Protein AF-0000000065917583 (afdb_homodimer)

Foldseek 3Di:
DAEEEEEEQADQLVQAVDLDGLQQDDAQFGGLLVLVVVLVCLLPHPAYEYEYERVRVVVCVRCPPPHHYFYDDDPQEDLVSVLRCCVPQAPDFDKYKYYYSQQNLAHNVVVNVQVCVCVVVVAQKEFEKEFAPQCAQFWAFDADPVRATQFTHGNVRDDPVRNPHRIGGLRIMMHGRNLLNVLSVVFFQPDPVSGGYSRVSVNVCVVVVTGYHYDYDPDRSSSQGDSYVVSSVVSNQVVLVVQLVVVVVQAEAEPDSSQERHHNQEEEHHLEYEYGNEHEHDNEYAEHNEYEYHLEYEYCEYHEACEYEANEYAYQEYHYHQEYEEDCEYEEHLEYEDHNEYHAYLEYAENEYAEANEYDHECEYHYQEYEYYQEYAAHQEYEAADDPPGGAYDYEYALEYEAHNEYEYPPEYEEANEYEHHNADDDYYHYHPYYHHHDDDDDDDPPPCCPPCVHPNNPD/DAEEEEEEQADQLVQAVDLDRLQQDDAQFGGLLVLVLVLVCLLPHPAYEYEYERVRVVVCVRCPPPHHYFYDDDPQEDLVSVLRCCVVQAPDFDKYKYYYSQQNLAHNVVVNVQVCVCVVVVAQKEFEKEFAPQCAQFWAFDADPVRATQFTAGNVRDDPVRNPHRIGGLRIMMHGRNLLNVLSVVFFQPDPRSGGYSRVSVNVCVVVVGGYHYDYDPDRSSSQGDSYDVSSVVSNQVVLVVQLVVVVVQAEAEPDSSQERHHNQEEEHHLEYEYGNEHEHDNEYAEHNEYEYHQEYEYCEYHEACEYEANEYAYQEYHYYQEYAEDCEYEEHLEYEDANEYHYYLEYAENEYAEHNEYDHEQEYHYQEYEYYQEYAAHLEYEAADPPDDGAYDYEYYCEYEAHNEYEYPPEYEEANEYEHHPAYDDYYHYHPYYHHHDDDDDDDPPPCCPPCVHPNNDD

Organism: Streptococcus thermophilus (strain CNRZ 1066) (NCBI:txid299768)

InterPro domains:
  IPR001451 Hexapeptide repeat [PF00132] (394-427)
  IPR005835 Nucleotidyl transferase domain [PF00483] (5-219)
  IPR005882 Bifunctional protein GlmU [MF_01631] (2-451)
  IPR005882 Bifunctional protein GlmU [TIGR01173] (5-452)
  IPR011004 Trimeric LpxA-like superfamily [SSF51161] (256-445)
  IPR029044 Nucleotide-diphospho-sugar transferases [G3DSA:3.90.550.10] (1-251)
  IPR029044 Nucleotide-diphospho-sugar transferases [SSF53448] (4-252)
  IPR038009 GlmU, C-terminal LbH domain [cd03353] (251-442)
  IPR050065 Bifunctional protein GlmU-like [PTHR43584] (5-426)
  IPR056818 Glucose-1-phosphate adenylyltransferase/Bifunctional protein GlmU-like, C-terminal hexapeptide [PF24894] (296-368)

Secondary structure (DSSP, 8-state):
--EEEEEEE----GGG-SSS-GGGSEETTEEHHHHHHHHHHTT--SEEEEEE-TTHHHHHHHTTTTSEEEE-SS---HHHHHHTTHHHHTT--SEEEEEETT-TT--HHHHHHHHHHHHHTT-SEEEEEEE-SS-TTSPEEEE-TTS-EEEEE-GGG--TTGGG--EEEEEEEEEEHHHHHHHHTT----STT-S--TTHHHHHHHHTT--EEEEE-S-GGGG----SHHHHHHHHHHHHHHHHHHHHHTT-EES-GGG-EE-TT-EE-TT-EE-TT-EEETT-EE-TT-EE-TT-EEES-EE-TT-EE-S-EEESEEE-TT-EE-SS-EE-TTEEE-TT-EEEEEEEEES-EE-TT-EEEEEEEEESEEE-SS-EEPTT-EEE-B-SS-B--EEE-TT-EEPTT-EEESSEEE-TT-EEPTT-EE-S-B-TT-EEE-SPPP---TTGGGGSTTSGGG--/--EEEEEEE----GGG-SSS-GGGSEETTEEHHHHHHHHHHTT--SEEEEEE-TTHHHHHHHTTTTSEEEE-SS---HHHHHHTTHHHHTT--SEEEEEETT-TT--HHHHHHHHHHHHHTT-SEEEEEEE-SS-TTSPEEEE-TTS-EEEEE-GGG--TTGGG--EEEEEEEEEEHHHHHHHHTT----STT-S--TTHHHHHHHHTT--EEEEE-S-GGGG----SHHHHHHHHHHHHHHHHHHHHHTT-EES-GGG-EE-TT-EE-TT-EE-SS-EEETT-EE-TT-EE-TT-EEES-EE-TT-EE-S-EEESEEE-TT-EE-SS-EE-TTEEE-TT-EEEEEEEEES-EE-TT-EEEEEEEEESEEE-SS-EEPTT-EEE-B-SS-B--EEE-TT-EE-TT-EEESSEEE-TT-EEPTT-EE-S-B-TT-EE---PPPEEETTGGGGSTTSGGG--

pLDDT: mean 94.78, std 5.24, range [56.62, 98.94]

Nearest PDB structures (foldseek):
  1g97-assembly1_A  TM=9.893E-01  e=4.758E-65  Streptococcus pneumoniae
  7kr9-assembly1_A  TM=9.806E-01  e=2.675E-64  Streptococcus pneumoniae D39
  1hm8-assembly1_A  TM=9.820E-01  e=4.200E-63  Streptococcus pneumoniae
  1hm0-assembly1_A  TM=9.818E-01  e=7.823E-61  Streptococcus pneumoniae
  4g3q-assembly1_A  TM=9.579E-01  e=1.134E-45  Mycobacterium tuberculosis

Radius of gyration: 35.14 Å; Cα contacts (8 Å, |Δi|>4): 2599; chains: 2; bounding box: 89×93×83 Å

Structure (mmCIF, N/CA/C/O backbone):
data_AF-0000000065917583-model_v1
#
loop_
_entity.id
_entity.type
_entity.pdbx_description
1 polymer 'Bifunctional protein GlmU'
#
loop_
_atom_site.group_PDB
_atom_site.id
_atom_site.type_symbol
_atom_site.label_atom_id
_atom_site.label_alt_id
_atom_site.label_comp_id
_atom_site.label_asym_id
_atom_site.label_entity_id
_atom_site.label_seq_id
_atom_site.pdbx_PDB_ins_code
_atom_site.Cartn_x
_atom_site.Cartn_y
_atom_site.Cartn_z
_atom_site.occupancy
_atom_site.B_iso_or_equiv
_atom_site.auth_seq_id
_atom_site.auth_comp_id
_atom_site.auth_asym_id
_atom_site.auth_atom_id
_atom_site.pdbx_PDB_model_num
ATOM 1 N N . MET A 1 1 ? 44.344 16.547 -8.477 1 77.94 1 MET A N 1
ATOM 2 C CA . MET A 1 1 ? 44.281 16.359 -7.031 1 77.94 1 MET A CA 1
ATOM 3 C C . MET A 1 1 ? 43.344 15.219 -6.676 1 77.94 1 MET A C 1
ATOM 5 O O . MET A 1 1 ? 42.344 15 -7.359 1 77.94 1 MET A O 1
ATOM 9 N N . SER A 1 2 ? 43.781 14.383 -5.68 1 91.81 2 SER A N 1
ATOM 10 C CA . SER A 1 2 ? 43.031 13.18 -5.324 1 91.81 2 SER A CA 1
ATOM 11 C C . SER A 1 2 ? 41.812 13.523 -4.457 1 91.81 2 SER A C 1
ATOM 13 O O . SER A 1 2 ? 41.875 14.453 -3.645 1 91.81 2 SER A O 1
ATOM 15 N N . HIS A 1 3 ? 40.75 12.883 -4.746 1 96.25 3 HIS A N 1
ATOM 16 C CA . HIS A 1 3 ? 39.531 13 -3.936 1 96.25 3 HIS A CA 1
ATOM 17 C C . HIS A 1 3 ? 39.281 11.727 -3.143 1 96.25 3 HIS A C 1
ATOM 19 O O . HIS A 1 3 ? 39.562 10.625 -3.623 1 96.25 3 HIS A O 1
ATOM 25 N N . TYR A 1 4 ? 38.812 11.891 -1.934 1 98.12 4 TYR A N 1
ATOM 26 C CA . TYR A 1 4 ? 38.375 10.789 -1.079 1 98.12 4 TYR A CA 1
ATOM 27 C C . TYR A 1 4 ? 36.938 11 -0.599 1 98.12 4 TYR A C 1
ATOM 29 O O . TYR A 1 4 ? 36.406 12.102 -0.701 1 98.12 4 TYR A O 1
ATOM 37 N N . ALA A 1 5 ? 36.375 9.891 -0.158 1 98.5 5 ALA A N 1
ATOM 38 C CA . ALA A 1 5 ? 35 10.008 0.35 1 98.5 5 ALA A CA 1
ATOM 39 C C . ALA A 1 5 ? 34.812 9.195 1.627 1 98.5 5 ALA A C 1
ATOM 41 O O . ALA A 1 5 ? 35.312 8.07 1.73 1 98.5 5 ALA A O 1
ATOM 42 N N . ILE A 1 6 ? 34.188 9.781 2.613 1 98.56 6 ILE A N 1
ATOM 43 C CA . ILE A 1 6 ? 33.75 9.109 3.83 1 98.56 6 ILE A CA 1
ATOM 44 C C . ILE A 1 6 ? 32.219 9.078 3.879 1 98.56 6 ILE A C 1
ATOM 46 O O . ILE A 1 6 ? 31.562 10.125 3.893 1 98.56 6 ILE A O 1
ATOM 50 N N . ILE A 1 7 ? 31.656 7.898 3.883 1 98.5 7 ILE A N 1
ATOM 51 C CA . ILE A 1 7 ? 30.219 7.715 3.986 1 98.5 7 ILE A CA 1
ATOM 52 C C . ILE A 1 7 ? 29.859 7.262 5.398 1 98.5 7 ILE A C 1
ATOM 54 O O . ILE A 1 7 ? 30.312 6.219 5.863 1 98.5 7 ILE A O 1
ATOM 58 N N . LEU A 1 8 ? 29.031 8.039 6.051 1 97.56 8 LEU A N 1
ATOM 59 C CA . LEU A 1 8 ? 28.625 7.75 7.422 1 97.56 8 LEU A CA 1
ATOM 60 C C . LEU A 1 8 ? 27.422 6.824 7.445 1 97.56 8 LEU A C 1
ATOM 62 O O . LEU A 1 8 ? 26.312 7.219 7.051 1 97.56 8 LEU A O 1
ATOM 66 N N . ALA A 1 9 ? 27.562 5.598 7.93 1 96.88 9 ALA A N 1
ATOM 67 C CA . ALA A 1 9 ? 26.5 4.602 7.918 1 96.88 9 ALA A CA 1
ATOM 68 C C . ALA A 1 9 ? 26.469 3.811 9.227 1 96.88 9 ALA A C 1
ATOM 70 O O . ALA A 1 9 ? 26.172 2.617 9.227 1 96.88 9 ALA A O 1
ATOM 71 N N . ALA A 1 10 ? 26.75 4.461 10.375 1 92.94 10 ALA A N 1
ATOM 72 C CA . ALA A 1 10 ? 26.922 3.738 11.625 1 92.94 10 ALA A CA 1
ATOM 73 C C . ALA A 1 10 ? 25.688 3.893 12.516 1 92.94 10 ALA A C 1
ATOM 75 O O . ALA A 1 10 ? 25.531 3.16 13.492 1 92.94 10 ALA A O 1
ATOM 76 N N . GLY A 1 11 ? 24.797 4.738 12.219 1 85.81 11 GLY A N 1
ATOM 77 C CA . GLY A 1 11 ? 23.719 5.09 13.125 1 85.81 11 GLY A CA 1
ATOM 78 C C . GLY A 1 11 ? 22.656 4.016 13.242 1 85.81 11 GLY A C 1
ATOM 79 O O . GLY A 1 11 ? 22.391 3.295 12.273 1 85.81 11 GLY A O 1
ATOM 80 N N . LYS A 1 12 ? 22.031 3.9 14.438 1 83.31 12 LYS A N 1
ATOM 81 C CA . LYS A 1 12 ? 20.969 2.939 14.711 1 83.31 12 LYS A CA 1
ATOM 82 C C . LYS A 1 12 ? 19.656 3.361 14.047 1 83.31 12 LYS A C 1
ATOM 84 O O . LYS A 1 12 ? 18.953 2.531 13.469 1 83.31 12 LYS A O 1
ATOM 89 N N . GLY A 1 13 ? 19.375 4.641 14.062 1 87.88 13 GLY A N 1
ATOM 90 C CA . GLY A 1 13 ? 18.125 5.129 13.5 1 87.88 13 GLY A CA 1
ATOM 91 C C . GLY A 1 13 ? 16.906 4.699 14.289 1 87.88 13 GLY A C 1
ATOM 92 O O . GLY A 1 13 ? 15.969 4.113 13.734 1 87.88 13 GLY A O 1
ATOM 93 N N . THR A 1 14 ? 16.766 5.043 15.555 1 89.25 14 THR A N 1
ATOM 94 C CA . THR A 1 14 ? 15.758 4.574 16.484 1 89.25 14 THR A CA 1
ATOM 95 C C . THR A 1 14 ? 14.367 5.055 16.062 1 89.25 14 THR A C 1
ATOM 97 O O . THR A 1 14 ? 13.375 4.367 16.297 1 89.25 14 THR A O 1
ATOM 100 N N . ARG A 1 15 ? 14.273 6.156 15.391 1 91.06 15 ARG A N 1
ATOM 101 C CA . ARG A 1 15 ? 12.992 6.73 14.992 1 91.06 15 ARG A CA 1
ATOM 102 C C . ARG A 1 15 ? 12.367 5.941 13.852 1 91.06 15 ARG A C 1
ATOM 104 O O . ARG A 1 15 ? 11.188 6.113 13.547 1 91.06 15 ARG A O 1
ATOM 111 N N . MET A 1 16 ? 13.125 5.145 13.25 1 94.25 16 MET A N 1
ATOM 112 C CA . MET A 1 16 ? 12.602 4.273 12.203 1 94.25 16 MET A CA 1
ATOM 113 C C . MET A 1 16 ? 11.75 3.154 12.805 1 94.25 16 MET A C 1
ATOM 115 O O . MET A 1 16 ? 10.953 2.531 12.102 1 94.25 16 MET A O 1
ATOM 119 N N . LYS A 1 17 ? 11.961 2.824 14.102 1 94.81 17 LYS A N 1
ATOM 120 C CA . LYS A 1 17 ? 11.273 1.737 14.789 1 94.81 17 LYS A CA 1
ATOM 121 C C . LYS A 1 17 ? 11.445 0.417 14.039 1 94.81 17 LYS A C 1
ATOM 123 O O . LYS A 1 17 ? 10.469 -0.278 13.766 1 94.81 17 LYS A O 1
ATOM 128 N N . SER A 1 18 ? 12.664 0.117 13.789 1 94.19 18 SER A N 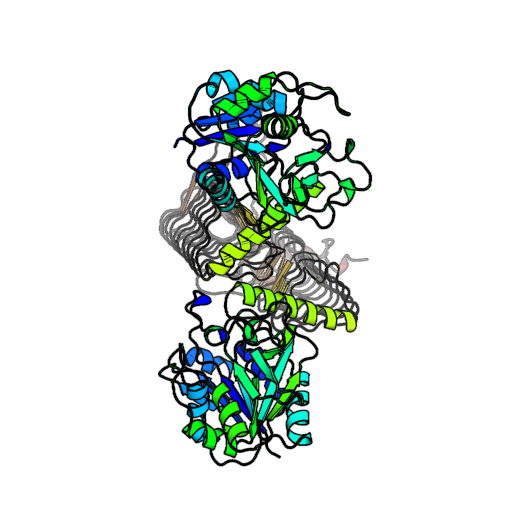1
ATOM 129 C CA . SER A 1 18 ? 13.016 -1.066 13.008 1 94.19 18 SER A CA 1
ATOM 130 C C . SER A 1 18 ? 14.32 -1.685 13.492 1 94.19 18 SER A C 1
ATOM 132 O O . SER A 1 18 ? 15.18 -0.985 14.023 1 94.19 18 SER A O 1
ATOM 134 N N . ASP A 1 19 ? 14.383 -2.943 13.227 1 90.62 19 ASP A N 1
ATOM 135 C CA . ASP A 1 19 ? 15.641 -3.629 13.484 1 90.62 19 ASP A CA 1
ATOM 136 C C . ASP A 1 19 ? 16.594 -3.477 12.305 1 90.62 19 ASP A C 1
ATOM 138 O O . ASP A 1 19 ? 17.797 -3.719 12.43 1 90.62 19 ASP A O 1
ATOM 142 N N . LEU A 1 20 ? 16.141 -3.131 11.242 1 93.12 20 LEU A N 1
ATOM 143 C CA . LEU A 1 20 ? 16.953 -2.889 10.062 1 93.12 20 LEU A CA 1
ATOM 144 C C . LEU A 1 20 ? 17.688 -1.552 10.172 1 93.12 20 LEU A C 1
ATOM 146 O O . LEU A 1 20 ? 17.062 -0.53 10.484 1 93.12 20 LEU A O 1
ATOM 150 N N . PRO A 1 21 ? 19.016 -1.605 9.898 1 95 21 PRO A N 1
ATOM 151 C CA . PRO A 1 21 ? 19.703 -0.315 9.898 1 95 21 PRO A CA 1
ATOM 152 C C . PRO A 1 21 ? 19.047 0.712 8.984 1 95 21 PRO A C 1
ATOM 154 O O . PRO A 1 21 ? 18.578 0.367 7.895 1 95 21 PRO A O 1
ATOM 157 N N . LYS A 1 22 ? 19.047 1.902 9.445 1 94.88 22 LYS A N 1
ATOM 158 C CA . LYS A 1 22 ? 18.344 2.984 8.766 1 94.88 22 LYS A CA 1
ATOM 159 C C . LYS A 1 22 ? 18.797 3.104 7.309 1 94.88 22 LYS A C 1
ATOM 161 O O . LYS A 1 22 ? 17.969 3.236 6.406 1 94.88 22 LYS A O 1
ATOM 166 N N . VAL A 1 23 ? 20.062 3 7.051 1 97.19 23 VAL A N 1
ATOM 167 C CA . VAL A 1 23 ? 20.625 3.268 5.738 1 97.19 23 VAL A CA 1
ATOM 168 C C . VAL A 1 23 ? 20.281 2.133 4.777 1 97.19 23 VAL A C 1
ATOM 170 O O . VAL A 1 23 ? 20.453 2.26 3.562 1 97.19 23 VAL A O 1
ATOM 173 N N . LEU A 1 24 ? 19.734 1.041 5.328 1 97.19 24 LEU A N 1
ATOM 174 C CA . LEU A 1 24 ? 19.438 -0.116 4.488 1 97.19 24 LEU A CA 1
ATOM 175 C C . LEU A 1 24 ? 17.984 -0.096 4.023 1 97.19 24 LEU A C 1
ATOM 177 O O . LEU A 1 24 ? 17.578 -0.928 3.209 1 97.19 24 LEU A O 1
ATOM 181 N N . HIS A 1 25 ? 17.188 0.777 4.574 1 97.5 25 HIS A N 1
ATOM 182 C CA . HIS A 1 25 ? 15.844 0.938 4.012 1 97.5 25 HIS A CA 1
ATOM 183 C C . HIS A 1 25 ? 15.906 1.362 2.549 1 97.5 25 HIS A C 1
ATOM 185 O O . HIS A 1 25 ? 16.797 2.117 2.154 1 97.5 25 HIS A O 1
ATOM 191 N N . LYS A 1 26 ? 14.953 0.95 1.804 1 97.81 26 LYS A N 1
ATOM 192 C CA . LYS A 1 26 ? 15.031 1.089 0.353 1 97.81 26 LYS A CA 1
ATOM 193 C C . LYS A 1 26 ? 14.219 2.283 -0.131 1 97.81 26 LYS A C 1
ATOM 195 O O . LYS A 1 26 ? 13.211 2.646 0.485 1 97.81 26 LYS A O 1
ATOM 200 N N . VAL A 1 27 ? 14.688 2.85 -1.178 1 98.44 27 VAL A N 1
ATOM 201 C CA . VAL A 1 27 ? 14.008 3.863 -1.979 1 98.44 27 VAL A CA 1
ATOM 202 C C . VAL A 1 27 ? 14.086 3.49 -3.457 1 98.44 27 VAL A C 1
ATOM 204 O O . VAL A 1 27 ? 15.18 3.387 -4.023 1 98.44 27 VAL A O 1
ATOM 207 N N . SER A 1 28 ? 12.93 3.26 -4.074 1 98.25 28 SER A N 1
ATOM 208 C CA . SER A 1 28 ? 12.805 2.924 -5.488 1 98.25 28 SER A CA 1
ATOM 209 C C . SER A 1 28 ? 13.711 1.76 -5.867 1 98.25 28 SER A C 1
ATOM 211 O O . SER A 1 28 ? 14.461 1.842 -6.84 1 98.25 28 SER A O 1
ATOM 213 N N . GLY A 1 29 ? 13.773 0.768 -5.02 1 97.75 29 GLY A N 1
ATOM 214 C CA . GLY A 1 29 ? 14.328 -0.513 -5.43 1 97.75 29 GLY A CA 1
ATOM 215 C C . GLY A 1 29 ? 15.672 -0.812 -4.797 1 97.75 29 GLY A C 1
ATOM 216 O O . GLY A 1 29 ? 16.078 -1.973 -4.715 1 97.75 29 GLY A O 1
ATOM 217 N N . ILE A 1 30 ? 16.406 0.211 -4.348 1 98.06 30 ILE A N 1
ATOM 218 C CA . ILE A 1 30 ? 17.719 -0.044 -3.758 1 98.06 30 ILE A CA 1
ATOM 219 C C . ILE A 1 30 ? 17.844 0.69 -2.424 1 98.06 30 ILE A C 1
ATOM 221 O O . ILE A 1 30 ? 17.031 1.564 -2.115 1 98.06 30 ILE A O 1
ATOM 225 N N . THR A 1 31 ? 18.828 0.353 -1.615 1 98.12 31 THR A N 1
ATOM 226 C CA . THR A 1 31 ? 18.984 0.925 -0.283 1 98.12 31 THR A CA 1
ATOM 227 C C . THR A 1 31 ? 19.406 2.387 -0.37 1 98.12 31 THR A C 1
ATOM 229 O O . THR A 1 31 ? 19.984 2.814 -1.376 1 98.12 31 THR A O 1
ATOM 232 N N . MET A 1 32 ? 19.156 3.152 0.682 1 98.31 32 MET A N 1
ATOM 233 C CA . MET A 1 32 ? 19.625 4.535 0.732 1 98.31 32 MET A CA 1
ATOM 234 C C . MET A 1 32 ? 21.141 4.598 0.599 1 98.31 32 MET A C 1
ATOM 236 O O . MET A 1 32 ? 21.672 5.465 -0.099 1 98.31 32 MET A O 1
ATOM 240 N N . LEU A 1 33 ? 21.766 3.68 1.195 1 98.06 33 LEU A N 1
ATOM 241 C CA . LEU A 1 33 ? 23.219 3.613 1.133 1 98.06 33 LEU A CA 1
ATOM 242 C C . LEU A 1 33 ? 23.703 3.465 -0.308 1 98.06 33 LEU A C 1
ATOM 244 O O . LEU A 1 33 ? 24.641 4.148 -0.73 1 98.06 33 LEU A O 1
ATOM 248 N N . GLU A 1 34 ? 23.078 2.619 -1.026 1 98.25 34 GLU A N 1
ATOM 249 C CA . GLU A 1 34 ? 23.438 2.42 -2.428 1 98.25 34 GLU A CA 1
ATOM 250 C C . GLU A 1 34 ? 23.219 3.695 -3.238 1 98.25 34 GLU A C 1
ATOM 252 O O . GLU A 1 34 ? 24.031 4.027 -4.105 1 98.25 34 GLU A O 1
ATOM 257 N N . HIS A 1 35 ? 22.141 4.383 -2.984 1 98.56 35 HIS A N 1
ATOM 258 C CA . HIS A 1 35 ? 21.906 5.656 -3.654 1 98.56 35 HIS A CA 1
ATOM 259 C C . HIS A 1 35 ? 23.047 6.633 -3.408 1 98.56 35 HIS A C 1
ATOM 261 O O . HIS A 1 35 ? 23.547 7.25 -4.348 1 98.56 35 HIS A O 1
ATOM 267 N N . VAL A 1 36 ? 23.375 6.777 -2.184 1 98.5 36 VAL A N 1
ATOM 268 C CA . VAL A 1 36 ? 24.438 7.707 -1.803 1 98.5 36 VAL A CA 1
ATOM 269 C C . VAL A 1 36 ? 25.75 7.289 -2.451 1 98.5 36 VAL A C 1
ATOM 271 O O . VAL A 1 36 ? 26.469 8.125 -3.006 1 98.5 36 VAL A O 1
ATOM 274 N N . PHE A 1 37 ? 26.047 6.043 -2.428 1 98.38 37 PHE A N 1
ATOM 275 C CA . PHE A 1 37 ? 27.281 5.539 -3.016 1 98.38 37 PHE A CA 1
ATOM 276 C C . PHE A 1 37 ? 27.344 5.84 -4.508 1 98.38 37 PHE A C 1
ATOM 278 O O . PHE A 1 37 ? 28.391 6.246 -5.027 1 98.38 37 PHE A O 1
ATOM 285 N N . ARG A 1 38 ? 26.25 5.594 -5.133 1 97.94 38 ARG A N 1
ATOM 286 C CA . ARG A 1 38 ? 26.203 5.875 -6.566 1 97.94 38 ARG A CA 1
ATOM 287 C C . ARG A 1 38 ? 26.453 7.352 -6.844 1 97.94 38 ARG A C 1
ATOM 289 O O . ARG A 1 38 ? 27.172 7.691 -7.785 1 97.94 38 ARG A O 1
ATOM 296 N N . ALA A 1 39 ? 25.906 8.219 -6.086 1 98.19 39 ALA A N 1
ATOM 297 C CA . ALA A 1 39 ? 26.141 9.656 -6.234 1 98.19 39 ALA A CA 1
ATOM 298 C C . ALA A 1 39 ? 27.625 9.984 -6.004 1 98.19 39 ALA A C 1
ATOM 300 O O . ALA A 1 39 ? 28.219 10.734 -6.773 1 98.19 39 ALA A O 1
ATOM 301 N N . VAL A 1 40 ? 28.156 9.398 -5 1 98.31 40 VAL A N 1
ATOM 302 C CA . VAL A 1 40 ? 29.547 9.633 -4.625 1 98.31 40 VAL A CA 1
ATOM 303 C C . VAL A 1 40 ? 30.469 9.125 -5.73 1 98.31 40 VAL A C 1
ATOM 305 O O . VAL A 1 40 ? 31.5 9.742 -6.016 1 98.31 40 VAL A O 1
ATOM 308 N N . SER A 1 41 ? 30.125 8.07 -6.367 1 97.56 41 SER A N 1
ATOM 309 C CA . SER A 1 41 ? 30.953 7.453 -7.395 1 97.56 41 SER A CA 1
ATOM 310 C C . SER A 1 41 ? 31.172 8.398 -8.578 1 97.56 41 SER A C 1
ATOM 312 O O . SER A 1 41 ? 32.156 8.273 -9.305 1 97.56 41 SER A O 1
ATOM 314 N N . VAL A 1 42 ? 30.312 9.305 -8.75 1 96.19 42 VAL A N 1
ATOM 315 C CA . VAL A 1 42 ? 30.375 10.242 -9.859 1 96.19 42 VAL A CA 1
ATOM 316 C C . VAL A 1 42 ? 31.625 11.117 -9.719 1 96.19 42 VAL A C 1
ATOM 318 O O . VAL A 1 42 ? 32.219 11.523 -10.719 1 96.19 42 VAL A O 1
ATOM 321 N N . ILE A 1 43 ? 32.062 11.367 -8.547 1 95.62 43 ILE A N 1
ATOM 322 C CA . ILE A 1 43 ? 33.25 12.227 -8.352 1 95.62 43 ILE A CA 1
ATOM 323 C C . ILE A 1 43 ? 34.5 11.391 -8.453 1 95.62 43 ILE A C 1
ATOM 325 O O . ILE A 1 43 ? 35.625 11.914 -8.289 1 95.62 43 ILE A O 1
ATOM 329 N N . GLU A 1 44 ? 34.375 10.086 -8.602 1 95.62 44 GLU A N 1
ATOM 330 C CA . GLU A 1 44 ? 35.469 9.156 -8.828 1 95.62 44 GLU A CA 1
ATOM 331 C C . GLU A 1 44 ? 36.531 9.25 -7.719 1 95.62 44 GLU A C 1
ATOM 333 O O . GLU A 1 44 ? 37.719 9.484 -7.992 1 95.62 44 GLU A O 1
ATOM 338 N N . PRO A 1 45 ? 36.156 8.984 -6.562 1 97.44 45 PRO A N 1
ATOM 339 C CA . PRO A 1 45 ? 37.125 9.039 -5.461 1 97.44 45 PRO A CA 1
ATOM 340 C C . PRO A 1 45 ? 38.25 7.988 -5.586 1 97.44 45 PRO A C 1
ATOM 342 O O . PRO A 1 45 ? 37.969 6.871 -6.043 1 97.44 45 PRO A O 1
ATOM 345 N N . ALA A 1 46 ? 39.406 8.43 -5.164 1 97 46 ALA A N 1
ATOM 346 C CA . ALA A 1 46 ? 40.5 7.492 -5.137 1 97 46 ALA A CA 1
ATOM 347 C C . ALA A 1 46 ? 40.312 6.41 -4.082 1 97 46 ALA A C 1
ATOM 349 O O . ALA A 1 46 ? 40.781 5.281 -4.234 1 97 46 ALA A O 1
ATOM 350 N N . LYS A 1 47 ? 39.625 6.766 -3.074 1 96.69 47 LYS A N 1
ATOM 351 C CA . LYS A 1 47 ? 39.312 5.832 -1.991 1 96.69 47 LYS A CA 1
ATOM 352 C C . LYS A 1 47 ? 38 6.184 -1.317 1 96.69 47 LYS A C 1
ATOM 354 O O . LYS A 1 47 ? 37.719 7.355 -1.026 1 96.69 47 LYS A O 1
ATOM 359 N N . ASN A 1 48 ? 37.156 5.113 -1.132 1 97.81 48 ASN A N 1
ATOM 360 C CA . ASN A 1 48 ? 35.938 5.219 -0.35 1 97.81 48 ASN A CA 1
ATOM 361 C C . ASN A 1 48 ? 36.094 4.543 1.011 1 97.81 48 ASN A C 1
ATOM 363 O O . ASN A 1 48 ? 36.594 3.422 1.103 1 97.81 48 ASN A O 1
ATOM 367 N N . VAL A 1 49 ? 35.656 5.25 2.043 1 98.25 49 VAL A N 1
ATOM 368 C CA . VAL A 1 49 ? 35.625 4.664 3.377 1 98.25 49 VAL A CA 1
ATOM 369 C C . VAL A 1 49 ? 34.219 4.797 3.957 1 98.25 49 VAL A C 1
ATOM 371 O O . VAL A 1 49 ? 33.688 5.91 4.109 1 98.25 49 VAL A O 1
ATOM 374 N N . THR A 1 50 ? 33.594 3.662 4.242 1 98.25 50 THR A N 1
ATOM 375 C CA . THR A 1 50 ? 32.281 3.654 4.867 1 98.25 50 THR A CA 1
ATOM 376 C C . THR A 1 50 ? 32.406 3.342 6.359 1 98.25 50 THR A C 1
ATOM 378 O O . THR A 1 50 ? 32.969 2.326 6.742 1 98.25 50 THR A O 1
ATOM 381 N N . VAL A 1 51 ? 31.844 4.254 7.152 1 98 51 VAL A N 1
ATOM 382 C CA . VAL A 1 51 ? 31.844 4.051 8.594 1 98 51 VAL A CA 1
ATOM 383 C C . VAL A 1 51 ? 30.609 3.266 9.016 1 98 51 VAL A C 1
ATOM 385 O O . VAL A 1 51 ? 29.484 3.732 8.828 1 98 51 VAL A O 1
ATOM 388 N N . ILE A 1 52 ? 30.812 2.109 9.57 1 97 52 ILE A N 1
ATOM 389 C CA . ILE A 1 52 ? 29.688 1.24 9.93 1 97 52 ILE A CA 1
ATOM 390 C C . ILE A 1 52 ? 29.672 1.021 11.445 1 97 52 ILE A C 1
ATOM 392 O O . ILE A 1 52 ? 30.672 1.281 12.125 1 97 52 ILE A O 1
ATOM 396 N N . GLY A 1 53 ? 28.578 0.601 12.039 1 94.38 53 GLY A N 1
ATOM 397 C CA . GLY A 1 53 ? 28.406 0.375 13.461 1 94.38 53 GLY A CA 1
ATOM 398 C C . GLY A 1 53 ? 27.312 -0.623 13.781 1 94.38 53 GLY A C 1
ATOM 399 O O . GLY A 1 53 ? 27.531 -1.834 13.766 1 94.38 53 GLY A O 1
ATOM 400 N N . HIS A 1 54 ? 26.094 -0.125 13.945 1 87.75 54 HIS A N 1
ATOM 401 C CA . HIS A 1 54 ? 24.938 -0.975 14.242 1 87.75 54 HIS A CA 1
ATOM 402 C C . HIS A 1 54 ? 24.672 -1.955 13.102 1 87.75 54 HIS A C 1
ATOM 404 O O . HIS A 1 54 ? 24.5 -1.545 11.953 1 87.75 54 HIS A O 1
ATOM 410 N N . LYS A 1 55 ? 24.656 -3.287 13.438 1 92.44 55 LYS A N 1
ATOM 411 C CA . LYS A 1 55 ? 24.453 -4.344 12.445 1 92.44 55 LYS A CA 1
ATOM 412 C C . LYS A 1 55 ? 25.359 -4.164 11.242 1 92.44 55 LYS A C 1
ATOM 414 O O . LYS A 1 55 ? 24.906 -4.211 10.102 1 92.44 55 LYS A O 1
ATOM 419 N N . ALA A 1 56 ? 26.562 -4.004 11.508 1 94.38 56 ALA A N 1
ATOM 420 C CA . ALA A 1 56 ? 27.609 -3.623 10.57 1 94.38 56 ALA A CA 1
ATOM 421 C C . ALA A 1 56 ? 27.703 -4.613 9.414 1 94.38 56 ALA A C 1
ATOM 423 O O . ALA A 1 56 ? 27.938 -4.219 8.266 1 94.38 56 ALA A O 1
ATOM 424 N N . GLU A 1 57 ? 27.438 -5.836 9.672 1 94.94 57 GLU A N 1
ATOM 425 C CA . GLU A 1 57 ? 27.594 -6.855 8.641 1 94.94 57 GLU A CA 1
ATOM 426 C C . GLU A 1 57 ? 26.578 -6.672 7.52 1 94.94 57 GLU A C 1
ATOM 428 O O . GLU A 1 57 ? 26.906 -6.859 6.344 1 94.94 57 GLU A O 1
ATOM 433 N N . LEU A 1 58 ? 25.469 -6.359 7.879 1 94.94 58 LEU A N 1
ATOM 434 C CA . LEU A 1 58 ? 24.438 -6.113 6.879 1 94.94 58 LEU A CA 1
ATOM 435 C C . LEU A 1 58 ? 24.812 -4.934 5.992 1 94.94 58 LEU A C 1
ATOM 437 O O . LEU A 1 58 ? 24.609 -4.977 4.773 1 94.94 58 LEU A O 1
ATOM 441 N N . VAL A 1 59 ? 25.344 -3.916 6.574 1 95.56 59 VAL A N 1
ATOM 442 C CA . VAL A 1 59 ? 25.734 -2.715 5.84 1 95.56 59 VAL A CA 1
ATOM 443 C C . VAL A 1 59 ? 26.922 -3.025 4.93 1 95.56 59 VAL A C 1
ATOM 445 O O . VAL A 1 59 ? 26.938 -2.613 3.77 1 95.56 59 VAL A O 1
ATOM 448 N N . ARG A 1 60 ? 27.797 -3.777 5.418 1 96.56 60 ARG A N 1
ATOM 449 C CA . ARG A 1 60 ? 28.984 -4.148 4.676 1 96.56 60 ARG A CA 1
ATOM 450 C C . ARG A 1 60 ? 28.641 -4.922 3.41 1 96.56 60 ARG A C 1
ATOM 452 O O . ARG A 1 60 ? 29.25 -4.738 2.363 1 96.56 60 ARG A O 1
ATOM 459 N N . GLU A 1 61 ? 27.688 -5.738 3.488 1 96.44 61 GLU A N 1
ATOM 460 C CA . GLU A 1 61 ? 27.281 -6.598 2.379 1 96.44 61 GLU A CA 1
ATOM 461 C C . GLU A 1 61 ? 26.812 -5.77 1.183 1 96.44 61 GLU A C 1
ATOM 463 O O . GLU A 1 61 ? 27.016 -6.16 0.032 1 96.44 61 GLU A O 1
ATOM 468 N N . VAL A 1 62 ? 26.266 -4.695 1.414 1 95.5 62 VAL A N 1
ATOM 469 C CA . VAL A 1 62 ? 25.688 -3.857 0.373 1 95.5 62 VAL A CA 1
ATOM 470 C C . VAL A 1 62 ? 26.797 -3.268 -0.497 1 95.5 62 VAL A C 1
ATOM 472 O O . VAL A 1 62 ? 26.625 -3.137 -1.712 1 95.5 62 VAL A O 1
ATOM 475 N N . LEU A 1 63 ? 27.922 -2.875 0.117 1 96.38 63 LEU A N 1
ATOM 476 C CA . LEU A 1 63 ? 29.016 -2.227 -0.613 1 96.38 63 LEU A CA 1
ATOM 477 C C . LEU A 1 63 ? 30.266 -3.104 -0.625 1 96.38 63 LEU A C 1
ATOM 479 O O . LEU A 1 63 ? 31.375 -2.594 -0.681 1 96.38 63 LEU A O 1
ATOM 483 N N . ASP A 1 64 ? 29.984 -4.32 -0.538 1 94.44 64 ASP A N 1
ATOM 484 C CA . ASP A 1 64 ? 31.094 -5.254 -0.499 1 94.44 64 ASP A CA 1
ATOM 485 C C . ASP A 1 64 ? 31.984 -5.098 -1.731 1 94.44 64 ASP A C 1
ATOM 487 O O . ASP A 1 64 ? 31.5 -5.082 -2.861 1 94.44 64 ASP A O 1
ATOM 491 N N . GLY A 1 65 ? 33.281 -4.941 -1.476 1 94.12 65 GLY A N 1
ATOM 492 C CA . GLY A 1 65 ? 34.25 -4.828 -2.557 1 94.12 65 GLY A CA 1
ATOM 493 C C . GLY A 1 65 ? 34.281 -3.443 -3.17 1 94.12 65 GLY A C 1
ATOM 494 O O . GLY A 1 65 ? 35.156 -3.16 -4.004 1 94.12 65 GLY A O 1
ATOM 495 N N . GLN A 1 66 ? 33.5 -2.516 -2.686 1 95.5 66 GLN A N 1
ATOM 496 C CA . GLN A 1 66 ? 33.406 -1.211 -3.332 1 95.5 66 GLN A CA 1
ATOM 497 C C . GLN A 1 66 ? 33.875 -0.101 -2.396 1 95.5 66 GLN A C 1
ATOM 499 O O . GLN A 1 66 ? 34.125 1.02 -2.836 1 95.5 66 GLN A O 1
ATOM 504 N N . SER A 1 67 ? 33.969 -0.452 -1.149 1 96.62 67 SER A N 1
ATOM 505 C CA . SER A 1 67 ? 34.375 0.512 -0.129 1 96.62 67 SER A CA 1
ATOM 506 C C . SER A 1 67 ? 35.219 -0.149 0.954 1 96.62 67 SER A C 1
ATOM 508 O O . SER A 1 67 ? 35.062 -1.337 1.24 1 96.62 67 SER A O 1
ATOM 510 N N . ALA A 1 68 ? 36.188 0.638 1.451 1 97.19 68 ALA A N 1
ATOM 511 C CA . ALA A 1 68 ? 36.781 0.25 2.729 1 97.19 68 ALA A CA 1
ATOM 512 C C . ALA A 1 68 ? 35.844 0.509 3.883 1 97.19 68 ALA A C 1
ATOM 514 O O . ALA A 1 68 ? 34.938 1.368 3.783 1 97.19 68 ALA A O 1
ATOM 515 N N . PHE A 1 69 ? 36 -0.31 4.926 1 97.5 69 PHE A N 1
ATOM 516 C CA . PHE A 1 69 ? 35.094 -0.172 6.051 1 97.5 69 PHE A CA 1
ATOM 517 C C . PHE A 1 69 ? 35.844 0.091 7.344 1 97.5 69 PHE A C 1
ATOM 519 O O . PHE A 1 69 ? 36.906 -0.487 7.566 1 97.5 69 PHE A O 1
ATOM 526 N N . THR A 1 70 ? 35.344 0.976 8.109 1 97.06 70 THR A N 1
ATOM 527 C CA . THR A 1 70 ? 35.844 1.198 9.469 1 97.06 70 THR A CA 1
ATOM 528 C C . THR A 1 70 ? 34.688 1.147 10.469 1 97.06 70 THR A C 1
ATOM 530 O O . THR A 1 70 ? 33.562 1.486 10.141 1 97.06 70 THR A O 1
ATOM 533 N N . MET A 1 71 ? 35.031 0.751 11.711 1 96.19 71 MET A N 1
ATOM 534 C CA . MET A 1 71 ? 34 0.485 12.711 1 96.19 71 MET A CA 1
ATOM 535 C C . MET A 1 71 ? 33.938 1.622 13.727 1 96.19 71 MET A C 1
ATOM 537 O O . MET A 1 71 ? 34.938 2.059 14.258 1 96.19 71 MET A O 1
ATOM 541 N N . GLN A 1 72 ? 32.719 2.08 13.82 1 95.25 72 GLN A N 1
ATOM 542 C CA . GLN A 1 72 ? 32.438 2.926 14.977 1 95.25 72 GLN A CA 1
ATOM 543 C C . GLN A 1 72 ? 31.703 2.139 16.062 1 95.25 72 GLN A C 1
ATOM 545 O O . GLN A 1 72 ? 30.484 2.055 16.062 1 95.25 72 GLN A O 1
ATOM 550 N N . THR A 1 73 ? 32.344 1.711 17 1 91.12 73 THR A N 1
ATOM 551 C CA . THR A 1 73 ? 31.828 0.81 18.016 1 91.12 73 THR A CA 1
ATOM 552 C C . THR A 1 73 ? 30.859 1.547 18.938 1 91.12 73 THR A C 1
ATOM 554 O O . THR A 1 73 ? 29.766 1.051 19.234 1 91.12 73 THR A O 1
ATOM 557 N N . GLU A 1 74 ? 31.312 2.713 19.422 1 89.94 74 GLU A N 1
ATOM 558 C CA . GLU A 1 74 ? 30.438 3.59 20.203 1 89.94 74 GLU A CA 1
ATOM 559 C C . GLU A 1 74 ? 30.031 4.82 19.391 1 89.94 74 GLU A C 1
ATOM 561 O O . GLU A 1 74 ? 30.891 5.5 18.812 1 89.94 74 GLU A O 1
ATOM 566 N N . GLN A 1 75 ? 28.812 4.98 19.359 1 86.5 75 GLN A N 1
ATOM 567 C CA . GLN A 1 75 ? 28.312 6.121 18.594 1 86.5 75 GLN A CA 1
ATOM 568 C C . GLN A 1 75 ? 28.438 7.414 19.406 1 86.5 75 GLN A C 1
ATOM 570 O O . GLN A 1 75 ? 27.484 7.859 20.031 1 86.5 75 GLN A O 1
ATOM 575 N N . LEU A 1 76 ? 29.547 8.078 19.203 1 91.25 76 LEU A N 1
ATOM 576 C CA . LEU A 1 76 ? 29.859 9.258 20 1 91.25 76 LEU A CA 1
ATOM 577 C C . LEU A 1 76 ? 29.75 10.523 19.156 1 91.25 76 LEU A C 1
ATOM 579 O O . LEU A 1 76 ? 30.453 11.508 19.406 1 91.25 76 LEU A O 1
ATOM 583 N N . GLY A 1 77 ? 29.047 10.414 18.016 1 90.81 77 GLY A N 1
ATOM 584 C CA . GLY A 1 77 ? 28.828 11.594 17.188 1 90.81 77 GLY A CA 1
ATOM 585 C C . GLY A 1 77 ? 29.453 11.492 15.812 1 90.81 77 GLY A C 1
ATOM 586 O O . GLY A 1 77 ? 30.234 10.57 15.547 1 90.81 77 GLY A O 1
ATOM 587 N N . THR A 1 78 ? 29.172 12.469 15.016 1 92.38 78 THR A N 1
ATOM 588 C CA . THR A 1 78 ? 29.594 12.469 13.625 1 92.38 78 THR A CA 1
ATOM 589 C C . THR A 1 78 ? 31.094 12.727 13.516 1 92.38 78 THR A C 1
ATOM 591 O O . THR A 1 78 ? 31.766 12.188 12.633 1 92.38 78 THR A O 1
ATOM 594 N N . GLY A 1 79 ? 31.578 13.633 14.352 1 95.19 79 GLY A N 1
ATOM 595 C CA . GLY A 1 79 ? 33 13.844 14.391 1 95.19 79 GLY A CA 1
ATOM 596 C C . GLY A 1 79 ? 33.781 12.578 14.703 1 95.19 79 GLY A C 1
ATOM 597 O O . GLY A 1 79 ? 34.781 12.281 14.055 1 95.19 79 GLY A O 1
ATOM 598 N N . HIS A 1 80 ? 33.281 11.906 15.68 1 95.56 80 HIS A N 1
ATOM 599 C CA . HIS A 1 80 ? 33.906 10.633 16.062 1 95.56 80 HIS A CA 1
ATOM 600 C C . HIS A 1 80 ? 33.875 9.641 14.898 1 95.56 80 HIS A C 1
ATOM 602 O O . HIS A 1 80 ? 34.812 8.898 14.68 1 95.56 80 HIS A O 1
ATOM 608 N N . ALA A 1 81 ? 32.812 9.625 14.203 1 96.06 81 ALA A N 1
ATOM 609 C CA . ALA A 1 81 ? 32.688 8.742 13.039 1 96.06 81 ALA A CA 1
ATOM 610 C C . ALA A 1 81 ? 33.781 9 12.031 1 96.06 81 ALA A C 1
ATOM 612 O O . ALA A 1 81 ? 34.438 8.07 11.555 1 96.06 81 ALA A O 1
ATOM 613 N N . VAL A 1 82 ? 34 10.227 11.719 1 97.44 82 VAL A N 1
ATOM 614 C CA . VAL A 1 82 ? 35 10.602 10.742 1 97.44 82 VAL A CA 1
ATOM 615 C C . VAL A 1 82 ? 36.406 10.234 11.273 1 97.44 82 VAL A C 1
ATOM 617 O O . VAL A 1 82 ? 37.281 9.805 10.516 1 97.44 82 VAL A O 1
ATOM 620 N N . MET A 1 83 ? 36.625 10.336 12.57 1 96.88 83 MET A N 1
ATOM 621 C CA . MET A 1 83 ? 37.906 9.977 13.195 1 96.88 83 MET A CA 1
ATOM 622 C C . MET A 1 83 ? 38.25 8.516 12.914 1 96.88 83 MET A C 1
ATOM 624 O O . MET A 1 83 ? 39.406 8.164 12.812 1 96.88 83 MET A O 1
ATOM 628 N N . MET A 1 84 ? 37.25 7.723 12.836 1 96.62 84 MET A N 1
ATOM 629 C CA . MET A 1 84 ? 37.469 6.297 12.617 1 96.62 84 MET A CA 1
ATOM 630 C C . MET A 1 84 ? 38.125 6.047 11.273 1 96.62 84 MET A C 1
ATOM 632 O O . MET A 1 84 ? 38.75 5.004 11.062 1 96.62 84 MET A O 1
ATOM 636 N N . ALA A 1 85 ? 38.062 6.969 10.383 1 97.19 85 ALA A N 1
ATOM 637 C CA . ALA A 1 85 ? 38.625 6.809 9.047 1 97.19 85 ALA A CA 1
ATOM 638 C C . ALA A 1 85 ? 40.062 7.25 9.008 1 97.19 85 ALA A C 1
ATOM 640 O O . ALA A 1 85 ? 40.719 7.242 7.949 1 97.19 85 ALA A O 1
ATOM 641 N N . GLU A 1 86 ? 40.656 7.578 10.07 1 96.94 86 GLU A N 1
ATOM 642 C CA . GLU A 1 86 ? 42 8.141 10.148 1 96.94 86 GLU A CA 1
ATOM 643 C C . GLU A 1 86 ? 43.031 7.184 9.57 1 96.94 86 GLU A C 1
ATOM 645 O O . GLU A 1 86 ? 43.906 7.594 8.797 1 96.94 86 GLU A O 1
ATOM 650 N N . GLU A 1 87 ? 42.969 5.926 9.977 1 95.56 87 GLU A N 1
ATOM 651 C CA . GLU A 1 87 ? 43.938 4.934 9.539 1 95.56 87 GLU A CA 1
ATOM 652 C C . GLU A 1 87 ? 43.969 4.824 8.023 1 95.56 87 GLU A C 1
ATOM 654 O O . GLU A 1 87 ? 45.031 4.57 7.438 1 95.56 87 GLU A O 1
ATOM 659 N N . GLU A 1 88 ? 42.875 5.027 7.43 1 95.81 88 GLU A N 1
ATOM 660 C CA . GLU A 1 88 ? 42.75 4.832 5.988 1 95.81 88 GLU A CA 1
ATOM 661 C C . GLU A 1 88 ? 43.125 6.094 5.227 1 95.81 88 GLU A C 1
ATOM 663 O O . GLU A 1 88 ? 43.625 6.02 4.098 1 95.81 88 GLU A O 1
ATOM 668 N N . LEU A 1 89 ? 42.906 7.273 5.863 1 96.88 89 LEU A N 1
ATOM 669 C CA . LEU A 1 89 ? 42.938 8.469 5.027 1 96.88 89 LEU A CA 1
ATOM 670 C C . LEU A 1 89 ? 43.906 9.5 5.598 1 96.88 89 LEU A C 1
ATOM 672 O O . LEU A 1 89 ? 44.344 10.398 4.883 1 96.88 89 LEU A O 1
ATOM 676 N N . ALA A 1 90 ? 44.281 9.188 6.816 1 91.5 90 ALA A N 1
ATOM 677 C CA . ALA A 1 90 ? 45.062 10.242 7.449 1 91.5 90 ALA A CA 1
ATOM 678 C C . ALA A 1 90 ? 46.406 10.43 6.734 1 91.5 90 ALA A C 1
ATOM 680 O O . ALA A 1 90 ? 47.031 9.461 6.305 1 91.5 90 ALA A O 1
ATOM 681 N N . GLY A 1 91 ? 46.969 11.625 6.41 1 90.44 91 GLY A N 1
ATOM 682 C CA . GLY A 1 91 ? 48.25 11.93 5.855 1 90.44 91 GLY A CA 1
ATOM 683 C C . GLY A 1 91 ? 48.25 12.055 4.344 1 90.44 91 GLY A C 1
ATOM 684 O O . GLY A 1 91 ? 49.25 12.477 3.748 1 90.44 91 GLY A O 1
ATOM 685 N N . LEU A 1 92 ? 47.219 11.547 3.732 1 95.12 92 LEU A N 1
ATOM 686 C CA . LEU A 1 92 ? 47.125 11.648 2.279 1 95.12 92 LEU A CA 1
ATOM 687 C C . LEU A 1 92 ? 46.844 13.078 1.849 1 95.12 92 LEU A C 1
ATOM 689 O O . LEU A 1 92 ? 46.156 13.82 2.557 1 95.12 92 LEU A O 1
ATOM 693 N N . GLU A 1 93 ? 47.375 13.461 0.708 1 95.94 93 GLU A N 1
ATOM 694 C CA . GLU A 1 93 ? 47.094 14.766 0.122 1 95.94 93 GLU A CA 1
ATOM 695 C C . GLU A 1 93 ? 45.812 14.703 -0.745 1 95.94 93 GLU A C 1
ATOM 697 O O . GLU A 1 93 ? 45.594 13.727 -1.46 1 95.94 93 GLU A O 1
ATOM 702 N N . GLY A 1 94 ? 45.062 15.703 -0.624 1 96.5 94 GLY A N 1
ATOM 703 C CA . GLY A 1 94 ? 43.844 15.758 -1.424 1 96.5 94 GLY A CA 1
ATOM 704 C C . GLY A 1 94 ? 42.656 16.328 -0.672 1 96.5 94 GLY A C 1
ATOM 705 O O . GLY A 1 94 ? 42.812 17.078 0.297 1 96.5 94 GLY A O 1
ATOM 706 N N . GLN A 1 95 ? 41.438 16.094 -1.244 1 97.56 95 GLN A N 1
ATOM 707 C CA . GLN A 1 95 ? 40.156 16.562 -0.675 1 97.56 95 GLN A CA 1
ATOM 708 C C . GLN A 1 95 ? 39.281 15.391 -0.251 1 97.56 95 GLN A C 1
ATOM 710 O O . GLN A 1 95 ? 39.281 14.352 -0.914 1 97.56 95 GLN A O 1
ATOM 715 N N . THR A 1 96 ? 38.594 15.555 0.844 1 98.31 96 THR A N 1
ATOM 716 C CA . THR A 1 96 ? 37.75 14.492 1.355 1 98.31 96 THR A CA 1
ATOM 717 C C . THR A 1 96 ? 36.281 14.961 1.434 1 98.31 96 THR A C 1
ATOM 719 O O . THR A 1 96 ? 36 15.953 2.102 1 98.31 96 THR A O 1
ATOM 722 N N . LEU A 1 97 ? 35.438 14.258 0.713 1 98.62 97 LEU A N 1
ATOM 723 C CA . LEU A 1 97 ? 34 14.43 0.844 1 98.62 97 LEU A CA 1
ATOM 724 C C . LEU A 1 97 ? 33.438 13.633 2.027 1 98.62 97 LEU A C 1
ATOM 726 O O . LEU A 1 97 ? 33.75 12.445 2.174 1 98.62 97 LEU A O 1
ATOM 730 N N . VAL A 1 98 ? 32.719 14.266 2.932 1 98.62 98 VAL A N 1
ATOM 731 C CA . VAL A 1 98 ? 32.031 13.594 4.02 1 98.62 98 VAL A CA 1
ATOM 732 C C . VAL A 1 98 ? 30.516 13.695 3.797 1 98.62 98 VAL A C 1
ATOM 734 O O . VAL A 1 98 ? 29.969 14.797 3.66 1 98.62 98 VAL A O 1
ATOM 737 N N . ILE A 1 99 ? 29.844 12.531 3.805 1 98.31 99 ILE A N 1
ATOM 738 C CA . ILE A 1 99 ? 28.422 12.531 3.482 1 98.31 99 ILE A CA 1
ATOM 739 C C . ILE A 1 99 ? 27.703 11.461 4.297 1 98.31 99 ILE A C 1
ATOM 741 O O . ILE A 1 99 ? 28.266 10.383 4.527 1 98.31 99 ILE A O 1
ATOM 745 N N . ALA A 1 100 ? 26.516 11.82 4.711 1 96.88 100 ALA A N 1
ATOM 746 C CA . ALA A 1 100 ? 25.703 10.867 5.465 1 96.88 100 ALA A CA 1
ATOM 747 C C . ALA A 1 100 ? 25.094 9.812 4.543 1 96.88 100 ALA A C 1
ATOM 749 O O . ALA A 1 100 ? 24.656 10.125 3.43 1 96.88 100 ALA A O 1
ATOM 750 N N . GLY A 1 101 ? 24.984 8.562 5.016 1 97.31 101 GLY A N 1
ATOM 751 C CA . GLY A 1 101 ? 24.469 7.457 4.223 1 97.31 101 GLY A CA 1
ATOM 752 C C . GLY A 1 101 ? 22.953 7.445 4.129 1 97.31 101 GLY A C 1
ATOM 753 O O . GLY A 1 101 ? 22.375 6.637 3.4 1 97.31 101 GLY A O 1
ATOM 754 N N . ASP A 1 102 ? 22.25 8.383 4.82 1 96.75 102 ASP A N 1
ATOM 755 C CA . ASP A 1 102 ? 20.797 8.383 4.855 1 96.75 102 ASP A CA 1
ATOM 756 C C . ASP A 1 102 ? 20.219 9.516 4.012 1 96.75 102 ASP A C 1
ATOM 758 O O . ASP A 1 102 ? 19.109 9.984 4.262 1 96.75 102 ASP A O 1
ATOM 762 N N . THR A 1 103 ? 20.969 10.023 3.006 1 97.56 103 THR A N 1
ATOM 763 C CA . THR A 1 103 ? 20.547 11.078 2.094 1 97.56 103 THR A CA 1
ATOM 764 C C . THR A 1 103 ? 20.438 10.547 0.666 1 97.56 103 THR A C 1
ATOM 766 O O . THR A 1 103 ? 21.203 10.961 -0.212 1 97.56 103 THR A O 1
ATOM 769 N N . PRO A 1 104 ? 19.422 9.805 0.405 1 98.19 104 PRO A N 1
ATOM 770 C CA . PRO A 1 104 ? 19.359 9.078 -0.864 1 98.19 104 PRO A CA 1
ATOM 771 C C . PRO A 1 104 ? 19.094 9.992 -2.057 1 98.19 104 PRO A C 1
ATOM 773 O O . PRO A 1 104 ? 19.266 9.578 -3.207 1 98.19 104 PRO A O 1
ATOM 776 N N . LEU A 1 105 ? 18.734 11.258 -1.863 1 98.5 105 LEU A N 1
ATOM 777 C CA . LEU A 1 105 ? 18.25 12.102 -2.951 1 98.5 105 LEU A CA 1
ATOM 778 C C . LEU A 1 105 ? 19.359 12.984 -3.496 1 98.5 105 LEU A C 1
ATOM 780 O O . LEU A 1 105 ? 19.172 13.695 -4.488 1 98.5 105 LEU A O 1
ATOM 784 N N . ILE A 1 106 ? 20.531 12.977 -2.908 1 98.31 106 ILE A N 1
ATOM 785 C CA . ILE A 1 106 ? 21.672 13.758 -3.387 1 98.31 106 ILE A CA 1
ATOM 786 C C . ILE A 1 106 ? 22.094 13.266 -4.766 1 98.31 106 ILE A C 1
ATOM 788 O O . ILE A 1 106 ? 22.109 12.055 -5.016 1 98.31 106 ILE A O 1
ATOM 792 N N . THR A 1 107 ? 22.516 14.18 -5.633 1 97.88 107 THR A N 1
ATOM 793 C CA . THR A 1 107 ? 22.906 13.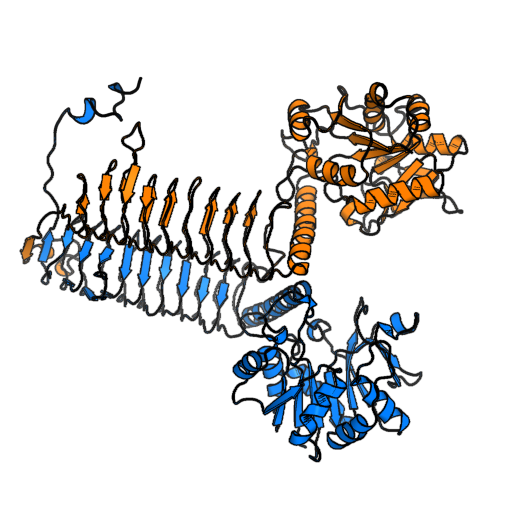781 -6.984 1 97.88 107 THR A CA 1
ATOM 794 C C . THR A 1 107 ? 24.406 13.867 -7.16 1 97.88 107 THR A C 1
ATOM 796 O O . THR A 1 107 ? 25.078 14.664 -6.492 1 97.88 107 THR A O 1
ATOM 799 N N . GLY A 1 108 ? 24.875 13.047 -8.047 1 97.94 108 GLY A N 1
ATOM 800 C CA . GLY A 1 108 ? 26.281 13.109 -8.391 1 97.94 108 GLY A CA 1
ATOM 801 C C . GLY A 1 108 ? 26.703 14.453 -8.953 1 97.94 108 GLY A C 1
ATOM 802 O O . GLY A 1 108 ? 27.797 14.945 -8.648 1 97.94 108 GLY A O 1
ATOM 803 N N . GLU A 1 109 ? 25.875 15.039 -9.695 1 97.38 109 GLU A N 1
ATOM 804 C CA . GLU A 1 109 ? 26.141 16.344 -10.281 1 97.38 109 GLU A CA 1
ATOM 805 C C . GLU A 1 109 ? 26.344 17.406 -9.203 1 97.38 109 GLU A C 1
ATOM 807 O O . GLU A 1 109 ? 27.281 18.203 -9.273 1 97.38 109 GLU A O 1
ATOM 812 N N . SER A 1 110 ? 25.484 17.391 -8.227 1 97.75 110 SER A N 1
ATOM 813 C CA . SER A 1 110 ? 25.594 18.344 -7.137 1 97.75 110 SER A CA 1
ATOM 814 C C . SER A 1 110 ? 26.891 18.141 -6.355 1 97.75 110 SER A C 1
ATOM 816 O O . SER A 1 110 ? 27.531 19.109 -5.934 1 97.75 110 SER A O 1
ATOM 818 N N . LEU A 1 111 ? 27.266 16.906 -6.148 1 98.06 111 LEU A N 1
ATOM 819 C CA . LEU A 1 111 ? 28.5 16.609 -5.441 1 98.06 111 LEU A CA 1
ATOM 820 C C . LEU A 1 111 ? 29.703 17.078 -6.25 1 98.06 111 LEU A C 1
ATOM 822 O O . LEU A 1 111 ? 30.672 17.609 -5.688 1 98.06 111 LEU A O 1
ATOM 826 N N . LYS A 1 112 ? 29.672 16.859 -7.52 1 97.56 112 LYS A N 1
ATOM 827 C CA . LYS A 1 112 ? 30.734 17.328 -8.391 1 97.56 112 LYS A CA 1
ATOM 828 C C . LYS A 1 112 ? 30.875 18.844 -8.32 1 97.56 112 LYS A C 1
ATOM 830 O O . LYS A 1 112 ? 31.984 19.375 -8.211 1 97.56 112 LYS A O 1
ATOM 835 N N . ASN A 1 113 ? 29.734 19.516 -8.383 1 97.69 113 ASN A N 1
ATOM 836 C CA . ASN A 1 113 ? 29.734 20.969 -8.281 1 97.69 113 ASN A CA 1
ATOM 837 C C . ASN A 1 113 ? 30.297 21.438 -6.941 1 97.69 113 ASN A C 1
ATOM 839 O O . ASN A 1 113 ? 31.016 22.438 -6.883 1 97.69 113 ASN A O 1
ATOM 843 N N . LEU A 1 114 ? 29.984 20.75 -5.938 1 97.88 114 LEU A N 1
ATOM 844 C CA . LEU A 1 114 ? 30.484 21.062 -4.605 1 97.88 114 LEU A CA 1
ATOM 845 C C . LEU A 1 114 ? 32 20.984 -4.555 1 97.88 114 LEU A C 1
ATOM 847 O O . LEU A 1 114 ? 32.656 21.891 -4.047 1 97.88 114 LEU A O 1
ATOM 851 N N . ILE A 1 115 ? 32.562 19.969 -5.066 1 97.38 115 ILE A N 1
ATOM 852 C CA . ILE A 1 115 ? 34.031 19.75 -5.066 1 97.38 115 ILE A CA 1
ATOM 853 C C . ILE A 1 115 ? 34.688 20.828 -5.91 1 97.38 115 ILE A C 1
ATOM 855 O O . ILE A 1 115 ? 35.719 21.391 -5.496 1 97.38 115 ILE A O 1
ATOM 859 N N . ASP A 1 116 ? 34.125 21.078 -7.066 1 97.12 116 ASP A N 1
ATOM 860 C CA . ASP A 1 116 ? 34.688 22.109 -7.934 1 97.12 116 ASP A CA 1
ATOM 861 C C . ASP A 1 116 ? 34.719 23.469 -7.227 1 97.12 116 ASP A C 1
ATOM 863 O O . ASP A 1 116 ? 35.719 24.188 -7.305 1 97.12 116 ASP A O 1
ATOM 867 N N . PHE A 1 117 ? 33.688 23.766 -6.578 1 97.19 117 PHE A N 1
ATOM 868 C CA . PHE A 1 117 ? 33.594 25.016 -5.82 1 97.19 117 PHE A CA 1
ATOM 869 C C . PHE A 1 117 ? 34.688 25.062 -4.758 1 97.19 117 PHE A C 1
ATOM 871 O O . PHE A 1 117 ? 35.375 26.078 -4.605 1 97.19 117 PHE A O 1
ATOM 878 N N . HIS A 1 118 ? 34.812 24.047 -4.07 1 97.12 118 HIS A N 1
ATOM 879 C CA . HIS A 1 118 ? 35.812 23.906 -3.006 1 97.12 118 HIS A CA 1
ATOM 880 C C . HIS A 1 118 ? 37.219 24.141 -3.531 1 97.12 118 HIS A C 1
ATOM 882 O O . HIS A 1 118 ? 37.969 24.938 -2.965 1 97.12 118 HIS A O 1
ATOM 888 N N . VAL A 1 119 ? 37.562 23.5 -4.582 1 96.31 119 VAL A N 1
ATOM 889 C CA . VAL A 1 119 ? 38.906 23.562 -5.164 1 96.31 119 VAL A CA 1
ATOM 890 C C . VAL A 1 119 ? 39.125 24.938 -5.77 1 96.31 119 VAL A C 1
ATOM 892 O O . VAL A 1 119 ? 40.188 25.547 -5.535 1 96.31 119 VAL A O 1
ATOM 895 N N . ASN A 1 120 ? 38.156 25.438 -6.492 1 96.62 120 ASN A N 1
ATOM 896 C CA . ASN A 1 120 ? 38.312 26.703 -7.195 1 96.62 120 ASN A CA 1
ATOM 897 C C . ASN A 1 120 ? 38.5 27.875 -6.219 1 96.62 120 ASN A C 1
ATOM 899 O O . ASN A 1 120 ? 39.188 28.844 -6.52 1 96.62 120 ASN A O 1
ATOM 903 N N . HIS A 1 121 ? 37.938 27.766 -5.051 1 95.56 121 HIS A N 1
ATOM 904 C CA . HIS A 1 121 ? 38 28.859 -4.082 1 95.56 121 HIS A CA 1
ATOM 905 C C . HIS A 1 121 ? 39.094 28.625 -3.064 1 95.56 121 HIS A C 1
ATOM 907 O O . HIS A 1 121 ? 39.281 29.438 -2.146 1 95.56 121 HIS A O 1
ATOM 913 N N . LYS A 1 122 ? 39.75 27.5 -3.197 1 95.44 122 LYS A N 1
ATOM 914 C CA . LYS A 1 122 ? 40.875 27.141 -2.328 1 95.44 122 LYS A CA 1
ATOM 915 C C . LYS A 1 122 ? 40.469 27.156 -0.861 1 95.44 122 LYS A C 1
ATOM 917 O O . LYS A 1 122 ? 41.125 27.75 -0.017 1 95.44 122 LYS A O 1
ATOM 922 N N . ASN A 1 123 ? 39.281 26.578 -0.639 1 96.25 123 ASN A N 1
ATOM 923 C CA . ASN A 1 123 ? 38.781 26.453 0.721 1 96.25 123 ASN A CA 1
ATOM 924 C C . ASN A 1 123 ? 39.438 25.297 1.469 1 96.25 123 ASN A C 1
ATOM 926 O O . ASN A 1 123 ? 39.781 24.281 0.865 1 96.25 123 ASN A O 1
ATOM 930 N N . VAL A 1 124 ? 39.562 25.5 2.748 1 97.12 124 VAL A N 1
ATOM 931 C CA . VAL A 1 124 ? 40 24.391 3.582 1 97.12 124 VAL A CA 1
ATOM 932 C C . VAL A 1 124 ? 38.812 23.469 3.873 1 97.12 124 VAL A C 1
ATOM 934 O O . VAL A 1 124 ? 38.969 22.266 4.098 1 97.12 124 VAL A O 1
ATOM 937 N N . ALA A 1 125 ? 37.656 24.094 3.891 1 97.62 125 ALA A N 1
ATOM 938 C CA . ALA A 1 125 ? 36.375 23.391 4.074 1 97.62 125 ALA A CA 1
ATOM 939 C C . ALA A 1 125 ? 35.25 24.078 3.297 1 97.62 125 ALA A C 1
ATOM 941 O O . ALA A 1 125 ? 35.25 25.297 3.17 1 97.62 125 ALA A O 1
ATOM 942 N N . THR A 1 126 ? 34.375 23.328 2.744 1 97.75 126 THR A N 1
ATOM 943 C CA . THR A 1 126 ? 33.156 23.828 2.119 1 97.75 126 THR A CA 1
ATOM 944 C C . THR A 1 126 ? 31.953 23.047 2.619 1 97.75 126 THR A C 1
ATOM 946 O O . THR A 1 126 ? 31.953 21.812 2.617 1 97.75 126 THR A O 1
ATOM 949 N N . ILE A 1 127 ? 30.969 23.781 3.092 1 97.44 127 ILE A N 1
ATOM 950 C CA . ILE A 1 127 ? 29.734 23.203 3.588 1 97.44 127 ILE A CA 1
ATOM 951 C C . ILE A 1 127 ? 28.688 23.172 2.471 1 97.44 127 ILE A C 1
ATOM 953 O O . ILE A 1 127 ? 28.5 24.188 1.779 1 97.44 127 ILE A O 1
ATOM 957 N N . LEU A 1 128 ? 28.094 21.984 2.264 1 97.75 128 LEU A N 1
ATOM 958 C CA . LEU A 1 128 ? 26.906 21.953 1.419 1 97.75 128 LEU A CA 1
ATOM 959 C C . LEU A 1 128 ? 25.672 22.422 2.189 1 97.75 128 LEU A C 1
ATOM 961 O O . LEU A 1 128 ? 25.281 21.812 3.189 1 97.75 128 LEU A O 1
ATOM 965 N N . THR A 1 129 ? 25.031 23.5 1.754 1 97.25 129 THR A N 1
ATOM 966 C CA . THR A 1 129 ? 23.891 24.062 2.459 1 97.25 129 THR A CA 1
ATOM 967 C C . THR A 1 129 ? 22.641 24.031 1.588 1 97.25 129 THR A C 1
ATOM 969 O O . THR A 1 129 ? 22.703 23.625 0.423 1 97.25 129 THR A O 1
ATOM 972 N N . ALA A 1 130 ? 21.5 24.234 2.195 1 96.31 130 ALA A N 1
ATOM 973 C CA . ALA A 1 130 ? 20.219 24.359 1.514 1 96.31 130 ALA A CA 1
ATOM 974 C C . ALA A 1 130 ? 19.328 25.391 2.215 1 96.31 130 ALA A C 1
ATOM 976 O O . ALA A 1 130 ? 19.531 25.688 3.391 1 96.31 130 ALA A O 1
ATOM 977 N N . THR A 1 131 ? 18.391 25.953 1.494 1 95.5 131 THR A N 1
ATOM 978 C CA . THR A 1 131 ? 17.391 26.859 2.068 1 95.5 131 THR A CA 1
ATOM 979 C C . THR A 1 131 ? 16.094 26.125 2.346 1 95.5 131 THR A C 1
ATOM 981 O O . THR A 1 131 ? 15.461 25.594 1.428 1 95.5 131 THR A O 1
ATOM 984 N N . ALA A 1 132 ? 15.711 26.188 3.576 1 92.5 132 ALA A N 1
ATOM 985 C CA . ALA A 1 132 ? 14.492 25.484 3.973 1 92.5 132 ALA A CA 1
ATOM 986 C C . ALA A 1 132 ? 13.406 26.469 4.391 1 92.5 132 ALA A C 1
ATOM 988 O O . ALA A 1 132 ? 13.68 27.438 5.105 1 92.5 132 ALA A O 1
ATOM 989 N N . ASP A 1 133 ? 12.18 26.141 3.938 1 88.5 133 ASP A N 1
ATOM 990 C CA . ASP A 1 133 ? 11.047 26.938 4.402 1 88.5 133 ASP A CA 1
ATOM 991 C C . ASP A 1 133 ? 10.828 26.75 5.902 1 88.5 133 ASP A C 1
ATOM 993 O O . ASP A 1 133 ? 10.625 27.734 6.629 1 88.5 133 ASP A O 1
ATOM 997 N N . ASN A 1 134 ? 10.891 25.531 6.332 1 87.38 134 ASN A N 1
ATOM 998 C CA . ASN A 1 134 ? 10.859 25.188 7.75 1 87.38 134 ASN A CA 1
ATOM 999 C C . ASN A 1 134 ? 12.172 24.562 8.203 1 87.38 134 ASN A C 1
ATOM 1001 O O . ASN A 1 134 ? 12.352 23.344 8.094 1 87.38 134 ASN A O 1
ATOM 1005 N N . PRO A 1 135 ? 12.992 25.328 8.789 1 90.44 135 PRO A N 1
ATOM 1006 C CA . PRO A 1 135 ? 14.344 24.875 9.109 1 90.44 135 PRO A CA 1
ATOM 1007 C C . PRO A 1 135 ? 14.406 24.094 10.422 1 90.44 135 PRO A C 1
ATOM 1009 O O . PRO A 1 135 ? 15.484 23.641 10.82 1 90.44 135 PRO A O 1
ATOM 1012 N N . PHE A 1 136 ? 13.289 23.859 11.055 1 86 136 PHE A N 1
ATOM 1013 C CA . PHE A 1 136 ? 13.281 23.188 12.352 1 86 136 PHE A CA 1
ATOM 1014 C C . PHE A 1 136 ? 13.945 21.828 12.266 1 86 136 PHE A C 1
ATOM 1016 O O . PHE A 1 136 ? 13.664 21.047 11.344 1 86 136 PHE A O 1
ATOM 1023 N N . GLY A 1 137 ? 14.875 21.625 13.156 1 84.88 137 GLY A N 1
ATOM 1024 C CA . GLY A 1 137 ? 15.539 20.344 13.25 1 84.88 137 GLY A CA 1
ATOM 1025 C C . GLY A 1 137 ? 16.891 20.312 12.57 1 84.88 137 GLY A C 1
ATOM 1026 O O . GLY A 1 137 ? 17.672 19.375 12.781 1 84.88 137 GLY A O 1
ATOM 1027 N N . TYR A 1 138 ? 17.156 21.328 11.805 1 89.31 138 TYR A N 1
ATOM 1028 C CA . TYR A 1 138 ? 18.422 21.375 11.078 1 89.31 138 TYR A CA 1
ATOM 1029 C C . TYR A 1 138 ? 19.406 22.312 11.75 1 89.31 138 TYR A C 1
ATOM 1031 O O . TYR A 1 138 ? 19 23.234 12.461 1 89.31 138 TYR A O 1
ATOM 1039 N N . GLY A 1 139 ? 20.688 22.031 11.492 1 90.69 139 GLY A N 1
ATOM 1040 C CA . GLY A 1 139 ? 21.703 23.016 11.844 1 90.69 139 GLY A CA 1
ATOM 1041 C C . GLY A 1 139 ? 21.641 24.266 10.961 1 90.69 139 GLY A C 1
ATOM 1042 O O . GLY A 1 139 ? 21.406 24.156 9.758 1 90.69 139 GLY A O 1
ATOM 1043 N N . ARG A 1 140 ? 21.906 25.391 11.602 1 94.12 140 ARG A N 1
ATOM 1044 C CA . ARG A 1 140 ? 21.797 26.656 10.891 1 94.12 140 ARG A CA 1
ATOM 1045 C C . ARG A 1 140 ? 23.172 27.188 10.508 1 94.12 140 ARG A C 1
ATOM 1047 O O . ARG A 1 140 ? 24.125 27.094 11.281 1 94.12 140 ARG A O 1
ATOM 1054 N N . ILE A 1 141 ? 23.188 27.719 9.336 1 94.44 141 ILE A N 1
ATOM 1055 C CA . ILE A 1 141 ? 24.406 28.359 8.875 1 94.44 141 ILE A CA 1
ATOM 1056 C C . ILE A 1 141 ? 24.422 29.828 9.32 1 94.44 141 ILE A C 1
ATOM 1058 O O . ILE A 1 141 ? 23.609 30.625 8.852 1 94.44 141 ILE A O 1
ATOM 1062 N N . ILE A 1 142 ? 25.375 30.172 10.164 1 92.5 142 ILE A N 1
ATOM 1063 C CA . ILE A 1 142 ? 25.484 31.547 10.648 1 92.5 142 ILE A CA 1
ATOM 1064 C C . ILE A 1 142 ? 26.562 32.281 9.867 1 92.5 142 ILE A C 1
ATOM 1066 O O . ILE A 1 142 ? 27.703 31.812 9.773 1 92.5 142 ILE A O 1
ATOM 1070 N N . ARG A 1 143 ? 26.234 33.375 9.32 1 91.56 143 ARG A N 1
ATOM 1071 C CA . ARG A 1 143 ? 27.141 34.188 8.516 1 91.56 143 ARG A CA 1
ATOM 1072 C C . ARG A 1 143 ? 27.359 35.562 9.164 1 91.56 143 ARG A C 1
ATOM 1074 O O . ARG A 1 143 ? 26.484 36.094 9.844 1 91.56 143 ARG A O 1
ATOM 1081 N N . ASN A 1 144 ? 28.578 36.125 8.914 1 88.81 144 ASN A N 1
ATOM 1082 C CA . ASN A 1 144 ? 28.844 37.5 9.375 1 88.81 144 ASN A CA 1
ATOM 1083 C C . ASN A 1 144 ? 28.344 38.531 8.367 1 88.81 144 ASN A C 1
ATOM 1085 O O . ASN A 1 144 ? 27.688 38.188 7.387 1 88.81 144 ASN A O 1
ATOM 1089 N N . GLU A 1 145 ? 28.688 39.688 8.57 1 88.94 145 GLU A N 1
ATOM 1090 C CA . GLU A 1 145 ? 28.219 40.812 7.758 1 88.94 145 GLU A CA 1
ATOM 1091 C C . GLU A 1 145 ? 28.797 40.75 6.348 1 88.94 145 GLU A C 1
ATOM 1093 O O . GLU A 1 145 ? 28.188 41.25 5.402 1 88.94 145 GLU A O 1
ATOM 1098 N N . ASN A 1 146 ? 29.969 40.094 6.25 1 84.94 146 ASN A N 1
ATOM 1099 C CA . ASN A 1 146 ? 30.609 39.969 4.945 1 84.94 146 ASN A CA 1
ATOM 1100 C C . ASN A 1 146 ? 30.125 38.75 4.18 1 84.94 146 ASN A C 1
ATOM 1102 O O . ASN A 1 146 ? 30.641 38.438 3.107 1 84.94 146 ASN A O 1
ATOM 1106 N N . GLY A 1 147 ? 29.156 38 4.836 1 85.56 147 GLY A N 1
ATOM 1107 C CA . GLY A 1 147 ? 28.578 36.812 4.176 1 85.56 147 GLY A CA 1
ATOM 1108 C C . GLY A 1 147 ? 29.406 35.562 4.383 1 85.56 147 GLY A C 1
ATOM 1109 O O . GLY A 1 147 ? 29.125 34.531 3.777 1 85.56 147 GLY A O 1
ATOM 1110 N N . GLU A 1 148 ? 30.375 35.75 5.238 1 87.31 148 GLU A N 1
ATOM 1111 C CA . GLU A 1 148 ? 31.234 34.594 5.492 1 87.31 148 GLU A CA 1
ATOM 1112 C C . GLU A 1 148 ? 30.656 33.688 6.574 1 87.31 148 GLU A C 1
ATOM 1114 O O . GLU A 1 148 ? 30.078 34.188 7.547 1 87.31 148 GLU A O 1
ATOM 1119 N N . VAL A 1 149 ? 30.828 32.406 6.43 1 91.62 149 VAL A N 1
ATOM 1120 C CA . VAL A 1 149 ? 30.344 31.469 7.426 1 91.62 149 VAL A CA 1
ATOM 1121 C C . VAL A 1 149 ? 31.156 31.609 8.711 1 91.62 149 VAL A C 1
ATOM 1123 O O . VAL A 1 149 ? 32.375 31.562 8.68 1 91.62 149 VAL A O 1
ATOM 1126 N N . THR A 1 150 ? 30.469 31.734 9.789 1 89 150 THR A N 1
ATOM 1127 C CA . THR A 1 150 ? 31.141 31.875 11.078 1 89 150 THR A CA 1
ATOM 1128 C C . THR A 1 150 ? 31.047 30.578 11.883 1 89 150 THR A C 1
ATOM 1130 O O . THR A 1 150 ? 32.031 30.172 12.508 1 89 150 THR A O 1
ATOM 1133 N N . LYS A 1 151 ? 29.891 30.047 11.812 1 88.75 151 LYS A N 1
ATOM 1134 C CA . LYS A 1 151 ? 29.688 28.797 12.539 1 88.75 151 LYS A CA 1
ATOM 1135 C C . LYS A 1 151 ? 28.406 28.094 12.078 1 88.75 151 LYS A C 1
ATOM 1137 O O . LYS A 1 151 ? 27.609 28.672 11.336 1 88.75 151 LYS A O 1
ATOM 1142 N N . ILE A 1 152 ? 28.297 26.891 12.477 1 91.25 152 ILE A N 1
ATOM 1143 C CA . ILE A 1 152 ? 27.078 26.094 12.359 1 91.25 152 ILE A CA 1
ATOM 1144 C C . ILE A 1 152 ? 26.5 25.828 13.75 1 91.25 152 ILE A C 1
ATOM 1146 O O . ILE A 1 152 ? 27.219 25.375 14.656 1 91.25 152 ILE A O 1
ATOM 1150 N N . VAL A 1 153 ? 25.234 26.172 13.875 1 89.88 153 VAL A N 1
ATOM 1151 C CA . VAL A 1 153 ? 24.609 25.969 15.18 1 89.88 153 VAL A CA 1
ATOM 1152 C C . VAL A 1 153 ? 23.484 24.938 15.07 1 89.88 153 VAL A C 1
ATOM 1154 O O . VAL A 1 153 ? 22.531 25.125 14.297 1 89.88 153 VAL A O 1
ATOM 1157 N N . GLU A 1 154 ? 23.688 23.891 15.828 1 88.19 154 GLU A N 1
ATOM 1158 C CA . GLU A 1 154 ? 22.672 22.844 15.836 1 88.19 154 GLU A CA 1
ATOM 1159 C C . GLU A 1 154 ? 21.375 23.359 16.469 1 88.19 154 GLU A C 1
ATOM 1161 O O . GLU A 1 154 ? 21.391 24.281 17.281 1 88.19 154 GLU A O 1
ATOM 1166 N N . GLN A 1 155 ? 20.234 22.734 16.094 1 85.25 155 GLN A N 1
ATOM 1167 C CA . GLN A 1 155 ? 18.891 23.172 16.5 1 85.25 155 GLN A CA 1
ATOM 1168 C C . GLN A 1 155 ? 18.797 23.312 18.016 1 85.25 155 GLN A C 1
ATOM 1170 O O . GLN A 1 155 ? 18.344 24.344 18.516 1 85.25 155 GLN A O 1
ATOM 1175 N N . LYS A 1 156 ? 19.344 22.375 18.734 1 83.62 156 LYS A N 1
ATOM 1176 C CA . LYS A 1 156 ? 19.203 22.344 20.188 1 83.62 156 LYS A CA 1
ATOM 1177 C C . LYS A 1 156 ? 20.062 23.422 20.844 1 83.62 156 LYS A C 1
ATOM 1179 O O . LYS A 1 156 ? 19.844 23.781 22 1 83.62 156 LYS A O 1
ATOM 1184 N N . ASP A 1 157 ? 21.078 23.906 20.109 1 86.88 157 ASP A N 1
ATOM 1185 C CA . ASP A 1 157 ? 22.031 24.859 20.641 1 86.88 157 ASP A CA 1
ATOM 1186 C C . ASP A 1 157 ? 21.734 26.266 20.125 1 86.88 157 ASP A C 1
ATOM 1188 O O . ASP A 1 157 ? 22.359 27.234 20.578 1 86.88 157 ASP A O 1
ATOM 1192 N N . ALA A 1 158 ? 20.766 26.359 19.266 1 88.38 158 ALA A N 1
ATOM 1193 C CA . ALA A 1 158 ? 20.484 27.625 18.594 1 88.38 158 ALA A CA 1
ATOM 1194 C C . ALA A 1 158 ? 19.609 28.516 19.469 1 88.38 158 ALA A C 1
ATOM 1196 O O . ALA A 1 158 ? 18.656 28.031 20.094 1 88.38 158 ALA A O 1
ATOM 1197 N N . ASN A 1 159 ? 19.969 29.703 19.562 1 90.62 159 ASN A N 1
ATOM 1198 C CA . ASN A 1 159 ? 19.094 30.672 20.219 1 90.62 159 ASN A CA 1
ATOM 1199 C C . ASN A 1 159 ? 17.922 31.078 19.312 1 90.62 159 ASN A C 1
ATOM 1201 O O . ASN A 1 159 ? 17.828 30.609 18.188 1 90.62 159 ASN A O 1
ATOM 1205 N N . GLU A 1 160 ? 17.062 31.859 19.781 1 89.81 160 GLU A N 1
ATOM 1206 C CA . GLU A 1 160 ? 15.828 32.219 19.094 1 89.81 160 GLU A CA 1
ATOM 1207 C C . GLU A 1 160 ? 16.125 32.875 17.75 1 89.81 160 GLU A C 1
ATOM 1209 O O . GLU A 1 160 ? 15.445 32.594 16.75 1 89.81 160 GLU A O 1
ATOM 1214 N N . PHE A 1 161 ? 17.125 33.688 17.703 1 89.25 161 PHE A N 1
ATOM 1215 C CA . PHE A 1 161 ? 17.484 34.406 16.484 1 89.25 161 PHE A CA 1
ATOM 1216 C C . PHE A 1 161 ? 18.094 33.438 15.461 1 89.25 161 PHE A C 1
ATOM 1218 O O . PHE A 1 161 ? 17.734 33.469 14.281 1 89.25 161 PHE A O 1
ATOM 1225 N N . GLU A 1 162 ? 18.922 32.625 15.945 1 90.12 162 GLU A N 1
ATOM 1226 C CA . GLU A 1 162 ? 19.594 31.641 15.086 1 90.12 162 GLU A CA 1
ATOM 1227 C C . GLU A 1 162 ? 18.594 30.641 14.516 1 90.12 162 GLU A C 1
ATOM 1229 O O . GLU A 1 162 ? 18.75 30.172 13.383 1 90.12 162 GLU A O 1
ATOM 1234 N N . GLN A 1 163 ? 17.547 30.422 15.258 1 89.69 163 GLN A N 1
ATOM 1235 C CA . GLN A 1 163 ? 16.547 29.453 14.844 1 89.69 163 GLN A CA 1
ATOM 1236 C C . GLN A 1 163 ? 15.742 29.969 13.656 1 89.69 163 GLN A C 1
ATOM 1238 O O . GLN A 1 163 ? 15.086 29.188 12.953 1 89.69 163 GLN A O 1
ATOM 1243 N N . GLN A 1 164 ? 15.812 31.203 13.336 1 89.94 164 GLN A N 1
ATOM 1244 C CA . GLN A 1 164 ? 15.039 31.797 12.258 1 89.94 164 GLN A CA 1
ATOM 1245 C C . GLN A 1 164 ? 15.789 31.719 10.93 1 89.94 164 GLN A C 1
ATOM 1247 O O . GLN A 1 164 ? 15.211 31.953 9.867 1 89.94 164 GLN A O 1
ATOM 1252 N N . VAL A 1 165 ? 17.094 31.438 11.031 1 91.88 165 VAL A N 1
ATOM 1253 C CA . VAL A 1 165 ? 17.891 31.328 9.82 1 91.88 165 VAL A CA 1
ATOM 1254 C C . VAL A 1 165 ? 17.375 30.188 8.953 1 91.88 165 VAL A C 1
ATOM 1256 O O . VAL A 1 165 ? 17.156 29.078 9.453 1 91.88 165 VAL A O 1
ATOM 1259 N N . LYS A 1 166 ? 17.234 30.422 7.633 1 93.56 166 LYS A N 1
ATOM 1260 C CA . LYS A 1 166 ? 16.625 29.438 6.746 1 93.56 166 LYS A CA 1
ATOM 1261 C C . LYS A 1 166 ? 17.688 28.625 6.02 1 93.56 166 LYS A C 1
ATOM 1263 O O . LYS A 1 166 ? 17.375 27.578 5.438 1 93.56 166 LYS A O 1
ATOM 1268 N N . GLU A 1 167 ? 18.922 29.109 6.031 1 94.88 167 GLU A N 1
ATOM 1269 C CA . GLU A 1 167 ? 20 28.328 5.445 1 94.88 167 GLU A CA 1
ATOM 1270 C C . GLU A 1 167 ? 20.469 27.234 6.402 1 94.88 167 GLU A C 1
ATOM 1272 O O . GLU A 1 167 ? 20.938 27.531 7.508 1 94.88 167 GLU A O 1
ATOM 1277 N N . ILE A 1 168 ? 20.344 26.031 5.93 1 95.19 168 ILE A N 1
ATOM 1278 C CA . ILE A 1 168 ? 20.562 24.922 6.852 1 95.19 168 ILE A CA 1
ATOM 1279 C C . ILE A 1 168 ? 21.781 24.109 6.414 1 95.19 168 ILE A C 1
ATOM 1281 O O . ILE A 1 168 ? 22.203 24.203 5.262 1 95.19 168 ILE A O 1
ATOM 1285 N N . ASN A 1 169 ? 22.328 23.391 7.363 1 94.62 169 ASN A N 1
ATOM 1286 C CA . ASN A 1 169 ? 23.391 22.422 7.145 1 94.62 169 ASN A CA 1
ATOM 1287 C C . ASN A 1 169 ? 22.844 21.078 6.656 1 94.62 169 ASN A C 1
ATOM 1289 O O . ASN A 1 169 ? 21.969 20.5 7.305 1 94.62 169 ASN A O 1
ATOM 1293 N N . THR A 1 170 ? 23.359 20.594 5.539 1 95 170 THR A N 1
ATOM 1294 C CA . THR A 1 170 ? 22.828 19.344 4.984 1 95 170 THR A CA 1
ATOM 1295 C C . THR A 1 170 ? 23.562 18.141 5.566 1 95 170 THR A C 1
ATOM 1297 O O . THR A 1 170 ? 23.141 17 5.371 1 95 170 THR A O 1
ATOM 1300 N N . GLY A 1 171 ? 24.688 18.422 6.207 1 94 171 GLY A N 1
ATOM 1301 C CA . GLY A 1 171 ? 25.469 17.328 6.75 1 94 171 GLY A CA 1
ATOM 1302 C C . GLY A 1 171 ? 26.5 16.781 5.766 1 94 171 GLY A C 1
ATOM 1303 O O . GLY A 1 171 ? 27.094 15.734 6.004 1 94 171 GLY A O 1
ATOM 1304 N N . THR A 1 172 ? 26.688 17.438 4.676 1 97.62 172 THR A N 1
ATOM 1305 C CA . THR A 1 172 ? 27.656 17.078 3.652 1 97.62 172 THR A CA 1
ATOM 1306 C C . THR A 1 172 ? 28.75 18.141 3.551 1 97.62 172 THR A C 1
ATOM 1308 O O . THR A 1 172 ? 28.453 19.344 3.531 1 97.62 172 THR A O 1
ATOM 1311 N N . TYR A 1 173 ? 30.016 17.672 3.453 1 98 173 TYR A N 1
ATOM 1312 C CA . TYR A 1 173 ? 31.156 18.578 3.498 1 98 173 TYR A CA 1
ATOM 1313 C C . TYR A 1 173 ? 32.25 18.109 2.555 1 98 173 TYR A C 1
ATOM 1315 O O . TYR A 1 173 ? 32.375 16.922 2.248 1 98 173 TYR A O 1
ATOM 1323 N N . VAL A 1 174 ? 33.031 19.109 2.178 1 98.38 174 VAL A N 1
ATOM 1324 C CA . VAL A 1 174 ? 34.312 18.812 1.576 1 98.38 174 VAL A CA 1
ATOM 1325 C C . VAL A 1 174 ? 35.438 19.5 2.379 1 98.38 174 VAL A C 1
ATOM 1327 O O . VAL A 1 174 ? 35.312 20.672 2.736 1 98.38 174 VAL A O 1
ATOM 1330 N N . PHE A 1 175 ? 36.5 18.75 2.658 1 98.19 175 PHE A N 1
ATOM 1331 C CA . PHE A 1 175 ? 37.625 19.25 3.449 1 98.19 175 PHE A CA 1
ATOM 1332 C C . PHE A 1 175 ? 38.938 19 2.729 1 98.19 175 PHE A C 1
ATOM 1334 O O . PHE A 1 175 ? 39.062 18.047 1.957 1 98.19 175 PHE A O 1
ATOM 1341 N N . ASP A 1 176 ? 39.844 19.938 3.033 1 97.56 176 ASP A N 1
ATOM 1342 C CA . ASP A 1 176 ? 41.219 19.484 2.871 1 97.56 176 ASP A CA 1
ATOM 1343 C C . ASP A 1 176 ? 41.531 18.281 3.76 1 97.56 176 ASP A C 1
ATOM 1345 O O . ASP A 1 176 ? 41.312 18.328 4.973 1 97.56 176 ASP A O 1
ATOM 1349 N N . ASN A 1 177 ? 42.031 17.266 3.188 1 97.69 177 ASN A N 1
ATOM 1350 C CA . ASN A 1 177 ? 42.125 15.984 3.883 1 97.69 177 ASN A CA 1
ATOM 1351 C C . ASN A 1 177 ? 43.031 16.062 5.102 1 97.69 177 ASN A C 1
ATOM 1353 O O . ASN A 1 177 ? 42.625 15.711 6.211 1 97.69 177 ASN A O 1
ATOM 1357 N N . LYS A 1 178 ? 44.219 16.547 4.953 1 96.69 178 LYS A N 1
ATOM 1358 C CA . LYS A 1 178 ? 45.156 16.625 6.055 1 96.69 178 LYS A CA 1
ATOM 1359 C C . LYS A 1 178 ? 44.656 17.547 7.156 1 96.69 178 LYS A C 1
ATOM 1361 O O . LYS A 1 178 ? 44.719 17.203 8.336 1 96.69 178 LYS A O 1
ATOM 1366 N N . ARG A 1 179 ? 44.156 18.672 6.754 1 96.38 179 ARG A N 1
ATOM 1367 C CA . ARG A 1 179 ? 43.688 19.656 7.707 1 96.38 179 ARG A CA 1
ATOM 1368 C C . ARG A 1 179 ? 42.5 19.125 8.492 1 96.38 179 ARG A C 1
ATOM 1370 O O . ARG A 1 179 ? 42.312 19.469 9.656 1 96.38 179 ARG A O 1
ATOM 1377 N N . LEU A 1 180 ? 41.688 18.312 7.82 1 97.5 180 LEU A N 1
ATOM 1378 C CA . LEU A 1 180 ? 40.531 17.703 8.469 1 97.5 180 LEU A CA 1
ATOM 1379 C C . LEU A 1 180 ? 40.969 16.859 9.664 1 97.5 180 LEU A C 1
ATOM 1381 O O . LEU A 1 180 ? 40.5 17.078 10.789 1 97.5 180 LEU A O 1
ATOM 1385 N N . PHE A 1 181 ? 41.875 16 9.484 1 97.31 181 PHE A N 1
ATOM 1386 C CA . PHE A 1 181 ? 42.281 15.07 10.531 1 97.31 181 PHE A CA 1
ATOM 1387 C C . PHE A 1 181 ? 43.062 15.781 11.617 1 97.31 181 PHE A C 1
ATOM 1389 O O . PHE A 1 181 ? 43.031 15.398 12.781 1 97.31 181 PHE A O 1
ATOM 1396 N N . GLU A 1 182 ? 43.75 16.844 11.25 1 96.12 182 GLU A N 1
ATOM 1397 C CA . GLU A 1 182 ? 44.406 17.672 12.242 1 96.12 182 GLU A CA 1
ATOM 1398 C C . GLU A 1 182 ? 43.406 18.375 13.148 1 96.12 182 GLU A C 1
ATOM 1400 O O . GLU A 1 182 ? 43.562 18.391 14.375 1 96.12 182 GLU A O 1
ATOM 1405 N N . ALA A 1 183 ? 42.406 18.906 12.562 1 95.88 183 ALA A N 1
ATOM 1406 C CA . ALA A 1 183 ? 41.406 19.641 13.297 1 95.88 183 ALA A CA 1
ATOM 1407 C C . ALA A 1 183 ? 40.594 18.703 14.195 1 95.88 183 ALA A C 1
ATOM 1409 O O . ALA A 1 183 ? 40.156 19.078 15.289 1 95.88 183 ALA A O 1
ATOM 1410 N N . LEU A 1 184 ? 40.375 17.484 13.773 1 96.19 184 LEU A N 1
ATOM 1411 C CA . LEU A 1 184 ? 39.562 16.5 14.5 1 96.19 184 LEU A CA 1
ATOM 1412 C C . LEU A 1 184 ? 40.188 16.188 15.852 1 96.19 184 LEU A C 1
ATOM 1414 O O . LEU A 1 184 ? 39.5 15.805 16.797 1 96.19 184 LEU A O 1
ATOM 1418 N N . LYS A 1 185 ? 41.406 16.406 15.977 1 94.12 185 LYS A N 1
ATOM 1419 C CA . LYS A 1 185 ? 42.094 16.156 17.234 1 94.12 185 LYS A CA 1
ATOM 1420 C C . LYS A 1 185 ? 41.75 17.203 18.281 1 94.12 185 LYS A C 1
ATOM 1422 O O . LYS A 1 185 ? 41.969 17 19.469 1 94.12 185 LYS A O 1
ATOM 1427 N N . ASN A 1 186 ? 41.188 18.25 17.812 1 93.44 186 ASN A N 1
ATOM 1428 C CA . ASN A 1 186 ? 40.938 19.375 18.703 1 93.44 186 ASN A CA 1
ATOM 1429 C C . ASN A 1 186 ? 39.469 19.531 19.031 1 93.44 186 ASN A C 1
ATOM 1431 O O . ASN A 1 186 ? 39.062 20.5 19.672 1 93.44 186 ASN A O 1
ATOM 1435 N N . ILE A 1 187 ? 38.594 18.656 18.547 1 91.25 187 ILE A N 1
ATOM 1436 C CA . ILE A 1 187 ? 37.156 18.797 18.875 1 91.25 187 ILE A CA 1
ATOM 1437 C C . ILE A 1 187 ? 36.875 18.109 20.203 1 91.25 187 ILE A C 1
ATOM 1439 O O . ILE A 1 187 ? 37.625 17.234 20.641 1 91.25 187 ILE A O 1
ATOM 1443 N N . ASN A 1 188 ? 35.812 18.578 20.922 1 90.88 188 ASN A N 1
ATOM 1444 C CA . ASN A 1 188 ? 35.406 18.047 22.219 1 90.88 188 ASN A CA 1
ATOM 1445 C C . ASN A 1 188 ? 33.906 17.797 22.297 1 90.88 188 ASN A C 1
ATOM 1447 O O . ASN A 1 188 ? 33.219 17.844 21.281 1 90.88 188 ASN A O 1
ATOM 1451 N N . THR A 1 189 ? 33.406 17.422 23.484 1 89.69 189 THR A N 1
ATOM 1452 C CA . THR A 1 189 ? 32.031 17.031 23.641 1 89.69 189 THR A CA 1
ATOM 1453 C C . THR A 1 189 ? 31.266 18.062 24.469 1 89.69 189 THR A C 1
ATOM 1455 O O . THR A 1 189 ? 30.266 17.734 25.109 1 89.69 189 THR A O 1
ATOM 1458 N N . ASN A 1 190 ? 31.75 19.297 24.484 1 87.69 190 ASN A N 1
ATOM 1459 C CA . ASN A 1 190 ? 31.078 20.328 25.25 1 87.69 190 ASN A CA 1
ATOM 1460 C C . ASN A 1 190 ? 29.891 20.922 24.5 1 87.69 190 ASN A C 1
ATOM 1462 O O . ASN A 1 190 ? 29.953 22.062 24.031 1 87.69 190 ASN A O 1
ATOM 1466 N N . ASN A 1 191 ? 28.906 20.312 24.422 1 86.38 191 ASN A N 1
ATOM 1467 C CA . ASN A 1 191 ? 27.656 20.719 23.781 1 86.38 191 ASN A CA 1
ATOM 1468 C C . ASN A 1 191 ? 26.453 20 24.391 1 86.38 191 ASN A C 1
ATOM 1470 O O . ASN A 1 191 ? 26.594 19.219 25.328 1 86.38 191 ASN A O 1
ATOM 1474 N N . ALA A 1 192 ? 25.219 20.328 23.969 1 82.12 192 ALA A N 1
ATOM 1475 C CA . ALA A 1 192 ? 23.953 19.875 24.562 1 82.12 192 ALA A CA 1
ATOM 1476 C C . ALA A 1 192 ? 23.828 18.344 24.484 1 82.12 192 ALA A C 1
ATOM 1478 O O . ALA A 1 192 ? 23.203 17.734 25.344 1 82.12 192 ALA A O 1
ATOM 1479 N N . GLN A 1 193 ? 24.547 17.641 23.5 1 83.44 193 GLN A N 1
ATOM 1480 C CA . GLN A 1 193 ? 24.359 16.203 23.297 1 83.44 193 GLN A CA 1
ATOM 1481 C C . GLN A 1 193 ? 25.531 15.414 23.859 1 83.44 193 GLN A C 1
ATOM 1483 O O . GLN A 1 193 ? 25.469 14.188 23.969 1 83.44 193 GLN A O 1
ATOM 1488 N N . GLY A 1 194 ? 26.609 16.094 24.172 1 88.5 194 GLY A N 1
ATOM 1489 C CA . GLY A 1 194 ? 27.781 15.43 24.703 1 88.5 194 GLY A CA 1
ATOM 1490 C C . GLY A 1 194 ? 28.5 14.57 23.672 1 88.5 194 GLY A C 1
ATOM 1491 O O . GLY A 1 194 ? 29.016 13.5 23.984 1 88.5 194 GLY A O 1
ATOM 1492 N N . GLU A 1 195 ? 28.391 14.961 22.391 1 90.56 195 GLU A N 1
ATOM 1493 C CA . GLU A 1 195 ? 28.969 14.203 21.281 1 90.56 195 GLU A CA 1
ATOM 1494 C C . GLU A 1 195 ? 30.031 15.008 20.562 1 90.56 195 GLU A C 1
ATOM 1496 O O . GLU A 1 195 ? 30.109 16.234 20.703 1 90.56 195 GLU A O 1
ATOM 1501 N N . TYR A 1 196 ? 30.953 14.312 19.828 1 92.62 196 TYR A N 1
ATOM 1502 C CA . TYR A 1 196 ? 31.891 14.969 18.922 1 92.62 196 TYR A CA 1
ATOM 1503 C C . TYR A 1 196 ? 31.203 15.398 17.641 1 92.62 196 TYR A C 1
ATOM 1505 O O . TYR A 1 196 ? 30.844 14.562 16.812 1 92.62 196 TYR A O 1
ATOM 1513 N N . TYR A 1 197 ? 31.047 16.719 17.516 1 90.88 197 TYR A N 1
ATOM 1514 C CA . TYR A 1 197 ? 30.391 17.234 16.328 1 90.88 197 TYR A CA 1
ATOM 1515 C C . TYR A 1 197 ? 31.391 17.516 15.211 1 90.88 197 TYR A C 1
ATOM 1517 O O . TYR A 1 197 ? 32.375 18.234 15.422 1 90.88 197 TYR A O 1
ATOM 1525 N N . LEU A 1 198 ? 31.062 17 14.047 1 92.75 198 LEU A N 1
ATOM 1526 C CA . LEU A 1 198 ? 31.891 17.328 12.883 1 92.75 198 LEU A CA 1
ATOM 1527 C C . LEU A 1 198 ? 31.828 18.828 12.586 1 92.75 198 LEU A C 1
ATOM 1529 O O . LEU A 1 198 ? 32.812 19.406 12.125 1 92.75 198 LEU A O 1
ATOM 1533 N N . THR A 1 199 ? 30.719 19.438 12.93 1 90.81 199 THR A N 1
ATOM 1534 C CA . THR A 1 199 ? 30.484 20.844 12.633 1 90.81 199 THR A CA 1
ATOM 1535 C C . THR A 1 199 ? 31.453 21.734 13.406 1 90.81 199 THR A C 1
ATOM 1537 O O . THR A 1 199 ? 31.734 22.859 13.008 1 90.81 199 THR A O 1
ATOM 1540 N N . ASP A 1 200 ? 32.062 21.25 14.445 1 90.81 200 ASP A N 1
ATOM 1541 C CA . ASP A 1 200 ? 33 22.016 15.266 1 90.81 200 ASP A CA 1
ATOM 1542 C C . ASP A 1 200 ? 34.312 22.266 14.516 1 90.81 200 ASP A C 1
ATOM 1544 O O . ASP A 1 200 ? 35.031 23.219 14.82 1 90.81 200 ASP A O 1
ATOM 1548 N N . VAL A 1 201 ? 34.562 21.406 13.57 1 93.69 201 VAL A N 1
ATOM 1549 C CA . VAL A 1 201 ? 35.75 21.562 12.758 1 93.69 201 VAL A CA 1
ATOM 1550 C C . VAL A 1 201 ? 35.719 22.891 12.008 1 93.69 201 VAL A C 1
ATOM 1552 O O . VAL A 1 201 ? 36.75 23.516 11.797 1 93.69 201 VAL A O 1
ATOM 1555 N N . ILE A 1 202 ? 34.531 23.297 11.656 1 92.88 202 ILE A N 1
ATOM 1556 C CA . ILE A 1 202 ? 34.344 24.547 10.914 1 92.88 202 ILE A CA 1
ATOM 1557 C C . ILE A 1 202 ? 34.812 25.734 11.773 1 92.88 202 ILE A C 1
ATOM 1559 O O . ILE A 1 202 ? 35.531 26.609 11.289 1 92.88 202 ILE A O 1
ATOM 1563 N N . SER A 1 203 ? 34.438 25.719 13.031 1 89.94 203 SER A N 1
ATOM 1564 C CA . SER A 1 203 ? 34.812 26.781 13.953 1 89.94 203 SER A CA 1
ATOM 1565 C C . SER A 1 203 ? 36.344 26.797 14.156 1 89.94 203 SER A C 1
ATOM 1567 O O . SER A 1 203 ? 36.938 27.859 14.25 1 89.94 203 SER A O 1
ATOM 1569 N N . ILE A 1 204 ? 36.906 25.688 14.227 1 92.81 204 ILE A N 1
ATOM 1570 C CA . ILE A 1 204 ? 38.344 25.578 14.414 1 92.81 204 ILE A CA 1
ATOM 1571 C C . ILE A 1 204 ? 39.094 26.203 13.227 1 92.81 204 ILE A C 1
ATOM 1573 O O . ILE A 1 204 ? 40.031 26.984 13.414 1 92.81 204 ILE A O 1
ATOM 1577 N N . PHE A 1 205 ? 38.656 25.906 12.023 1 94.94 205 PHE A N 1
ATOM 1578 C CA . PHE A 1 205 ? 39.25 26.484 10.828 1 94.94 205 PHE A CA 1
ATOM 1579 C C . PHE A 1 205 ? 39.125 28 10.82 1 94.94 205 PHE A C 1
ATOM 1581 O O . PHE A 1 205 ? 40.062 28.719 10.523 1 94.94 205 PHE A O 1
ATOM 1588 N N . ARG A 1 206 ? 38.031 28.453 11.188 1 92.12 206 ARG A N 1
ATOM 1589 C CA . ARG A 1 206 ? 37.781 29.891 11.195 1 92.12 206 ARG A CA 1
ATOM 1590 C C . ARG A 1 206 ? 38.656 30.594 12.242 1 92.12 206 ARG A C 1
ATOM 1592 O O . ARG A 1 206 ? 39.188 31.672 11.984 1 92.12 206 ARG A O 1
ATOM 1599 N N . GLU A 1 207 ? 38.719 30.031 13.375 1 90.75 207 GLU A N 1
ATOM 1600 C CA . GLU A 1 207 ? 39.562 30.594 14.438 1 90.75 207 GLU A CA 1
ATOM 1601 C C . GLU A 1 207 ? 41.031 30.641 14.023 1 90.75 207 GLU A C 1
ATOM 1603 O O . GLU A 1 207 ? 41.75 31.516 14.477 1 90.75 207 GLU A O 1
ATOM 1608 N N . ASN A 1 208 ? 41.375 29.781 13.156 1 92.75 208 ASN A N 1
ATOM 1609 C CA . ASN A 1 208 ? 42.75 29.719 12.664 1 92.75 208 ASN A CA 1
ATOM 1610 C C . ASN A 1 208 ? 42.938 30.609 11.43 1 92.75 208 ASN A C 1
ATOM 1612 O O . ASN A 1 208 ? 44 30.562 10.789 1 92.75 208 ASN A O 1
ATOM 1616 N N . GLY A 1 209 ? 41.938 31.266 10.969 1 91.5 209 GLY A N 1
ATOM 1617 C CA . GLY A 1 209 ? 42 32.188 9.852 1 91.5 209 GLY A CA 1
ATOM 1618 C C . GLY A 1 209 ? 41.938 31.5 8.5 1 91.5 209 GLY A C 1
ATOM 1619 O O . GLY A 1 209 ? 42.344 32.094 7.484 1 91.5 209 GLY A O 1
ATOM 1620 N N . GLU A 1 210 ? 41.562 30.312 8.516 1 93.56 210 GLU A N 1
ATOM 1621 C CA . GLU A 1 210 ? 41.438 29.562 7.266 1 93.56 210 GLU A CA 1
ATOM 1622 C C . GLU A 1 210 ? 40.125 29.859 6.559 1 93.56 210 GLU A C 1
ATOM 1624 O O . GLU A 1 210 ? 39.156 30.266 7.191 1 93.56 210 GLU A O 1
ATOM 1629 N N . LYS A 1 211 ? 40.094 29.641 5.297 1 93.69 211 LYS A N 1
ATOM 1630 C CA . LYS A 1 211 ? 38.938 30 4.477 1 93.69 211 LYS A CA 1
ATOM 1631 C C . LYS A 1 211 ? 37.906 28.859 4.445 1 93.69 211 LYS A C 1
ATOM 1633 O O . LYS A 1 211 ? 38.219 27.75 4.012 1 93.69 211 LYS A O 1
ATOM 1638 N N . VAL A 1 212 ? 36.75 29.172 4.887 1 95.88 212 VAL A N 1
ATOM 1639 C CA . VAL A 1 212 ? 35.625 28.234 4.855 1 95.88 212 VAL A CA 1
ATOM 1640 C C . VAL A 1 212 ? 34.562 28.75 3.9 1 95.88 212 VAL A C 1
ATOM 1642 O O . VAL A 1 212 ? 34.156 29.922 3.969 1 95.88 212 VAL A O 1
ATOM 1645 N N . GLY A 1 213 ? 34.125 27.875 2.957 1 95.19 213 GLY A N 1
ATOM 1646 C CA . GLY A 1 213 ? 33.094 28.234 2.018 1 95.19 213 GLY A CA 1
ATOM 1647 C C . GLY A 1 213 ? 31.781 27.516 2.273 1 95.19 213 GLY A C 1
ATOM 1648 O O . GLY A 1 213 ? 31.719 26.578 3.084 1 95.19 213 GLY A O 1
ATOM 1649 N N . ALA A 1 214 ? 30.734 28.016 1.649 1 96.12 214 ALA A N 1
ATOM 1650 C CA . ALA A 1 214 ? 29.422 27.375 1.646 1 96.12 214 ALA A CA 1
ATOM 1651 C C . ALA A 1 214 ? 28.828 27.328 0.237 1 96.12 214 ALA A C 1
ATOM 1653 O O . ALA A 1 214 ? 28.812 28.344 -0.463 1 96.12 214 ALA A O 1
ATOM 1654 N N . TYR A 1 215 ? 28.5 26.172 -0.185 1 96.12 215 TYR A N 1
ATOM 1655 C CA . TYR A 1 215 ? 27.844 25.969 -1.473 1 96.12 215 TYR A CA 1
ATOM 1656 C C . TYR A 1 215 ? 26.375 25.594 -1.289 1 96.12 215 TYR A C 1
ATOM 1658 O O . TYR A 1 215 ? 26.062 24.578 -0.685 1 96.12 215 TYR A O 1
ATOM 1666 N N . THR A 1 216 ? 25.438 26.406 -1.84 1 96.25 216 THR A N 1
ATOM 1667 C CA . THR A 1 216 ? 24 26.203 -1.625 1 96.25 216 THR A CA 1
ATOM 1668 C C . THR A 1 216 ? 23.406 25.375 -2.75 1 96.25 216 THR A C 1
ATOM 1670 O O . THR A 1 216 ? 23.547 25.703 -3.928 1 96.25 216 THR A O 1
ATOM 1673 N N . LEU A 1 217 ? 22.75 24.312 -2.336 1 96.56 217 LEU A N 1
ATOM 1674 C CA . LEU A 1 217 ? 22.031 23.484 -3.301 1 96.56 217 LEU A CA 1
ATOM 1675 C C . LEU A 1 217 ? 20.969 24.297 -4.043 1 96.56 217 LEU A C 1
ATOM 1677 O O . LEU A 1 217 ? 20.281 25.109 -3.443 1 96.56 217 LEU A O 1
ATOM 1681 N N . ARG A 1 218 ? 20.797 24 -5.285 1 92.75 218 ARG A N 1
ATOM 1682 C CA . ARG A 1 218 ? 19.75 24.609 -6.078 1 92.75 218 ARG A CA 1
ATOM 1683 C C . ARG A 1 218 ? 18.391 24.016 -5.75 1 92.75 218 ARG A C 1
ATOM 1685 O O . ARG A 1 218 ? 17.375 24.719 -5.695 1 92.75 218 ARG A O 1
ATOM 1692 N N . ASP A 1 219 ? 18.359 22.781 -5.492 1 94.44 219 ASP A N 1
ATOM 1693 C CA . ASP A 1 219 ? 17.141 22.047 -5.184 1 94.44 219 ASP A CA 1
ATOM 1694 C C . ASP A 1 219 ? 17.156 21.547 -3.74 1 94.44 219 ASP A C 1
ATOM 1696 O O . ASP A 1 219 ? 17.922 20.641 -3.395 1 94.44 219 ASP A O 1
ATOM 1700 N N . PHE A 1 220 ? 16.25 22.047 -2.943 1 94.62 220 PHE A N 1
ATOM 1701 C CA . PHE A 1 220 ? 16.188 21.719 -1.525 1 94.62 220 PHE A CA 1
ATOM 1702 C C . PHE A 1 220 ? 15.953 20.219 -1.327 1 94.62 220 PHE A C 1
ATOM 1704 O O . PHE A 1 220 ? 16.438 19.625 -0.355 1 94.62 220 PHE A O 1
ATOM 1711 N N . GLU A 1 221 ? 15.258 19.578 -2.197 1 95.06 221 GLU A N 1
ATOM 1712 C CA . GLU A 1 221 ? 14.859 18.172 -2.037 1 95.06 221 GLU A CA 1
ATOM 1713 C C . GLU A 1 221 ? 16.078 17.266 -1.996 1 95.06 221 GLU A C 1
ATOM 1715 O O . GLU A 1 221 ? 16.031 16.172 -1.412 1 95.06 221 GLU A O 1
ATOM 1720 N N . GLU A 1 222 ? 17.188 17.656 -2.52 1 96.38 222 GLU A N 1
ATOM 1721 C CA . GLU A 1 222 ? 18.406 16.844 -2.527 1 96.38 222 GLU A CA 1
ATOM 1722 C C . GLU A 1 222 ? 19 16.734 -1.128 1 96.38 222 GLU A C 1
ATOM 1724 O O . GLU A 1 222 ? 19.812 15.859 -0.864 1 96.38 222 GLU A O 1
ATOM 1729 N N . SER A 1 223 ? 18.625 17.672 -0.291 1 93.88 223 SER A N 1
ATOM 1730 C CA . SER A 1 223 ? 19.219 17.75 1.037 1 93.88 223 SER A CA 1
ATOM 1731 C C . SER A 1 223 ? 18.469 16.891 2.039 1 93.88 223 SER A C 1
ATOM 1733 O O . SER A 1 223 ? 18.922 16.688 3.17 1 93.88 223 SER A O 1
ATOM 1735 N N . LEU A 1 224 ? 17.375 16.359 1.631 1 93.38 224 LEU A N 1
ATOM 1736 C CA . LEU A 1 224 ? 16.5 15.664 2.57 1 93.38 224 LEU A CA 1
ATOM 1737 C C . LEU A 1 224 ? 17.141 14.375 3.072 1 93.38 224 LEU A C 1
ATOM 1739 O O . LEU A 1 224 ? 17.453 13.484 2.281 1 93.38 224 LEU A O 1
ATOM 1743 N N . GLY A 1 225 ? 17.375 14.32 4.359 1 93.38 225 GLY A N 1
ATOM 1744 C CA . GLY A 1 225 ? 17.75 13.078 5.023 1 93.38 225 GLY A CA 1
ATOM 1745 C C . GLY A 1 225 ? 16.547 12.289 5.52 1 93.38 225 GLY A C 1
ATOM 1746 O O . GLY A 1 225 ? 15.477 12.852 5.75 1 93.38 225 GLY A O 1
ATOM 1747 N N . VAL A 1 226 ? 16.75 11.023 5.664 1 95.62 226 VAL A N 1
ATOM 1748 C CA . VAL A 1 226 ? 15.664 10.156 6.125 1 95.62 226 VAL A CA 1
ATOM 1749 C C . VAL A 1 226 ? 15.898 9.766 7.582 1 95.62 226 VAL A C 1
ATOM 1751 O O . VAL A 1 226 ? 16.828 9.008 7.883 1 95.62 226 VAL A O 1
ATOM 1754 N N . ASN A 1 227 ? 15.008 10.227 8.477 1 92.94 227 ASN A N 1
ATOM 1755 C CA . ASN A 1 227 ? 15.188 9.961 9.898 1 92.94 227 ASN A CA 1
ATOM 1756 C C . ASN A 1 227 ? 14.031 9.141 10.469 1 92.94 227 ASN A C 1
ATOM 1758 O O . ASN A 1 227 ? 14.125 8.625 11.578 1 92.94 227 ASN A O 1
ATOM 1762 N N . ASP A 1 228 ? 12.984 9.047 9.773 1 95.62 228 ASP A N 1
ATOM 1763 C CA . ASP A 1 228 ? 11.828 8.234 10.141 1 95.62 228 ASP A CA 1
ATOM 1764 C C . ASP A 1 228 ? 11.062 7.773 8.898 1 95.62 228 ASP A C 1
ATOM 1766 O O . ASP A 1 228 ? 11.5 8.008 7.773 1 95.62 228 ASP A O 1
ATOM 1770 N N . ARG A 1 229 ? 9.969 7.141 9.172 1 97.62 229 ARG A N 1
ATOM 1771 C CA . ARG A 1 229 ? 9.234 6.535 8.062 1 97.62 229 ARG A CA 1
ATOM 1772 C C . ARG A 1 229 ? 8.523 7.598 7.234 1 97.62 229 ARG A C 1
ATOM 1774 O O . ARG A 1 229 ? 8.281 7.398 6.043 1 97.62 229 ARG A O 1
ATOM 1781 N N . VAL A 1 230 ? 8.148 8.719 7.777 1 97.75 230 VAL A N 1
ATOM 1782 C CA . VAL A 1 230 ? 7.543 9.82 7.031 1 97.75 230 VAL A CA 1
ATOM 1783 C C . VAL A 1 230 ? 8.555 10.383 6.031 1 97.75 230 VAL A C 1
ATOM 1785 O O . VAL A 1 230 ? 8.227 10.594 4.859 1 97.75 230 VAL A O 1
ATOM 1788 N N . ALA A 1 231 ? 9.758 10.578 6.539 1 96.81 231 ALA A N 1
ATOM 1789 C CA . ALA A 1 231 ? 10.828 11.047 5.664 1 96.81 231 ALA A CA 1
ATOM 1790 C C . ALA A 1 231 ? 11.125 10.039 4.562 1 96.81 231 ALA A C 1
ATOM 1792 O O . ALA A 1 231 ? 11.414 10.414 3.428 1 96.81 231 ALA A O 1
ATOM 1793 N N . LEU A 1 232 ? 11.07 8.781 4.902 1 98.06 232 LEU A N 1
ATOM 1794 C CA . LEU A 1 232 ? 11.289 7.727 3.918 1 98.06 232 LEU A CA 1
ATOM 1795 C C . LEU A 1 232 ? 10.266 7.809 2.797 1 98.06 232 LEU A C 1
ATOM 1797 O O . LEU A 1 232 ? 10.617 7.723 1.617 1 98.06 232 LEU A O 1
ATOM 1801 N N . ALA A 1 233 ? 9.047 7.965 3.145 1 98.38 233 ALA A N 1
ATOM 1802 C CA . ALA A 1 233 ? 7.977 8.102 2.156 1 98.38 233 ALA A CA 1
ATOM 1803 C C . ALA A 1 233 ? 8.188 9.336 1.286 1 98.38 233 ALA A C 1
ATOM 1805 O O . ALA A 1 233 ? 7.891 9.312 0.089 1 98.38 233 ALA A O 1
ATOM 1806 N N . THR A 1 234 ? 8.641 10.383 1.892 1 97.62 234 THR A N 1
ATOM 1807 C CA . THR A 1 234 ? 8.938 11.602 1.145 1 97.62 234 THR A CA 1
ATOM 1808 C C . THR A 1 234 ? 10.047 11.359 0.126 1 97.62 234 THR A C 1
ATOM 1810 O O . THR A 1 234 ? 9.945 11.789 -1.023 1 97.62 234 THR A O 1
ATOM 1813 N N . ALA A 1 235 ? 11.078 10.664 0.578 1 98.19 235 ALA A N 1
ATOM 1814 C CA . ALA A 1 235 ? 12.164 10.312 -0.334 1 98.19 235 ALA A CA 1
ATOM 1815 C C . ALA A 1 235 ? 11.656 9.477 -1.501 1 98.19 235 ALA A C 1
ATOM 1817 O O . ALA A 1 235 ? 12.039 9.695 -2.652 1 98.19 235 ALA A O 1
ATOM 1818 N N . GLU A 1 236 ? 10.797 8.562 -1.204 1 98.31 236 GLU A N 1
ATOM 1819 C CA . GLU A 1 236 ? 10.195 7.723 -2.234 1 98.31 236 GLU A CA 1
ATOM 1820 C C . GLU A 1 236 ? 9.414 8.562 -3.24 1 98.31 236 GLU A C 1
ATOM 1822 O O . GLU A 1 236 ? 9.477 8.32 -4.445 1 98.31 236 GLU A O 1
ATOM 1827 N N . ASP A 1 237 ? 8.703 9.484 -2.773 1 98.38 237 ASP A N 1
ATOM 1828 C CA . ASP A 1 237 ? 7.895 10.359 -3.613 1 98.38 237 ASP A CA 1
ATOM 1829 C C . ASP A 1 237 ? 8.773 11.172 -4.566 1 98.38 237 ASP A C 1
ATOM 1831 O O . ASP A 1 237 ? 8.508 11.219 -5.77 1 98.38 237 ASP A O 1
ATOM 1835 N N . VAL A 1 238 ? 9.812 11.789 -4.004 1 98.25 238 VAL A N 1
ATOM 1836 C CA . VAL A 1 238 ? 10.719 12.609 -4.793 1 98.25 238 VAL A CA 1
ATOM 1837 C C . VAL A 1 238 ? 11.414 11.75 -5.852 1 98.25 238 VAL A C 1
ATOM 1839 O O . VAL A 1 238 ? 11.477 12.133 -7.023 1 98.25 238 VAL A O 1
ATOM 1842 N N . MET A 1 239 ? 11.898 10.625 -5.434 1 98.5 239 MET A N 1
ATOM 1843 C CA . MET A 1 239 ? 12.609 9.75 -6.363 1 98.5 239 MET A CA 1
ATOM 1844 C C . MET A 1 239 ? 11.68 9.258 -7.469 1 98.5 239 MET A C 1
ATOM 1846 O O . MET A 1 239 ? 12.078 9.188 -8.633 1 98.5 239 MET A O 1
ATOM 1850 N N . ARG A 1 240 ? 10.477 8.898 -7.125 1 98.38 240 ARG A N 1
ATOM 1851 C CA . ARG A 1 240 ? 9.484 8.492 -8.117 1 98.38 240 ARG A CA 1
ATOM 1852 C C . ARG A 1 240 ? 9.281 9.578 -9.172 1 98.38 240 ARG A C 1
ATOM 1854 O O . ARG A 1 240 ? 9.273 9.289 -10.367 1 98.38 240 ARG A O 1
ATOM 1861 N N . ARG A 1 241 ? 9.102 10.789 -8.75 1 98.31 241 ARG A N 1
ATOM 1862 C CA . ARG A 1 241 ? 8.922 11.914 -9.672 1 98.31 241 ARG A CA 1
ATOM 1863 C C . ARG A 1 241 ? 10.117 12.062 -10.602 1 98.31 241 ARG A C 1
ATOM 1865 O O . ARG A 1 241 ? 9.953 12.266 -11.805 1 98.31 241 ARG A O 1
ATOM 1872 N N . ARG A 1 242 ? 11.336 11.914 -10.016 1 98.38 242 ARG A N 1
ATOM 1873 C CA . ARG A 1 242 ? 12.555 12.023 -10.805 1 98.38 242 ARG A CA 1
ATOM 1874 C C . ARG A 1 242 ? 12.617 10.93 -11.867 1 98.38 242 ARG A C 1
ATOM 1876 O O . ARG A 1 242 ? 12.859 11.219 -13.047 1 98.38 242 ARG A O 1
ATOM 1883 N N . ILE A 1 243 ? 12.398 9.773 -11.461 1 98.75 243 ILE A N 1
ATOM 1884 C CA . ILE A 1 243 ? 12.523 8.609 -12.336 1 98.75 243 ILE A CA 1
ATOM 1885 C C . ILE A 1 243 ? 11.477 8.688 -13.445 1 98.75 243 ILE A C 1
ATOM 1887 O O . ILE A 1 243 ? 11.805 8.547 -14.625 1 98.75 243 ILE A O 1
ATOM 1891 N N . ASN A 1 244 ? 10.258 8.906 -13.047 1 98.81 244 ASN A N 1
ATOM 1892 C CA . ASN A 1 244 ? 9.188 8.953 -14.039 1 98.81 244 ASN A CA 1
ATOM 1893 C C . ASN A 1 244 ? 9.359 10.109 -15.008 1 98.81 244 ASN A C 1
ATOM 1895 O O . ASN A 1 244 ? 9.07 9.984 -16.203 1 98.81 244 ASN A O 1
ATOM 1899 N N . LYS A 1 245 ? 9.812 11.242 -14.539 1 98.69 245 LYS A N 1
ATOM 1900 C CA . LYS A 1 245 ? 10.109 12.367 -15.422 1 98.69 245 LYS A CA 1
ATOM 1901 C C . LYS A 1 245 ? 11.172 12 -16.453 1 98.69 245 LYS A C 1
ATOM 1903 O O . LYS A 1 245 ? 11.039 12.312 -17.641 1 98.69 245 LYS A O 1
ATOM 1908 N N . ALA A 1 246 ? 12.219 11.367 -16 1 98.56 246 ALA A N 1
ATOM 1909 C CA . ALA A 1 246 ? 13.289 10.953 -16.906 1 98.56 246 ALA A CA 1
ATOM 1910 C C . ALA A 1 246 ? 12.75 10.039 -18 1 98.56 246 ALA A C 1
ATOM 1912 O O . ALA A 1 246 ? 13.125 10.18 -19.172 1 98.56 246 ALA A O 1
ATOM 1913 N N . HIS A 1 247 ? 11.906 9.141 -17.625 1 98.81 247 HIS A N 1
ATOM 1914 C CA . HIS A 1 247 ? 11.32 8.25 -18.609 1 98.81 247 HIS A CA 1
ATOM 1915 C C . HIS A 1 247 ? 10.43 9.023 -19.578 1 98.81 247 HIS A C 1
ATOM 1917 O O . HIS A 1 247 ? 10.406 8.734 -20.781 1 98.81 247 HIS A O 1
ATOM 1923 N N . MET A 1 248 ? 9.664 9.977 -19.109 1 98.81 248 MET A N 1
ATOM 1924 C CA . MET A 1 248 ? 8.828 10.797 -19.969 1 98.81 248 MET A CA 1
ATOM 1925 C C . MET A 1 248 ? 9.68 11.586 -20.969 1 98.81 248 MET A C 1
ATOM 1927 O O . MET A 1 248 ? 9.352 11.656 -22.156 1 98.81 248 MET A O 1
ATOM 1931 N N . ILE A 1 249 ? 10.75 12.133 -20.531 1 98.56 249 ILE A N 1
ATOM 1932 C CA . ILE A 1 249 ? 11.68 12.867 -21.375 1 98.56 249 ILE A CA 1
ATOM 1933 C C . ILE A 1 249 ? 12.219 11.938 -22.469 1 98.56 249 ILE A C 1
ATOM 1935 O O . ILE A 1 249 ? 12.438 12.352 -23.609 1 98.56 249 ILE A O 1
ATOM 1939 N N . ASN A 1 250 ? 12.305 10.672 -22.109 1 98.19 250 ASN A N 1
ATOM 1940 C CA . ASN A 1 250 ? 12.836 9.68 -23.047 1 98.19 250 ASN A CA 1
ATOM 1941 C C . ASN A 1 250 ? 11.734 9.094 -23.922 1 98.19 250 ASN A C 1
ATOM 1943 O O . ASN A 1 250 ? 11.953 8.094 -24.609 1 98.19 250 ASN A O 1
ATOM 1947 N N . GLY A 1 251 ? 10.57 9.547 -23.859 1 98.69 251 GLY A N 1
ATOM 1948 C CA . GLY A 1 251 ? 9.562 9.219 -24.844 1 98.69 251 GLY A CA 1
ATOM 1949 C C . GLY A 1 251 ? 8.523 8.234 -24.328 1 98.69 251 GLY A C 1
ATOM 1950 O O . GLY A 1 251 ? 7.805 7.613 -25.125 1 98.69 251 GLY A O 1
ATOM 1951 N N . VAL A 1 252 ? 8.383 8.086 -23.078 1 98.88 252 VAL A N 1
ATOM 1952 C CA . VAL A 1 252 ? 7.418 7.164 -22.484 1 98.88 252 VAL A CA 1
ATOM 1953 C C . VAL A 1 252 ? 6.16 7.922 -22.078 1 98.88 252 VAL A C 1
ATOM 1955 O O . VAL A 1 252 ? 6.242 9.008 -21.5 1 98.88 252 VAL A O 1
ATOM 1958 N N . THR A 1 253 ? 4.984 7.398 -22.359 1 98.88 253 THR A N 1
ATOM 1959 C CA . THR A 1 253 ? 3.711 8 -21.984 1 98.88 253 THR A CA 1
ATOM 1960 C C . THR A 1 253 ? 3.213 7.434 -20.656 1 98.88 253 THR A C 1
ATOM 1962 O O . THR A 1 253 ? 3.145 6.215 -20.484 1 98.88 253 THR A O 1
ATOM 1965 N N . PHE A 1 254 ? 2.891 8.352 -19.766 1 98.69 254 PHE A N 1
ATOM 1966 C CA . PHE A 1 254 ? 2.291 7.969 -18.5 1 98.69 254 PHE A CA 1
ATOM 1967 C C . PHE A 1 254 ? 0.868 8.5 -18.391 1 98.69 254 PHE A C 1
ATOM 1969 O O . PHE A 1 254 ? 0.613 9.672 -18.672 1 98.69 254 PHE A O 1
ATOM 1976 N N . GLN A 1 255 ? -0.07 7.641 -17.953 1 98.44 255 GLN A N 1
ATOM 1977 C CA . GLN A 1 255 ? -1.395 8.133 -17.594 1 98.44 255 GLN A CA 1
ATOM 1978 C C . GLN A 1 255 ? -1.341 8.969 -16.312 1 98.44 255 GLN A C 1
ATOM 1980 O O . GLN A 1 255 ? -1.985 10.016 -16.219 1 98.44 255 GLN A O 1
ATOM 1985 N N . ASN A 1 256 ? -0.67 8.57 -15.375 1 98.38 256 ASN A N 1
ATOM 1986 C CA . ASN A 1 256 ? -0.488 9.242 -14.086 1 98.38 256 ASN A CA 1
ATOM 1987 C C . ASN A 1 256 ? 0.889 8.953 -13.5 1 98.38 256 ASN A C 1
ATOM 1989 O O . ASN A 1 256 ? 1.056 7.996 -12.734 1 98.38 256 ASN A O 1
ATOM 1993 N N . PRO A 1 257 ? 1.843 9.82 -13.773 1 98.38 257 PRO A N 1
ATOM 1994 C CA . PRO A 1 257 ? 3.199 9.562 -13.281 1 98.38 257 PRO A CA 1
ATOM 1995 C C . PRO A 1 257 ? 3.279 9.523 -11.758 1 98.38 257 PRO A C 1
ATOM 1997 O O . PRO A 1 257 ? 4.156 8.859 -11.203 1 98.38 257 PRO A O 1
ATOM 2000 N N . ASN A 1 258 ? 2.332 10.156 -11.031 1 97.56 258 ASN A N 1
ATOM 2001 C CA . ASN A 1 258 ? 2.35 10.219 -9.578 1 97.56 258 ASN A CA 1
ATOM 2002 C C . ASN A 1 258 ? 1.881 8.898 -8.961 1 97.56 258 ASN A C 1
ATOM 2004 O O . ASN A 1 258 ? 2.072 8.672 -7.762 1 97.56 258 ASN A O 1
ATOM 2008 N N . ALA A 1 259 ? 1.262 8.078 -9.781 1 97.88 259 ALA A N 1
ATOM 2009 C CA . ALA A 1 259 ? 0.766 6.789 -9.312 1 97.88 259 ALA A CA 1
ATOM 2010 C C . ALA A 1 259 ? 1.324 5.641 -10.148 1 97.88 259 ALA A C 1
ATOM 2012 O O . ALA A 1 259 ? 0.593 4.719 -10.516 1 97.88 259 ALA A O 1
ATOM 2013 N N . THR A 1 260 ? 2.512 5.75 -10.578 1 98.75 260 THR A N 1
ATOM 2014 C CA . THR A 1 260 ? 3.268 4.707 -11.266 1 98.75 260 THR A CA 1
ATOM 2015 C C . THR A 1 260 ? 4.602 4.453 -10.562 1 98.75 260 THR A C 1
ATOM 2017 O O . THR A 1 260 ? 5.305 5.398 -10.203 1 98.75 260 THR A O 1
ATOM 2020 N N . TYR A 1 261 ? 4.969 3.254 -10.336 1 98.81 261 TYR A N 1
ATOM 2021 C CA . TYR A 1 261 ? 6.062 2.91 -9.438 1 98.81 261 TYR A CA 1
ATOM 2022 C C . TYR A 1 261 ? 7.16 2.158 -10.18 1 98.81 261 TYR A C 1
ATOM 2024 O O . TYR A 1 261 ? 7.008 0.976 -10.5 1 98.81 261 TYR A O 1
ATOM 2032 N N . ILE A 1 262 ? 8.281 2.773 -10.43 1 98.94 262 ILE A N 1
ATOM 2033 C CA . ILE A 1 262 ? 9.367 2.244 -11.242 1 98.94 262 ILE A CA 1
ATOM 2034 C C . ILE A 1 262 ? 10.68 2.32 -10.469 1 98.94 262 ILE A C 1
ATOM 2036 O O . ILE A 1 262 ? 11.062 3.391 -9.992 1 98.94 262 ILE A O 1
ATOM 2040 N N . ASP A 1 263 ? 11.352 1.168 -10.359 1 98.75 263 ASP A N 1
ATOM 2041 C CA . ASP A 1 263 ? 12.664 1.136 -9.711 1 98.75 263 ASP A CA 1
ATOM 2042 C C . ASP A 1 263 ? 13.703 1.876 -10.539 1 98.75 263 ASP A C 1
ATOM 2044 O O . ASP A 1 263 ? 13.539 2.045 -11.75 1 98.75 263 ASP A O 1
ATOM 2048 N N . VAL A 1 264 ? 14.789 2.209 -9.938 1 98.44 264 VAL A N 1
ATOM 2049 C CA . VAL A 1 264 ? 15.773 3.129 -10.492 1 98.44 264 VAL A CA 1
ATOM 2050 C C . VAL A 1 264 ? 16.484 2.475 -11.68 1 98.44 264 VAL A C 1
ATOM 2052 O O . VAL A 1 264 ? 16.875 3.158 -12.625 1 98.44 264 VAL A O 1
ATOM 2055 N N . ASP A 1 265 ? 16.531 1.134 -11.719 1 98.44 265 ASP A N 1
ATOM 2056 C CA . ASP A 1 265 ? 17.359 0.478 -12.734 1 98.44 265 ASP A CA 1
ATOM 2057 C C . ASP A 1 265 ? 16.5 -0.061 -13.875 1 98.44 265 ASP A C 1
ATOM 2059 O O . ASP A 1 265 ? 17 -0.721 -14.781 1 98.44 265 ASP A O 1
ATOM 2063 N N . VAL A 1 266 ? 15.242 0.21 -13.859 1 98.88 266 VAL A N 1
ATOM 2064 C CA . VAL A 1 266 ? 14.344 -0.229 -14.922 1 98.88 266 VAL A CA 1
ATOM 2065 C C . VAL A 1 266 ? 14.625 0.558 -16.203 1 98.88 266 VAL A C 1
ATOM 2067 O O . VAL A 1 266 ? 14.859 1.77 -16.156 1 98.88 266 VAL A O 1
ATOM 2070 N N . GLU A 1 267 ? 14.633 -0.178 -17.266 1 98.88 267 GLU A N 1
ATOM 2071 C CA . GLU A 1 267 ? 14.797 0.437 -18.578 1 98.88 267 GLU A CA 1
ATOM 2072 C C . GLU A 1 267 ? 13.516 0.34 -19.406 1 98.88 267 GLU A C 1
ATOM 2074 O O . GLU A 1 267 ? 12.914 -0.731 -19.5 1 98.88 267 GLU A O 1
ATOM 2079 N N . ILE A 1 268 ? 13.164 1.483 -20 1 98.94 268 ILE A N 1
ATOM 2080 C CA . ILE A 1 268 ? 11.945 1.518 -20.797 1 98.94 268 ILE A CA 1
ATOM 2081 C C . ILE A 1 268 ? 12.219 2.238 -22.125 1 98.94 268 ILE A C 1
ATOM 2083 O O . ILE A 1 268 ? 12.727 3.359 -22.125 1 98.94 268 ILE A O 1
ATOM 2087 N N . ALA A 1 269 ? 11.898 1.575 -23.172 1 98.81 269 ALA A N 1
ATOM 2088 C CA . ALA A 1 269 ? 12.102 2.131 -24.516 1 98.81 269 ALA A CA 1
ATOM 2089 C C . ALA A 1 269 ? 11.047 3.184 -24.828 1 98.81 269 ALA A C 1
ATOM 2091 O O . ALA A 1 269 ? 10.016 3.273 -24.156 1 98.81 269 ALA A O 1
ATOM 2092 N N . PRO A 1 270 ? 11.297 4.008 -25.875 1 98.38 270 PRO A N 1
ATOM 2093 C CA . PRO A 1 270 ? 10.328 5.031 -26.281 1 98.38 270 PRO A CA 1
ATOM 2094 C C . PRO A 1 270 ? 9.016 4.434 -26.766 1 98.38 270 PRO A C 1
ATOM 2096 O O . PRO A 1 270 ? 8.977 3.277 -27.203 1 98.38 270 PRO A O 1
ATOM 2099 N N . ASP A 1 271 ? 7.965 5.188 -26.672 1 98.56 271 ASP A N 1
ATOM 2100 C CA . ASP A 1 271 ? 6.629 4.91 -27.188 1 98.56 271 ASP A CA 1
ATOM 2101 C C . ASP A 1 271 ? 5.957 3.789 -26.406 1 98.56 271 ASP A C 1
ATOM 2103 O O . ASP A 1 271 ? 5.051 3.125 -26.906 1 98.56 271 ASP A O 1
ATOM 2107 N N . VAL A 1 272 ? 6.438 3.543 -25.297 1 98.88 272 VAL A N 1
ATOM 2108 C CA . VAL A 1 272 ? 5.707 2.701 -24.359 1 98.88 272 VAL A CA 1
ATOM 2109 C C . VAL A 1 272 ? 4.602 3.514 -23.688 1 98.88 272 VAL A C 1
ATOM 2111 O O . VAL A 1 272 ? 4.793 4.688 -23.359 1 98.88 272 VAL A O 1
ATOM 2114 N N . VAL A 1 273 ? 3.439 2.93 -23.516 1 98.94 273 VAL A N 1
ATOM 2115 C CA . VAL A 1 273 ? 2.32 3.543 -22.812 1 98.94 273 VAL A CA 1
ATOM 2116 C C . VAL A 1 273 ? 2.092 2.828 -21.484 1 98.94 273 VAL A C 1
ATOM 2118 O O . VAL A 1 273 ? 1.852 1.618 -21.453 1 98.94 273 VAL A O 1
ATOM 2121 N N . ILE A 1 274 ? 2.148 3.586 -20.422 1 98.88 274 ILE A N 1
ATOM 2122 C CA . ILE A 1 274 ? 2.004 3.025 -19.078 1 98.88 274 ILE A CA 1
ATOM 2123 C C . ILE A 1 274 ? 0.788 3.643 -18.391 1 98.88 274 ILE A C 1
ATOM 2125 O O . ILE A 1 274 ? 0.746 4.852 -18.156 1 98.88 274 ILE A O 1
ATOM 2129 N N . GLU A 1 275 ? -0.165 2.84 -18.062 1 98.62 275 GLU A N 1
ATOM 2130 C CA . GLU A 1 275 ? -1.31 3.297 -17.281 1 98.62 275 GLU A CA 1
ATOM 2131 C C . GLU A 1 275 ? -0.946 3.449 -15.805 1 98.62 275 GLU A C 1
ATOM 2133 O O . GLU A 1 275 ? 0.192 3.189 -15.414 1 98.62 275 GLU A O 1
ATOM 2138 N N . ALA A 1 276 ? -1.883 3.926 -15.023 1 97.81 276 ALA A N 1
ATOM 2139 C CA . ALA A 1 276 ? -1.642 4.16 -13.602 1 97.81 276 ALA A CA 1
ATOM 2140 C C . ALA A 1 276 ? -1.518 2.842 -12.844 1 97.81 276 ALA A C 1
ATOM 2142 O O . ALA A 1 276 ? -1.963 1.798 -13.328 1 97.81 276 ALA A O 1
ATOM 2143 N N . ASN A 1 277 ? -0.847 2.895 -11.672 1 97.69 277 ASN A N 1
ATOM 2144 C CA . ASN A 1 277 ? -0.711 1.803 -10.711 1 97.69 277 ASN A CA 1
ATOM 2145 C C . ASN A 1 277 ? 0.101 0.647 -11.289 1 97.69 277 ASN A C 1
ATOM 2147 O O . ASN A 1 277 ? -0.101 -0.508 -10.914 1 97.69 277 ASN A O 1
ATOM 2151 N N . VAL A 1 278 ? 0.89 0.935 -12.266 1 98.81 278 VAL A N 1
ATOM 2152 C CA . VAL A 1 278 ? 1.841 -0.046 -12.781 1 98.81 278 VAL A CA 1
ATOM 2153 C C . VAL A 1 278 ? 3.092 -0.06 -11.906 1 98.81 278 VAL A C 1
ATOM 2155 O O . VAL A 1 278 ? 3.549 0.99 -11.445 1 98.81 278 VAL A O 1
ATOM 2158 N N . THR A 1 279 ? 3.582 -1.248 -11.625 1 98.88 279 THR A N 1
ATOM 2159 C CA . THR A 1 279 ? 4.809 -1.433 -10.859 1 98.88 279 THR A CA 1
ATOM 2160 C C . THR A 1 279 ? 5.875 -2.127 -11.703 1 98.88 279 THR A C 1
ATOM 2162 O O . THR A 1 279 ? 5.656 -3.232 -12.203 1 98.88 279 THR A O 1
ATOM 2165 N N . LEU A 1 280 ? 7.031 -1.571 -11.906 1 98.94 280 LEU A N 1
ATOM 2166 C CA . LEU A 1 280 ? 8.195 -2.143 -12.57 1 98.94 280 LEU A CA 1
ATOM 2167 C C . LEU A 1 280 ? 9.398 -2.168 -11.641 1 98.94 280 LEU A C 1
ATOM 2169 O O . LEU A 1 280 ? 9.867 -1.117 -11.195 1 98.94 280 LEU A O 1
ATOM 2173 N N . LYS A 1 281 ? 9.977 -3.332 -11.43 1 98.81 281 LYS A N 1
ATOM 2174 C CA . LYS A 1 281 ? 11 -3.457 -10.398 1 98.81 281 LYS A CA 1
ATOM 2175 C C . LYS A 1 281 ? 12.258 -4.117 -10.953 1 98.81 281 LYS A C 1
ATOM 2177 O O . LYS A 1 281 ? 12.203 -4.832 -11.961 1 98.81 281 LYS A O 1
ATOM 2182 N N . GLY A 1 282 ? 13.328 -3.918 -10.242 1 98.31 282 GLY A N 1
ATOM 2183 C CA . GLY A 1 282 ? 14.586 -4.617 -10.469 1 98.31 282 GLY A CA 1
ATOM 2184 C C . GLY A 1 282 ? 15.203 -4.301 -11.82 1 98.31 282 GLY A C 1
ATOM 2185 O O . GLY A 1 282 ? 15.352 -3.133 -12.18 1 98.31 282 GLY A O 1
ATOM 2186 N N . GLN A 1 283 ? 15.594 -5.387 -12.555 1 98.38 283 GLN A N 1
ATOM 2187 C CA . GLN A 1 283 ? 16.281 -5.254 -13.836 1 98.38 283 GLN A CA 1
ATOM 2188 C C . GLN A 1 283 ? 15.305 -5.441 -15 1 98.38 283 GLN A C 1
ATOM 2190 O O . GLN A 1 283 ? 15.641 -6.07 -16 1 98.38 283 GLN A O 1
ATOM 2195 N N . THR A 1 284 ? 14.188 -4.898 -14.836 1 98.88 284 THR A N 1
ATOM 2196 C CA . THR A 1 284 ? 13.133 -5.008 -15.836 1 98.88 284 THR A CA 1
ATOM 2197 C C . THR A 1 284 ? 13.461 -4.145 -17.047 1 98.88 284 THR A C 1
ATOM 2199 O O . THR A 1 284 ? 13.945 -3.023 -16.922 1 98.88 284 THR A O 1
ATOM 2202 N N . LYS A 1 285 ? 13.211 -4.68 -18.172 1 98.94 285 LYS A N 1
ATOM 2203 C CA . LYS A 1 285 ? 13.336 -3.973 -19.453 1 98.94 285 LYS A CA 1
ATOM 2204 C C . LYS A 1 285 ? 12.047 -4.078 -20.25 1 98.94 285 LYS A C 1
ATOM 2206 O O . LYS A 1 285 ? 11.469 -5.16 -20.375 1 98.94 285 LYS A O 1
ATOM 2211 N N . VAL A 1 286 ? 11.625 -2.945 -20.859 1 98.94 286 VAL A N 1
ATOM 2212 C CA . VAL A 1 286 ? 10.391 -2.932 -21.641 1 98.94 286 VAL A CA 1
ATOM 2213 C C . VAL A 1 286 ? 10.672 -2.381 -23.031 1 98.94 286 VAL A C 1
ATOM 2215 O O . VAL A 1 286 ? 11.203 -1.277 -23.172 1 98.94 286 VAL A O 1
ATOM 2218 N N . GLY A 1 287 ? 10.266 -3.168 -24 1 98.88 287 GLY A N 1
ATOM 2219 C CA . GLY A 1 287 ? 10.516 -2.805 -25.391 1 98.88 287 GLY A CA 1
ATOM 2220 C C . GLY A 1 287 ? 9.547 -1.768 -25.922 1 98.88 287 GLY A C 1
ATOM 2221 O O . GLY A 1 287 ? 8.469 -1.568 -25.344 1 98.88 287 GLY A O 1
ATOM 2222 N N . ALA A 1 288 ? 9.93 -1.215 -27.094 1 98.69 288 ALA A N 1
ATOM 2223 C CA . ALA A 1 288 ? 9.242 -0.064 -27.656 1 98.69 288 ALA A CA 1
ATOM 2224 C C . ALA A 1 288 ? 7.809 -0.423 -28.047 1 98.69 288 ALA A C 1
ATOM 2226 O O . ALA A 1 288 ? 7.516 -1.579 -28.359 1 98.69 288 ALA A O 1
ATOM 2227 N N . GLU A 1 289 ? 6.902 0.53 -27.953 1 98.31 289 GLU A N 1
ATOM 2228 C CA . GLU A 1 289 ? 5.531 0.475 -28.453 1 98.31 289 GLU A CA 1
ATOM 2229 C C . GLU A 1 289 ? 4.691 -0.52 -27.656 1 98.31 289 GLU A C 1
ATOM 2231 O O . GLU A 1 289 ? 3.676 -1.017 -28.141 1 98.31 289 GLU A O 1
ATOM 2236 N N . SER A 1 290 ? 5.109 -0.859 -26.531 1 98.81 290 SER A N 1
ATOM 2237 C CA . SER A 1 290 ? 4.359 -1.761 -25.656 1 98.81 290 SER A CA 1
ATOM 2238 C C . SER A 1 290 ? 3.361 -0.995 -24.797 1 98.81 290 SER A C 1
ATOM 2240 O O . SER A 1 290 ? 3.488 0.219 -24.625 1 98.81 290 SER A O 1
ATOM 2242 N N . VAL A 1 291 ? 2.326 -1.724 -24.344 1 98.94 291 VAL A N 1
ATOM 2243 C CA . VAL A 1 291 ? 1.283 -1.148 -23.5 1 98.94 291 VAL A CA 1
ATOM 2244 C C . VAL A 1 291 ? 1.182 -1.934 -22.203 1 98.94 291 VAL A C 1
ATOM 2246 O O . VAL A 1 291 ? 0.992 -3.152 -22.203 1 98.94 291 VAL A O 1
ATOM 2249 N N . LEU A 1 292 ? 1.364 -1.239 -21.094 1 98.94 292 LEU A N 1
ATOM 2250 C CA . LEU A 1 292 ? 1.184 -1.802 -19.766 1 98.94 292 LEU A CA 1
ATOM 2251 C C . LEU A 1 292 ? -0.043 -1.203 -19.078 1 98.94 292 LEU A C 1
ATOM 2253 O O . LEU A 1 292 ? -0.06 -0.014 -18.766 1 98.94 292 LEU A O 1
ATOM 2257 N N . THR A 1 293 ? -1.038 -2.012 -18.812 1 98.75 293 THR A N 1
ATOM 2258 C CA . THR A 1 293 ? -2.297 -1.491 -18.297 1 98.75 293 THR A CA 1
ATOM 2259 C C . THR A 1 293 ? -2.268 -1.442 -16.766 1 98.75 293 THR A C 1
ATOM 2261 O O . THR A 1 293 ? -1.342 -1.962 -16.141 1 98.75 293 THR A O 1
ATOM 2264 N N . ASN A 1 294 ? -3.266 -0.808 -16.234 1 98.31 294 ASN A N 1
ATOM 2265 C CA . ASN A 1 294 ? -3.418 -0.591 -14.797 1 98.31 294 ASN A CA 1
ATOM 2266 C C . ASN A 1 294 ? -3.32 -1.899 -14.023 1 98.31 294 ASN A C 1
ATOM 2268 O O . ASN A 1 294 ? -3.973 -2.885 -14.367 1 98.31 294 ASN A O 1
ATOM 2272 N N . GLY A 1 295 ? -2.445 -1.849 -13.031 1 97.19 295 GLY A N 1
ATOM 2273 C CA . GLY A 1 295 ? -2.324 -3.002 -12.156 1 97.19 295 GLY A CA 1
ATOM 2274 C C . GLY A 1 295 ? -1.237 -3.969 -12.586 1 97.19 295 GLY A C 1
ATOM 2275 O O . GLY A 1 295 ? -0.931 -4.926 -11.875 1 97.19 295 GLY A O 1
ATOM 2276 N N . THR A 1 296 ? -0.627 -3.736 -13.703 1 98.75 296 THR A N 1
ATOM 2277 C CA . THR A 1 296 ? 0.461 -4.578 -14.18 1 98.75 296 THR A CA 1
ATOM 2278 C C . THR A 1 296 ? 1.657 -4.508 -13.234 1 98.75 296 THR A C 1
ATOM 2280 O O . THR A 1 296 ? 2.004 -3.434 -12.742 1 98.75 296 THR A O 1
ATOM 2283 N N . TYR A 1 297 ? 2.244 -5.656 -12.984 1 98.81 297 TYR A N 1
ATOM 2284 C CA . TYR A 1 297 ? 3.363 -5.809 -12.062 1 98.81 297 TYR A CA 1
ATOM 2285 C C . TYR A 1 297 ? 4.477 -6.641 -12.688 1 98.81 297 TYR A C 1
ATOM 2287 O O . TYR A 1 297 ? 4.309 -7.836 -12.93 1 98.81 297 TYR A O 1
ATOM 2295 N N . ILE A 1 298 ? 5.68 -6.102 -12.93 1 98.94 298 ILE A N 1
ATOM 2296 C CA . ILE A 1 298 ? 6.766 -6.793 -13.617 1 98.94 298 ILE A CA 1
ATOM 2297 C C . ILE A 1 298 ? 8.047 -6.68 -12.797 1 98.94 298 ILE A C 1
ATOM 2299 O O . ILE A 1 298 ? 8.438 -5.586 -12.383 1 98.94 298 ILE A O 1
ATOM 2303 N N . VAL A 1 299 ? 8.633 -7.809 -12.547 1 98.75 299 VAL A N 1
ATOM 2304 C CA . VAL A 1 299 ? 9.859 -7.848 -11.766 1 98.75 299 VAL A CA 1
ATOM 2305 C C . VAL A 1 299 ? 10.945 -8.594 -12.539 1 98.75 299 VAL A C 1
ATOM 2307 O O . VAL A 1 299 ? 10.727 -9.727 -12.992 1 98.75 299 VAL A O 1
ATOM 2310 N N . ASP A 1 300 ? 12.062 -8.023 -12.68 1 98.81 300 ASP A N 1
ATOM 2311 C CA . ASP A 1 300 ? 13.258 -8.672 -13.219 1 98.81 300 ASP A CA 1
ATOM 2312 C C . ASP A 1 300 ? 12.93 -9.469 -14.477 1 98.81 300 ASP A C 1
ATOM 2314 O O . ASP A 1 300 ? 13.266 -10.648 -14.578 1 98.81 300 ASP A O 1
ATOM 2318 N N . SER A 1 301 ? 12.281 -8.812 -15.406 1 98.94 301 SER A N 1
ATOM 2319 C CA . SER A 1 301 ? 11.852 -9.484 -16.625 1 98.94 301 SER A CA 1
ATOM 2320 C C . SER A 1 301 ? 12.148 -8.633 -17.859 1 98.94 301 SER A C 1
ATOM 2322 O O . SER A 1 301 ? 12.367 -7.426 -17.75 1 98.94 301 SER A O 1
ATOM 2324 N N . THR A 1 302 ? 12.234 -9.273 -18.953 1 98.94 302 THR A N 1
ATOM 2325 C CA . THR A 1 302 ? 12.414 -8.609 -20.234 1 98.94 302 THR A CA 1
ATOM 2326 C C . THR A 1 302 ? 11.156 -8.727 -21.094 1 98.94 302 THR A C 1
ATOM 2328 O O . THR A 1 302 ? 10.719 -9.828 -21.422 1 98.94 302 THR A O 1
ATOM 2331 N N . ILE A 1 303 ? 10.609 -7.594 -21.422 1 98.94 303 ILE A N 1
ATOM 2332 C CA . ILE A 1 303 ? 9.406 -7.504 -22.234 1 98.94 303 ILE A CA 1
ATOM 2333 C C . ILE A 1 303 ? 9.773 -6.969 -23.625 1 98.94 303 ILE A C 1
ATOM 2335 O O . ILE A 1 303 ? 10.32 -5.871 -23.75 1 98.94 303 ILE A O 1
ATOM 2339 N N . GLY A 1 304 ? 9.461 -7.746 -24.625 1 98.81 304 GLY A N 1
ATOM 2340 C CA . GLY A 1 304 ? 9.781 -7.355 -25.984 1 98.81 304 GLY A CA 1
ATOM 2341 C C . GLY A 1 304 ? 8.906 -6.23 -26.5 1 98.81 304 GLY A C 1
ATOM 2342 O O . GLY A 1 304 ? 7.996 -5.773 -25.797 1 98.81 304 GLY A O 1
ATOM 2343 N N . ALA A 1 305 ? 9.242 -5.801 -27.766 1 98.75 305 ALA A N 1
ATOM 2344 C CA . ALA A 1 305 ? 8.531 -4.688 -28.375 1 98.75 305 ALA A CA 1
ATOM 2345 C C . ALA A 1 305 ? 7.109 -5.086 -28.766 1 98.75 305 ALA A C 1
ATOM 2347 O O . ALA A 1 305 ? 6.824 -6.27 -28.953 1 98.75 305 ALA A O 1
ATOM 2348 N N . ASN A 1 306 ? 6.223 -4.098 -28.812 1 98.62 306 ASN A N 1
ATOM 2349 C CA . ASN A 1 306 ? 4.859 -4.281 -29.297 1 98.62 306 ASN A CA 1
ATOM 2350 C C . ASN A 1 306 ? 4.113 -5.34 -28.5 1 98.62 306 ASN A C 1
ATOM 2352 O O . ASN A 1 306 ? 3.426 -6.191 -29.062 1 98.62 306 ASN A O 1
ATOM 2356 N N . THR A 1 307 ? 4.336 -5.359 -27.25 1 98.69 307 THR A N 1
ATOM 2357 C CA . THR A 1 307 ? 3.674 -6.285 -26.344 1 98.69 307 THR A CA 1
ATOM 2358 C C . THR A 1 307 ? 2.578 -5.574 -25.547 1 98.69 307 THR A C 1
ATOM 2360 O O . THR A 1 307 ? 2.68 -4.375 -25.281 1 98.69 307 THR A O 1
ATOM 2363 N N . VAL A 1 308 ? 1.509 -6.293 -25.219 1 98.88 308 VAL A N 1
ATOM 2364 C CA . VAL A 1 308 ? 0.441 -5.773 -24.375 1 98.88 308 VAL A CA 1
ATOM 2365 C C . VAL A 1 308 ? 0.308 -6.633 -23.125 1 98.88 308 VAL A C 1
ATOM 2367 O O . VAL A 1 308 ? -0.01 -7.82 -23.203 1 98.88 308 VAL A O 1
ATOM 2370 N N . ILE A 1 309 ? 0.608 -6.07 -22.031 1 98.88 309 ILE A N 1
ATOM 2371 C CA . ILE A 1 309 ? 0.418 -6.734 -20.734 1 98.88 309 ILE A CA 1
ATOM 2372 C C . ILE A 1 309 ? -0.757 -6.098 -20 1 98.88 309 ILE A C 1
ATOM 2374 O O . ILE A 1 309 ? -0.719 -4.914 -19.656 1 98.88 309 ILE A O 1
ATOM 2378 N N . THR A 1 310 ? -1.763 -6.875 -19.703 1 98.62 310 THR A N 1
ATOM 2379 C CA . THR A 1 310 ? -2.979 -6.387 -19.062 1 98.62 310 THR A CA 1
ATOM 2380 C C . THR A 1 310 ? -3.094 -6.922 -17.641 1 98.62 310 THR A C 1
ATOM 2382 O O . THR A 1 310 ? -3.332 -8.109 -17.438 1 98.62 310 THR A O 1
ATOM 2385 N N . ASN A 1 311 ? -2.996 -6.055 -16.688 1 98.06 311 ASN A N 1
ATOM 2386 C CA . ASN A 1 311 ? -3.211 -6.359 -15.273 1 98.06 311 ASN A CA 1
ATOM 2387 C C . ASN A 1 311 ? -2.727 -7.762 -14.922 1 98.06 311 ASN A C 1
ATOM 2389 O O . ASN A 1 311 ? -3.498 -8.578 -14.422 1 98.06 311 ASN A O 1
ATOM 2393 N N . SER A 1 312 ? -1.427 -8.008 -15.094 1 98.75 312 SER A N 1
ATOM 2394 C CA . SER A 1 312 ? -0.826 -9.32 -14.859 1 98.75 312 SER A CA 1
ATOM 2395 C C . SER A 1 312 ? 0.523 -9.188 -14.156 1 98.75 312 SER A C 1
ATOM 2397 O O . SER A 1 312 ? 1.077 -8.094 -14.062 1 98.75 312 SER A O 1
ATOM 2399 N N . MET A 1 313 ? 0.91 -10.273 -13.586 1 98.75 313 MET A N 1
ATOM 2400 C CA . MET A 1 313 ? 2.197 -10.305 -12.898 1 98.75 313 MET A CA 1
ATOM 2401 C C . MET A 1 313 ? 3.213 -11.133 -13.672 1 98.75 313 MET A C 1
ATOM 2403 O O . MET A 1 313 ? 2.922 -12.258 -14.07 1 98.75 313 MET A O 1
ATOM 2407 N N . ILE A 1 314 ? 4.395 -10.594 -13.93 1 98.88 314 ILE A N 1
ATOM 2408 C CA . ILE A 1 314 ? 5.48 -11.258 -14.633 1 98.88 314 ILE A CA 1
ATOM 2409 C C . ILE A 1 314 ? 6.762 -11.172 -13.805 1 98.88 314 ILE A C 1
ATOM 2411 O O . ILE A 1 314 ? 7.195 -10.086 -13.43 1 98.88 314 ILE A O 1
ATOM 2415 N N . GLU A 1 315 ? 7.336 -12.312 -13.562 1 98.62 315 GLU A N 1
ATOM 2416 C CA . GLU A 1 315 ? 8.523 -12.352 -12.719 1 98.62 315 GLU A CA 1
ATOM 2417 C C . GLU A 1 315 ? 9.641 -13.156 -13.383 1 98.62 315 GLU A C 1
ATOM 2419 O O . GLU A 1 315 ? 9.43 -14.289 -13.805 1 98.62 315 GLU A O 1
ATOM 2424 N N . HIS A 1 316 ? 10.812 -12.625 -13.422 1 98.62 316 HIS A N 1
ATOM 2425 C CA . HIS A 1 316 ? 12.016 -13.328 -13.844 1 98.62 316 HIS A CA 1
ATOM 2426 C C . HIS A 1 316 ? 11.766 -14.125 -15.117 1 98.62 316 HIS A C 1
ATOM 2428 O O . HIS A 1 316 ? 12.031 -15.328 -15.164 1 98.62 316 HIS A O 1
ATOM 2434 N N . SER A 1 317 ? 11.219 -13.469 -16.078 1 98.81 317 SER A N 1
ATOM 2435 C CA . SER A 1 317 ? 10.82 -14.141 -17.312 1 98.81 317 SER A CA 1
ATOM 2436 C C . SER A 1 317 ? 11.102 -13.273 -18.531 1 98.81 317 SER A C 1
ATOM 2438 O O . SER A 1 317 ? 11.492 -12.109 -18.406 1 98.81 317 SER A O 1
ATOM 2440 N N . VAL A 1 318 ? 11.047 -13.891 -19.656 1 98.88 318 VAL A N 1
ATOM 2441 C CA . VAL A 1 318 ? 11.219 -13.203 -20.922 1 98.88 318 VAL A CA 1
ATOM 2442 C C . VAL A 1 318 ? 9.938 -13.32 -21.75 1 98.88 318 VAL A C 1
ATOM 2444 O O . VAL A 1 318 ? 9.43 -14.422 -21.969 1 98.88 318 VAL A O 1
ATOM 2447 N N . VAL A 1 319 ? 9.398 -12.227 -22.141 1 98.94 319 VAL A N 1
ATOM 2448 C CA . VAL A 1 319 ? 8.258 -12.133 -23.047 1 98.94 319 VAL A CA 1
ATOM 2449 C C . VAL A 1 319 ? 8.695 -11.469 -24.359 1 98.94 319 VAL A C 1
ATOM 2451 O O . VAL A 1 319 ? 9.07 -10.297 -24.359 1 98.94 319 VAL A O 1
ATOM 2454 N N . GLU A 1 320 ? 8.68 -12.195 -25.438 1 98.75 320 GLU A N 1
ATOM 2455 C CA . GLU A 1 320 ? 9.188 -11.672 -26.703 1 98.75 320 GLU A CA 1
ATOM 2456 C C . GLU A 1 320 ? 8.156 -10.781 -27.391 1 98.75 320 GLU A C 1
ATOM 2458 O O . GLU A 1 320 ? 7.031 -10.633 -26.891 1 98.75 320 GLU A O 1
ATOM 2463 N N . LYS A 1 321 ? 8.594 -10.203 -28.5 1 98.69 321 LYS A N 1
ATOM 2464 C CA . LYS A 1 321 ? 7.848 -9.164 -29.203 1 98.69 321 LYS A CA 1
ATOM 2465 C C . LYS A 1 321 ? 6.477 -9.68 -29.641 1 98.69 321 LYS A C 1
ATOM 2467 O O . LYS A 1 321 ? 6.34 -10.836 -30.031 1 98.69 321 LYS A O 1
ATOM 2472 N N . GLY A 1 322 ? 5.52 -8.867 -29.5 1 98.62 322 GLY A N 1
ATOM 2473 C CA . GLY A 1 322 ? 4.203 -9.117 -30.078 1 98.62 322 GLY A CA 1
ATOM 2474 C C . GLY A 1 322 ? 3.332 -10 -29.203 1 98.62 322 GLY A C 1
ATOM 2475 O O . GLY A 1 322 ? 2.178 -10.266 -29.531 1 98.62 322 GLY A O 1
ATOM 2476 N N . ALA A 1 323 ? 3.766 -10.453 -28.109 1 98.69 323 ALA A N 1
ATOM 2477 C CA . ALA A 1 323 ? 2.979 -11.289 -27.219 1 98.69 323 ALA A CA 1
ATOM 2478 C C . ALA A 1 323 ? 1.917 -10.477 -26.484 1 98.69 323 ALA A C 1
ATOM 2480 O O . ALA A 1 323 ? 2.035 -9.25 -26.375 1 98.69 323 ALA A O 1
ATOM 2481 N N . THR A 1 324 ? 0.812 -11.133 -26.094 1 98.81 324 THR A N 1
ATOM 2482 C CA . THR A 1 324 ? -0.232 -10.547 -25.25 1 98.81 324 THR A CA 1
ATOM 2483 C C . THR A 1 324 ? -0.44 -11.383 -24 1 98.81 324 THR A C 1
ATOM 2485 O O . THR A 1 324 ? -0.531 -12.609 -24.062 1 98.81 324 THR A O 1
ATOM 2488 N N . VAL A 1 325 ? -0.49 -10.68 -22.875 1 98.81 325 VAL A N 1
ATOM 2489 C CA . VAL A 1 325 ? -0.621 -11.359 -21.594 1 98.81 325 VAL A CA 1
ATOM 2490 C C . VAL A 1 325 ? -1.743 -10.727 -20.781 1 98.81 325 VAL A C 1
ATOM 2492 O O . VAL A 1 325 ? -1.748 -9.508 -20.562 1 98.81 325 VAL A O 1
ATOM 2495 N N . GLY A 1 326 ? -2.65 -11.656 -20.234 1 98 326 GLY A N 1
ATOM 2496 C CA . GLY A 1 326 ? -3.641 -11.203 -19.281 1 98 326 GLY A CA 1
ATOM 2497 C C . GLY A 1 326 ? -5.027 -11.047 -19.875 1 98 326 GLY A C 1
ATOM 2498 O O . GLY A 1 326 ? -5.25 -11.398 -21.031 1 98 326 GLY A O 1
ATOM 2499 N N . PRO A 1 327 ? -5.941 -10.492 -19.031 1 98.06 327 PRO A N 1
ATOM 2500 C CA . PRO A 1 327 ? -5.703 -10 -17.672 1 98.06 327 PRO A CA 1
ATOM 2501 C C . PRO A 1 327 ? -5.539 -11.125 -16.656 1 98.06 327 PRO A C 1
ATOM 2503 O O . PRO A 1 327 ? -5.879 -12.281 -16.938 1 98.06 327 PRO A O 1
ATOM 2506 N N . PHE A 1 328 ? -4.988 -10.836 -15.43 1 97.88 328 PHE A N 1
ATOM 2507 C CA . PHE A 1 328 ? -4.859 -11.711 -14.273 1 97.88 328 PHE A CA 1
ATOM 2508 C C . PHE A 1 328 ? -4.098 -12.977 -14.633 1 97.88 328 PHE A C 1
ATOM 2510 O O . PHE A 1 328 ? -4.523 -14.086 -14.289 1 97.88 328 PHE A O 1
ATOM 2517 N N . ALA A 1 329 ? -3.121 -12.828 -15.445 1 98.69 329 ALA A N 1
ATOM 2518 C CA . ALA A 1 329 ? -2.172 -13.906 -15.695 1 98.69 329 ALA A CA 1
ATOM 2519 C C . ALA A 1 329 ? -0.961 -13.805 -14.773 1 98.69 329 ALA A C 1
ATOM 2521 O O . ALA A 1 329 ? -0.724 -12.758 -14.172 1 98.69 329 ALA A O 1
ATOM 2522 N N . HIS A 1 330 ? -0.317 -14.883 -14.594 1 98.75 330 HIS A N 1
ATOM 2523 C CA . HIS A 1 330 ? 0.898 -14.93 -13.789 1 98.75 330 HIS A CA 1
ATOM 2524 C C . HIS A 1 330 ? 2.01 -15.68 -14.516 1 98.75 330 HIS A C 1
ATOM 2526 O O . HIS A 1 330 ? 1.978 -16.906 -14.594 1 98.75 330 HIS A O 1
ATOM 2532 N N . ILE A 1 331 ? 2.979 -14.938 -15.055 1 98.88 331 ILE A N 1
ATOM 2533 C CA . ILE A 1 331 ? 4.172 -15.539 -15.648 1 98.88 331 ILE A CA 1
ATOM 2534 C C . ILE A 1 331 ? 5.273 -15.633 -14.594 1 98.88 331 ILE A C 1
ATOM 2536 O O . ILE A 1 331 ? 5.836 -14.617 -14.18 1 98.88 331 ILE A O 1
ATOM 2540 N N . ARG A 1 332 ? 5.594 -16.781 -14.219 1 98.44 332 ARG A N 1
ATOM 2541 C CA . ARG A 1 332 ? 6.492 -17.047 -13.102 1 98.44 332 ARG A CA 1
ATOM 2542 C C . ARG A 1 332 ? 7.922 -17.281 -13.594 1 98.44 332 ARG A C 1
ATOM 2544 O O . ARG A 1 332 ? 8.172 -17.297 -14.797 1 98.44 332 ARG A O 1
ATOM 2551 N N . PRO A 1 333 ? 8.867 -17.406 -12.688 1 98.19 333 PRO A N 1
ATOM 2552 C CA . PRO A 1 333 ? 10.289 -17.406 -13.039 1 98.19 333 PRO A CA 1
ATOM 2553 C C . PRO A 1 333 ? 10.656 -18.531 -14.008 1 98.19 333 PRO A C 1
ATOM 2555 O O . PRO A 1 333 ? 10.062 -19.609 -13.961 1 98.19 333 PRO A O 1
ATOM 2558 N N . ASP A 1 334 ? 11.617 -18.219 -14.766 1 98.06 334 ASP A N 1
ATOM 2559 C CA . ASP A 1 334 ? 12.266 -19.141 -15.695 1 98.06 334 ASP A CA 1
ATOM 2560 C C . ASP A 1 334 ? 11.328 -19.516 -16.844 1 98.06 334 ASP A C 1
ATOM 2562 O O . ASP A 1 334 ? 11.344 -20.656 -17.312 1 98.06 334 ASP A O 1
ATOM 2566 N N . SER A 1 335 ? 10.484 -18.594 -17.203 1 98.75 335 SER A N 1
ATOM 2567 C CA . SER A 1 335 ? 9.57 -18.797 -18.328 1 98.75 335 SER A CA 1
ATOM 2568 C C . SER A 1 335 ? 9.977 -17.938 -19.516 1 98.75 335 SER A C 1
ATOM 2570 O O . SER A 1 335 ? 10.523 -16.844 -19.359 1 98.75 335 SER A O 1
ATOM 2572 N N . MET A 1 336 ? 9.727 -18.484 -20.656 1 98.88 336 MET A N 1
ATOM 2573 C CA . MET A 1 336 ? 9.984 -17.781 -21.906 1 98.88 336 MET A CA 1
ATOM 2574 C C . MET A 1 336 ? 8.781 -17.859 -22.828 1 98.88 336 MET A C 1
ATOM 2576 O O . MET A 1 336 ? 8.383 -18.953 -23.25 1 98.88 336 MET A O 1
ATOM 2580 N N . LEU A 1 337 ? 8.164 -16.75 -23.109 1 98.94 337 LEU A N 1
ATOM 2581 C CA . LEU A 1 337 ? 7.109 -16.641 -24.125 1 98.94 337 LEU A CA 1
ATOM 2582 C C . LEU A 1 337 ? 7.668 -16.109 -25.438 1 98.94 337 LEU A C 1
ATOM 2584 O O . LEU A 1 337 ? 8.117 -14.969 -25.516 1 98.94 337 LEU A O 1
ATOM 2588 N N . LYS A 1 338 ? 7.621 -16.922 -26.438 1 98.81 338 LYS A N 1
ATOM 2589 C CA . LYS A 1 338 ? 8.164 -16.531 -27.734 1 98.81 338 LYS A CA 1
ATOM 2590 C C . LYS A 1 338 ? 7.23 -15.57 -28.469 1 98.81 338 LYS A C 1
ATOM 2592 O O . LYS A 1 338 ? 6.195 -15.172 -27.922 1 98.81 338 LYS A O 1
ATOM 2597 N N . GLU A 1 339 ? 7.691 -15.195 -29.672 1 98.69 339 GLU A N 1
ATOM 2598 C CA . GLU A 1 339 ? 7.027 -14.148 -30.438 1 98.69 339 GLU A CA 1
ATOM 2599 C C . GLU A 1 339 ? 5.559 -14.492 -30.672 1 98.69 339 GLU A C 1
ATOM 2601 O O . GLU A 1 339 ? 5.234 -15.617 -31.062 1 98.69 339 GLU A O 1
ATOM 2606 N N . GLY A 1 340 ? 4.734 -13.586 -30.359 1 98.56 340 GLY A N 1
ATOM 2607 C CA . GLY A 1 340 ? 3.336 -13.68 -30.75 1 98.56 340 GLY A CA 1
ATOM 2608 C C . GLY A 1 340 ? 2.531 -14.594 -29.844 1 98.56 340 GLY A C 1
ATOM 2609 O O . GLY A 1 340 ? 1.366 -14.883 -30.125 1 98.56 340 GLY A O 1
ATOM 2610 N N . VAL A 1 341 ? 3.006 -15.047 -28.797 1 98.81 341 VAL A N 1
ATOM 2611 C CA . VAL A 1 341 ? 2.309 -15.914 -27.859 1 98.81 341 VAL A CA 1
ATOM 2612 C C . VAL A 1 341 ? 1.16 -15.148 -27.203 1 98.81 341 VAL A C 1
ATOM 2614 O O . VAL A 1 341 ? 1.28 -13.953 -26.922 1 98.81 341 VAL A O 1
ATOM 2617 N N . HIS A 1 342 ? 0.03 -15.852 -26.984 1 98.81 342 HIS A N 1
ATOM 2618 C CA . HIS A 1 342 ? -1.106 -15.281 -26.281 1 98.81 342 HIS A CA 1
ATOM 2619 C C . HIS A 1 342 ? -1.38 -16.031 -24.984 1 98.81 342 HIS A C 1
ATOM 2621 O O . HIS A 1 342 ? -1.711 -17.219 -25 1 98.81 342 HIS A O 1
ATOM 2627 N N . ILE A 1 343 ? -1.235 -15.359 -23.875 1 98.81 343 ILE A N 1
ATOM 2628 C CA . ILE A 1 343 ? -1.605 -15.859 -22.547 1 98.81 343 ILE A CA 1
ATOM 2629 C C . ILE A 1 343 ? -2.791 -15.07 -22.016 1 98.81 343 ILE A C 1
ATOM 2631 O O . ILE A 1 343 ? -2.695 -13.852 -21.828 1 98.81 343 ILE A O 1
ATOM 2635 N N . GLY A 1 344 ? -3.855 -15.766 -21.719 1 98.06 344 GLY A N 1
ATOM 2636 C CA . GLY A 1 344 ? -5.07 -15.078 -21.312 1 98.06 344 GLY A CA 1
ATOM 2637 C C . GLY A 1 344 ? -5.297 -15.094 -19.812 1 98.06 344 GLY A C 1
ATOM 2638 O O . GLY A 1 344 ? -4.344 -15.156 -19.031 1 98.06 344 GLY A O 1
ATOM 2639 N N . ASN A 1 345 ? -6.645 -14.891 -19.406 1 96.81 345 ASN A N 1
ATOM 2640 C CA . ASN A 1 345 ? -6.965 -14.695 -18 1 96.81 345 ASN A CA 1
ATOM 2641 C C . ASN A 1 345 ? -6.844 -16 -17.219 1 96.81 345 ASN A C 1
ATOM 2643 O O . ASN A 1 345 ? -7.242 -17.062 -17.703 1 96.81 345 ASN A O 1
ATOM 2647 N N . PHE A 1 346 ? -6.281 -15.859 -16.016 1 97.25 346 PHE A N 1
ATOM 2648 C CA . PHE A 1 346 ? -6.121 -16.922 -15.039 1 97.25 346 PHE A CA 1
ATOM 2649 C C . PHE A 1 346 ? -5.25 -18.047 -15.602 1 97.25 346 PHE A C 1
ATOM 2651 O O . PHE A 1 346 ? -5.535 -19.234 -15.398 1 97.25 346 PHE A O 1
ATOM 2658 N N . VAL A 1 347 ? -4.332 -17.641 -16.406 1 98.62 347 VAL A N 1
ATOM 2659 C CA . VAL A 1 347 ? -3.326 -18.578 -16.891 1 98.62 347 VAL A CA 1
ATOM 2660 C C . VAL A 1 347 ? -2.01 -18.359 -16.156 1 98.62 347 VAL A C 1
ATOM 2662 O O . VAL A 1 347 ? -1.595 -17.219 -15.938 1 98.62 347 VAL A O 1
ATOM 2665 N N . GLU A 1 348 ? -1.444 -19.484 -15.719 1 98.62 348 GLU A N 1
ATOM 2666 C CA . GLU A 1 348 ? -0.143 -19.484 -15.062 1 98.62 348 GLU A CA 1
ATOM 2667 C C . GLU A 1 348 ? 0.886 -20.266 -15.883 1 98.62 348 GLU A C 1
ATOM 2669 O O . GLU A 1 348 ? 0.635 -21.391 -16.297 1 98.62 348 GLU A O 1
ATOM 2674 N N . VAL A 1 349 ? 2.033 -19.609 -16.125 1 98.75 349 VAL A N 1
ATOM 2675 C CA . VAL A 1 349 ? 3.164 -20.266 -16.781 1 98.75 349 VAL A CA 1
ATOM 2676 C C . VAL A 1 349 ? 4.379 -20.25 -15.859 1 98.75 349 VAL A C 1
ATOM 2678 O O . VAL A 1 349 ? 4.793 -19.188 -15.383 1 98.75 349 VAL A O 1
ATOM 2681 N N . LYS A 1 350 ? 4.906 -21.375 -15.648 1 98 350 LYS A N 1
ATOM 2682 C CA . LYS A 1 350 ? 6.047 -21.469 -14.742 1 98 350 LYS A CA 1
ATOM 2683 C C . LYS A 1 350 ? 7.133 -22.375 -15.32 1 98 350 LYS A C 1
ATOM 2685 O O . LYS A 1 350 ? 6.863 -23.531 -15.688 1 98 350 LYS A O 1
ATOM 2690 N N . GLY A 1 351 ? 8.344 -21.906 -15.32 1 98.06 351 GLY A N 1
ATOM 2691 C CA . GLY A 1 351 ? 9.461 -22.734 -15.75 1 98.06 351 GLY A CA 1
ATOM 2692 C C . GLY A 1 351 ? 9.234 -23.375 -17.109 1 98.06 351 GLY A C 1
ATOM 2693 O O . GLY A 1 351 ? 9.516 -24.562 -17.297 1 98.06 351 GLY A O 1
ATOM 2694 N N . SER A 1 352 ? 8.672 -22.688 -18.031 1 98.75 352 SER A N 1
ATOM 2695 C CA . SER A 1 352 ? 8.266 -23.281 -19.312 1 98.75 352 SER A CA 1
ATOM 2696 C C . SER A 1 352 ? 8.648 -22.375 -20.484 1 98.75 352 SER A C 1
ATOM 2698 O O . SER A 1 352 ? 8.805 -21.156 -20.312 1 98.75 352 SER A O 1
ATOM 2700 N N . THR A 1 353 ? 8.82 -22.984 -21.578 1 98.81 353 THR A N 1
ATOM 2701 C CA . THR A 1 353 ? 8.977 -22.266 -22.844 1 98.81 353 THR A CA 1
ATOM 2702 C C . THR A 1 353 ? 7.75 -22.469 -23.734 1 98.81 353 THR A C 1
ATOM 2704 O O . THR A 1 353 ? 7.359 -23.609 -24.016 1 98.81 353 THR A O 1
ATOM 2707 N N . ILE A 1 354 ? 7.176 -21.406 -24.156 1 98.88 354 ILE A N 1
ATOM 2708 C CA . ILE A 1 354 ? 6 -21.438 -25.016 1 98.88 354 ILE A CA 1
ATOM 2709 C C . ILE A 1 354 ? 6.375 -20.938 -26.406 1 98.88 354 ILE A C 1
ATOM 2711 O O . ILE A 1 354 ? 6.762 -19.781 -26.594 1 98.88 354 ILE A O 1
ATOM 2715 N N . GLY A 1 355 ? 6.168 -21.766 -27.406 1 98.81 355 GLY A N 1
ATOM 2716 C CA . GLY A 1 355 ? 6.605 -21.484 -28.766 1 98.81 355 GLY A CA 1
ATOM 2717 C C . GLY A 1 355 ? 5.762 -20.422 -29.453 1 98.81 355 GLY A C 1
ATOM 2718 O O . GLY A 1 355 ? 4.691 -20.062 -28.969 1 98.81 355 GLY A O 1
ATOM 2719 N N . GLU A 1 356 ? 6.234 -20.062 -30.656 1 98.62 356 GLU A N 1
ATOM 2720 C CA . GLU A 1 356 ? 5.672 -18.938 -31.391 1 98.62 356 GLU A CA 1
ATOM 2721 C C . GLU A 1 356 ? 4.191 -19.141 -31.688 1 98.62 356 GLU A C 1
ATOM 2723 O O . GLU A 1 356 ? 3.779 -20.25 -32.031 1 98.62 356 GLU A O 1
ATOM 2728 N N . ASN A 1 357 ? 3.393 -18.141 -31.453 1 98.12 357 ASN A N 1
ATOM 2729 C CA . ASN A 1 357 ? 1.988 -18.047 -31.844 1 98.12 357 ASN A CA 1
ATOM 2730 C C . ASN A 1 357 ? 1.127 -19.047 -31.078 1 98.12 357 ASN A C 1
ATOM 2732 O O . ASN A 1 357 ? -0.022 -19.297 -31.453 1 98.12 357 ASN A O 1
ATOM 2736 N N . THR A 1 358 ? 1.664 -19.672 -30.109 1 98.56 358 THR A N 1
ATOM 2737 C CA . THR A 1 358 ? 0.905 -20.578 -29.25 1 98.56 358 THR A CA 1
ATOM 2738 C C . THR A 1 358 ? -0.071 -19.781 -28.375 1 98.56 358 THR A C 1
ATOM 2740 O O . THR A 1 358 ? 0.22 -18.656 -27.969 1 98.56 358 THR A O 1
ATOM 2743 N N . LYS A 1 359 ? -1.275 -20.422 -28.109 1 98.56 359 LYS A N 1
ATOM 2744 C CA . LYS A 1 359 ? -2.332 -19.734 -27.375 1 98.56 359 LYS A CA 1
ATOM 2745 C C . LYS A 1 359 ? -2.797 -20.562 -26.172 1 98.56 359 LYS A C 1
ATOM 2747 O O . LYS A 1 359 ? -3.117 -21.75 -26.328 1 98.56 359 LYS A O 1
ATOM 2752 N N . ALA A 1 360 ? -2.75 -20 -25.031 1 98.5 360 ALA A N 1
ATOM 2753 C CA . ALA A 1 360 ? -3.416 -20.453 -23.812 1 98.5 360 ALA A CA 1
ATOM 2754 C C . ALA A 1 360 ? -4.262 -19.328 -23.219 1 98.5 360 ALA A C 1
ATOM 2756 O O . ALA A 1 360 ? -3.775 -18.562 -22.391 1 98.5 360 ALA A O 1
ATOM 2757 N N . GLY A 1 361 ? -5.484 -19.375 -23.5 1 96.88 361 GLY A N 1
ATOM 2758 C CA . GLY A 1 361 ? -6.266 -18.172 -23.25 1 96.88 361 GLY A CA 1
ATOM 2759 C C . GLY A 1 361 ? -7.008 -18.188 -21.938 1 96.88 361 GLY A C 1
ATOM 2760 O O . GLY A 1 361 ? -7.473 -17.156 -21.469 1 96.88 361 GLY A O 1
ATOM 2761 N N . HIS A 1 362 ? -7.125 -19.469 -21.359 1 95.5 362 HIS A N 1
ATOM 2762 C CA . HIS A 1 362 ? -8.086 -19.5 -20.25 1 95.5 362 HIS A CA 1
ATOM 2763 C C . HIS A 1 362 ? -7.707 -20.547 -19.219 1 95.5 362 HIS A C 1
ATOM 2765 O O . HIS A 1 362 ? -7.438 -21.703 -19.562 1 95.5 362 HIS A O 1
ATOM 2771 N N . LEU A 1 363 ? -7.766 -20.141 -17.922 1 95.38 363 LEU A N 1
ATOM 2772 C CA . LEU A 1 363 ? -7.816 -21.062 -16.797 1 95.38 363 LEU A CA 1
ATOM 2773 C C . LEU A 1 363 ? -6.809 -22.203 -16.984 1 95.38 363 LEU A C 1
ATOM 2775 O O . LEU A 1 363 ? -7.172 -23.375 -16.891 1 95.38 363 LEU A O 1
ATOM 2779 N N . THR A 1 364 ? -5.609 -21.953 -17.203 1 97.44 364 THR A N 1
ATOM 2780 C CA . THR A 1 364 ? -4.641 -22.984 -17.562 1 97.44 364 THR A CA 1
ATOM 2781 C C . THR A 1 364 ? -3.379 -22.875 -16.719 1 97.44 364 THR A C 1
ATOM 2783 O O . THR A 1 364 ? -2.938 -21.766 -16.391 1 97.44 364 THR A O 1
ATOM 2786 N N . TYR A 1 365 ? -2.908 -24 -16.266 1 97.94 365 TYR A N 1
ATOM 2787 C CA . TYR A 1 365 ? -1.604 -24.062 -15.617 1 97.94 365 TYR A CA 1
ATOM 2788 C C . TYR A 1 365 ? -0.602 -24.812 -16.484 1 97.94 365 TYR A C 1
ATOM 2790 O O . TYR A 1 365 ? -0.797 -25.984 -16.797 1 97.94 365 TYR A O 1
ATOM 2798 N N . ILE A 1 366 ? 0.493 -24.156 -16.875 1 98.5 366 ILE A N 1
ATOM 2799 C CA . ILE A 1 366 ? 1.587 -24.75 -17.641 1 98.5 366 ILE A CA 1
ATOM 2800 C C . ILE A 1 366 ? 2.879 -24.688 -16.828 1 98.5 366 ILE A C 1
ATOM 2802 O O . ILE A 1 366 ? 3.484 -23.625 -16.688 1 98.5 366 ILE A O 1
ATOM 2806 N N . GLY A 1 367 ? 3.297 -25.781 -16.344 1 97.94 367 GLY A N 1
ATOM 2807 C CA . GLY A 1 367 ? 4.512 -25.859 -15.539 1 97.94 367 GLY A CA 1
ATOM 2808 C C . GLY A 1 367 ? 5.516 -26.859 -16.078 1 97.94 367 GLY A C 1
ATOM 2809 O O . GLY A 1 367 ? 5.156 -28 -16.406 1 97.94 367 GLY A O 1
ATOM 2810 N N . ASN A 1 368 ? 6.762 -26.484 -16.141 1 97.88 368 ASN A N 1
ATOM 2811 C CA . ASN A 1 368 ? 7.848 -27.359 -16.594 1 97.88 368 ASN A CA 1
ATOM 2812 C C . ASN A 1 368 ? 7.539 -27.984 -17.938 1 97.88 368 ASN A C 1
ATOM 2814 O O . ASN A 1 368 ? 7.613 -29.219 -18.094 1 97.88 368 ASN A O 1
ATOM 2818 N N . ALA A 1 369 ? 7.246 -27.156 -18.859 1 98.62 369 ALA A N 1
ATOM 2819 C CA . ALA A 1 369 ? 6.844 -27.641 -20.172 1 98.62 369 ALA A CA 1
ATOM 2820 C C . ALA A 1 369 ? 7.684 -27 -21.266 1 98.62 369 ALA A C 1
ATOM 2822 O O . ALA A 1 369 ? 8.188 -25.891 -21.109 1 98.62 369 ALA A O 1
ATOM 2823 N N . GLU A 1 370 ? 7.934 -27.75 -22.281 1 98.69 370 GLU A N 1
ATOM 2824 C CA . GLU A 1 370 ? 8.445 -27.266 -23.562 1 98.69 370 GLU A CA 1
ATOM 2825 C C . GLU A 1 370 ? 7.387 -27.375 -24.656 1 98.69 370 GLU A C 1
ATOM 2827 O O . GLU A 1 370 ? 7.109 -28.469 -25.156 1 98.69 370 GLU A O 1
ATOM 2832 N N . VAL A 1 371 ? 6.891 -26.281 -25.016 1 98.81 371 VAL A N 1
ATOM 2833 C CA . VAL A 1 371 ? 5.75 -26.234 -25.938 1 98.81 371 VAL A CA 1
ATOM 2834 C C . VAL A 1 371 ? 6.184 -25.656 -27.281 1 98.81 371 VAL A C 1
ATOM 2836 O O . VAL A 1 371 ? 6.871 -24.641 -27.328 1 98.81 371 VAL A O 1
ATOM 2839 N N . GLY A 1 372 ? 5.781 -26.297 -28.312 1 98.31 372 GLY A N 1
ATOM 2840 C CA . GLY A 1 372 ? 6.117 -25.859 -29.656 1 98.31 372 GLY A CA 1
ATOM 2841 C C . GLY A 1 372 ? 5.277 -24.672 -30.125 1 98.31 372 GLY A C 1
ATOM 2842 O O . GLY A 1 372 ? 4.684 -23.969 -29.312 1 98.31 372 GLY A O 1
ATOM 2843 N N . SER A 1 373 ? 5.27 -24.469 -31.531 1 98.31 373 SER A N 1
ATOM 2844 C CA . SER A 1 373 ? 4.578 -23.344 -32.156 1 98.31 373 SER A CA 1
ATOM 2845 C C . SER A 1 373 ? 3.156 -23.719 -32.562 1 98.31 373 SER A C 1
ATOM 2847 O O . SER A 1 373 ? 2.887 -24.875 -32.875 1 98.31 373 SER A O 1
ATOM 2849 N N . ASP A 1 374 ? 2.291 -22.719 -32.5 1 97.19 374 ASP A N 1
ATOM 2850 C CA . ASP A 1 374 ? 0.925 -22.828 -33.031 1 97.19 374 ASP A CA 1
ATOM 2851 C C . ASP A 1 374 ? 0.151 -23.922 -32.281 1 97.19 374 ASP A C 1
ATOM 2853 O O . ASP A 1 374 ? -0.616 -24.656 -32.906 1 97.19 374 ASP A O 1
ATOM 2857 N N . VAL A 1 375 ? 0.453 -24.047 -31.047 1 97.56 375 VAL A N 1
ATOM 2858 C CA . VAL A 1 375 ? -0.289 -24.953 -30.172 1 97.56 375 VAL A CA 1
ATOM 2859 C C . VAL A 1 375 ? -1.489 -24.219 -29.578 1 97.56 375 VAL A C 1
ATOM 2861 O O . VAL A 1 375 ? -1.424 -23.016 -29.328 1 97.56 375 VAL A O 1
ATOM 2864 N N . ASN A 1 376 ? -2.59 -24.875 -29.406 1 98 376 ASN A N 1
ATOM 2865 C CA . ASN A 1 376 ? -3.77 -24.344 -28.734 1 98 376 ASN A CA 1
ATOM 2866 C C . ASN A 1 376 ? -4.109 -25.125 -27.484 1 98 376 ASN A C 1
ATOM 2868 O O . ASN A 1 376 ? -4.418 -26.312 -27.547 1 98 376 ASN A O 1
ATOM 2872 N N . PHE A 1 377 ? -4.09 -24.453 -26.375 1 98.19 377 PHE A N 1
ATOM 2873 C CA . PHE A 1 377 ? -4.492 -25.047 -25.109 1 98.19 377 PHE A CA 1
ATOM 2874 C C . PHE A 1 377 ? -5.965 -24.766 -24.828 1 98.19 377 PHE A C 1
ATOM 2876 O O . PHE A 1 377 ? -6.379 -23.609 -24.703 1 98.19 377 PHE A O 1
ATOM 2883 N N . GLY A 1 378 ? -6.691 -25.781 -24.656 1 97.19 378 GLY A N 1
ATOM 2884 C CA . GLY A 1 378 ? -8.055 -25.609 -24.188 1 97.19 378 GLY A CA 1
ATOM 2885 C C . GLY A 1 378 ? -8.141 -25.188 -22.734 1 97.19 378 GLY A C 1
ATOM 2886 O O . GLY A 1 378 ? -7.23 -25.469 -21.953 1 97.19 378 GLY A O 1
ATOM 2887 N N . ALA A 1 379 ? -9.305 -24.609 -22.438 1 96.31 379 ALA A N 1
ATOM 2888 C CA . ALA A 1 379 ? -9.508 -24.109 -21.078 1 96.31 379 ALA A CA 1
ATOM 2889 C C . ALA A 1 379 ? -9.453 -25.25 -20.062 1 96.31 379 ALA A C 1
ATOM 2891 O O . ALA A 1 379 ? -9.977 -26.328 -20.312 1 96.31 379 ALA A O 1
ATOM 2892 N N . GLY A 1 380 ? -8.805 -24.922 -18.891 1 95.81 380 GLY A N 1
ATOM 2893 C CA . GLY A 1 380 ? -8.797 -25.891 -17.812 1 95.81 380 GLY A CA 1
ATOM 2894 C C . GLY A 1 380 ? -7.672 -26.891 -17.906 1 95.81 380 GLY A C 1
ATOM 2895 O O . GLY A 1 380 ? -7.535 -27.766 -17.047 1 95.81 380 GLY A O 1
ATOM 2896 N N . THR A 1 381 ? -6.84 -26.766 -18.906 1 96.81 381 THR A N 1
ATOM 2897 C CA . THR A 1 381 ? -5.723 -27.672 -19.078 1 96.81 381 THR A CA 1
ATOM 2898 C C . THR A 1 381 ? -4.691 -27.516 -17.969 1 96.81 381 THR A C 1
ATOM 2900 O O . THR A 1 381 ? -4.375 -26.391 -17.578 1 96.81 381 THR A O 1
ATOM 2903 N N . ILE A 1 382 ? -4.191 -28.672 -17.469 1 97.56 382 ILE A N 1
ATOM 2904 C CA . ILE A 1 382 ? -3.164 -28.656 -16.438 1 97.56 382 ILE A CA 1
ATOM 2905 C C . ILE A 1 382 ? -2.021 -29.594 -16.844 1 97.56 382 ILE A C 1
ATOM 2907 O O . ILE A 1 382 ? -2.248 -30.766 -17.141 1 97.56 382 ILE A O 1
ATOM 2911 N N . THR A 1 383 ? -0.832 -29.078 -16.828 1 97.19 383 THR A N 1
ATOM 2912 C CA . THR A 1 383 ? 0.333 -29.953 -16.875 1 97.19 383 THR A CA 1
ATOM 2913 C C . THR A 1 383 ? 0.695 -30.422 -15.461 1 97.19 383 THR A C 1
ATOM 2915 O O . THR A 1 383 ? 1.103 -29.625 -14.617 1 97.19 383 THR A O 1
ATOM 2918 N N . VAL A 1 384 ? 0.578 -31.703 -15.258 1 95.94 384 VAL A N 1
ATOM 2919 C CA . VAL A 1 384 ? 0.888 -32.281 -13.953 1 95.94 384 VAL A CA 1
ATOM 2920 C C . VAL A 1 384 ? 2.373 -32.625 -13.883 1 95.94 384 VAL A C 1
ATOM 2922 O 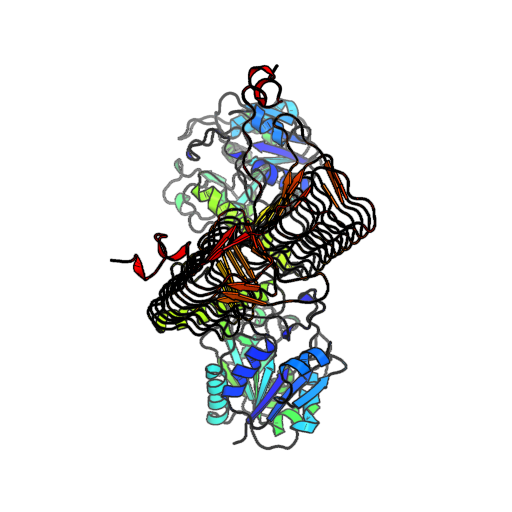O . VAL A 1 384 ? 2.789 -33.719 -14.336 1 95.94 384 VAL A O 1
ATOM 2925 N N . ASN A 1 385 ? 3.115 -31.828 -13.125 1 94.81 385 ASN A N 1
ATOM 2926 C CA . ASN A 1 385 ? 4.566 -31.906 -13.273 1 94.81 385 ASN A CA 1
ATOM 2927 C C . ASN A 1 385 ? 5.234 -32.375 -11.984 1 94.81 385 ASN A C 1
ATOM 2929 O O . ASN A 1 385 ? 6.457 -32.531 -11.938 1 94.81 385 ASN A O 1
ATOM 2933 N N . TYR A 1 386 ? 4.531 -32.594 -10.977 1 90.31 386 TYR A N 1
ATOM 2934 C CA . TYR A 1 386 ? 5.102 -32.875 -9.664 1 90.31 386 TYR A CA 1
ATOM 2935 C C . TYR A 1 386 ? 4.48 -34.125 -9.062 1 90.31 386 TYR A C 1
ATOM 2937 O O . TYR A 1 386 ? 3.258 -34.281 -9.031 1 90.31 386 TYR A O 1
ATOM 2945 N N . ASP A 1 387 ? 5.402 -35.062 -8.555 1 84.94 387 ASP A N 1
ATOM 2946 C CA . ASP A 1 387 ? 4.879 -36.312 -8.023 1 84.94 387 ASP A CA 1
ATOM 2947 C C . ASP A 1 387 ? 5.031 -36.375 -6.504 1 84.94 387 ASP A C 1
ATOM 2949 O O . ASP A 1 387 ? 4.957 -37.438 -5.91 1 84.94 387 ASP A O 1
ATOM 2953 N N . GLY A 1 388 ? 5.262 -35.156 -5.883 1 82.5 388 GLY A N 1
ATOM 2954 C CA . GLY A 1 388 ? 5.461 -35.125 -4.441 1 82.5 388 GLY A CA 1
ATOM 2955 C C . GLY A 1 388 ? 6.922 -35.062 -4.043 1 82.5 388 GLY A C 1
ATOM 2956 O O . GLY A 1 388 ? 7.242 -34.719 -2.898 1 82.5 388 GLY A O 1
ATOM 2957 N N . GLN A 1 389 ? 7.77 -35.344 -4.98 1 84.88 389 GLN A N 1
ATOM 2958 C CA . GLN A 1 389 ? 9.203 -35.344 -4.699 1 84.88 389 GLN A CA 1
ATOM 2959 C C . GLN A 1 389 ? 9.984 -34.719 -5.852 1 84.88 389 GLN A C 1
ATOM 2961 O O . GLN A 1 389 ? 10.914 -33.938 -5.625 1 84.88 389 GLN A O 1
ATOM 2966 N N . HIS A 1 390 ? 9.57 -35.094 -7.043 1 89.12 390 HIS A N 1
ATOM 2967 C CA . HIS A 1 390 ? 10.305 -34.688 -8.219 1 89.12 390 HIS A CA 1
ATOM 2968 C C . HIS A 1 390 ? 9.398 -33.969 -9.219 1 89.12 390 HIS A C 1
ATOM 2970 O O . HIS A 1 390 ? 8.188 -34.219 -9.242 1 89.12 390 HIS A O 1
ATOM 2976 N N . LYS A 1 391 ? 10.094 -33.219 -10.023 1 94.19 391 LYS A N 1
ATOM 2977 C CA . LYS A 1 391 ? 9.391 -32.562 -11.117 1 94.19 391 LYS A CA 1
ATOM 2978 C C . LYS A 1 391 ? 9.75 -33.188 -12.461 1 94.19 391 LYS A C 1
ATOM 2980 O O . LYS A 1 391 ? 10.891 -33.594 -12.672 1 94.19 391 LYS A O 1
ATOM 2985 N N . PHE A 1 392 ? 8.711 -33.25 -13.336 1 94.38 392 PHE A N 1
ATOM 2986 C CA . PHE A 1 392 ? 8.891 -33.844 -14.648 1 94.38 392 PHE A CA 1
ATOM 2987 C C . PHE A 1 392 ? 8.414 -32.906 -15.758 1 94.38 392 PHE A C 1
ATOM 2989 O O . PHE A 1 392 ? 7.637 -32 -15.5 1 94.38 392 PHE A O 1
ATOM 2996 N N . LYS A 1 393 ? 8.867 -33.25 -16.984 1 97.25 393 LYS A N 1
ATOM 2997 C CA . LYS A 1 393 ? 8.609 -32.344 -18.094 1 97.25 393 LYS A CA 1
ATOM 2998 C C . LYS A 1 393 ? 7.496 -32.844 -19 1 97.25 393 LYS A C 1
ATOM 3000 O O . LYS A 1 393 ? 7.387 -34.062 -19.219 1 97.25 393 LYS A O 1
ATOM 3005 N N . THR A 1 394 ? 6.707 -31.984 -19.5 1 98 394 THR A N 1
ATOM 3006 C CA . THR A 1 394 ? 5.781 -32.219 -20.594 1 98 394 THR A CA 1
ATOM 3007 C C . THR A 1 394 ? 6.285 -31.594 -21.891 1 98 394 THR A C 1
ATOM 3009 O O . THR A 1 394 ? 6.574 -30.391 -21.922 1 98 394 THR A O 1
ATOM 3012 N N . GLN A 1 395 ? 6.434 -32.375 -22.906 1 98.44 395 GLN A N 1
ATOM 3013 C CA . GLN A 1 395 ? 6.836 -31.875 -24.203 1 98.44 395 GLN A CA 1
ATOM 3014 C C . GLN A 1 395 ? 5.668 -31.906 -25.188 1 98.44 395 GLN A C 1
ATOM 3016 O O . GLN A 1 395 ? 5.098 -32.969 -25.453 1 98.44 395 GLN A O 1
ATOM 3021 N N . ILE A 1 396 ? 5.324 -30.781 -25.703 1 98.44 396 ILE A N 1
ATOM 3022 C CA . ILE A 1 396 ? 4.242 -30.656 -26.672 1 98.44 396 ILE A CA 1
ATOM 3023 C C . ILE A 1 396 ? 4.789 -30.109 -28 1 98.44 396 ILE A C 1
ATOM 3025 O O . ILE A 1 396 ? 5.324 -29 -28.047 1 98.44 396 ILE A O 1
ATOM 3029 N N . ALA A 1 397 ? 4.613 -30.844 -29.062 1 97.25 397 ALA A N 1
ATOM 3030 C CA . ALA A 1 397 ? 5.16 -30.453 -30.359 1 97.25 397 ALA A CA 1
ATOM 3031 C C . ALA A 1 397 ? 4.246 -29.469 -31.078 1 97.25 397 ALA A C 1
ATOM 3033 O O . ALA A 1 397 ? 3.273 -28.984 -30.484 1 97.25 397 ALA A O 1
ATOM 3034 N N . ASN A 1 398 ? 4.602 -29.172 -32.344 1 96.81 398 ASN A N 1
ATOM 3035 C CA . ASN A 1 398 ? 3.951 -28.094 -33.094 1 96.81 398 ASN A CA 1
ATOM 3036 C C . ASN A 1 398 ? 2.527 -28.469 -33.5 1 96.81 398 ASN A C 1
ATOM 3038 O O . ASN A 1 398 ? 2.232 -29.641 -33.719 1 96.81 398 ASN A O 1
ATOM 3042 N N . ASN A 1 399 ? 1.644 -27.531 -33.5 1 94.69 399 ASN A N 1
ATOM 3043 C CA . ASN A 1 399 ? 0.297 -27.625 -34.062 1 94.69 399 ASN A CA 1
ATOM 3044 C C . ASN A 1 399 ? -0.573 -28.594 -33.281 1 94.69 399 ASN A C 1
ATOM 3046 O O . ASN A 1 399 ? -1.56 -29.109 -33.812 1 94.69 399 ASN A O 1
ATOM 3050 N N . ALA A 1 400 ? -0.13 -28.891 -32.125 1 94.88 400 ALA A N 1
ATOM 3051 C CA . ALA A 1 400 ? -0.96 -29.75 -31.281 1 94.88 400 ALA A CA 1
ATOM 3052 C C . ALA A 1 400 ? -2.199 -29 -30.797 1 94.88 400 ALA A C 1
ATOM 3054 O O . ALA A 1 400 ? -2.158 -27.781 -30.594 1 94.88 400 ALA A O 1
ATOM 3055 N N . PHE A 1 401 ? -3.338 -29.703 -30.656 1 96.31 401 PHE A N 1
ATOM 3056 C CA . PHE A 1 401 ? -4.578 -29.172 -30.078 1 96.31 401 PHE A CA 1
ATOM 3057 C C . PHE A 1 401 ? -4.914 -29.891 -28.781 1 96.31 401 PHE A C 1
ATOM 3059 O O . PHE A 1 401 ? -5.355 -31.047 -28.797 1 96.31 401 PHE A O 1
ATOM 3066 N N . ILE A 1 402 ? -4.793 -29.172 -27.719 1 97 402 ILE A N 1
ATOM 3067 C CA . ILE A 1 402 ? -5.059 -29.75 -26.406 1 97 402 ILE A CA 1
ATOM 3068 C C . ILE A 1 402 ? -6.5 -29.469 -26 1 97 402 ILE A C 1
ATOM 3070 O O . ILE A 1 402 ? -6.867 -28.312 -25.75 1 97 402 ILE A O 1
ATOM 3074 N N . GLY A 1 403 ? -7.262 -30.453 -25.859 1 94.75 403 GLY A N 1
ATOM 3075 C CA . GLY A 1 403 ? -8.656 -30.297 -25.484 1 94.75 403 GLY A CA 1
ATOM 3076 C C . GLY A 1 403 ? -8.852 -29.703 -24.109 1 94.75 403 GLY A C 1
ATOM 3077 O O . GLY A 1 403 ? -8 -29.859 -23.234 1 94.75 403 GLY A O 1
ATOM 3078 N N . SER A 1 404 ? -10.039 -29.062 -23.984 1 94.75 404 SER A N 1
ATOM 3079 C CA . SER A 1 404 ? -10.336 -28.406 -22.719 1 94.75 404 SER A CA 1
ATOM 3080 C C . SER A 1 404 ? -10.359 -29.422 -21.562 1 94.75 404 SER A C 1
ATOM 3082 O O . SER A 1 404 ? -10.773 -30.562 -21.75 1 94.75 404 SER A O 1
ATOM 3084 N N . ASN A 1 405 ? -9.922 -28.906 -20.406 1 94.44 405 ASN A N 1
ATOM 3085 C CA . ASN A 1 405 ? -9.898 -29.703 -19.188 1 94.44 405 ASN A CA 1
ATOM 3086 C C . ASN A 1 405 ? -9.055 -30.953 -19.344 1 94.44 405 ASN A C 1
ATOM 3088 O O . ASN A 1 405 ? -9.406 -32 -18.828 1 94.44 405 ASN A O 1
ATOM 3092 N N . SER A 1 406 ? -8.039 -30.875 -20.156 1 94.88 406 SER A N 1
ATOM 3093 C CA . SER A 1 406 ? -7.07 -31.969 -20.266 1 94.88 406 SER A CA 1
ATOM 3094 C C . SER A 1 406 ? -6.109 -31.969 -19.078 1 94.88 406 SER A C 1
ATOM 3096 O O . SER A 1 406 ? -5.672 -30.906 -18.625 1 94.88 406 SER A O 1
ATOM 3098 N N . THR A 1 407 ? -5.883 -33.156 -18.5 1 96.5 407 THR A N 1
ATOM 3099 C CA . THR A 1 407 ? -4.859 -33.375 -17.484 1 96.5 407 THR A CA 1
ATOM 3100 C C . THR A 1 407 ? -3.666 -34.125 -18.078 1 96.5 407 THR A C 1
ATOM 3102 O O . THR A 1 407 ? -3.752 -35.312 -18.359 1 96.5 407 THR A O 1
ATOM 3105 N N . LEU A 1 408 ? -2.555 -33.406 -18.219 1 96.5 408 LEU A N 1
ATOM 3106 C CA . LEU A 1 408 ? -1.377 -33.969 -18.875 1 96.5 408 LEU A CA 1
ATOM 3107 C C . LEU A 1 408 ? -0.34 -34.406 -17.844 1 96.5 408 LEU A C 1
ATOM 3109 O O . LEU A 1 408 ? 0.397 -33.594 -17.312 1 96.5 408 LEU A O 1
ATOM 3113 N N . ILE A 1 409 ? -0.198 -35.688 -17.641 1 96.06 409 ILE A N 1
ATOM 3114 C CA . ILE A 1 409 ? 0.647 -36.188 -16.562 1 96.06 409 ILE A CA 1
ATOM 3115 C C . ILE A 1 409 ? 2.066 -36.406 -17.078 1 96.06 409 ILE A C 1
ATOM 3117 O O . ILE A 1 409 ? 2.299 -37.281 -17.906 1 96.06 409 ILE A O 1
ATOM 3121 N N . ALA A 1 410 ? 2.99 -35.688 -16.484 1 95.75 410 ALA A N 1
ATOM 3122 C CA . ALA A 1 410 ? 4.395 -35.719 -16.875 1 95.75 410 ALA A CA 1
ATOM 3123 C C . ALA A 1 410 ? 5.09 -36.938 -16.234 1 95.75 410 ALA A C 1
ATOM 3125 O O . ALA A 1 410 ? 4.715 -37.375 -15.148 1 95.75 410 ALA A O 1
ATOM 3126 N N . PRO A 1 411 ? 6.238 -37.438 -16.875 1 96.38 411 PRO A N 1
ATOM 3127 C CA . PRO A 1 411 ? 6.754 -37.031 -18.188 1 96.38 411 PRO A CA 1
ATOM 3128 C C . PRO A 1 411 ? 5.832 -37.438 -19.328 1 96.38 411 PRO A C 1
ATOM 3130 O O . PRO A 1 411 ? 5.223 -38.531 -19.281 1 96.38 411 PRO A O 1
ATOM 3133 N N . LEU A 1 412 ? 5.672 -36.594 -20.281 1 96.94 412 LEU A N 1
ATOM 3134 C CA . LEU A 1 412 ? 4.719 -36.812 -21.359 1 96.94 412 LEU A CA 1
ATOM 3135 C C . LEU A 1 412 ? 5.18 -36.125 -22.641 1 96.94 412 LEU A C 1
ATOM 3137 O O . LEU A 1 412 ? 5.652 -34.969 -22.609 1 96.94 412 LEU A O 1
ATOM 3141 N N . GLU A 1 413 ? 5.035 -36.844 -23.766 1 97.44 413 GLU A N 1
ATOM 3142 C CA . GLU A 1 413 ? 5.297 -36.25 -25.078 1 97.44 413 GLU A CA 1
ATOM 3143 C C . GLU A 1 413 ? 4.047 -36.281 -25.953 1 97.44 413 GLU A C 1
ATOM 3145 O O . GLU A 1 413 ? 3.434 -37.312 -26.141 1 97.44 413 GLU A O 1
ATOM 3150 N N . ILE A 1 414 ? 3.68 -35.156 -26.438 1 96.62 414 ILE A N 1
ATOM 3151 C CA . ILE A 1 414 ? 2.588 -35 -27.391 1 96.62 414 ILE A CA 1
ATOM 3152 C C . ILE A 1 414 ? 3.143 -34.594 -28.75 1 96.62 414 ILE A C 1
ATOM 3154 O O . ILE A 1 414 ? 3.74 -33.531 -28.891 1 96.62 414 ILE A O 1
ATOM 3158 N N . GLY A 1 415 ? 2.84 -35.344 -29.734 1 94.88 415 GLY A N 1
ATOM 3159 C CA . GLY A 1 415 ? 3.457 -35.188 -31.047 1 94.88 415 GLY A CA 1
ATOM 3160 C C . GLY A 1 415 ? 2.807 -34.094 -31.875 1 94.88 415 GLY A C 1
ATOM 3161 O O . GLY A 1 415 ? 1.768 -33.531 -31.484 1 94.88 415 GLY A O 1
ATOM 3162 N N . ASP A 1 416 ? 3.48 -33.844 -33.062 1 94.5 416 ASP A N 1
ATOM 3163 C CA . ASP A 1 416 ? 3.01 -32.812 -34 1 94.5 416 ASP A CA 1
ATOM 3164 C C . ASP A 1 416 ? 1.578 -33.094 -34.438 1 94.5 416 ASP A C 1
ATOM 3166 O O . ASP A 1 416 ? 1.23 -34.25 -34.75 1 94.5 416 ASP A O 1
ATOM 3170 N N . ASN A 1 417 ? 0.753 -32.125 -34.375 1 92.44 417 ASN A N 1
ATOM 3171 C CA . ASN A 1 417 ? -0.598 -32.125 -34.938 1 92.44 417 ASN A CA 1
ATOM 3172 C C . ASN A 1 417 ? -1.507 -33.062 -34.125 1 92.44 417 ASN A C 1
ATOM 3174 O O . ASN A 1 417 ? -2.598 -33.406 -34.594 1 92.44 417 ASN A O 1
ATOM 3178 N N . ALA A 1 418 ? -1.044 -33.5 -33.062 1 93.31 418 ALA A N 1
ATOM 3179 C CA . ALA A 1 418 ? -1.849 -34.375 -32.219 1 93.31 418 ALA A CA 1
ATOM 3180 C C . ALA A 1 418 ? -2.992 -33.625 -31.547 1 93.31 418 ALA A C 1
ATOM 3182 O O . ALA A 1 418 ? -2.947 -32.406 -31.438 1 93.31 418 ALA A O 1
ATOM 3183 N N . LEU A 1 419 ? -4.047 -34.375 -31.188 1 93.94 419 LEU A N 1
ATOM 3184 C CA . LEU A 1 419 ? -5.215 -33.844 -30.484 1 93.94 419 LEU A CA 1
ATOM 3185 C C . LEU A 1 419 ? -5.531 -34.656 -29.234 1 93.94 419 LEU A C 1
ATOM 3187 O O . LEU A 1 419 ? -5.578 -35.875 -29.281 1 93.94 419 LEU A O 1
ATOM 3191 N N . THR A 1 420 ? -5.613 -33.969 -28.156 1 94.19 420 THR A N 1
ATOM 3192 C CA . THR A 1 420 ? -6.184 -34.625 -26.984 1 94.19 420 THR A CA 1
ATOM 3193 C C . THR A 1 420 ? -7.656 -34.25 -26.828 1 94.19 420 THR A C 1
ATOM 3195 O O . THR A 1 420 ? -8.023 -33.094 -26.891 1 94.19 420 THR A O 1
ATOM 3198 N N . ALA A 1 421 ? -8.477 -35.156 -26.625 1 90.94 421 ALA A N 1
ATOM 3199 C CA . ALA A 1 421 ? -9.906 -34.906 -26.469 1 90.94 421 ALA A CA 1
ATOM 3200 C C . ALA A 1 421 ? -10.195 -34.188 -25.172 1 90.94 421 ALA A C 1
ATOM 3202 O O . ALA A 1 421 ? -9.531 -34.406 -24.156 1 90.94 421 ALA A O 1
ATOM 3203 N N . ALA A 1 422 ? -11.211 -33.344 -25.281 1 92.12 422 ALA A N 1
ATOM 3204 C CA . ALA A 1 422 ? -11.602 -32.594 -24.078 1 92.12 422 ALA A CA 1
ATOM 3205 C C . ALA A 1 422 ? -11.945 -33.531 -22.938 1 92.12 422 ALA A C 1
ATOM 3207 O O . ALA A 1 422 ? -12.57 -34.594 -23.141 1 92.12 422 ALA A O 1
ATOM 3208 N N . GLY A 1 423 ? -11.5 -33.094 -21.703 1 92.25 423 GLY A N 1
ATOM 3209 C CA . GLY A 1 423 ? -11.812 -33.844 -20.516 1 92.25 423 GLY A CA 1
ATOM 3210 C C . GLY A 1 423 ? -10.891 -35.031 -20.297 1 92.25 423 GLY A C 1
ATOM 3211 O O . GLY A 1 423 ? -11.062 -35.812 -19.359 1 92.25 423 GLY A O 1
ATOM 3212 N N . SER A 1 424 ? -9.859 -35.188 -21.078 1 92.88 424 SER A N 1
ATOM 3213 C CA . SER A 1 424 ? -9.031 -36.406 -21.047 1 92.88 424 SER A CA 1
ATOM 3214 C C . SER A 1 424 ? -7.891 -36.25 -20.047 1 92.88 424 SER A C 1
ATOM 3216 O O . SER A 1 424 ? -7.312 -35.188 -19.906 1 92.88 424 SER A O 1
ATOM 3218 N N . THR A 1 425 ? -7.68 -37.344 -19.312 1 94.94 425 THR A N 1
ATOM 3219 C CA . THR A 1 425 ? -6.41 -37.5 -18.609 1 94.94 425 THR A CA 1
ATOM 3220 C C . THR A 1 425 ? -5.422 -38.281 -19.453 1 94.94 425 THR A C 1
ATOM 3222 O O . THR A 1 425 ? -5.688 -39.438 -19.797 1 94.94 425 THR A O 1
ATOM 3225 N N . ILE A 1 426 ? -4.289 -37.656 -19.75 1 93.75 426 ILE A N 1
ATOM 3226 C CA . ILE A 1 426 ? -3.314 -38.25 -20.656 1 93.75 426 ILE A CA 1
ATOM 3227 C C . ILE A 1 426 ? -2.086 -38.719 -19.875 1 93.75 426 ILE A C 1
ATOM 3229 O O . ILE A 1 426 ? -1.381 -37.906 -19.281 1 93.75 426 ILE A O 1
ATOM 3233 N N . THR A 1 427 ? -1.828 -40 -19.891 1 93.12 427 THR A N 1
ATOM 3234 C CA . THR A 1 427 ? -0.751 -40.562 -19.094 1 93.12 427 THR A CA 1
ATOM 3235 C C . THR A 1 427 ? 0.362 -41.094 -19.984 1 93.12 427 THR A C 1
ATOM 3237 O O . THR A 1 427 ? 1.492 -41.281 -19.531 1 93.12 427 THR A O 1
ATOM 3240 N N . ASP A 1 428 ? -0.032 -41.375 -21.266 1 93.44 428 ASP A N 1
ATOM 3241 C CA . ASP A 1 428 ? 0.917 -41.969 -22.203 1 93.44 428 ASP A CA 1
ATOM 3242 C C . ASP A 1 428 ? 1.155 -41 -23.391 1 93.44 428 ASP A C 1
ATOM 3244 O O . ASP A 1 428 ? 0.296 -40.188 -23.719 1 93.44 428 ASP A O 1
ATOM 3248 N N . ASN A 1 429 ? 2.305 -41.219 -23.969 1 94.94 429 ASN A N 1
ATOM 3249 C CA . ASN A 1 429 ? 2.666 -40.375 -25.109 1 94.94 429 ASN A CA 1
ATOM 3250 C C . ASN A 1 429 ? 1.61 -40.438 -26.203 1 94.94 429 ASN A C 1
ATOM 3252 O O . ASN A 1 429 ? 0.975 -41.469 -26.406 1 94.94 429 ASN A O 1
ATOM 3256 N N . VAL A 1 430 ? 1.479 -39.344 -26.906 1 94.31 430 VAL A N 1
ATOM 3257 C CA . VAL A 1 430 ? 0.543 -39.219 -28.031 1 94.31 430 VAL A CA 1
ATOM 3258 C C . VAL A 1 430 ? 1.312 -39.031 -29.328 1 94.31 430 VAL A C 1
ATOM 3260 O O . VAL A 1 430 ? 1.854 -37.969 -29.578 1 94.31 430 VAL A O 1
ATOM 3263 N N . PRO A 1 431 ? 1.289 -39.938 -30.156 1 92.88 431 PRO A N 1
ATOM 3264 C CA . PRO A 1 431 ? 2.023 -39.812 -31.406 1 92.88 431 PRO A CA 1
ATOM 3265 C C . PRO A 1 431 ? 1.493 -38.688 -32.281 1 92.88 431 PRO A C 1
ATOM 3267 O O . PRO A 1 431 ? 0.339 -38.281 -32.156 1 92.88 431 PRO A O 1
ATOM 3270 N N . ALA A 1 432 ? 2.357 -38.312 -33.219 1 93.69 432 ALA A N 1
ATOM 3271 C CA . ALA A 1 432 ? 1.965 -37.312 -34.188 1 93.69 432 ALA A CA 1
ATOM 3272 C C . ALA A 1 432 ? 0.69 -37.719 -34.906 1 93.69 432 ALA A C 1
ATOM 3274 O O . ALA A 1 432 ? 0.49 -38.906 -35.219 1 93.69 432 ALA A O 1
ATOM 3275 N N . ASP A 1 433 ? -0.12 -36.781 -35.156 1 90.25 433 ASP A N 1
ATOM 3276 C CA . ASP A 1 433 ? -1.326 -36.906 -35.969 1 90.25 433 ASP A CA 1
ATOM 3277 C C . ASP A 1 433 ? -2.34 -37.844 -35.281 1 90.25 433 ASP A C 1
ATOM 3279 O O . ASP A 1 433 ? -3.207 -38.406 -35.969 1 90.25 433 ASP A O 1
ATOM 3283 N N . SER A 1 434 ? -2.252 -38 -34 1 88.94 434 SER A N 1
ATOM 3284 C CA . SER A 1 434 ? -3.139 -38.906 -33.281 1 88.94 434 SER A CA 1
ATOM 3285 C C . SER A 1 434 ? -4.129 -38.125 -32.406 1 88.94 434 SER A C 1
ATOM 3287 O O . SER A 1 434 ? -3.904 -36.969 -32.094 1 88.94 434 SER A O 1
ATOM 3289 N N . VAL A 1 435 ? -5.211 -38.844 -32.125 1 88.56 435 VAL A N 1
ATOM 3290 C CA . VAL A 1 435 ? -6.16 -38.375 -31.125 1 88.56 435 VAL A CA 1
ATOM 3291 C C . VAL A 1 435 ? -6.047 -39.219 -29.875 1 88.56 435 VAL A C 1
ATOM 3293 O O . VAL A 1 435 ? -6.113 -40.438 -29.938 1 88.56 435 VAL A O 1
ATOM 3296 N N . ALA A 1 436 ? -5.859 -38.531 -28.766 1 90.94 436 ALA A N 1
ATOM 3297 C CA . ALA A 1 436 ? -5.82 -39.219 -27.484 1 90.94 436 ALA A CA 1
ATOM 3298 C C . ALA A 1 436 ? -7.09 -38.969 -26.672 1 90.94 436 ALA A C 1
ATOM 3300 O O . ALA A 1 436 ? -7.508 -37.812 -26.531 1 90.94 436 ALA A O 1
ATOM 3301 N N . ILE A 1 437 ? -7.734 -40 -26.125 1 82.19 437 ILE A N 1
ATOM 3302 C CA . ILE A 1 437 ? -8.961 -39.906 -25.328 1 82.19 437 ILE A CA 1
ATOM 3303 C C . ILE A 1 437 ? -8.758 -40.594 -23.984 1 82.19 437 ILE A C 1
ATOM 3305 O O . ILE A 1 437 ? -8.445 -41.812 -23.938 1 82.19 437 ILE A O 1
ATOM 3309 N N . GLY A 1 438 ? -8.906 -39.875 -22.891 1 84.56 438 GLY A N 1
ATOM 3310 C CA . GLY A 1 438 ? -8.773 -40.406 -21.547 1 84.56 438 GLY A CA 1
ATOM 3311 C C . GLY A 1 438 ? -9.875 -39.938 -20.609 1 84.56 438 GLY A C 1
ATOM 3312 O O . GLY A 1 438 ? -9.6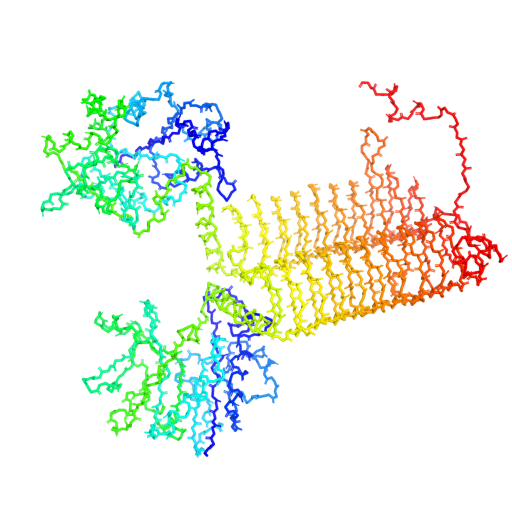09 -39.375 -19.562 1 84.56 438 GLY A O 1
ATOM 3313 N N . ARG A 1 439 ? -11.188 -40.156 -21.031 1 81.19 439 ARG A N 1
ATOM 3314 C CA . ARG A 1 439 ? -12.336 -39.781 -20.203 1 81.19 439 ARG A CA 1
ATOM 3315 C C . ARG A 1 439 ? -13.398 -40.875 -20.203 1 81.19 439 ARG A C 1
ATOM 3317 O O . ARG A 1 439 ? -13.383 -41.781 -21.047 1 81.19 439 ARG A O 1
ATOM 3324 N N . SER A 1 440 ? -14.266 -40.781 -19.188 1 78.69 440 SER A N 1
ATOM 3325 C CA . SER A 1 440 ? -15.344 -41.75 -19.078 1 78.69 440 SER A CA 1
ATOM 3326 C C . SER A 1 440 ? -16.391 -41.531 -20.172 1 78.69 440 SER A C 1
ATOM 3328 O O . SER A 1 440 ? -16.547 -40.438 -20.688 1 78.69 440 SER A O 1
ATOM 3330 N N . ARG A 1 441 ? -17.125 -42.688 -20.531 1 77.5 441 ARG A N 1
ATOM 3331 C CA . ARG A 1 441 ? -18.234 -42.594 -21.484 1 77.5 441 ARG A CA 1
ATOM 3332 C C . ARG A 1 441 ? -19.484 -42.031 -20.812 1 77.5 441 ARG A C 1
ATOM 3334 O O . ARG A 1 441 ? -19.781 -42.375 -19.656 1 77.5 441 ARG A O 1
ATOM 3341 N N . GLN A 1 442 ? -20.203 -41.312 -21.672 1 71.19 442 GLN A N 1
ATOM 3342 C CA . GLN A 1 442 ? -21.406 -40.656 -21.172 1 71.19 442 GLN A CA 1
ATOM 3343 C C . GLN A 1 442 ? -22.562 -41.656 -21.047 1 71.19 442 GLN A C 1
ATOM 3345 O O . GLN A 1 442 ? -22.75 -42.5 -21.922 1 71.19 442 GLN A O 1
ATOM 3350 N N . VAL A 1 443 ? -23.25 -41.594 -19.922 1 84.38 443 VAL A N 1
ATOM 3351 C CA . VAL A 1 443 ? -24.5 -42.344 -19.703 1 84.38 443 VAL A CA 1
ATOM 3352 C C . VAL A 1 443 ? -25.609 -41.375 -19.297 1 84.38 443 VAL A C 1
ATOM 3354 O O . VAL A 1 443 ? -25.422 -40.562 -18.406 1 84.38 443 VAL A O 1
ATOM 3357 N N . ASN A 1 444 ? -26.844 -41.406 -20.062 1 75.69 444 ASN A N 1
ATOM 3358 C CA . ASN A 1 444 ? -28.016 -40.594 -19.703 1 75.69 444 ASN A CA 1
ATOM 3359 C C . ASN A 1 444 ? -29.047 -41.438 -18.953 1 75.69 444 ASN A C 1
ATOM 3361 O O . ASN A 1 444 ? -29.484 -42.469 -19.422 1 75.69 444 ASN A O 1
ATOM 3365 N N . LYS A 1 445 ? -29.375 -40.875 -17.734 1 88.69 445 LYS A N 1
ATOM 3366 C CA . LYS A 1 445 ? -30.438 -41.5 -16.938 1 88.69 445 LYS A CA 1
ATOM 3367 C C . LYS A 1 445 ? -31.688 -40.625 -16.906 1 88.69 445 LYS A C 1
ATOM 3369 O O . LYS A 1 445 ? -31.828 -39.781 -16.031 1 88.69 445 LYS A O 1
ATOM 3374 N N . GLU A 1 446 ? -32.562 -40.844 -17.75 1 83.06 446 GLU A N 1
ATOM 3375 C CA . GLU A 1 446 ? -33.75 -40 -17.922 1 83.06 446 GLU A CA 1
ATOM 3376 C C . GLU A 1 446 ? -34.656 -40.062 -16.688 1 83.06 446 GLU A C 1
ATOM 3378 O O . GLU A 1 446 ? -34.906 -41.125 -16.141 1 83.06 446 GLU A O 1
ATOM 3383 N N . GLY A 1 447 ? -35.094 -38.844 -16.188 1 78.38 447 GLY A N 1
ATOM 3384 C CA . GLY A 1 447 ? -36.031 -38.719 -15.094 1 78.38 447 GLY A CA 1
ATOM 3385 C C . GLY A 1 447 ? -35.375 -38.781 -13.727 1 78.38 447 GLY A C 1
ATOM 3386 O O . GLY A 1 447 ? -36.031 -38.5 -12.711 1 78.38 447 GLY A O 1
ATOM 3387 N N . TYR A 1 448 ? -34.188 -39.062 -13.641 1 84.19 448 TYR A N 1
ATOM 3388 C CA . TYR A 1 448 ? -33.5 -39.25 -12.367 1 84.19 448 TYR A CA 1
ATOM 3389 C C . TYR A 1 448 ? -33.312 -37.938 -11.641 1 84.19 448 TYR A C 1
ATOM 3391 O O . TYR A 1 448 ? -33.219 -37.875 -10.414 1 84.19 448 TYR A O 1
ATOM 3399 N N . ALA A 1 449 ? -33.281 -36.812 -12.383 1 82.38 449 ALA A N 1
ATOM 3400 C CA . ALA A 1 449 ? -33.062 -35.5 -11.781 1 82.38 449 ALA A CA 1
ATOM 3401 C C . ALA A 1 449 ? -34.281 -35.094 -10.953 1 82.38 449 ALA A C 1
ATOM 3403 O O . ALA A 1 449 ? -34.156 -34.219 -10.086 1 82.38 449 ALA A O 1
ATOM 3404 N N . ILE A 1 450 ? -35.281 -35.625 -11.109 1 79.19 450 ILE A N 1
ATOM 3405 C CA . ILE A 1 450 ? -36.531 -35.219 -10.453 1 79.19 450 ILE A CA 1
ATOM 3406 C C . ILE A 1 450 ? -36.375 -35.406 -8.945 1 79.19 450 ILE A C 1
ATOM 3408 O O . ILE A 1 450 ? -36.938 -34.594 -8.172 1 79.19 450 ILE A O 1
ATOM 3412 N N . LYS A 1 451 ? -35.656 -36.344 -8.492 1 84.44 451 LYS A N 1
ATOM 3413 C CA . LYS A 1 451 ? -35.531 -36.625 -7.074 1 84.44 451 LYS A CA 1
ATOM 3414 C C . LYS A 1 451 ? -34.344 -35.938 -6.434 1 84.44 451 LYS A C 1
ATOM 3416 O O . LYS A 1 451 ? -34.062 -36.125 -5.258 1 84.44 451 LYS A O 1
ATOM 3421 N N . LYS A 1 452 ? -33.75 -35.188 -7.203 1 83.44 452 LYS A N 1
ATOM 3422 C CA . LYS A 1 452 ? -32.531 -34.531 -6.695 1 83.44 452 LYS A CA 1
ATOM 3423 C C . LYS A 1 452 ? -32.875 -33.156 -6.098 1 83.44 452 LYS A C 1
ATOM 3425 O O . LYS A 1 452 ? -33.844 -32.531 -6.5 1 83.44 452 LYS A O 1
ATOM 3430 N N . PRO A 1 453 ? -32.094 -32.75 -5.156 1 80.44 453 PRO A N 1
ATOM 3431 C CA . PRO A 1 453 ? -32.406 -31.578 -4.328 1 80.44 453 PRO A CA 1
ATOM 3432 C C . PRO A 1 453 ? -32.625 -30.312 -5.156 1 80.44 453 PRO A C 1
ATOM 3434 O O . PRO A 1 453 ? -33.438 -29.469 -4.805 1 80.44 453 PRO A O 1
ATOM 3437 N N . HIS A 1 454 ? -31.969 -30.141 -6.262 1 77.44 454 HIS A N 1
ATOM 3438 C CA . HIS A 1 454 ? -32.031 -28.906 -7.031 1 77.44 454 HIS A CA 1
ATOM 3439 C C . HIS A 1 454 ? -33.344 -28.766 -7.777 1 77.44 454 HIS A C 1
ATOM 3441 O O . HIS A 1 454 ? -33.688 -27.688 -8.242 1 77.44 454 HIS A O 1
ATOM 3447 N N . HIS A 1 455 ? -33.969 -29.891 -7.84 1 78.06 455 HIS A N 1
ATOM 3448 C CA . HIS A 1 455 ? -35.188 -29.906 -8.648 1 78.06 455 HIS A CA 1
ATOM 3449 C C . HIS A 1 455 ? -36.281 -29.078 -8.016 1 78.06 455 HIS A C 1
ATOM 3451 O O . HIS A 1 455 ? -36.5 -29.141 -6.801 1 78.06 455 HIS A O 1
ATOM 3457 N N . PRO A 1 456 ? -36.875 -28.406 -8.93 1 83.81 456 PRO A N 1
ATOM 3458 C CA . PRO A 1 456 ? -37.938 -27.531 -8.406 1 83.81 456 PRO A CA 1
ATOM 3459 C C . PRO A 1 456 ? -39 -28.281 -7.625 1 83.81 456 PRO A C 1
ATOM 3461 O O . PRO A 1 456 ? -39.562 -27.75 -6.664 1 83.81 456 PRO A O 1
ATOM 3464 N N . SER A 1 457 ? -39.25 -29.547 -7.926 1 78.31 457 SER A N 1
ATOM 3465 C CA . SER A 1 457 ? -40.25 -30.328 -7.234 1 78.31 457 SER A CA 1
ATOM 3466 C C . SER A 1 457 ? -39.812 -30.688 -5.82 1 78.31 457 SER A C 1
ATOM 3468 O O . SER A 1 457 ? -40.625 -31.109 -4.992 1 78.31 457 SER A O 1
ATOM 3470 N N . GLN A 1 458 ? -38.594 -30.547 -5.641 1 78.94 458 GLN A N 1
ATOM 3471 C CA . GLN A 1 458 ? -38.062 -30.875 -4.328 1 78.94 458 GLN A CA 1
ATOM 3472 C C . GLN A 1 458 ? -37.969 -29.625 -3.445 1 78.94 458 GLN A C 1
ATOM 3474 O O . GLN A 1 458 ? -37.594 -29.719 -2.277 1 78.94 458 GLN A O 1
ATOM 3479 N N . GLN A 1 459 ? -38.062 -28.516 -4.039 1 68.5 459 GLN A N 1
ATOM 3480 C CA . GLN A 1 459 ? -37.969 -27.25 -3.305 1 68.5 459 GLN A CA 1
ATOM 3481 C C . GLN A 1 459 ? -39.25 -26.969 -2.545 1 68.5 459 GLN A C 1
ATOM 3483 O O . GLN A 1 459 ? -40.344 -27.078 -3.109 1 68.5 459 GLN A O 1
ATOM 3488 N N . LYS A 1 460 ? -39.312 -27.078 -1.251 1 57.12 460 LYS A N 1
ATOM 3489 C CA . LYS A 1 460 ? -40.438 -26.688 -0.395 1 57.12 460 LYS A CA 1
ATOM 3490 C C . LYS A 1 460 ? -40.469 -25.172 -0.188 1 57.12 460 LYS A C 1
ATOM 3492 O O . LYS A 1 460 ? -39.406 -24.531 -0.133 1 57.12 460 LYS A O 1
ATOM 3497 N N . MET B 1 1 ? -15.953 21.141 37.406 1 78.69 1 MET B N 1
ATOM 3498 C CA . MET B 1 1 ? -17.125 21.641 36.688 1 78.69 1 MET B CA 1
ATOM 3499 C C . MET B 1 1 ? -17.578 20.703 35.594 1 78.69 1 MET B C 1
ATOM 3501 O O . MET B 1 1 ? -16.734 20.047 34.969 1 78.69 1 MET B O 1
ATOM 3505 N N . SER B 1 2 ? -18.938 20.484 35.469 1 92.25 2 SER B N 1
ATOM 3506 C CA . SER B 1 2 ? -19.484 19.516 34.531 1 92.25 2 SER B CA 1
ATOM 3507 C C . SER B 1 2 ? -19.5 20.062 33.125 1 92.25 2 SER B C 1
ATOM 3509 O O . SER B 1 2 ? -19.688 21.266 32.906 1 92.25 2 SER B O 1
ATOM 3511 N N . HIS B 1 3 ? -19.188 19.219 32.188 1 96.44 3 HIS B N 1
ATOM 3512 C CA . HIS B 1 3 ? -19.266 19.547 30.766 1 96.44 3 HIS B CA 1
ATOM 3513 C C . HIS B 1 3 ? -20.391 18.781 30.078 1 96.44 3 HIS B C 1
ATOM 3515 O O . HIS B 1 3 ? -20.688 17.625 30.453 1 96.44 3 HIS B O 1
ATOM 3521 N N . TYR B 1 4 ? -21.047 19.438 29.188 1 98.19 4 TYR B N 1
ATOM 3522 C CA . TYR B 1 4 ? -22.078 18.828 28.344 1 98.19 4 TYR B CA 1
ATOM 3523 C C . TYR B 1 4 ? -21.766 19.047 26.875 1 98.19 4 TYR B C 1
ATOM 3525 O O . TYR B 1 4 ? -20.938 19.875 26.516 1 98.19 4 TYR B O 1
ATOM 3533 N N . ALA B 1 5 ? -22.406 18.219 26.062 1 98.56 5 ALA B N 1
ATOM 3534 C CA . ALA B 1 5 ? -22.188 18.375 24.625 1 98.56 5 ALA B CA 1
ATOM 3535 C C . ALA B 1 5 ? -23.5 18.25 23.859 1 98.56 5 ALA B C 1
ATOM 3537 O O . ALA B 1 5 ? -24.328 17.406 24.172 1 98.56 5 ALA B O 1
ATOM 3538 N N . ILE B 1 6 ? -23.719 19.156 22.938 1 98.62 6 ILE B N 1
ATOM 3539 C CA . ILE B 1 6 ? -24.812 19.094 21.969 1 98.62 6 ILE B CA 1
ATOM 3540 C C . ILE B 1 6 ? -24.25 18.875 20.562 1 98.62 6 ILE B C 1
ATOM 3542 O O . ILE B 1 6 ? -23.484 19.703 20.062 1 98.62 6 ILE B O 1
ATOM 3546 N N . ILE B 1 7 ? -24.578 17.797 19.922 1 98.56 7 ILE B N 1
ATOM 3547 C CA . ILE B 1 7 ? -24.172 17.484 18.562 1 98.56 7 ILE B CA 1
ATOM 3548 C C . ILE B 1 7 ? -25.328 17.734 17.609 1 98.56 7 ILE B C 1
ATOM 3550 O O . ILE B 1 7 ? -26.391 17.109 17.75 1 98.56 7 ILE B O 1
ATOM 3554 N N . LEU B 1 8 ? -25.125 18.594 16.656 1 97.62 8 LEU B N 1
ATOM 3555 C CA . LEU B 1 8 ? -26.172 18.938 15.688 1 97.62 8 LEU B CA 1
ATOM 3556 C C . LEU B 1 8 ? -26.156 17.984 14.5 1 97.62 8 LEU B C 1
ATOM 3558 O O . LEU B 1 8 ? -25.219 17.984 13.711 1 97.62 8 LEU B O 1
ATOM 3562 N N . ALA B 1 9 ? -27.188 17.172 14.352 1 97 9 ALA B N 1
ATOM 3563 C CA . ALA B 1 9 ? -27.234 16.156 13.305 1 97 9 ALA B CA 1
ATOM 3564 C C . ALA B 1 9 ? -28.625 16.094 12.664 1 97 9 ALA B C 1
ATOM 3566 O O . ALA B 1 9 ? -29.094 15.023 12.297 1 97 9 ALA B O 1
ATOM 3567 N N . ALA B 1 10 ? -29.297 17.25 12.539 1 93.31 10 ALA B N 1
ATOM 3568 C CA . ALA B 1 10 ? -30.688 17.25 12.109 1 93.31 10 ALA B CA 1
ATOM 3569 C C . ALA B 1 10 ? -30.812 17.656 10.641 1 93.31 10 ALA B C 1
ATOM 3571 O O . ALA B 1 10 ? -31.859 17.469 10.023 1 93.31 10 ALA B O 1
ATOM 3572 N N . GLY B 1 11 ? -29.797 18.141 10.039 1 85.5 11 GLY B N 1
ATOM 3573 C CA . GLY B 1 11 ? -29.891 18.734 8.711 1 85.5 11 GLY B CA 1
ATOM 3574 C C . GLY B 1 11 ? -30.094 17.703 7.613 1 85.5 11 GLY B C 1
ATOM 3575 O O . GLY B 1 11 ? -29.594 16.578 7.707 1 85.5 11 GLY B O 1
ATOM 3576 N N . LYS B 1 12 ? -30.797 18.109 6.543 1 82.25 12 LYS B N 1
ATOM 3577 C CA . LYS B 1 12 ? -31.062 17.266 5.383 1 82.25 12 LYS B CA 1
ATOM 3578 C C . LYS B 1 12 ? -29.812 17.109 4.516 1 82.25 12 LYS B C 1
ATOM 3580 O O . LYS B 1 12 ? -29.516 16 4.047 1 82.25 12 LYS B O 1
ATOM 3585 N N . GLY B 1 13 ? -29.062 18.156 4.402 1 87.62 13 GLY B N 1
ATOM 3586 C CA . GLY B 1 13 ? -27.875 18.109 3.555 1 87.62 13 GLY B CA 1
ATOM 3587 C C . GLY B 1 13 ? -28.203 17.969 2.08 1 87.62 13 GLY B C 1
ATOM 3588 O O . GLY B 1 13 ? -27.703 17.062 1.409 1 87.62 13 GLY B O 1
ATOM 3589 N N . THR B 1 14 ? -28.953 18.875 1.501 1 89.94 14 THR B N 1
ATOM 3590 C CA . THR B 1 14 ? -29.516 18.781 0.156 1 89.94 14 THR B CA 1
ATOM 3591 C C . THR B 1 14 ? -28.406 18.781 -0.892 1 89.94 14 THR B C 1
ATOM 3593 O O . THR B 1 14 ? -28.547 18.172 -1.953 1 89.94 14 THR B O 1
ATOM 3596 N N . ARG B 1 15 ? -27.312 19.422 -0.658 1 92.25 15 ARG B N 1
ATOM 3597 C CA . ARG B 1 15 ? -26.234 19.547 -1.617 1 92.25 15 ARG B CA 1
ATOM 3598 C C . ARG B 1 15 ? -25.469 18.219 -1.766 1 92.25 15 ARG B C 1
ATOM 3600 O O . ARG B 1 15 ? -24.703 18.047 -2.707 1 92.25 15 ARG B O 1
ATOM 3607 N N . MET B 1 16 ? -25.672 17.375 -0.89 1 94.69 16 MET B N 1
ATOM 3608 C CA . MET B 1 16 ? -25.094 16.031 -1.007 1 94.69 16 MET B CA 1
ATOM 3609 C C . MET B 1 16 ? -25.781 15.242 -2.105 1 94.69 16 MET B C 1
ATOM 3611 O O . MET B 1 16 ? -25.234 14.266 -2.613 1 94.69 16 MET B O 1
ATOM 3615 N N . LYS B 1 17 ? -27.016 15.57 -2.443 1 95.94 17 LYS B N 1
ATOM 3616 C CA . LYS B 1 17 ? -27.812 14.859 -3.445 1 95.94 17 LYS B CA 1
ATOM 3617 C C . LYS B 1 17 ? -27.938 13.383 -3.104 1 95.94 17 LYS B C 1
ATOM 3619 O O . LYS B 1 17 ? -27.672 12.523 -3.943 1 95.94 17 LYS B O 1
ATOM 3624 N N . SER B 1 18 ? -28.312 13.117 -1.967 1 94.5 18 SER B N 1
ATOM 3625 C CA . SER B 1 18 ? -28.422 11.758 -1.461 1 94.5 18 SER B CA 1
ATOM 3626 C C . SER B 1 18 ? -29.609 11.609 -0.51 1 94.5 18 SER B C 1
ATOM 3628 O O . SER B 1 18 ? -29.984 12.57 0.163 1 94.5 18 SER B O 1
ATOM 3630 N N . ASP B 1 19 ? -30.094 10.453 -0.514 1 92.75 19 ASP B N 1
ATOM 3631 C CA . ASP B 1 19 ? -31.141 10.133 0.458 1 92.75 19 ASP B CA 1
ATOM 3632 C C . ASP B 1 19 ? -30.531 9.828 1.828 1 92.75 19 ASP B C 1
ATOM 3634 O O . ASP B 1 19 ? -31.234 9.844 2.84 1 92.75 19 ASP B O 1
ATOM 3638 N N . LEU B 1 20 ? -29.359 9.555 1.896 1 94.56 20 LEU B N 1
ATOM 3639 C CA . LEU B 1 20 ? -28.641 9.32 3.148 1 94.56 20 LEU B CA 1
ATOM 3640 C C . LEU B 1 20 ? -28.375 10.633 3.873 1 94.56 20 LEU B C 1
ATOM 3642 O O . LEU B 1 20 ? -27.859 11.586 3.271 1 94.56 20 LEU B O 1
ATOM 3646 N N . PRO B 1 21 ? -28.781 10.672 5.164 1 95.31 21 PRO B N 1
ATOM 3647 C CA . PRO B 1 21 ? -28.438 11.898 5.895 1 95.31 21 PRO B CA 1
ATOM 3648 C C . PRO B 1 21 ? -26.953 12.258 5.766 1 95.31 21 PRO B C 1
ATOM 3650 O O . PRO B 1 21 ? -26.094 11.375 5.773 1 95.31 21 PRO B O 1
ATOM 3653 N N . LYS B 1 22 ? -26.734 13.492 5.691 1 95.62 22 LYS B N 1
ATOM 3654 C CA . LYS B 1 22 ? -25.406 14.008 5.43 1 95.62 22 LYS B CA 1
ATOM 3655 C C . LYS B 1 22 ? -24.391 13.477 6.449 1 95.62 22 LYS B C 1
ATOM 3657 O O . LYS B 1 22 ? -23.297 13.039 6.082 1 95.62 22 LYS B O 1
ATOM 3662 N N . VAL B 1 23 ? -24.734 13.469 7.684 1 97.25 23 VAL B N 1
ATOM 3663 C CA . VAL B 1 23 ? -23.828 13.148 8.773 1 97.25 23 VAL B CA 1
ATOM 3664 C C . VAL B 1 23 ? -23.5 11.656 8.766 1 97.25 23 VAL B C 1
ATOM 3666 O O . VAL B 1 23 ? -22.578 11.211 9.445 1 97.25 23 VAL B O 1
ATOM 3669 N N . LEU B 1 24 ? -24.203 10.844 7.949 1 97.62 24 LEU B N 1
ATOM 3670 C CA . LEU B 1 24 ? -24.016 9.398 7.938 1 97.62 24 LEU B CA 1
ATOM 3671 C C . LEU B 1 24 ? -23.062 8.984 6.82 1 97.62 24 LEU B C 1
ATOM 3673 O O . LEU B 1 24 ? -22.672 7.816 6.727 1 97.62 24 LEU B O 1
ATOM 3677 N N . HIS B 1 25 ? -22.766 9.906 5.941 1 97.94 25 HIS B N 1
ATOM 3678 C CA . HIS B 1 25 ? -21.703 9.594 4.977 1 97.94 25 HIS B CA 1
ATOM 3679 C C . HIS B 1 25 ? -20.391 9.281 5.68 1 97.94 25 HIS B C 1
ATOM 3681 O O . HIS B 1 25 ? -20.078 9.875 6.711 1 97.94 25 HIS B O 1
ATOM 3687 N N . LYS B 1 26 ? -19.625 8.406 5.07 1 98.25 26 LYS B N 1
ATOM 3688 C CA . LYS B 1 26 ? -18.469 7.848 5.77 1 98.25 26 LYS B CA 1
ATOM 3689 C C . LYS B 1 26 ? -17.172 8.555 5.344 1 98.25 26 LYS B C 1
ATOM 3691 O O . LYS B 1 26 ? -17.062 9.031 4.215 1 98.25 26 LYS B O 1
ATOM 3696 N N . VAL B 1 27 ? -16.297 8.633 6.23 1 98.56 27 VAL B N 1
ATOM 3697 C CA . VAL B 1 27 ? -14.914 9.039 6.047 1 98.56 27 VAL B CA 1
ATOM 3698 C C . VAL B 1 27 ? -13.984 8.016 6.699 1 98.56 27 VAL B C 1
ATOM 3700 O O . VAL B 1 27 ? -14.039 7.805 7.914 1 98.56 27 VAL B O 1
ATOM 3703 N N . SER B 1 28 ? -13.164 7.363 5.844 1 98.38 28 SER B N 1
ATOM 3704 C CA . SER B 1 28 ? -12.188 6.379 6.285 1 98.38 28 SER B CA 1
ATOM 3705 C C . SER B 1 28 ? -12.828 5.312 7.164 1 98.38 28 SER B C 1
ATOM 3707 O O . SER B 1 28 ? -12.336 5.027 8.258 1 98.38 28 SER B O 1
ATOM 3709 N N . GLY B 1 29 ? -13.992 4.879 6.805 1 98.12 29 GLY B N 1
ATOM 3710 C CA . GLY B 1 29 ? -14.539 3.646 7.355 1 98.12 29 GLY B CA 1
ATOM 3711 C C . GLY B 1 29 ? -15.711 3.873 8.289 1 98.12 29 GLY B C 1
ATOM 3712 O O . GLY B 1 29 ? -16.531 2.973 8.492 1 98.12 29 GLY B O 1
ATOM 3713 N N . ILE B 1 30 ? -15.828 5.109 8.883 1 98.19 30 ILE B N 1
ATOM 3714 C CA . ILE B 1 30 ? -16.938 5.352 9.805 1 98.19 30 ILE B CA 1
ATOM 3715 C C . ILE B 1 30 ? -17.656 6.645 9.414 1 98.19 30 ILE B C 1
ATOM 3717 O O . ILE B 1 30 ? -17.141 7.43 8.617 1 98.19 30 ILE B O 1
ATOM 3721 N N . THR B 1 31 ? -18.844 6.828 9.961 1 98.25 31 THR B N 1
ATOM 3722 C CA . THR B 1 31 ? -19.656 7.984 9.594 1 98.25 31 THR B CA 1
ATOM 3723 C C . THR B 1 31 ? -19.031 9.273 10.141 1 98.25 31 THR B C 1
ATOM 3725 O O . THR B 1 31 ? -18.281 9.234 11.117 1 98.25 31 THR B O 1
ATOM 3728 N N . MET B 1 32 ? -19.359 10.375 9.539 1 98.44 32 MET B N 1
ATOM 3729 C CA . MET B 1 32 ? -18.922 11.664 10.062 1 98.44 32 MET B CA 1
ATOM 3730 C C . MET B 1 32 ? -19.391 11.867 11.492 1 98.44 32 MET B C 1
ATOM 3732 O O . MET B 1 32 ? -18.656 12.359 12.344 1 98.44 32 MET B O 1
ATOM 3736 N N . LEU B 1 33 ? -20.562 11.461 11.734 1 98.12 33 LEU B N 1
ATOM 3737 C CA . LEU B 1 33 ? -21.141 11.578 13.062 1 98.12 33 LEU B CA 1
ATOM 3738 C C . LEU B 1 33 ? -20.297 10.828 14.094 1 98.12 33 LEU B C 1
ATOM 3740 O O . LEU B 1 33 ? -20.016 11.352 15.172 1 98.12 33 LEU B O 1
ATOM 3744 N N . GLU B 1 34 ? -19.922 9.672 13.766 1 98.31 34 GLU B N 1
ATOM 3745 C CA . GLU B 1 34 ? -19.078 8.875 14.656 1 98.31 34 GLU B CA 1
ATOM 3746 C C . GLU B 1 34 ? -17.75 9.57 14.914 1 98.31 34 GLU B C 1
ATOM 3748 O O . GLU B 1 34 ? -17.25 9.555 16.047 1 98.31 34 GLU B O 1
ATOM 3753 N N . HIS B 1 35 ? -17.172 10.141 13.883 1 98.69 35 HIS B N 1
ATOM 3754 C CA . HIS B 1 35 ? -15.93 10.891 14.055 1 98.69 35 HIS B CA 1
ATOM 3755 C C . HIS B 1 35 ? -16.109 12.016 15.07 1 98.69 35 HIS B C 1
ATOM 3757 O O . HIS B 1 35 ? -15.289 12.18 15.977 1 98.69 35 HIS B O 1
ATOM 3763 N N . VAL B 1 36 ? -17.094 12.758 14.867 1 98.56 36 VAL B N 1
ATOM 3764 C CA . VAL B 1 36 ? -17.359 13.891 15.742 1 98.56 36 VAL B CA 1
ATOM 3765 C C . VAL B 1 36 ? -17.594 13.398 17.172 1 98.56 36 VAL B C 1
ATOM 3767 O O . VAL B 1 36 ? -17.047 13.961 18.125 1 98.56 36 VAL B O 1
ATOM 3770 N N . PHE B 1 37 ? -18.391 12.367 17.328 1 98.5 37 PHE B N 1
ATOM 3771 C CA . PHE B 1 37 ? -18.688 11.812 18.641 1 98.5 37 PHE B CA 1
ATOM 3772 C C . PHE B 1 37 ? -17.406 11.367 19.344 1 98.5 37 PHE B C 1
ATOM 3774 O O . PHE B 1 37 ? -17.219 11.609 20.531 1 98.5 37 PHE B O 1
ATOM 3781 N N . ARG B 1 38 ? -16.562 10.727 18.594 1 98.06 38 ARG B N 1
ATOM 3782 C CA . ARG B 1 38 ? -15.297 10.273 19.156 1 98.06 38 ARG B CA 1
ATOM 3783 C C . ARG B 1 38 ? -14.461 11.461 19.641 1 98.06 38 ARG B C 1
ATOM 3785 O O . ARG B 1 38 ? -13.859 11.406 20.719 1 98.06 38 ARG B O 1
ATOM 3792 N N . ALA B 1 39 ? -14.406 12.5 18.875 1 98.31 39 ALA B N 1
ATOM 3793 C CA . ALA B 1 39 ? -13.688 13.703 19.281 1 98.31 39 ALA B CA 1
ATOM 3794 C C . ALA B 1 39 ? -14.297 14.305 20.547 1 98.31 39 ALA B C 1
ATOM 3796 O O . ALA B 1 39 ? -13.57 14.672 21.484 1 98.31 39 ALA B O 1
ATOM 3797 N N . VAL B 1 40 ? -15.578 14.359 20.594 1 98.38 40 VAL B N 1
ATOM 3798 C CA . VAL B 1 40 ? -16.312 14.93 21.719 1 98.38 40 VAL B CA 1
ATOM 3799 C C . VAL B 1 40 ? -16.078 14.094 22.984 1 98.38 40 VAL B C 1
ATOM 3801 O O . VAL B 1 40 ? -15.961 14.633 24.078 1 98.38 40 VAL B O 1
ATOM 3804 N N . SER B 1 41 ? -15.984 12.812 22.844 1 97.69 41 SER B N 1
ATOM 3805 C CA . SER B 1 41 ? -15.828 11.898 23.969 1 97.69 41 SER B CA 1
ATOM 3806 C C . SER B 1 41 ? -14.539 12.172 24.734 1 97.69 41 SER B C 1
ATOM 3808 O O . SER B 1 41 ? -14.43 11.859 25.922 1 97.69 41 SER B O 1
ATOM 3810 N N . VAL B 1 42 ? -13.609 12.781 24.109 1 96.06 42 VAL B N 1
ATOM 3811 C CA . VAL B 1 42 ? -12.32 13.07 24.719 1 96.06 42 VAL B CA 1
ATOM 3812 C C . VAL B 1 42 ? -12.492 14.078 25.859 1 96.06 42 VAL B C 1
ATOM 3814 O O . VAL B 1 42 ? -11.766 14.031 26.859 1 96.06 42 VAL B O 1
ATOM 3817 N N . ILE B 1 43 ? -13.461 14.914 25.781 1 95.75 43 ILE B N 1
ATOM 3818 C CA . ILE B 1 43 ? -13.664 15.906 26.828 1 95.75 43 ILE B CA 1
ATOM 3819 C C . ILE B 1 43 ? -14.508 15.312 27.953 1 95.75 43 ILE B C 1
ATOM 3821 O O . ILE B 1 43 ? -14.82 15.992 28.938 1 95.75 43 ILE B O 1
ATOM 3825 N N . GLU B 1 44 ? -14.992 14.07 27.797 1 95.38 44 GLU B N 1
ATOM 3826 C CA . GLU B 1 44 ? -15.727 13.305 28.797 1 95.38 44 GLU B CA 1
ATOM 3827 C C . GLU B 1 44 ? -16.953 14.07 29.297 1 95.38 44 GLU B C 1
ATOM 3829 O O . GLU B 1 44 ? -17.109 14.297 30.5 1 95.38 44 GLU B O 1
ATOM 3834 N N . PRO B 1 45 ? -17.828 14.344 28.469 1 97.5 45 PRO B N 1
ATOM 3835 C CA . PRO B 1 45 ? -19.047 15.055 28.891 1 97.5 45 PRO B CA 1
ATOM 3836 C C . PRO B 1 45 ? -19.906 14.234 29.844 1 97.5 45 PRO B C 1
ATOM 3838 O O . PRO B 1 45 ? -20 13.016 29.703 1 97.5 45 PRO B O 1
ATOM 3841 N N . ALA B 1 46 ? -20.5 14.969 30.766 1 97.06 46 ALA B N 1
ATOM 3842 C CA . ALA B 1 46 ? -21.438 14.328 31.688 1 97.06 46 ALA B CA 1
ATOM 3843 C C . ALA B 1 46 ? -22.688 13.859 30.969 1 97.06 46 ALA B C 1
ATOM 3845 O O . ALA B 1 46 ? -23.328 12.883 31.375 1 97.06 46 ALA B O 1
ATOM 3846 N N . LYS B 1 47 ? -23.047 14.531 29.922 1 97.06 47 LYS B N 1
ATOM 3847 C CA . LYS B 1 47 ? -24.219 14.195 29.109 1 97.06 47 LYS B CA 1
ATOM 3848 C C . LYS B 1 47 ? -24.031 14.641 27.672 1 97.06 47 LYS B C 1
ATOM 3850 O O . LYS B 1 47 ? -23.578 15.766 27.422 1 97.06 47 LYS B O 1
ATOM 3855 N N . ASN B 1 48 ? -24.328 13.719 26.766 1 97.81 48 ASN B N 1
ATOM 3856 C CA . ASN B 1 48 ? -24.375 14.023 25.344 1 97.81 48 ASN B CA 1
ATOM 3857 C C . ASN B 1 48 ? -25.828 14.109 24.844 1 97.81 48 ASN B C 1
ATOM 3859 O O . ASN B 1 48 ? -26.641 13.25 25.156 1 97.81 48 ASN B O 1
ATOM 3863 N N . VAL B 1 49 ? -26.109 15.156 24.094 1 98.38 49 VAL B N 1
ATOM 3864 C CA . VAL B 1 49 ? -27.406 15.289 23.453 1 98.38 49 VAL B CA 1
ATOM 3865 C C . VAL B 1 49 ? -27.219 15.484 21.953 1 98.38 49 VAL B C 1
ATOM 3867 O O . VAL B 1 49 ? -26.578 16.453 21.516 1 98.38 49 VAL B O 1
ATOM 3870 N N . THR B 1 50 ? -27.734 14.586 21.172 1 98.38 50 THR B N 1
ATOM 3871 C CA . THR B 1 50 ? -27.688 14.703 19.719 1 98.38 50 THR B CA 1
ATOM 3872 C C . THR B 1 50 ? -29.031 15.164 19.172 1 98.38 50 THR B C 1
ATOM 3874 O O . THR B 1 50 ? -30.062 14.555 19.453 1 98.38 50 THR B O 1
ATOM 3877 N N . VAL B 1 51 ? -28.984 16.234 18.422 1 98.06 51 VAL B N 1
ATOM 3878 C CA . VAL B 1 51 ? -30.203 16.766 17.797 1 98.06 51 VAL B CA 1
ATOM 3879 C C . VAL B 1 51 ? -30.406 16.109 16.438 1 98.06 51 VAL B C 1
ATOM 3881 O O . VAL B 1 51 ? -29.578 16.266 15.531 1 98.06 51 VAL B O 1
ATOM 3884 N N . ILE B 1 52 ? -31.469 15.406 16.297 1 97.12 52 ILE B N 1
ATOM 3885 C CA . ILE B 1 52 ? -31.734 14.672 15.062 1 97.12 52 ILE B CA 1
ATOM 3886 C C . ILE B 1 52 ? -33 15.203 14.391 1 97.12 52 ILE B C 1
ATOM 3888 O O . ILE B 1 52 ? -33.781 15.898 15.031 1 97.12 52 ILE B O 1
ATOM 3892 N N . GLY B 1 53 ? -33.219 14.953 13.117 1 94.19 53 GLY B N 1
ATOM 3893 C CA . GLY B 1 53 ? -34.375 15.414 12.344 1 94.19 53 GLY B CA 1
ATOM 3894 C C . GLY B 1 53 ? -34.656 14.539 11.141 1 94.19 53 GLY B C 1
ATOM 3895 O O . GLY B 1 53 ? -35.312 13.508 11.266 1 94.19 53 GLY B O 1
ATOM 3896 N N . HIS B 1 54 ? -34.062 14.891 10.016 1 87.69 54 HIS B N 1
ATOM 3897 C CA . HIS B 1 54 ? -34.219 14.125 8.789 1 87.69 54 HIS B CA 1
ATOM 3898 C C . HIS B 1 54 ? -33.719 12.695 8.945 1 87.69 54 HIS B C 1
ATOM 3900 O O . HIS B 1 54 ? -32.562 12.484 9.297 1 87.69 54 HIS B O 1
ATOM 3906 N N . LYS B 1 55 ? -34.625 11.703 8.656 1 92.69 55 LYS B N 1
ATOM 3907 C CA . LYS B 1 55 ? -34.312 10.281 8.789 1 92.69 55 LYS B CA 1
ATOM 3908 C C . LYS B 1 55 ? -33.656 9.992 10.141 1 92.69 55 LYS B C 1
ATOM 3910 O O . LYS B 1 55 ? -32.625 9.344 10.203 1 92.69 55 LYS B O 1
ATOM 3915 N N . ALA B 1 56 ? -34.281 10.461 11.125 1 94.69 56 ALA B N 1
ATOM 3916 C CA . ALA B 1 56 ? -33.781 10.492 12.5 1 94.69 56 ALA B CA 1
ATOM 3917 C C . ALA B 1 56 ? -33.406 9.094 12.984 1 94.69 56 ALA B C 1
ATOM 3919 O O . ALA B 1 56 ? -32.438 8.922 13.711 1 94.69 56 ALA B O 1
ATOM 3920 N N . GLU B 1 57 ? -34.125 8.133 12.547 1 95.38 57 GLU B N 1
ATOM 3921 C CA . GLU B 1 57 ? -33.906 6.773 13.047 1 95.38 57 GLU B CA 1
ATOM 3922 C C . GLU B 1 57 ? -32.531 6.246 12.617 1 95.38 57 GLU B C 1
ATOM 3924 O O . GLU B 1 57 ? -31.859 5.555 13.383 1 95.38 57 GLU B O 1
ATOM 3929 N N . LEU B 1 58 ? -32.188 6.508 11.438 1 95.38 58 LEU B N 1
ATOM 3930 C CA . LEU B 1 58 ? -30.875 6.094 10.945 1 95.38 58 LEU B CA 1
ATOM 3931 C C . LEU B 1 58 ? -29.766 6.738 11.758 1 95.38 58 LEU B C 1
ATOM 3933 O O . LEU B 1 58 ? -28.766 6.082 12.086 1 95.38 58 LEU B O 1
ATOM 3937 N N . VAL B 1 59 ? -29.938 7.977 12.062 1 95.94 59 VAL B N 1
ATOM 3938 C CA . VAL B 1 59 ? -28.938 8.719 12.82 1 95.94 59 VAL B CA 1
ATOM 3939 C C . VAL B 1 59 ? -28.875 8.18 14.25 1 95.94 59 VAL B C 1
ATOM 3941 O O . VAL B 1 59 ? -27.781 7.984 14.797 1 95.94 59 VAL B O 1
ATOM 3944 N N . ARG B 1 60 ? -29.984 7.914 14.789 1 96.81 60 ARG B N 1
ATOM 3945 C CA . ARG B 1 60 ? -30.094 7.406 16.156 1 96.81 60 ARG B CA 1
ATOM 3946 C C . ARG B 1 60 ? -29.359 6.078 16.297 1 96.81 60 ARG B C 1
ATOM 3948 O O . ARG B 1 60 ? -28.719 5.824 17.328 1 96.81 60 ARG B O 1
ATOM 3955 N N . GLU B 1 61 ? -29.438 5.25 15.336 1 96.62 61 GLU B N 1
ATOM 3956 C CA . GLU B 1 61 ? -28.828 3.918 15.367 1 96.62 61 GLU B CA 1
ATOM 3957 C C . GLU B 1 61 ? -27.312 3.996 15.523 1 96.62 61 GLU B C 1
ATOM 3959 O O . GLU B 1 61 ? -26.703 3.135 16.156 1 96.62 61 GLU B O 1
ATOM 3964 N N . VAL B 1 62 ? -26.734 4.957 15 1 95.81 62 VAL B N 1
ATOM 3965 C CA . VAL B 1 62 ? -25.281 5.105 14.977 1 95.81 62 VAL B CA 1
ATOM 3966 C C . VAL B 1 62 ? -24.766 5.352 16.391 1 95.81 62 VAL B C 1
ATOM 3968 O O . VAL B 1 62 ? -23.703 4.852 16.781 1 95.81 62 VAL B O 1
ATOM 3971 N N . LEU B 1 63 ? -25.484 6.129 17.188 1 96.69 63 LEU B N 1
ATOM 3972 C CA . LEU B 1 63 ? -25.047 6.496 18.516 1 96.69 63 LEU B CA 1
ATOM 3973 C C . LEU B 1 63 ? -25.969 5.91 19.578 1 96.69 63 LEU B C 1
ATOM 3975 O O . LEU B 1 63 ? -26.125 6.48 20.672 1 96.69 63 LEU B O 1
ATOM 3979 N N . ASP B 1 64 ? -26.531 4.855 19.188 1 94.88 64 ASP B N 1
ATOM 3980 C CA . ASP B 1 64 ? -27.469 4.223 20.094 1 94.88 64 ASP B CA 1
ATOM 3981 C C . ASP B 1 64 ? -26.797 3.885 21.438 1 94.88 64 ASP B C 1
ATOM 3983 O O . ASP B 1 64 ? -25.734 3.271 21.453 1 94.88 64 ASP B O 1
ATOM 3987 N N . GLY B 1 65 ? -27.438 4.332 22.516 1 94.25 65 GLY B N 1
ATOM 3988 C CA . GLY B 1 65 ? -26.938 4.039 23.859 1 94.25 65 GLY B CA 1
ATOM 3989 C C . GLY B 1 65 ? -25.797 4.945 24.281 1 94.25 65 GLY B C 1
ATOM 3990 O O . GLY B 1 65 ? -25.359 4.898 25.422 1 94.25 65 GLY B O 1
ATOM 3991 N N . GLN B 1 66 ? -25.422 5.875 23.438 1 95.56 66 GLN B N 1
ATOM 3992 C CA . GLN B 1 66 ? -24.234 6.68 23.734 1 95.56 66 GLN B CA 1
ATOM 3993 C C . GLN B 1 66 ? -24.594 8.156 23.859 1 95.56 66 GLN B C 1
ATOM 3995 O O . GLN B 1 66 ? -23.812 8.953 24.375 1 95.56 66 GLN B O 1
ATOM 4000 N N . SER B 1 67 ? -25.766 8.453 23.406 1 96.88 67 SER B N 1
ATOM 4001 C CA . SER B 1 67 ? -26.234 9.836 23.422 1 96.88 67 SER B CA 1
ATOM 4002 C C . SER B 1 67 ? -27.75 9.906 23.688 1 96.88 67 SER B C 1
ATOM 4004 O O . SER B 1 67 ? -28.484 8.992 23.312 1 96.88 67 SER B O 1
ATOM 4006 N N . ALA B 1 68 ? -28.141 10.969 24.422 1 97.25 68 ALA B N 1
ATOM 4007 C CA . ALA B 1 68 ? -29.547 11.336 24.391 1 97.25 68 ALA B CA 1
ATOM 4008 C C . ALA B 1 68 ? -29.922 11.977 23.047 1 97.25 68 ALA B C 1
ATOM 4010 O O . ALA B 1 68 ? -29.062 12.539 22.375 1 97.25 68 ALA B O 1
ATOM 4011 N N . PHE B 1 69 ? -31.172 11.797 22.719 1 97.69 69 PHE B N 1
ATOM 4012 C CA . PHE B 1 69 ? -31.594 12.328 21.422 1 97.69 69 PHE B CA 1
ATOM 4013 C C . PHE B 1 69 ? -32.781 13.281 21.609 1 97.69 69 PHE B C 1
ATOM 4015 O O . PHE B 1 69 ? -33.656 13.047 22.422 1 97.69 69 PHE B O 1
ATOM 4022 N N . THR B 1 70 ? -32.781 14.359 20.906 1 97.31 70 THR B N 1
ATOM 4023 C CA . THR B 1 70 ? -33.906 15.273 20.797 1 97.31 70 THR B CA 1
ATOM 4024 C C . THR B 1 70 ? -34.219 15.547 19.328 1 97.31 70 THR B C 1
ATOM 4026 O O . THR B 1 70 ? -33.344 15.516 18.469 1 97.31 70 THR B O 1
ATOM 4029 N N . MET B 1 71 ? -35.5 15.836 19.094 1 96.38 71 MET B N 1
ATOM 4030 C CA . MET B 1 71 ? -35.969 15.945 17.719 1 96.38 71 MET B CA 1
ATOM 4031 C C . MET B 1 71 ? -36.156 17.406 17.328 1 96.38 71 MET B C 1
ATOM 4033 O O . MET B 1 71 ? -36.781 18.188 18.062 1 96.38 71 MET B O 1
ATOM 4037 N N . GLN B 1 72 ? -35.562 17.672 16.25 1 95.56 72 GLN B N 1
ATOM 4038 C CA . GLN B 1 72 ? -35.906 18.906 15.57 1 95.56 72 GLN B CA 1
ATOM 4039 C C . GLN B 1 72 ? -36.844 18.656 14.391 1 95.56 72 GLN B C 1
ATOM 4041 O O . GLN B 1 72 ? -36.375 18.406 13.273 1 95.56 72 GLN B O 1
ATOM 4046 N N . THR B 1 73 ? -38.031 18.828 14.555 1 91.06 73 THR B N 1
ATOM 4047 C CA . THR B 1 73 ? -39.062 18.469 13.57 1 91.06 73 THR B CA 1
ATOM 4048 C C . THR B 1 73 ? -39 19.422 12.375 1 91.06 73 THR B C 1
ATOM 4050 O O . THR B 1 73 ? -39.031 18.969 11.227 1 91.06 73 THR B O 1
ATOM 4053 N N . GLU B 1 74 ? -38.969 20.719 12.688 1 89.62 74 GLU B N 1
ATOM 4054 C CA . GLU B 1 74 ? -38.781 21.734 11.648 1 89.62 74 GLU B CA 1
ATOM 4055 C C . GLU B 1 74 ? -37.406 22.344 11.727 1 89.62 74 GLU B C 1
ATOM 4057 O O . GLU B 1 74 ? -36.969 22.797 12.797 1 89.62 74 GLU B O 1
ATOM 4062 N N . GLN B 1 75 ? -36.781 22.297 10.664 1 86.5 75 GLN B N 1
ATOM 4063 C CA . GLN B 1 75 ? -35.438 22.844 10.633 1 86.5 75 GLN B CA 1
ATOM 4064 C C . GLN B 1 75 ? -35.469 24.359 10.523 1 86.5 75 GLN B C 1
ATOM 4066 O O . GLN B 1 75 ? -35.312 24.906 9.43 1 86.5 75 GLN B O 1
ATOM 4071 N N . LEU B 1 76 ? -35.469 24.984 11.688 1 91.25 76 LEU B N 1
ATOM 4072 C CA . LEU B 1 76 ? -35.625 26.438 11.734 1 91.25 76 LEU B CA 1
ATOM 4073 C C . LEU B 1 76 ? -34.312 27.125 12.102 1 91.25 76 LEU B C 1
ATOM 4075 O O . LEU B 1 76 ? -34.281 28.188 12.727 1 91.25 76 LEU B O 1
ATOM 4079 N N . GLY B 1 77 ? -33.188 26.391 11.883 1 90.62 77 GLY B N 1
ATOM 4080 C CA . GLY B 1 77 ? -31.891 26.984 12.133 1 90.62 77 GLY B CA 1
ATOM 4081 C C . GLY B 1 77 ? -31.141 26.328 13.266 1 90.62 77 GLY B C 1
ATOM 4082 O O . GLY B 1 77 ? -31.688 25.5 13.992 1 90.62 77 GLY B O 1
ATOM 4083 N N . THR B 1 78 ? -29.891 26.734 13.422 1 92.38 78 THR B N 1
ATOM 4084 C CA . THR B 1 78 ? -29 26.125 14.398 1 92.38 78 THR B CA 1
ATOM 4085 C C . THR B 1 78 ? -29.391 26.5 15.82 1 92.38 78 THR B C 1
ATOM 4087 O O . THR B 1 78 ? -29.266 25.703 16.75 1 92.38 78 THR B O 1
ATOM 4090 N N . GLY B 1 79 ? -29.812 27.766 15.992 1 95.38 79 GLY B N 1
ATOM 4091 C CA . GLY B 1 79 ? -30.312 28.156 17.297 1 95.38 79 GLY B CA 1
ATOM 4092 C C . GLY B 1 79 ? -31.5 27.328 17.75 1 95.38 79 GLY B C 1
ATOM 4093 O O . GLY B 1 79 ? -31.562 26.891 18.906 1 95.38 79 GLY B O 1
ATOM 4094 N N . HIS B 1 80 ? -32.406 27.141 16.844 1 95.81 80 HIS B N 1
ATOM 4095 C CA . HIS B 1 80 ? -33.562 26.312 17.125 1 95.81 80 HIS B CA 1
ATOM 4096 C C . HIS B 1 80 ? -33.156 24.891 17.484 1 95.81 80 HIS B C 1
ATOM 4098 O O . HIS B 1 80 ? -33.719 24.281 18.375 1 95.81 80 HIS B O 1
ATOM 4104 N N . ALA B 1 81 ? -32.156 24.391 16.781 1 96.12 81 ALA B N 1
ATOM 4105 C CA . ALA B 1 81 ? -31.656 23.047 17.078 1 96.12 81 ALA B CA 1
ATOM 4106 C C . ALA B 1 81 ? -31.203 22.938 18.531 1 96.12 81 ALA B C 1
ATOM 4108 O O . ALA B 1 81 ? -31.562 22 19.234 1 96.12 81 ALA B O 1
ATOM 4109 N N . VAL B 1 82 ? -30.438 23.875 18.984 1 97.69 82 VAL B N 1
ATOM 4110 C CA . VAL B 1 82 ? -29.922 23.859 20.344 1 97.69 82 VAL B CA 1
ATOM 4111 C C . VAL B 1 82 ? -31.078 24 21.328 1 97.69 82 VAL B C 1
ATOM 4113 O O . VAL B 1 82 ? -31.047 23.391 22.406 1 97.69 82 VAL B O 1
ATOM 4116 N N . MET B 1 83 ? -32.125 24.766 21 1 97.25 83 MET B N 1
ATOM 4117 C CA . MET B 1 83 ? -33.281 24.922 21.844 1 97.25 83 MET B CA 1
ATOM 4118 C C . MET B 1 83 ? -33.938 23.578 22.156 1 97.25 83 MET B C 1
ATOM 4120 O O . MET B 1 83 ? -34.5 23.391 23.219 1 97.25 83 MET B O 1
ATOM 4124 N N . MET B 1 84 ? -33.844 22.703 21.234 1 96.75 84 MET B N 1
ATOM 4125 C CA . MET B 1 84 ? -34.469 21.406 21.406 1 96.75 84 MET B CA 1
ATOM 4126 C C . MET B 1 84 ? -33.812 20.625 22.547 1 96.75 84 MET B C 1
ATOM 4128 O O . MET B 1 84 ? -34.438 19.703 23.094 1 96.75 84 MET B O 1
ATOM 4132 N N . ALA B 1 85 ? -32.688 20.984 22.922 1 97.44 85 ALA B N 1
ATOM 4133 C CA . ALA B 1 85 ? -31.953 20.281 23.984 1 97.44 85 ALA B CA 1
ATOM 4134 C C . ALA B 1 85 ? -32.281 20.844 25.344 1 97.44 85 ALA B C 1
ATOM 4136 O O . ALA B 1 85 ? -31.734 20.422 26.359 1 97.44 85 ALA B O 1
ATOM 4137 N N . GLU B 1 86 ? -33.156 21.75 25.453 1 97.19 86 GLU B N 1
ATOM 4138 C CA . GLU B 1 86 ? -33.5 22.469 26.688 1 97.19 86 GLU B CA 1
ATOM 4139 C C . GLU B 1 86 ? -33.938 21.516 27.781 1 97.19 86 GLU B C 1
ATOM 4141 O O . GLU B 1 86 ? -33.469 21.609 28.922 1 97.19 86 GLU B O 1
ATOM 4146 N N . GLU B 1 87 ? -34.844 20.625 27.422 1 95.75 87 GLU B N 1
ATOM 4147 C CA . GLU B 1 87 ? -35.406 19.703 28.406 1 95.75 87 GLU B CA 1
ATOM 4148 C C . GLU B 1 87 ? -34.312 18.875 29.078 1 95.75 87 GLU B C 1
ATOM 4150 O O . GLU B 1 87 ? -34.406 18.531 30.25 1 95.75 87 GLU B O 1
ATOM 4155 N N . GLU B 1 88 ? -33.281 18.578 28.344 1 95.94 88 GLU B N 1
ATOM 4156 C CA . GLU B 1 88 ? -32.219 17.703 28.844 1 95.94 88 GLU B CA 1
ATOM 4157 C C . GLU B 1 88 ? -31.172 18.484 29.609 1 95.94 88 GLU B C 1
ATOM 4159 O O . GLU B 1 88 ? -30.547 17.953 30.531 1 95.94 88 GLU B O 1
ATOM 4164 N N . LEU B 1 89 ? -30.984 19.766 29.234 1 97.19 89 LEU B N 1
ATOM 4165 C CA . LEU B 1 89 ? -29.766 20.406 29.734 1 97.19 89 LEU B CA 1
ATOM 4166 C C . LEU B 1 89 ? -30.094 21.703 30.453 1 97.19 89 LEU B C 1
ATOM 4168 O O . LEU B 1 89 ? -29.281 22.203 31.25 1 97.19 89 LEU B O 1
ATOM 4172 N N . ALA B 1 90 ? -31.328 22.094 30.25 1 91.75 90 ALA B N 1
ATOM 4173 C CA . ALA B 1 90 ? -31.609 23.422 30.797 1 91.75 90 ALA B CA 1
ATOM 4174 C C . ALA B 1 90 ? -31.5 23.422 32.312 1 91.75 90 ALA B C 1
ATOM 4176 O O . ALA B 1 90 ? -31.906 22.453 32.969 1 91.75 90 ALA B O 1
ATOM 4177 N N . GLY B 1 91 ? -30.922 24.375 33.062 1 90.44 91 GLY B N 1
ATOM 4178 C CA . GLY B 1 91 ? -30.859 24.547 34.5 1 90.44 91 GLY B CA 1
ATOM 4179 C C . GLY B 1 91 ? -29.641 23.922 35.125 1 90.44 91 GLY B C 1
ATOM 4180 O O . GLY B 1 91 ? -29.359 24.141 36.312 1 90.44 91 GLY B O 1
ATOM 4181 N N . LEU B 1 92 ? -29 23.062 34.406 1 95.25 92 LEU B N 1
ATOM 4182 C CA . LEU B 1 92 ? -27.797 22.422 34.938 1 95.25 92 LEU B CA 1
ATOM 4183 C C . LEU B 1 92 ? -26.641 23.422 34.969 1 95.25 92 LEU B C 1
ATOM 4185 O O . LEU B 1 92 ? -26.531 24.297 34.094 1 95.25 92 LEU B O 1
ATOM 4189 N N . GLU B 1 93 ? -25.797 23.281 35.969 1 96.06 93 GLU B N 1
ATOM 4190 C CA . GLU B 1 93 ? -24.578 24.094 36.031 1 96.06 93 GLU B CA 1
ATOM 4191 C C . GLU B 1 93 ? -23.438 23.438 35.25 1 96.06 93 GLU B C 1
ATOM 4193 O O . GLU B 1 93 ? -23.281 22.219 35.281 1 96.06 93 GLU B O 1
ATOM 4198 N N . GLY B 1 94 ? -22.75 24.266 34.594 1 96.62 94 GLY B N 1
ATOM 4199 C CA . GLY B 1 94 ? -21.609 23.766 33.844 1 96.62 94 GLY B CA 1
ATOM 4200 C C . GLY B 1 94 ? -21.422 24.453 32.531 1 96.62 94 GLY B C 1
ATOM 4201 O O . GLY B 1 94 ? -21.859 25.594 32.344 1 96.62 94 GLY B O 1
ATOM 4202 N N . GLN B 1 95 ? -20.594 23.781 31.625 1 97.75 95 GLN B N 1
ATOM 4203 C CA . GLN B 1 95 ? -20.297 24.281 30.281 1 97.75 95 GLN B CA 1
ATOM 4204 C C . GLN B 1 95 ? -20.844 23.344 29.203 1 97.75 95 GLN B C 1
ATOM 4206 O O . GLN B 1 95 ? -20.844 22.125 29.375 1 97.75 95 GLN B O 1
ATOM 4211 N N . THR B 1 96 ? -21.297 23.922 28.172 1 98.38 96 THR B N 1
ATOM 4212 C CA . THR B 1 96 ? -21.875 23.141 27.078 1 98.38 96 THR B CA 1
ATOM 4213 C C . THR B 1 96 ? -21.125 23.375 25.781 1 98.38 96 THR B C 1
ATOM 4215 O O . THR B 1 96 ? -21.031 24.516 25.312 1 98.38 96 THR B O 1
ATOM 4218 N N . LEU B 1 97 ? -20.562 22.297 25.219 1 98.69 97 LEU B N 1
ATOM 4219 C CA . LEU B 1 97 ? -20 22.297 23.875 1 98.69 97 LEU B CA 1
ATOM 4220 C C . LEU B 1 97 ? -21.078 22.109 22.828 1 98.69 97 LEU B C 1
ATOM 4222 O O . LEU B 1 97 ? -21.906 21.188 22.953 1 98.69 97 LEU B O 1
ATOM 4226 N N . VAL B 1 98 ? -21.172 22.984 21.859 1 98.62 98 VAL B N 1
ATOM 4227 C CA . VAL B 1 98 ? -22.062 22.828 20.719 1 98.62 98 VAL B CA 1
ATOM 4228 C C . VAL B 1 98 ? -21.234 22.594 19.453 1 98.62 98 VAL B C 1
ATOM 4230 O O . VAL B 1 98 ? -20.359 23.406 19.109 1 98.62 98 VAL B O 1
ATOM 4233 N N . ILE B 1 99 ? -21.516 21.516 18.734 1 98.38 99 ILE B N 1
ATOM 4234 C CA . ILE B 1 99 ? -20.703 21.156 17.578 1 98.38 99 ILE B CA 1
ATOM 4235 C C . ILE B 1 99 ? -21.562 20.516 16.5 1 98.38 99 ILE B C 1
ATOM 4237 O O . ILE B 1 99 ? -22.5 19.766 16.812 1 98.38 99 ILE B O 1
ATOM 4241 N N . ALA B 1 100 ? -21.203 20.844 15.266 1 97 100 ALA B N 1
ATOM 4242 C CA . ALA B 1 100 ? -21.922 20.266 14.133 1 97 100 ALA B CA 1
ATOM 4243 C C . ALA B 1 100 ? -21.484 18.828 13.875 1 97 100 ALA B C 1
ATOM 4245 O O . ALA B 1 100 ? -20.297 18.516 13.984 1 97 100 ALA B O 1
ATOM 4246 N N . GLY B 1 101 ? -22.391 17.984 13.469 1 97.38 101 GLY B N 1
ATOM 4247 C CA . GLY B 1 101 ? -22.109 16.562 13.242 1 97.38 101 GLY B CA 1
ATOM 4248 C C . GLY B 1 101 ? -21.438 16.312 11.906 1 97.38 101 GLY B C 1
ATOM 4249 O O . GLY B 1 101 ? -21.031 15.18 11.625 1 97.38 101 GLY B O 1
ATOM 4250 N N . ASP B 1 102 ? -21.25 17.344 11.078 1 97.06 102 ASP B N 1
ATOM 4251 C CA . ASP B 1 102 ? -20.688 17.156 9.742 1 97.06 102 ASP B CA 1
ATOM 4252 C C . ASP B 1 102 ? -19.25 17.656 9.68 1 97.06 102 ASP B C 1
ATOM 4254 O O . ASP B 1 102 ? -18.766 18.031 8.609 1 97.06 102 ASP B O 1
ATOM 4258 N N . THR B 1 103 ? -18.531 17.734 10.812 1 97.62 103 THR B N 1
ATOM 4259 C CA . THR B 1 103 ? -17.141 18.141 10.898 1 97.62 103 THR B CA 1
ATOM 4260 C C . THR B 1 103 ? -16.25 16.984 11.352 1 97.62 103 THR B C 1
ATOM 4262 O O . THR B 1 103 ? -15.672 17.031 12.438 1 97.62 103 THR B O 1
ATOM 4265 N N . PRO B 1 104 ? -16.016 16.062 10.477 1 98.31 104 PRO B N 1
ATOM 4266 C CA . PRO B 1 104 ? -15.367 14.82 10.883 1 98.31 104 PRO B CA 1
ATOM 4267 C C . PRO B 1 104 ? -13.883 15.008 11.211 1 98.31 104 PRO B C 1
ATOM 4269 O O . PRO B 1 104 ? -13.266 14.125 11.82 1 98.31 104 PRO B O 1
ATOM 4272 N N . LEU B 1 105 ? -13.266 16.141 10.93 1 98.56 105 LEU B N 1
ATOM 4273 C CA . LEU B 1 105 ? -11.82 16.281 11.016 1 98.56 105 LEU B CA 1
ATOM 4274 C C . LEU B 1 105 ? -11.414 16.953 12.328 1 98.56 105 LEU B C 1
ATOM 4276 O O . LEU B 1 105 ? -10.227 17.047 12.633 1 98.56 105 LEU B O 1
ATOM 4280 N N . ILE B 1 106 ? -12.352 17.391 13.141 1 98.31 106 ILE B N 1
ATOM 4281 C CA . ILE B 1 106 ? -12.055 18.016 14.438 1 98.31 106 ILE B CA 1
ATOM 4282 C C . ILE B 1 106 ? -11.406 16.984 15.359 1 98.31 106 ILE B C 1
ATOM 4284 O O . ILE B 1 106 ? -11.812 15.812 15.375 1 98.31 106 ILE B O 1
ATOM 4288 N N . THR B 1 107 ? -10.453 17.422 16.172 1 97.94 107 THR B N 1
ATOM 4289 C CA . THR B 1 107 ? -9.766 16.5 17.047 1 97.94 107 THR B CA 1
ATOM 4290 C C . THR B 1 107 ? -10.195 16.703 18.5 1 97.94 107 THR B C 1
ATOM 4292 O O . THR B 1 107 ? -10.578 17.812 18.891 1 97.94 107 THR B O 1
ATOM 4295 N N . GLY B 1 108 ? -10.109 15.625 19.234 1 97.94 108 GLY B N 1
ATOM 4296 C CA . GLY B 1 108 ? -10.391 15.711 20.656 1 97.94 108 GLY B CA 1
ATOM 4297 C C . GLY B 1 108 ? -9.461 16.672 21.391 1 97.94 108 GLY B C 1
ATOM 4298 O O . GLY B 1 108 ? -9.891 17.391 22.297 1 97.94 108 GLY B O 1
ATOM 4299 N N . GLU B 1 109 ? -8.289 16.703 20.984 1 97.44 109 GLU B N 1
ATOM 4300 C CA . GLU B 1 109 ? -7.305 17.578 21.594 1 97.44 109 GLU B CA 1
ATOM 4301 C C . GLU B 1 109 ? -7.695 19.047 21.422 1 97.44 109 GLU B C 1
ATOM 4303 O O . GLU B 1 109 ? -7.617 19.828 22.375 1 97.44 109 GLU B O 1
ATOM 4308 N N . SER B 1 110 ? -8.094 19.359 20.219 1 97.69 110 SER B N 1
ATOM 4309 C CA . SER B 1 110 ? -8.5 20.734 19.953 1 97.69 110 SER B CA 1
ATOM 4310 C C . SER B 1 110 ? -9.734 21.109 20.781 1 97.69 110 SER B C 1
ATOM 4312 O O . SER B 1 110 ? -9.836 22.234 21.266 1 97.69 110 SER B O 1
ATOM 4314 N N . LEU B 1 111 ? -10.641 20.188 20.938 1 98.12 111 LEU B N 1
ATOM 4315 C CA . LEU B 1 111 ? -11.836 20.453 21.734 1 98.12 111 LEU B CA 1
ATOM 4316 C C . LEU B 1 111 ? -11.477 20.625 23.219 1 98.12 111 LEU B C 1
ATOM 4318 O O . LEU B 1 111 ? -12.031 21.484 23.891 1 98.12 111 LEU B O 1
ATOM 4322 N N . LYS B 1 112 ? -10.594 19.828 23.672 1 97.62 112 LYS B N 1
ATOM 4323 C CA . LYS B 1 112 ? -10.133 19.953 25.047 1 97.62 112 LYS B CA 1
ATOM 4324 C C . LYS B 1 112 ? -9.477 21.312 25.281 1 97.62 112 LYS B C 1
ATOM 4326 O O . LYS B 1 112 ? -9.75 21.984 26.281 1 97.62 112 LYS B O 1
ATOM 4331 N N . ASN B 1 113 ? -8.648 21.703 24.328 1 97.62 113 ASN B N 1
ATOM 4332 C CA . ASN B 1 113 ? -8 23.016 24.406 1 97.62 113 ASN B CA 1
ATOM 4333 C C . ASN B 1 113 ? -9.023 24.156 24.406 1 97.62 113 ASN B C 1
ATOM 4335 O O . ASN B 1 113 ? -8.859 25.141 25.109 1 97.62 113 ASN B O 1
ATOM 4339 N N . LEU B 1 114 ? -9.992 23.969 23.641 1 97.75 114 LEU B N 1
ATOM 4340 C CA . LEU B 1 114 ? -11.062 24.953 23.562 1 97.75 114 LEU B CA 1
ATOM 4341 C C . LEU B 1 114 ? -11.766 25.125 24.906 1 97.75 114 LEU B C 1
ATOM 4343 O O . LEU B 1 114 ? -11.969 26.234 25.375 1 97.75 114 LEU B O 1
ATOM 4347 N N . ILE B 1 115 ? -12.117 24.062 25.562 1 97.5 115 ILE B N 1
ATOM 4348 C CA . ILE B 1 115 ? -12.812 24.094 26.859 1 97.5 115 ILE B CA 1
ATOM 4349 C C . ILE B 1 115 ? -11.906 24.703 27.922 1 97.5 115 ILE B C 1
ATOM 4351 O O . ILE B 1 115 ? -12.352 25.531 28.719 1 97.5 115 ILE B O 1
ATOM 4355 N N . ASP B 1 116 ? -10.664 24.297 27.906 1 97.19 116 ASP B N 1
ATOM 4356 C CA . ASP B 1 116 ? -9.711 24.844 28.859 1 97.19 116 ASP B CA 1
ATOM 4357 C C . ASP B 1 116 ? -9.594 26.359 28.703 1 97.19 116 ASP B C 1
ATOM 4359 O O . ASP B 1 116 ? -9.562 27.094 29.688 1 97.19 116 ASP B O 1
ATOM 4363 N N . PHE B 1 117 ? -9.484 26.781 27.5 1 97.06 117 PHE B N 1
ATOM 4364 C CA . PHE B 1 117 ? -9.43 28.219 27.234 1 97.06 117 PHE B CA 1
ATOM 4365 C C . PHE B 1 117 ? -10.664 28.922 27.781 1 97.06 117 PHE B C 1
ATOM 4367 O O . PHE B 1 117 ? -10.547 29.969 28.422 1 97.06 117 PHE B O 1
ATOM 4374 N N . HIS B 1 118 ? -11.781 28.375 27.531 1 97.25 118 HIS B N 1
ATOM 4375 C CA . HIS B 1 118 ? -13.07 28.922 27.969 1 97.25 118 HIS B CA 1
ATOM 4376 C C . HIS B 1 118 ? -13.117 29.062 29.484 1 97.25 118 HIS B C 1
ATOM 4378 O O . HIS B 1 118 ? -13.469 30.125 30 1 97.25 118 HIS B O 1
ATOM 4384 N N . VAL B 1 119 ? -12.758 28.062 30.172 1 96.44 119 VAL B N 1
ATOM 4385 C CA . VAL B 1 119 ? -12.828 28.016 31.625 1 96.44 119 VAL B CA 1
ATOM 4386 C C . VAL B 1 119 ? -11.781 28.938 32.219 1 96.44 119 VAL B C 1
ATOM 4388 O O . VAL B 1 119 ? -12.078 29.734 33.125 1 96.44 119 VAL B O 1
ATOM 4391 N N . ASN B 1 120 ? -10.555 28.906 31.688 1 96.56 120 ASN B N 1
ATOM 4392 C CA . ASN B 1 120 ? -9.445 29.688 32.219 1 96.56 120 ASN B CA 1
ATOM 4393 C C . ASN B 1 120 ? -9.695 31.188 32.062 1 96.56 120 ASN B C 1
ATOM 4395 O O . ASN B 1 120 ? -9.273 31.969 32.906 1 96.56 120 ASN B O 1
ATOM 4399 N N . HIS B 1 121 ? -10.414 31.578 31.047 1 95.5 121 HIS B N 1
ATOM 4400 C CA . HIS B 1 121 ? -10.641 33 30.812 1 95.5 121 HIS B CA 1
ATOM 4401 C C . HIS B 1 121 ? -11.992 33.438 31.375 1 95.5 121 HIS B C 1
ATOM 4403 O O . HIS B 1 121 ? -12.375 34.594 31.219 1 95.5 121 HIS B O 1
ATOM 4409 N N . LYS B 1 122 ? -12.75 32.469 31.938 1 95.44 122 LYS B N 1
ATOM 4410 C CA . LYS B 1 122 ? -14.055 32.719 32.531 1 95.44 122 LYS B CA 1
ATOM 4411 C C . LYS B 1 122 ? -15.008 33.375 31.547 1 95.44 122 LYS B C 1
ATOM 4413 O O . LYS B 1 122 ? -15.633 34.375 31.859 1 95.44 122 LYS B O 1
ATOM 4418 N N . ASN B 1 123 ? -14.992 32.844 30.359 1 96.38 123 ASN B N 1
ATOM 4419 C CA . ASN B 1 123 ? -15.891 33.312 29.312 1 96.38 123 ASN B CA 1
ATOM 4420 C C . ASN B 1 123 ? -17.297 32.781 29.5 1 96.38 123 ASN B C 1
ATOM 4422 O O . ASN B 1 123 ? -17.484 31.656 29.984 1 96.38 123 ASN B O 1
ATOM 4426 N N . VAL B 1 124 ? -18.281 33.594 29.109 1 97.25 124 VAL B N 1
ATOM 4427 C CA . VAL B 1 124 ? -19.641 33.094 29.047 1 97.25 124 VAL B CA 1
ATOM 4428 C C . VAL B 1 124 ? -19.844 32.25 27.766 1 97.25 124 VAL B C 1
ATOM 4430 O O . VAL B 1 124 ? -20.688 31.359 27.734 1 97.25 124 VAL B O 1
ATOM 4433 N N . ALA B 1 125 ? -19.047 32.656 26.781 1 97.69 125 ALA B N 1
ATOM 4434 C CA . ALA B 1 125 ? -19.016 31.953 25.5 1 97.69 125 ALA B CA 1
ATOM 4435 C C . ALA B 1 125 ? -17.641 32.031 24.859 1 97.69 125 ALA B C 1
ATOM 4437 O O . ALA B 1 125 ? -16.922 33.031 25.016 1 97.69 125 ALA B O 1
ATOM 4438 N N . THR B 1 126 ? -17.234 30.984 24.25 1 97.88 126 THR B N 1
ATOM 4439 C CA . THR B 1 126 ? -16.016 30.953 23.453 1 97.88 126 THR B CA 1
ATOM 4440 C C . THR B 1 126 ? -16.281 30.359 22.078 1 97.88 126 THR B C 1
ATOM 4442 O O . THR B 1 126 ? -16.891 29.281 21.969 1 97.88 126 THR B O 1
ATOM 4445 N N . ILE B 1 127 ? -15.867 31.062 21.031 1 97.44 127 ILE B N 1
ATOM 4446 C CA . ILE B 1 127 ? -16.031 30.625 19.656 1 97.44 127 ILE B CA 1
ATOM 4447 C C . ILE B 1 127 ? -14.766 29.922 19.172 1 97.44 127 ILE B C 1
ATOM 4449 O O . ILE B 1 127 ? -13.656 30.438 19.375 1 97.44 127 ILE B O 1
ATOM 4453 N N . LEU B 1 128 ? -14.961 28.719 18.625 1 97.81 128 LEU B N 1
ATOM 4454 C CA . LEU B 1 128 ? -13.844 28.125 17.891 1 97.81 128 LEU B CA 1
ATOM 4455 C C . LEU B 1 128 ? -13.711 28.734 16.5 1 97.81 128 LEU B C 1
ATOM 4457 O O . LEU B 1 128 ? -14.625 28.625 15.688 1 97.81 128 LEU B O 1
ATOM 4461 N N . THR B 1 129 ? -12.578 29.344 16.219 1 97.31 129 THR B N 1
ATOM 4462 C CA . THR B 1 129 ? -12.375 30.031 14.945 1 97.31 129 THR B CA 1
ATOM 4463 C C . THR B 1 129 ? -11.227 29.391 14.172 1 97.31 129 THR B C 1
ATOM 4465 O O . THR B 1 129 ? -10.555 28.484 14.672 1 97.31 129 THR B O 1
ATOM 4468 N N . ALA B 1 130 ? -11.148 29.719 12.93 1 96.38 130 ALA B N 1
ATOM 4469 C CA . ALA B 1 130 ? -10.039 29.328 12.062 1 96.38 130 ALA B CA 1
ATOM 4470 C C . ALA B 1 130 ? -9.711 30.422 11.055 1 96.38 130 ALA B C 1
ATOM 4472 O O . ALA B 1 130 ? -10.547 31.281 10.766 1 96.38 130 ALA B O 1
ATOM 4473 N N . THR B 1 131 ? -8.477 30.422 10.578 1 95.38 131 THR B N 1
ATOM 4474 C CA . THR B 1 131 ? -8.062 31.344 9.531 1 95.38 131 THR B CA 1
ATOM 4475 C C . THR B 1 131 ? -8.094 30.672 8.164 1 95.38 131 THR B C 1
ATOM 4477 O O . THR B 1 131 ? -7.402 29.672 7.945 1 95.38 131 THR B O 1
ATOM 4480 N N . ALA B 1 132 ? -8.867 31.234 7.305 1 92.75 132 ALA B N 1
ATOM 4481 C CA . ALA B 1 132 ? -9.016 30.641 5.973 1 92.75 132 ALA B CA 1
ATOM 4482 C C . ALA B 1 132 ? -8.406 31.547 4.906 1 92.75 132 ALA B C 1
ATOM 4484 O O . ALA B 1 132 ? -8.586 32.781 4.938 1 92.75 132 ALA B O 1
ATOM 4485 N N . ASP B 1 133 ? -7.723 30.891 3.949 1 89.62 133 ASP B N 1
ATOM 4486 C CA . ASP B 1 133 ? -7.234 31.656 2.801 1 89.62 133 ASP B CA 1
ATOM 4487 C C . ASP B 1 133 ? -8.391 32.188 1.964 1 89.62 133 ASP B C 1
ATOM 4489 O O . ASP B 1 133 ? -8.383 33.344 1.544 1 89.62 133 ASP B O 1
ATOM 4493 N N . ASN B 1 134 ? -9.383 31.359 1.752 1 89.69 134 ASN B N 1
ATOM 4494 C CA . ASN B 1 134 ? -10.641 31.734 1.107 1 89.69 134 ASN B CA 1
ATOM 4495 C C . ASN B 1 134 ? -11.82 31.609 2.061 1 89.69 134 ASN B C 1
ATOM 4497 O O . ASN B 1 134 ? -12.422 30.531 2.172 1 89.69 134 ASN B O 1
ATOM 4501 N N . PRO B 1 135 ? -12.203 32.688 2.629 1 91.38 135 PRO B N 1
ATOM 4502 C CA . PRO B 1 135 ? -13.219 32.625 3.684 1 91.38 135 PRO B CA 1
ATOM 4503 C C . PRO B 1 135 ? -14.641 32.594 3.129 1 91.38 135 PRO B C 1
ATOM 4505 O O . PRO B 1 135 ? -15.609 32.531 3.895 1 91.38 135 PRO B O 1
ATOM 4508 N N . PHE B 1 136 ? -14.82 32.562 1.823 1 87.88 136 PHE B N 1
ATOM 4509 C CA . PHE B 1 136 ? -16.156 32.594 1.219 1 87.88 136 PHE B CA 1
ATOM 4510 C C . PHE B 1 136 ? -17.031 31.469 1.739 1 87.88 136 PHE B C 1
ATOM 4512 O O . PHE B 1 136 ? -16.594 30.312 1.803 1 87.88 136 PHE B O 1
ATOM 4519 N N . GLY B 1 137 ? -18.234 31.828 2.176 1 85.81 137 GLY B N 1
ATOM 4520 C CA . GLY B 1 137 ? -19.219 30.859 2.617 1 85.81 137 GLY B CA 1
ATOM 4521 C C . GLY B 1 137 ? -19.25 30.688 4.125 1 85.81 137 GLY B C 1
ATOM 4522 O O . GLY B 1 137 ? -20.188 30.094 4.664 1 85.81 137 GLY B O 1
ATOM 4523 N N . TYR B 1 138 ? -18.234 31.203 4.75 1 89.38 138 TYR B N 1
ATOM 4524 C CA . TYR B 1 138 ? -18.156 31.062 6.199 1 89.38 138 TYR B CA 1
ATOM 4525 C C . TYR B 1 138 ? -18.625 32.344 6.891 1 89.38 138 TYR B C 1
ATOM 4527 O O . TYR B 1 138 ? -18.547 33.438 6.309 1 89.38 138 TYR B O 1
ATOM 4535 N N . GLY B 1 139 ? -19.094 32.156 8.125 1 91.06 139 GLY B N 1
ATOM 4536 C CA . GLY B 1 139 ? -19.281 33.312 8.977 1 91.06 139 GLY B CA 1
ATOM 4537 C C . GLY B 1 139 ? -17.969 33.969 9.398 1 91.06 139 GLY B C 1
ATOM 4538 O O . GLY B 1 139 ? -16.984 33.25 9.68 1 91.06 139 GLY B O 1
ATOM 4539 N N . ARG B 1 140 ? -18.016 35.281 9.469 1 94.56 140 ARG B N 1
ATOM 4540 C CA . ARG B 1 140 ? -16.797 36.031 9.773 1 94.56 140 ARG B CA 1
ATOM 4541 C C . ARG B 1 140 ? -16.781 36.5 11.219 1 94.56 140 ARG B C 1
ATOM 4543 O O . ARG B 1 140 ? -17.812 36.906 11.75 1 94.56 140 ARG B O 1
ATOM 4550 N N . ILE B 1 141 ? -15.641 36.375 11.773 1 94.75 141 ILE B N 1
ATOM 4551 C CA . ILE B 1 141 ? -15.469 3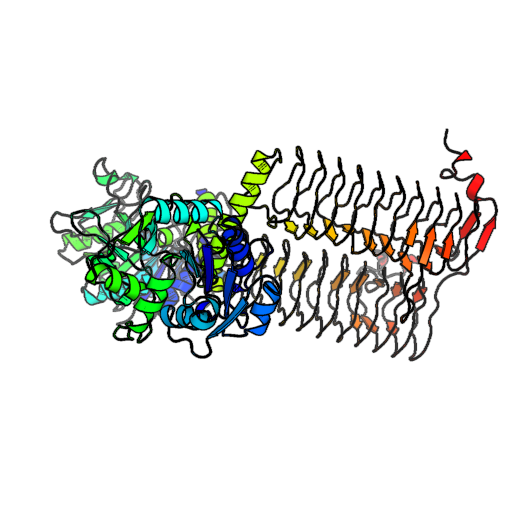6.875 13.133 1 94.75 141 ILE B CA 1
ATOM 4552 C C . ILE B 1 141 ? -15.094 38.375 13.086 1 94.75 141 ILE B C 1
ATOM 4554 O O . ILE B 1 141 ? -14.016 38.719 12.609 1 94.75 141 ILE B O 1
ATOM 4558 N N . ILE B 1 142 ? -15.938 39.219 13.641 1 92.69 142 ILE B N 1
ATOM 4559 C CA . ILE B 1 142 ? -15.688 40.656 13.656 1 92.69 142 ILE B CA 1
ATOM 4560 C C . ILE B 1 142 ? -15.164 41.094 15.023 1 92.69 142 ILE B C 1
ATOM 4562 O O . ILE B 1 142 ? -15.781 40.781 16.047 1 92.69 142 ILE B O 1
ATOM 4566 N N . ARG B 1 143 ? -14.055 41.719 15.039 1 91.62 143 ARG B N 1
ATOM 4567 C CA . ARG B 1 143 ? -13.414 42.156 16.266 1 91.62 143 ARG B CA 1
ATOM 4568 C C . ARG B 1 143 ? -13.32 43.688 16.328 1 91.62 143 ARG B C 1
ATOM 4570 O O . ARG B 1 143 ? -13.234 44.344 15.281 1 91.62 143 ARG B O 1
ATOM 4577 N N . ASN B 1 144 ? -13.328 44.219 17.562 1 88.94 144 ASN B N 1
ATOM 4578 C CA . ASN B 1 144 ? -13.125 45.656 17.734 1 88.94 144 ASN B CA 1
ATOM 4579 C C . ASN B 1 144 ? -11.641 46 17.797 1 88.94 144 ASN B C 1
ATOM 4581 O O . ASN B 1 144 ? -10.789 45.156 17.562 1 88.94 144 ASN B O 1
ATOM 4585 N N . GLU B 1 145 ? -11.328 47.188 18.125 1 88.44 145 GLU B N 1
ATOM 4586 C CA . GLU B 1 145 ? -9.961 47.688 18.125 1 88.44 145 GLU B CA 1
ATOM 4587 C C . GLU B 1 145 ? -9.133 47.062 19.234 1 88.44 145 GLU B C 1
ATOM 4589 O O . GLU B 1 145 ? -7.906 46.938 19.109 1 88.44 145 GLU B O 1
ATOM 4594 N N . ASN B 1 146 ? -9.867 46.562 20.234 1 84.25 146 ASN B N 1
ATOM 4595 C CA . ASN B 1 146 ? -9.172 45.938 21.359 1 84.25 146 ASN B CA 1
ATOM 4596 C C . ASN B 1 146 ? -8.984 44.438 21.125 1 84.25 146 ASN B C 1
ATOM 4598 O O . ASN B 1 146 ? -8.523 43.719 22.016 1 84.25 146 ASN B O 1
ATOM 4602 N N . GLY B 1 147 ? -9.484 43.969 19.969 1 85.69 147 GLY B N 1
ATOM 4603 C CA . GLY B 1 147 ? -9.32 42.562 19.625 1 85.69 147 GLY B CA 1
ATOM 4604 C C . GLY B 1 147 ? -10.43 41.688 20.172 1 85.69 147 GLY B C 1
ATOM 4605 O O . GLY B 1 147 ? -10.367 40.469 20.062 1 85.69 147 GLY B O 1
ATOM 4606 N N . GLU B 1 148 ? -11.398 42.344 20.703 1 87.06 148 GLU B N 1
ATOM 4607 C CA . GLU B 1 148 ? -12.508 41.594 21.266 1 87.06 148 GLU B CA 1
ATOM 4608 C C . GLU B 1 148 ? -13.555 41.25 20.203 1 87.06 148 GLU B C 1
ATOM 4610 O O . GLU B 1 148 ? -13.828 42.062 19.328 1 87.06 148 GLU B O 1
ATOM 4615 N N . VAL B 1 149 ? -14.141 40.094 20.312 1 91.88 149 VAL B N 1
ATOM 4616 C CA . VAL B 1 149 ? -15.172 39.688 19.375 1 91.88 149 VAL B CA 1
ATOM 4617 C C . VAL B 1 149 ? -16.422 40.531 19.594 1 91.88 149 VAL B C 1
ATOM 4619 O O . VAL B 1 149 ? -16.922 40.625 20.703 1 91.88 149 VAL B O 1
ATOM 4622 N N . THR B 1 150 ? -16.953 41.094 18.531 1 89.62 150 THR B N 1
ATOM 4623 C CA . THR B 1 150 ? -18.156 41.906 18.609 1 89.62 150 THR B CA 1
ATOM 4624 C C . THR B 1 150 ? -19.375 41.156 18.078 1 89.62 150 THR B C 1
ATOM 4626 O O . THR B 1 150 ? -20.469 41.219 18.656 1 89.62 150 THR B O 1
ATOM 4629 N N . LYS B 1 151 ? -19.141 40.531 17.031 1 89.56 151 LYS B N 1
ATOM 4630 C CA . LYS B 1 151 ? -20.234 39.75 16.422 1 89.56 151 LYS B CA 1
ATOM 4631 C C . LYS B 1 151 ? -19.703 38.75 15.406 1 89.56 151 LYS B C 1
ATOM 4633 O O . LYS B 1 151 ? -18.516 38.781 15.047 1 89.56 151 LYS B O 1
ATOM 4638 N N . ILE B 1 152 ? -20.562 37.844 15.031 1 91.81 152 ILE B N 1
ATOM 4639 C CA . ILE B 1 152 ? -20.359 36.938 13.898 1 91.81 152 ILE B CA 1
ATOM 4640 C C . ILE B 1 152 ? -21.328 37.312 12.773 1 91.81 152 ILE B C 1
ATOM 4642 O O . ILE B 1 152 ? -22.531 37.469 13 1 91.81 152 ILE B O 1
ATOM 4646 N N . VAL B 1 153 ? -20.734 37.5 11.617 1 90.25 153 VAL B N 1
ATOM 4647 C CA . VAL B 1 153 ? -21.594 37.875 10.5 1 90.25 153 VAL B CA 1
ATOM 4648 C C . VAL B 1 153 ? -21.562 36.781 9.445 1 90.25 153 VAL B C 1
ATOM 4650 O O . VAL B 1 153 ? -20.5 36.438 8.93 1 90.25 153 VAL B O 1
ATOM 4653 N N . GLU B 1 154 ? -22.734 36.219 9.227 1 88.25 154 GLU B N 1
ATOM 4654 C CA . GLU B 1 154 ? -22.844 35.188 8.203 1 88.25 154 GLU B CA 1
ATOM 4655 C C . GLU B 1 154 ? -22.531 35.75 6.816 1 88.25 154 GLU B C 1
ATOM 4657 O O . GLU B 1 154 ? -22.703 36.969 6.582 1 88.25 154 GLU B O 1
ATOM 4662 N N . GLN B 1 155 ? -22.125 34.906 5.902 1 85.88 155 GLN B N 1
ATOM 4663 C CA . GLN B 1 155 ? -21.688 35.281 4.566 1 85.88 155 GLN B CA 1
ATOM 4664 C C . GLN B 1 155 ? -22.734 36.125 3.865 1 85.88 155 GLN B C 1
ATOM 4666 O O . GLN B 1 155 ? -22.422 37.188 3.32 1 85.88 155 GLN B O 1
ATOM 4671 N N . LYS B 1 156 ? -24 35.688 3.971 1 85.25 156 LYS B N 1
ATOM 4672 C CA . LYS B 1 156 ? -25.078 36.375 3.244 1 85.25 156 LYS B CA 1
ATOM 4673 C C . LYS B 1 156 ? -25.406 37.719 3.871 1 85.25 156 LYS B C 1
ATOM 4675 O O . LYS B 1 156 ? -26.031 38.562 3.229 1 85.25 156 LYS B O 1
ATOM 4680 N N . ASP B 1 157 ? -25 37.938 5.117 1 87.12 157 ASP B N 1
ATOM 4681 C CA . ASP B 1 157 ? -25.344 39.156 5.848 1 87.12 157 ASP B CA 1
ATOM 4682 C C . ASP B 1 157 ? -24.141 40.094 5.926 1 87.12 157 ASP B C 1
ATOM 4684 O O . ASP B 1 157 ? -24.266 41.25 6.398 1 87.12 157 ASP B O 1
ATOM 4688 N N . ALA B 1 158 ? -23.031 39.656 5.398 1 88.56 158 ALA B N 1
ATOM 4689 C CA . ALA B 1 158 ? -21.781 40.406 5.543 1 88.56 158 ALA B CA 1
ATOM 4690 C C . ALA B 1 158 ? -21.656 41.469 4.465 1 88.56 158 ALA B C 1
ATOM 4692 O O . ALA B 1 158 ? -22 41.25 3.305 1 88.56 158 ALA B O 1
ATOM 4693 N N . ASN B 1 159 ? -21.234 42.594 4.875 1 91.44 159 ASN B N 1
ATOM 4694 C CA . ASN B 1 159 ? -20.906 43.625 3.896 1 91.44 159 ASN B CA 1
ATOM 4695 C C . ASN B 1 159 ? -19.547 43.406 3.26 1 91.44 159 ASN B C 1
ATOM 4697 O O . ASN B 1 159 ? -18.859 42.406 3.596 1 91.44 159 ASN B O 1
ATOM 4701 N N . GLU B 1 160 ? -19.172 44.219 2.379 1 90.94 160 GLU B N 1
ATOM 4702 C CA . GLU B 1 160 ? -17.969 44.031 1.588 1 90.94 160 GLU B CA 1
ATOM 4703 C C . GLU B 1 160 ? -16.734 43.969 2.477 1 90.94 160 GLU B C 1
ATOM 4705 O O . GLU B 1 160 ? -15.836 43.156 2.254 1 90.94 160 GLU B O 1
ATOM 4710 N N . PHE B 1 161 ? -16.672 44.812 3.424 1 90.69 161 PHE B N 1
ATOM 4711 C CA . PHE B 1 161 ? -15.531 44.875 4.324 1 90.69 161 PHE B CA 1
ATOM 4712 C C . PHE B 1 161 ? -15.477 43.625 5.203 1 90.69 161 PHE B C 1
ATOM 4714 O O . PHE B 1 161 ? -14.406 43.031 5.379 1 90.69 161 PHE B O 1
ATOM 4721 N N . GLU B 1 162 ? -16.547 43.281 5.668 1 91.06 162 GLU B N 1
ATOM 4722 C CA . GLU B 1 162 ? -16.641 42.094 6.543 1 91.06 162 GLU B CA 1
ATOM 4723 C C . GLU B 1 162 ? -16.297 40.812 5.789 1 91.06 162 GLU B C 1
ATOM 4725 O O . GLU B 1 162 ? -15.719 39.906 6.359 1 91.06 162 GLU B O 1
ATOM 4730 N N . GLN B 1 163 ? -16.547 40.812 4.523 1 91.25 163 GLN B N 1
ATOM 4731 C CA . GLN B 1 163 ? -16.312 39.656 3.697 1 91.25 163 GLN B CA 1
ATOM 4732 C C . GLN B 1 163 ? -14.812 39.406 3.508 1 91.25 163 GLN B C 1
ATOM 4734 O O . GLN B 1 163 ? -14.406 38.312 3.139 1 91.25 163 GLN B O 1
ATOM 4739 N N . GLN B 1 164 ? -14.008 40.344 3.822 1 91.06 164 GLN B N 1
ATOM 4740 C CA . GLN B 1 164 ? -12.57 40.25 3.617 1 91.06 164 GLN B CA 1
ATOM 4741 C C . GLN B 1 164 ? -11.891 39.625 4.84 1 91.06 164 GLN B C 1
ATOM 4743 O O . GLN B 1 164 ? -10.727 39.219 4.77 1 91.06 164 GLN B O 1
ATOM 4748 N N . VAL B 1 165 ? -12.625 39.625 5.91 1 92.69 165 VAL B N 1
ATOM 4749 C CA . VAL B 1 165 ? -12.062 39.062 7.133 1 92.69 165 VAL B CA 1
ATOM 4750 C C . VAL B 1 165 ? -11.766 37.562 6.926 1 92.69 165 VAL B C 1
ATOM 4752 O O . VAL B 1 165 ? -12.617 36.844 6.426 1 92.69 165 VAL B O 1
ATOM 4755 N N . LYS B 1 166 ? -10.578 37.125 7.383 1 94.12 166 LYS B N 1
ATOM 4756 C CA . LYS B 1 166 ? -10.141 35.75 7.102 1 94.12 166 LYS B CA 1
ATOM 4757 C C . LYS B 1 166 ? -10.406 34.844 8.289 1 94.12 166 LYS B C 1
ATOM 4759 O O . LYS B 1 166 ? -10.359 33.625 8.156 1 94.12 166 LYS B O 1
ATOM 4764 N N . GLU B 1 167 ? -10.625 35.438 9.43 1 95.19 167 GLU B N 1
ATOM 4765 C CA . GLU B 1 167 ? -10.992 34.625 10.578 1 95.19 167 GLU B CA 1
ATOM 4766 C C . GLU B 1 167 ? -12.461 34.219 10.516 1 95.19 167 GLU B C 1
ATOM 4768 O O . GLU B 1 167 ? -13.352 35.062 10.5 1 95.19 167 GLU B O 1
ATOM 4773 N N . ILE B 1 168 ? -12.648 32.938 10.469 1 95.19 168 ILE B N 1
ATOM 4774 C CA . ILE B 1 168 ? -14 32.438 10.18 1 95.19 168 ILE B CA 1
ATOM 4775 C C . ILE B 1 168 ? -14.547 31.688 11.391 1 95.19 168 ILE B C 1
ATOM 4777 O O . ILE B 1 168 ? -13.789 31.281 12.273 1 95.19 168 ILE B O 1
ATOM 4781 N N . ASN B 1 169 ? -15.875 31.609 11.414 1 94.75 169 ASN B N 1
ATOM 4782 C CA . ASN B 1 169 ? -16.609 30.797 12.383 1 94.75 169 ASN B CA 1
ATOM 4783 C C . ASN B 1 169 ? -16.672 29.328 11.961 1 94.75 169 ASN B C 1
ATOM 4785 O O . ASN B 1 169 ? -17.094 29.016 10.844 1 94.75 169 ASN B O 1
ATOM 4789 N N . THR B 1 170 ? -16.25 28.438 12.867 1 95.19 170 THR B N 1
ATOM 4790 C CA . THR B 1 170 ? -16.219 27.031 12.508 1 95.19 170 THR B CA 1
ATOM 4791 C C . THR B 1 170 ? -17.562 26.359 12.812 1 95.19 170 THR B C 1
ATOM 4793 O O . THR B 1 170 ? -17.797 25.219 12.414 1 95.19 170 THR B O 1
ATOM 4796 N N . GLY B 1 171 ? -18.375 27.047 13.578 1 94.12 171 GLY B N 1
ATOM 4797 C CA . GLY B 1 171 ? -19.656 26.484 13.969 1 94.12 171 GLY B CA 1
ATOM 4798 C C . GLY B 1 171 ? -19.578 25.672 15.258 1 94.12 171 GLY B C 1
ATOM 4799 O O . GLY B 1 171 ? -20.516 24.969 15.617 1 94.12 171 GLY B O 1
ATOM 4800 N N . THR B 1 172 ? -18.469 25.734 15.93 1 97.69 172 THR B N 1
ATOM 4801 C CA . THR B 1 172 ? -18.266 25.062 17.219 1 97.69 172 THR B CA 1
ATOM 4802 C C . THR B 1 172 ? -18.109 26.094 18.328 1 97.69 172 THR B C 1
ATOM 4804 O O . THR B 1 172 ? -17.391 27.078 18.172 1 97.69 172 THR B O 1
ATOM 4807 N N . TYR B 1 173 ? -18.781 25.828 19.484 1 98.06 173 TYR B N 1
ATOM 4808 C CA . TYR B 1 173 ? -18.828 26.781 20.578 1 98.06 173 TYR B CA 1
ATOM 4809 C C . TYR B 1 173 ? -18.781 26.078 21.938 1 98.06 173 TYR B C 1
ATOM 4811 O O . TYR B 1 173 ? -19.156 24.906 22.047 1 98.06 173 TYR B O 1
ATOM 4819 N N . VAL B 1 174 ? -18.328 26.859 22.859 1 98.44 174 VAL B N 1
ATOM 4820 C CA . VAL B 1 174 ? -18.547 26.484 24.25 1 98.44 174 VAL B CA 1
ATOM 4821 C C . VAL B 1 174 ? -19.266 27.625 24.984 1 98.44 174 VAL B C 1
ATOM 4823 O O . VAL B 1 174 ? -18.922 28.797 24.844 1 98.44 174 VAL B O 1
ATOM 4826 N N . PHE B 1 175 ? -20.281 27.281 25.797 1 98.25 175 PHE B N 1
ATOM 4827 C CA . PHE B 1 175 ? -21.094 28.25 26.516 1 98.25 175 PHE B CA 1
ATOM 4828 C C . PHE B 1 175 ? -21.203 27.875 27.984 1 98.25 175 PHE B C 1
ATOM 4830 O O . PHE B 1 175 ? -21.125 26.703 28.344 1 98.25 175 PHE B O 1
ATOM 4837 N N . ASP B 1 176 ? -21.344 28.938 28.734 1 97.75 176 ASP B N 1
ATOM 4838 C CA . ASP B 1 176 ? -22 28.656 30.016 1 97.75 176 ASP B CA 1
ATOM 4839 C C . ASP B 1 176 ? -23.391 28.094 29.812 1 97.75 176 ASP B C 1
ATOM 4841 O O . ASP B 1 176 ? -24.219 28.688 29.109 1 97.75 176 ASP B O 1
ATOM 4845 N N . ASN B 1 177 ? -23.672 27 30.422 1 97.81 177 ASN B N 1
ATOM 4846 C CA . ASN B 1 177 ? -24.875 26.234 30.094 1 97.81 177 ASN B CA 1
ATOM 4847 C C . ASN B 1 177 ? -26.141 27.016 30.422 1 97.81 177 ASN B C 1
ATOM 4849 O O . ASN B 1 177 ? -27 27.188 29.562 1 97.81 177 ASN B O 1
ATOM 4853 N N . LYS B 1 178 ? -26.266 27.516 31.594 1 96.88 178 LYS B N 1
ATOM 4854 C CA . LYS B 1 178 ? -27.469 28.25 32 1 96.88 178 LYS B CA 1
ATOM 4855 C C . LYS B 1 178 ? -27.641 29.516 31.156 1 96.88 178 LYS B C 1
ATOM 4857 O O . LYS B 1 178 ? -28.75 29.797 30.672 1 96.88 178 LYS B O 1
ATOM 4862 N N . ARG B 1 179 ? -26.594 30.234 31 1 96.62 179 ARG B N 1
ATOM 4863 C CA . ARG B 1 179 ? -26.641 31.484 30.25 1 96.62 179 ARG B CA 1
ATOM 4864 C C . ARG B 1 179 ? -27.016 31.234 28.781 1 96.62 179 ARG B C 1
ATOM 4866 O O . ARG B 1 179 ? -27.672 32.062 28.156 1 96.62 179 ARG B O 1
ATOM 4873 N N . LEU B 1 180 ? -26.578 30.094 28.281 1 97.69 180 LEU B N 1
ATOM 4874 C CA . LEU B 1 180 ? -26.906 29.719 26.906 1 97.69 180 LEU B CA 1
ATOM 4875 C C . LEU B 1 180 ? -28.422 29.625 26.734 1 97.69 180 LEU B C 1
ATOM 4877 O O . LEU B 1 180 ? -28.984 30.281 25.859 1 97.69 180 LEU B O 1
ATOM 4881 N N . PHE B 1 181 ? -29.047 28.906 27.531 1 97.5 181 PHE B N 1
ATOM 4882 C CA . PHE B 1 181 ? -30.469 28.656 27.359 1 97.5 181 PHE B CA 1
ATOM 4883 C C . PHE B 1 181 ? -31.281 29.906 27.719 1 97.5 181 PHE B C 1
ATOM 4885 O O . PHE B 1 181 ? -32.344 30.125 27.141 1 97.5 181 PHE B O 1
ATOM 4892 N N . GLU B 1 182 ? -30.781 30.75 28.578 1 96.38 182 GLU B N 1
ATOM 4893 C CA . GLU B 1 182 ? -31.406 32.031 28.828 1 96.38 182 GLU B CA 1
ATOM 4894 C C . GLU B 1 182 ? -31.359 32.938 27.594 1 96.38 182 GLU B C 1
ATOM 4896 O O . GLU B 1 182 ? -32.344 33.562 27.234 1 96.38 182 GLU B O 1
ATOM 4901 N N . ALA B 1 183 ? -30.25 32.969 27.016 1 96.25 183 ALA B N 1
ATOM 4902 C CA . ALA B 1 183 ? -30.031 33.812 25.844 1 96.25 183 ALA B CA 1
ATOM 4903 C C . ALA B 1 183 ? -30.859 33.312 24.656 1 96.25 183 ALA B C 1
ATOM 4905 O O . ALA B 1 183 ? -31.344 34.125 23.859 1 96.25 183 ALA B O 1
ATOM 4906 N N . LEU B 1 184 ? -31 32.031 24.531 1 96.44 184 LEU B N 1
ATOM 4907 C CA . LEU B 1 184 ? -31.719 31.422 23.406 1 96.44 184 LEU B CA 1
ATOM 4908 C C . LEU B 1 184 ? -33.188 31.875 23.391 1 96.44 184 LEU B C 1
ATOM 4910 O O . LEU B 1 184 ? -33.812 31.922 22.328 1 96.44 184 LEU B O 1
ATOM 4914 N N . LYS B 1 185 ? -33.688 32.281 24.438 1 94.31 185 LYS B N 1
ATOM 4915 C CA . LYS B 1 185 ? -35.062 32.781 24.531 1 94.31 185 LYS B CA 1
ATOM 4916 C C . LYS B 1 185 ? -35.188 34.156 23.859 1 94.31 185 LYS B C 1
ATOM 4918 O O . LYS B 1 185 ? -36.312 34.562 23.531 1 94.31 185 LYS B O 1
ATOM 4923 N N . ASN B 1 186 ? -34.125 34.781 23.656 1 93.62 186 ASN B N 1
ATOM 4924 C CA . ASN B 1 186 ? -34.156 36.156 23.172 1 93.62 186 ASN B CA 1
ATOM 4925 C C . ASN B 1 186 ? -33.719 36.219 21.719 1 93.62 186 ASN B C 1
ATOM 4927 O O . ASN B 1 186 ? -33.562 37.312 21.172 1 93.62 186 ASN B O 1
ATOM 4931 N N . ILE B 1 187 ? -33.438 35.125 21.031 1 91.5 187 ILE B N 1
ATOM 4932 C CA . ILE B 1 187 ? -33.062 35.188 19.641 1 91.5 187 ILE B CA 1
ATOM 4933 C C . ILE B 1 187 ? -34.281 35.188 18.75 1 91.5 187 ILE B C 1
ATOM 4935 O O . ILE B 1 187 ? -35.375 34.75 19.172 1 91.5 187 ILE B O 1
ATOM 4939 N N . ASN B 1 188 ? -34.188 35.781 17.516 1 91.06 188 ASN B N 1
ATOM 4940 C CA . ASN B 1 188 ? -35.312 35.906 16.578 1 91.06 188 ASN B CA 1
ATOM 4941 C C . ASN B 1 188 ? -34.875 35.5 15.172 1 91.06 188 ASN B C 1
ATOM 4943 O O . ASN B 1 188 ? -33.781 34.938 14.977 1 91.06 188 ASN B O 1
ATOM 4947 N N . THR B 1 189 ? -35.781 35.656 14.188 1 90.44 189 THR B N 1
ATOM 4948 C CA . THR B 1 189 ? -35.531 35.188 12.828 1 90.44 189 THR B CA 1
ATOM 4949 C C . THR B 1 189 ? -35.312 36.375 11.883 1 90.44 189 THR B C 1
ATOM 4951 O O . THR B 1 189 ? -35.562 36.25 10.68 1 90.44 189 THR B O 1
ATOM 4954 N N . ASN B 1 190 ? -34.969 37.5 12.438 1 87.88 190 ASN B N 1
ATOM 4955 C CA . ASN B 1 190 ? -34.781 38.688 11.602 1 87.88 190 ASN B CA 1
ATOM 4956 C C . ASN B 1 190 ? -33.406 38.688 10.906 1 87.88 190 ASN B C 1
ATOM 4958 O O . ASN B 1 190 ? -32.531 39.438 11.273 1 87.88 190 ASN B O 1
ATOM 4962 N N . ASN B 1 191 ? -33.25 38 9.984 1 86.88 191 ASN B N 1
ATOM 4963 C CA . ASN B 1 191 ? -32.062 37.875 9.164 1 86.88 191 ASN B CA 1
ATOM 4964 C C . ASN B 1 191 ? -32.375 37.406 7.754 1 86.88 191 ASN B C 1
ATOM 4966 O O . ASN B 1 191 ? -33.531 37.188 7.418 1 86.88 191 ASN B O 1
ATOM 4970 N N . ALA B 1 192 ? -31.391 37.25 6.891 1 82.81 192 ALA B N 1
ATOM 4971 C CA . ALA B 1 192 ? -31.547 37 5.465 1 82.81 192 ALA B CA 1
ATOM 4972 C C . ALA B 1 192 ? -32.188 35.625 5.246 1 82.81 192 ALA B C 1
ATOM 4974 O O . ALA B 1 192 ? -32.906 35.406 4.262 1 82.81 192 ALA B O 1
ATOM 4975 N N . GLN B 1 193 ? -32.062 34.625 6.219 1 83.88 193 GLN B N 1
ATOM 4976 C CA . GLN B 1 193 ? -32.531 33.25 6.004 1 83.88 193 GLN B CA 1
ATOM 4977 C C . GLN B 1 193 ? -33.812 33 6.754 1 83.88 193 GLN B C 1
ATOM 4979 O O . GLN B 1 193 ? -34.469 31.984 6.535 1 83.88 193 GLN B O 1
ATOM 4984 N N . GLY B 1 194 ? -34.156 33.906 7.637 1 88.69 194 GLY B N 1
ATOM 4985 C CA . GLY B 1 194 ? -35.375 33.719 8.422 1 88.69 194 GLY B CA 1
ATOM 4986 C C . GLY B 1 194 ? -35.281 32.594 9.414 1 88.69 194 GLY B C 1
ATOM 4987 O O . GLY B 1 194 ? -36.281 31.875 9.648 1 88.69 194 GLY B O 1
ATOM 4988 N N . GLU B 1 195 ? -34.094 32.312 9.891 1 90.69 195 GLU B N 1
ATOM 4989 C CA . GLU B 1 195 ? -33.844 31.188 10.812 1 90.69 195 GLU B CA 1
ATOM 4990 C C . GLU B 1 195 ? -33.344 31.703 12.156 1 90.69 195 GLU B C 1
ATOM 4992 O O . GLU B 1 195 ? -32.875 32.844 12.258 1 90.69 195 GLU B O 1
ATOM 4997 N N . TYR B 1 196 ? -33.469 30.906 13.211 1 92.62 196 TYR B N 1
ATOM 4998 C CA . TYR B 1 196 ? -32.844 31.172 14.492 1 92.62 196 TYR B CA 1
ATOM 4999 C C . TYR B 1 196 ? -31.344 30.828 14.445 1 92.62 196 TYR B C 1
ATOM 5001 O O . TYR B 1 196 ? -30.969 29.656 14.406 1 92.62 196 TYR B O 1
ATOM 5009 N N . TYR B 1 197 ? -30.547 31.875 14.469 1 91.06 197 TYR B N 1
ATOM 5010 C CA . TYR B 1 197 ? -29.094 31.656 14.406 1 91.06 197 TYR B CA 1
ATOM 5011 C C . TYR B 1 197 ? -28.516 31.516 15.812 1 91.06 197 TYR B C 1
ATOM 5013 O O . TYR B 1 197 ? -28.719 32.375 16.672 1 91.06 197 TYR B O 1
ATOM 5021 N N . LEU B 1 198 ? -27.734 30.453 15.938 1 93 198 LEU B N 1
ATOM 5022 C CA . LEU B 1 198 ? -27.016 30.297 17.188 1 93 198 LEU B CA 1
ATOM 5023 C C . LEU B 1 198 ? -26.031 31.438 17.406 1 93 198 LEU B C 1
ATOM 5025 O O . LEU B 1 198 ? -25.797 31.859 18.531 1 93 198 LEU B O 1
ATOM 5029 N N . THR B 1 199 ? -25.516 31.984 16.312 1 91.5 199 THR B N 1
ATOM 5030 C CA . THR B 1 199 ? -24.5 33.031 16.344 1 91.5 199 THR B CA 1
ATOM 5031 C C . THR B 1 199 ? -25.062 34.312 16.984 1 91.5 199 THR B C 1
ATOM 5033 O O . THR B 1 199 ? -24.312 35.125 17.5 1 91.5 199 THR B O 1
ATOM 5036 N N . ASP B 1 200 ? -26.375 34.469 17.078 1 91.38 200 ASP B N 1
ATOM 5037 C CA . ASP B 1 200 ? -27 35.656 17.641 1 91.38 200 ASP B CA 1
ATOM 5038 C C . ASP B 1 200 ? -26.828 35.688 19.172 1 91.38 200 ASP B C 1
ATOM 5040 O O . ASP B 1 200 ? -26.891 36.781 19.781 1 91.38 200 ASP B O 1
ATOM 5044 N N . VAL B 1 201 ? -26.625 34.562 19.688 1 94.19 201 VAL B N 1
ATOM 5045 C CA . VAL B 1 201 ? -26.406 34.469 21.125 1 94.19 201 VAL B CA 1
ATOM 5046 C C . VAL B 1 201 ? -25.156 35.219 21.516 1 94.19 201 VAL B C 1
ATOM 5048 O O . VAL B 1 201 ? -25.109 35.844 22.594 1 94.19 201 VAL B O 1
ATOM 5051 N N . ILE B 1 202 ? -24.203 35.25 20.641 1 93.5 202 ILE B N 1
ATOM 5052 C CA . ILE B 1 202 ? -22.938 35.938 20.891 1 93.5 202 ILE B CA 1
ATOM 5053 C C . ILE B 1 202 ? -23.203 37.438 21.047 1 93.5 202 ILE B C 1
ATOM 5055 O O . ILE B 1 202 ? -22.688 38.062 21.969 1 93.5 202 ILE B O 1
ATOM 5059 N N . SER B 1 203 ? -24.031 38 20.172 1 90.25 203 SER B N 1
ATOM 5060 C CA . SER B 1 203 ? -24.375 39.406 20.25 1 90.25 203 SER B CA 1
ATOM 5061 C C . SER B 1 203 ? -25.125 39.75 21.516 1 90.25 203 SER B C 1
ATOM 5063 O O . SER B 1 203 ? -24.922 40.781 22.125 1 90.25 203 SER B O 1
ATOM 5065 N N . ILE B 1 204 ? -25.969 38.906 21.922 1 93.5 204 ILE B N 1
ATOM 5066 C CA . ILE B 1 204 ? -26.75 39.094 23.141 1 93.5 204 ILE B CA 1
ATOM 5067 C C . ILE B 1 204 ? -25.812 39.156 24.359 1 93.5 204 ILE B C 1
ATOM 5069 O O . ILE B 1 204 ? -25.953 40.062 25.188 1 93.5 204 ILE B O 1
ATOM 5073 N N . PHE B 1 205 ? -24.875 38.281 24.422 1 95.38 205 PHE B N 1
ATOM 5074 C CA . PHE B 1 205 ? -23.906 38.281 25.516 1 95.38 205 PHE B CA 1
ATOM 5075 C C . PHE B 1 205 ? -23.094 39.562 25.531 1 95.38 205 PHE B C 1
ATOM 5077 O O . PHE B 1 205 ? -22.906 40.188 26.578 1 95.38 205 PHE B O 1
ATOM 5084 N N . ARG B 1 206 ? -22.719 40 24.422 1 92.56 206 ARG B N 1
ATOM 5085 C CA . ARG B 1 206 ? -21.922 41.219 24.328 1 92.56 206 ARG B CA 1
ATOM 5086 C C . ARG B 1 206 ? -22.734 42.438 24.734 1 92.56 206 ARG B C 1
ATOM 5088 O O . ARG B 1 206 ? -22.219 43.312 25.422 1 92.56 206 ARG B O 1
ATOM 5095 N N . GLU B 1 207 ? -23.922 42.5 24.297 1 91 207 GLU B N 1
ATOM 5096 C CA . GLU B 1 207 ? -24.812 43.594 24.641 1 91 207 GLU B CA 1
ATOM 5097 C C . GLU B 1 207 ? -25.062 43.656 26.141 1 91 207 GLU B C 1
ATOM 5099 O O . GLU B 1 207 ? -25.281 44.719 26.703 1 91 207 GLU B O 1
ATOM 5104 N N . ASN B 1 208 ? -24.953 42.531 26.75 1 93.06 208 ASN B N 1
ATOM 5105 C CA . ASN B 1 208 ? -25.156 42.438 28.188 1 93.06 208 ASN B CA 1
ATOM 5106 C C . ASN B 1 208 ? -23.859 42.625 28.953 1 93.06 208 ASN B C 1
ATOM 5108 O O . ASN B 1 208 ? -23.812 42.438 30.172 1 93.06 208 ASN B O 1
ATOM 5112 N N . GLY B 1 209 ? -22.766 42.875 28.297 1 91.56 209 GLY B N 1
ATOM 5113 C CA . GLY B 1 209 ? -21.484 43.156 28.922 1 91.56 209 GLY B CA 1
ATOM 5114 C C . GLY B 1 209 ? -20.75 41.906 29.359 1 91.56 209 GLY B C 1
ATOM 5115 O O . GLY B 1 209 ? -19.844 41.969 30.188 1 91.56 209 GLY B O 1
ATOM 5116 N N . GLU B 1 210 ? -21.172 40.812 28.891 1 93.88 210 GLU B N 1
ATOM 5117 C CA . GLU B 1 210 ? -20.531 39.531 29.25 1 93.88 210 GLU B CA 1
ATOM 5118 C C . GLU B 1 210 ? -19.312 39.281 28.375 1 93.88 210 GLU B C 1
ATOM 5120 O O . GLU B 1 210 ? -19.203 39.781 27.266 1 93.88 210 GLU B O 1
ATOM 5125 N N . LYS B 1 211 ? -18.406 38.5 28.859 1 93.88 211 LYS B N 1
ATOM 5126 C CA . LYS B 1 211 ? -17.125 38.25 28.188 1 93.88 211 LYS B CA 1
ATOM 5127 C C . LYS B 1 211 ? -17.25 37.094 27.188 1 93.88 211 LYS B C 1
ATOM 5129 O O . LYS B 1 211 ? -17.594 35.969 27.547 1 93.88 211 LYS B O 1
ATOM 5134 N N . VAL B 1 212 ? -16.969 37.438 25.984 1 96.06 212 VAL B N 1
ATOM 5135 C CA . VAL B 1 212 ? -16.953 36.438 24.906 1 96.06 212 VAL B CA 1
ATOM 5136 C C . VAL B 1 212 ? -15.523 36.281 24.375 1 96.06 212 VAL B C 1
ATOM 5138 O O . VAL B 1 212 ? -14.836 37.281 24.094 1 96.06 212 VAL B O 1
ATOM 5141 N N . GLY B 1 213 ? -15.031 35 24.312 1 95.44 213 GLY B N 1
ATOM 5142 C CA . GLY B 1 213 ? -13.703 34.719 23.781 1 95.44 213 GLY B CA 1
ATOM 5143 C C . GLY B 1 213 ? -13.727 34.031 22.438 1 95.44 213 GLY B C 1
ATOM 5144 O O . GLY B 1 213 ? -14.789 33.625 21.953 1 95.44 213 GLY B O 1
ATOM 5145 N N . ALA B 1 214 ? -12.555 34 21.781 1 96.19 214 ALA B N 1
ATOM 5146 C CA . ALA B 1 214 ? -12.328 33.281 20.547 1 96.19 214 ALA B CA 1
ATOM 5147 C C . ALA B 1 214 ? -11.031 32.469 20.594 1 96.19 214 ALA B C 1
ATOM 5149 O O . ALA B 1 214 ? -9.984 33 20.984 1 96.19 214 ALA B O 1
ATOM 5150 N N . TYR B 1 215 ? -11.164 31.234 20.375 1 96.19 215 TYR B N 1
ATOM 5151 C CA . TYR B 1 215 ? -10.016 30.344 20.297 1 96.19 215 TYR B CA 1
ATOM 5152 C C . TYR B 1 215 ? -9.75 29.906 18.859 1 96.19 215 TYR B C 1
ATOM 5154 O O . TYR B 1 215 ? -10.594 29.266 18.234 1 96.19 215 TYR B O 1
ATOM 5162 N N . THR B 1 216 ? -8.555 30.188 18.328 1 96 216 THR B N 1
ATOM 5163 C CA . THR B 1 216 ? -8.242 29.922 16.938 1 96 216 THR B CA 1
ATOM 5164 C C . THR B 1 216 ? -7.539 28.578 16.781 1 96 216 THR B C 1
ATOM 5166 O O . THR B 1 216 ? -6.527 28.312 17.438 1 96 216 THR B O 1
ATOM 5169 N N . LEU B 1 217 ? -8.102 27.766 15.898 1 96.19 217 LEU B N 1
ATOM 5170 C CA . LEU B 1 217 ? -7.48 26.484 15.578 1 96.19 217 LEU B CA 1
ATOM 5171 C C . LEU B 1 217 ? -6.086 26.688 15 1 96.19 217 LEU B C 1
ATOM 5173 O O . LEU B 1 217 ? -5.863 27.594 14.203 1 96.19 217 LEU B O 1
ATOM 5177 N N . ARG B 1 218 ? -5.18 25.812 15.344 1 91.81 218 ARG B N 1
ATOM 5178 C CA . ARG B 1 218 ? -3.836 25.828 14.773 1 91.81 218 ARG B CA 1
ATOM 5179 C C . ARG B 1 218 ? -3.842 25.25 13.359 1 91.81 218 ARG B C 1
ATOM 5181 O O . ARG B 1 218 ? -3.141 25.766 12.477 1 91.81 218 ARG B O 1
ATOM 5188 N N . ASP B 1 219 ? -4.617 24.312 13.141 1 93.94 219 ASP B N 1
ATOM 5189 C CA . ASP B 1 219 ? -4.734 23.656 11.852 1 93.94 219 ASP B CA 1
ATOM 5190 C C . ASP B 1 219 ? -6.098 23.922 11.219 1 93.94 219 ASP B C 1
ATOM 5192 O O . ASP B 1 219 ? -7.121 23.422 11.688 1 93.94 219 ASP B O 1
ATOM 5196 N N . PHE B 1 220 ? -6.133 24.578 10.102 1 94.06 220 PHE B N 1
ATOM 5197 C CA . PHE B 1 220 ? -7.359 24.969 9.422 1 94.06 220 PHE B CA 1
ATOM 5198 C C . PHE B 1 220 ? -8.156 23.75 8.977 1 94.06 220 PHE B C 1
ATOM 5200 O O . PHE B 1 220 ? -9.383 23.781 8.938 1 94.06 220 PHE B O 1
ATOM 5207 N N . GLU B 1 221 ? -7.496 22.719 8.68 1 95.25 221 GLU B N 1
ATOM 5208 C CA . GLU B 1 221 ? -8.148 21.547 8.125 1 95.25 221 GLU B CA 1
ATOM 5209 C C . GLU B 1 221 ? -9.133 20.938 9.125 1 95.25 221 GLU B C 1
ATOM 5211 O O . GLU B 1 221 ? -10.094 20.266 8.734 1 95.25 221 GLU B O 1
ATOM 5216 N N . GLU B 1 222 ? -8.977 21.156 10.352 1 96.5 222 GLU B N 1
ATOM 5217 C CA . GLU B 1 222 ? -9.867 20.625 11.383 1 96.5 222 GLU B CA 1
ATOM 5218 C C . GLU B 1 222 ? -11.234 21.281 11.328 1 96.5 222 GLU B C 1
ATOM 5220 O O . GLU B 1 222 ? -12.211 20.766 11.883 1 96.5 222 GLU B O 1
ATOM 5225 N N . SER B 1 223 ? -11.281 22.438 10.711 1 94.25 223 SER B N 1
ATOM 5226 C CA . SER B 1 223 ? -12.508 23.234 10.711 1 94.25 223 SER B CA 1
ATOM 5227 C C . SER B 1 223 ? -13.414 22.859 9.539 1 94.25 223 SER B C 1
ATOM 5229 O O . SER B 1 223 ? -14.562 23.297 9.469 1 94.25 223 SER B O 1
ATOM 5231 N N . LEU B 1 224 ? -12.938 22.062 8.711 1 93.69 224 LEU B N 1
ATOM 5232 C CA . LEU B 1 224 ? -13.648 21.797 7.465 1 93.69 224 LEU B CA 1
ATOM 5233 C C . LEU B 1 224 ? -14.93 21.016 7.723 1 93.69 224 LEU B C 1
ATOM 5235 O O . LEU B 1 224 ? -14.875 19.891 8.242 1 93.69 224 LEU B O 1
ATOM 5239 N N . GLY B 1 225 ? -16.031 21.609 7.375 1 93.62 225 GLY B N 1
ATOM 5240 C CA . GLY B 1 225 ? -17.297 20.906 7.324 1 93.62 225 GLY B CA 1
ATOM 5241 C C . GLY B 1 225 ? -17.594 20.297 5.969 1 93.62 225 GLY B C 1
ATOM 5242 O O . GLY B 1 225 ? -17.047 20.734 4.953 1 93.62 225 GLY B O 1
ATOM 5243 N N . VAL B 1 226 ? -18.422 19.312 5.969 1 95.94 226 VAL B N 1
ATOM 5244 C CA . VAL B 1 226 ? -18.766 18.625 4.727 1 95.94 226 VAL B CA 1
ATOM 5245 C C . VAL B 1 226 ? -20.188 19.016 4.301 1 95.94 226 VAL B C 1
ATOM 5247 O O . VAL B 1 226 ? -21.156 18.594 4.926 1 95.94 226 VAL B O 1
ATOM 5250 N N . ASN B 1 227 ? -20.25 19.734 3.17 1 92.56 227 ASN B N 1
ATOM 5251 C CA . ASN B 1 227 ? -21.562 20.219 2.717 1 92.56 227 ASN B CA 1
ATOM 5252 C C . ASN B 1 227 ? -21.953 19.594 1.379 1 92.56 227 ASN B C 1
ATOM 5254 O O . ASN B 1 227 ? -23.109 19.672 0.968 1 92.56 227 ASN B O 1
ATOM 5258 N N . ASP B 1 228 ? -21.016 19 0.668 1 95.88 228 ASP B N 1
ATOM 5259 C CA . ASP B 1 228 ? -21.25 18.312 -0.598 1 95.88 228 ASP B CA 1
ATOM 5260 C C . ASP B 1 228 ? -20.219 17.219 -0.825 1 95.88 228 ASP B C 1
ATOM 5262 O O . ASP B 1 228 ? -19.406 16.922 0.056 1 95.88 228 ASP B O 1
ATOM 5266 N N . ARG B 1 229 ? -20.312 16.672 -2.004 1 97.62 229 ARG B N 1
ATOM 5267 C CA . ARG B 1 229 ? -19.469 15.508 -2.289 1 97.62 229 ARG B CA 1
ATOM 5268 C C . ARG B 1 229 ? -18.016 15.922 -2.465 1 97.62 229 ARG B C 1
ATOM 5270 O O . ARG B 1 229 ? -17.109 15.148 -2.164 1 97.62 229 ARG B O 1
ATOM 5277 N N . VAL B 1 230 ? -17.703 17.078 -2.955 1 97.62 230 VAL B N 1
ATOM 5278 C CA . VAL B 1 230 ? -16.344 17.578 -3.102 1 97.62 230 VAL B CA 1
ATOM 5279 C C . VAL B 1 230 ? -15.703 17.75 -1.725 1 97.62 230 VAL B C 1
ATOM 5281 O O . VAL B 1 230 ? -14.562 17.328 -1.508 1 97.62 230 VAL B O 1
ATOM 5284 N N . ALA B 1 231 ? -16.484 18.328 -0.801 1 96.44 231 ALA B N 1
ATOM 5285 C CA . ALA B 1 231 ? -16.016 18.469 0.575 1 96.44 231 ALA B CA 1
ATOM 5286 C C . ALA B 1 231 ? -15.773 17.109 1.218 1 96.44 231 ALA B C 1
ATOM 5288 O O . ALA B 1 231 ? -14.828 16.938 1.99 1 96.44 231 ALA B O 1
ATOM 5289 N N . LEU B 1 232 ? -16.625 16.188 0.916 1 98.06 232 LEU B N 1
ATOM 5290 C CA . LEU B 1 232 ? -16.453 14.828 1.445 1 98.06 232 LEU B CA 1
ATOM 5291 C C . LEU B 1 232 ? -15.133 14.227 0.997 1 98.06 232 LEU B C 1
ATOM 5293 O O . LEU B 1 232 ? -14.406 13.641 1.806 1 98.06 232 LEU B O 1
ATOM 5297 N N . ALA B 1 233 ? -14.828 14.398 -0.262 1 98.31 233 ALA B N 1
ATOM 5298 C CA . ALA B 1 233 ? -13.57 13.891 -0.806 1 98.31 233 ALA B CA 1
ATOM 5299 C C . ALA B 1 233 ? -12.375 14.578 -0.152 1 98.31 233 ALA B C 1
ATOM 5301 O O . ALA B 1 233 ? -11.336 13.945 0.076 1 98.31 233 ALA B O 1
ATOM 5302 N N . THR B 1 234 ? -12.523 15.828 0.14 1 97.75 234 THR B N 1
ATOM 5303 C CA . THR B 1 234 ? -11.469 16.562 0.822 1 97.75 234 THR B CA 1
ATOM 5304 C C . THR B 1 234 ? -11.25 16.016 2.229 1 97.75 234 THR B C 1
ATOM 5306 O O . THR B 1 234 ? -10.102 15.828 2.652 1 97.75 234 THR B O 1
ATOM 5309 N N . ALA B 1 235 ? -12.328 15.758 2.887 1 98.25 235 ALA B N 1
ATOM 5310 C CA . ALA B 1 235 ? -12.234 15.18 4.223 1 98.25 235 ALA B CA 1
ATOM 5311 C C . ALA B 1 235 ? -11.547 13.812 4.18 1 98.25 235 ALA B C 1
ATOM 5313 O O . ALA B 1 235 ? -10.703 13.508 5.031 1 98.25 235 ALA B O 1
ATOM 5314 N N . GLU B 1 236 ? -11.906 13.055 3.189 1 98.38 236 GLU B N 1
ATOM 5315 C CA . GLU B 1 236 ? -11.281 11.742 3.002 1 98.38 236 GLU B CA 1
ATOM 5316 C C . GLU B 1 236 ? -9.781 11.875 2.799 1 98.38 236 GLU B C 1
ATOM 5318 O O . GLU B 1 236 ? -9 11.086 3.354 1 98.38 236 GLU B O 1
ATOM 5323 N N . ASP B 1 237 ? -9.438 12.797 2.049 1 98.25 237 ASP B N 1
ATOM 5324 C CA . ASP B 1 237 ? -8.031 13.039 1.752 1 98.25 237 ASP B CA 1
ATOM 5325 C C . ASP B 1 237 ? -7.258 13.414 3.016 1 98.25 237 ASP B C 1
ATOM 5327 O O . ASP B 1 237 ? -6.199 12.852 3.291 1 98.25 237 ASP B O 1
ATOM 5331 N N . VAL B 1 238 ? -7.766 14.344 3.766 1 98.19 238 VAL B N 1
ATOM 5332 C CA . VAL B 1 238 ? -7.125 14.805 4.992 1 98.19 238 VAL B CA 1
ATOM 5333 C C . VAL B 1 238 ? -7.016 13.656 5.984 1 98.19 238 VAL B C 1
ATOM 5335 O O . VAL B 1 238 ? -5.953 13.43 6.574 1 98.19 238 VAL B O 1
ATOM 5338 N N . MET B 1 239 ? -8.07 12.938 6.133 1 98.5 239 MET B N 1
ATOM 5339 C CA . MET B 1 239 ? -8.078 11.836 7.086 1 98.5 239 MET B CA 1
ATOM 5340 C C . MET B 1 239 ? -7.086 10.75 6.668 1 98.5 239 MET B C 1
ATOM 5342 O O . MET B 1 239 ? -6.387 10.18 7.512 1 98.5 239 MET B O 1
ATOM 5346 N N . ARG B 1 240 ? -7.023 10.453 5.398 1 98.44 240 ARG B N 1
ATOM 5347 C CA . ARG B 1 240 ? -6.055 9.484 4.883 1 98.44 240 ARG B CA 1
ATOM 5348 C C . ARG B 1 240 ? -4.633 9.898 5.234 1 98.44 240 ARG B C 1
ATOM 5350 O O . ARG B 1 240 ? -3.844 9.078 5.715 1 98.44 240 ARG B O 1
ATOM 5357 N N . ARG B 1 241 ? -4.316 11.125 5.012 1 98.31 241 ARG B N 1
ATOM 5358 C CA . ARG B 1 241 ? -2.984 11.625 5.332 1 98.31 241 ARG B CA 1
ATOM 5359 C C . ARG B 1 241 ? -2.686 11.469 6.82 1 98.31 241 ARG B C 1
ATOM 5361 O O . ARG B 1 241 ? -1.589 11.055 7.199 1 98.31 241 ARG B O 1
ATOM 5368 N N . ARG B 1 242 ? -3.678 11.797 7.664 1 98.31 242 ARG B N 1
ATOM 5369 C CA . ARG B 1 242 ? -3.514 11.688 9.109 1 98.31 242 ARG B CA 1
ATOM 5370 C C . ARG B 1 242 ? -3.26 10.242 9.523 1 98.31 242 ARG B C 1
ATOM 5372 O O . ARG B 1 242 ? -2.312 9.953 10.258 1 98.31 242 ARG B O 1
ATOM 5379 N N . ILE B 1 243 ? -4.078 9.445 9.039 1 98.69 243 ILE B N 1
ATOM 5380 C CA . ILE B 1 243 ? -4.023 8.039 9.414 1 98.69 243 ILE B CA 1
ATOM 5381 C C . ILE B 1 243 ? -2.699 7.434 8.945 1 98.69 243 ILE B C 1
ATOM 5383 O O . ILE B 1 243 ? -1.994 6.793 9.727 1 98.69 243 ILE B O 1
ATOM 5387 N N . ASN B 1 244 ? -2.363 7.637 7.734 1 98.81 244 ASN B N 1
ATOM 5388 C CA . ASN B 1 244 ? -1.146 7.051 7.184 1 98.81 244 ASN B CA 1
ATOM 5389 C C . ASN B 1 244 ? 0.102 7.617 7.855 1 98.81 244 ASN B C 1
ATOM 5391 O O . ASN B 1 244 ? 1.075 6.895 8.078 1 98.81 244 ASN B O 1
ATOM 5395 N N . LYS B 1 245 ? 0.112 8.867 8.172 1 98.62 245 LYS B N 1
ATOM 5396 C CA . LYS B 1 245 ? 1.227 9.461 8.906 1 98.62 245 LYS B CA 1
ATOM 5397 C C . LYS B 1 245 ? 1.402 8.797 10.266 1 98.62 245 LYS B C 1
ATOM 5399 O O . LYS B 1 245 ? 2.525 8.484 10.672 1 98.62 245 LYS B O 1
ATOM 5404 N N . ALA B 1 246 ? 0.317 8.625 10.969 1 98.38 246 ALA B N 1
ATOM 5405 C CA . ALA B 1 246 ? 0.375 7.973 12.273 1 98.38 246 ALA B CA 1
ATOM 5406 C C . ALA B 1 246 ? 0.991 6.582 12.164 1 98.38 246 ALA B C 1
ATOM 5408 O O . ALA B 1 246 ? 1.814 6.195 13 1 98.38 246 ALA B O 1
ATOM 5409 N N . HIS B 1 247 ? 0.572 5.898 11.164 1 98.75 247 HIS B N 1
ATOM 5410 C CA . HIS B 1 247 ? 1.143 4.57 10.961 1 98.75 247 HIS B CA 1
ATOM 5411 C C . HIS B 1 247 ? 2.629 4.656 10.633 1 98.75 247 HIS B C 1
ATOM 5413 O O . HIS B 1 247 ? 3.42 3.828 11.086 1 98.75 247 HIS B O 1
ATOM 5419 N N . MET B 1 248 ? 2.984 5.562 9.836 1 98.62 248 MET B N 1
ATOM 5420 C CA . MET B 1 248 ? 4.395 5.734 9.5 1 98.62 248 MET B CA 1
ATOM 5421 C C . MET B 1 248 ? 5.215 6.055 10.742 1 98.62 248 MET B C 1
ATOM 5423 O O . MET B 1 248 ? 6.285 5.48 10.953 1 98.62 248 MET B O 1
ATOM 5427 N N . ILE B 1 249 ? 4.727 6.902 11.547 1 97.75 249 ILE B N 1
ATOM 5428 C CA . ILE B 1 249 ? 5.398 7.254 12.789 1 97.75 249 ILE B CA 1
ATOM 5429 C C . ILE B 1 249 ? 5.555 6.012 13.664 1 97.75 249 ILE B C 1
ATOM 5431 O O . ILE B 1 249 ? 6.559 5.859 14.367 1 97.75 249 ILE B O 1
ATOM 5435 N N . ASN B 1 250 ? 4.633 5.125 13.492 1 97.25 250 ASN B N 1
ATOM 5436 C CA . ASN B 1 250 ? 4.656 3.898 14.281 1 97.25 250 ASN B CA 1
ATOM 5437 C C . ASN B 1 250 ? 5.496 2.814 13.609 1 97.25 250 ASN B C 1
ATOM 5439 O O . ASN B 1 250 ? 5.496 1.663 14.047 1 97.25 250 ASN B O 1
ATOM 5443 N N . GLY B 1 251 ? 6.133 3.088 12.57 1 97.69 251 GLY B N 1
ATOM 5444 C CA . GLY B 1 251 ? 7.148 2.191 12.039 1 97.69 251 GLY B CA 1
ATOM 5445 C C . GLY B 1 251 ? 6.711 1.467 10.781 1 97.69 251 GLY B C 1
ATOM 5446 O O . GLY B 1 251 ? 7.363 0.514 10.352 1 97.69 251 GLY B O 1
ATOM 5447 N N . VAL B 1 252 ? 5.625 1.889 10.188 1 98.62 252 VAL B N 1
ATOM 5448 C CA . VAL B 1 252 ? 5.129 1.245 8.977 1 98.62 252 VAL B CA 1
ATOM 5449 C C . VAL B 1 252 ? 5.703 1.943 7.75 1 98.62 252 VAL B C 1
ATOM 5451 O O . VAL B 1 252 ? 5.762 3.174 7.699 1 98.62 252 VAL B O 1
ATOM 5454 N N . THR B 1 253 ? 6.121 1.19 6.777 1 98.56 253 THR B N 1
ATOM 5455 C CA . THR B 1 253 ? 6.645 1.729 5.523 1 98.56 253 THR B CA 1
ATOM 5456 C C . THR B 1 253 ? 5.543 1.812 4.469 1 98.56 253 THR B C 1
ATOM 5458 O O . THR B 1 253 ? 4.828 0.836 4.234 1 98.56 253 THR B O 1
ATOM 5461 N N . PHE B 1 254 ? 5.457 3.008 3.885 1 98.5 254 PHE B N 1
ATOM 5462 C CA . PHE B 1 254 ? 4.551 3.201 2.758 1 98.5 254 PHE B CA 1
ATOM 5463 C C . PHE B 1 254 ? 5.328 3.559 1.495 1 98.5 254 PHE B C 1
ATOM 5465 O O . PHE B 1 254 ? 6.188 4.441 1.518 1 98.5 254 PHE B O 1
ATOM 5472 N N . GLN B 1 255 ? 4.996 2.873 0.396 1 98.12 255 GLN B N 1
ATOM 5473 C CA . GLN B 1 255 ? 5.559 3.277 -0.889 1 98.12 255 GLN B CA 1
ATOM 5474 C C . GLN B 1 255 ? 4.941 4.59 -1.37 1 98.12 255 GLN B C 1
ATOM 5476 O O . GLN B 1 255 ? 5.645 5.453 -1.898 1 98.12 255 GLN B O 1
ATOM 5481 N N . ASN B 1 256 ? 3.678 4.699 -1.231 1 98.25 256 ASN B N 1
ATOM 5482 C CA . ASN B 1 256 ? 2.914 5.887 -1.597 1 98.25 256 ASN B CA 1
ATOM 5483 C C . ASN B 1 256 ? 1.737 6.109 -0.65 1 98.25 256 ASN B C 1
ATOM 5485 O O . ASN B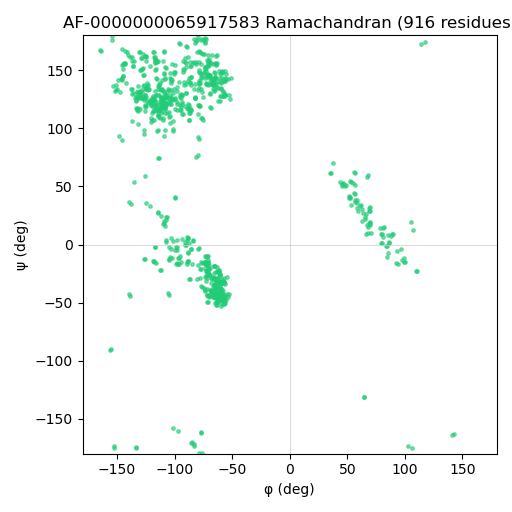 1 256 ? 0.62 5.668 -0.926 1 98.25 256 ASN B O 1
ATOM 5489 N N . PRO B 1 257 ? 1.989 6.863 0.427 1 98.44 257 PRO B N 1
ATOM 5490 C CA . PRO B 1 257 ? 0.911 7.062 1.398 1 98.44 257 PRO B CA 1
ATOM 5491 C C . PRO B 1 257 ? -0.307 7.758 0.793 1 98.44 257 PRO B C 1
ATOM 5493 O O . PRO B 1 257 ? -1.433 7.555 1.255 1 98.44 257 PRO B O 1
ATOM 5496 N N . ASN B 1 258 ? -0.149 8.539 -0.271 1 97.44 258 ASN B N 1
ATOM 5497 C CA . ASN B 1 258 ? -1.25 9.273 -0.881 1 97.44 258 ASN B CA 1
ATOM 5498 C C . ASN B 1 258 ? -2.15 8.359 -1.705 1 97.44 258 ASN B C 1
ATOM 5500 O O . ASN B 1 258 ? -3.266 8.742 -2.066 1 97.44 258 ASN B O 1
ATOM 5504 N N . ALA B 1 259 ? -1.649 7.176 -2.02 1 97.69 259 ALA B N 1
ATOM 5505 C CA . ALA B 1 259 ? -2.426 6.207 -2.787 1 97.69 259 ALA B CA 1
ATOM 5506 C C . ALA B 1 259 ? -2.59 4.898 -2.016 1 97.69 259 ALA B C 1
ATOM 5508 O O . ALA B 1 259 ? -2.479 3.814 -2.59 1 97.69 259 ALA B O 1
ATOM 5509 N N . THR B 1 260 ? -2.674 4.98 -0.757 1 98.62 260 THR B N 1
ATOM 5510 C CA . THR B 1 260 ? -2.965 3.865 0.139 1 98.62 260 THR B CA 1
ATOM 5511 C C . THR B 1 260 ? -4.164 4.184 1.025 1 98.62 260 THR B C 1
ATOM 5513 O O . THR B 1 260 ? -4.25 5.277 1.594 1 98.62 260 THR B O 1
ATOM 5516 N N . TYR B 1 261 ? -5.09 3.262 1.173 1 98.81 261 TYR B N 1
ATOM 5517 C CA . TYR B 1 261 ? -6.391 3.541 1.766 1 98.81 261 TYR B CA 1
ATOM 5518 C C . TYR B 1 261 ? -6.621 2.688 3.008 1 98.81 261 TYR B C 1
ATOM 5520 O O . TYR B 1 261 ? -6.844 1.479 2.906 1 98.81 261 TYR B O 1
ATOM 5528 N N . ILE B 1 262 ? -6.598 3.336 4.188 1 98.94 262 ILE B N 1
ATOM 5529 C CA . ILE B 1 262 ? -6.68 2.623 5.457 1 98.94 262 ILE B CA 1
ATOM 5530 C C . ILE B 1 262 ? -7.773 3.24 6.324 1 98.94 262 ILE B C 1
ATOM 5532 O O . ILE B 1 262 ? -7.777 4.449 6.562 1 98.94 262 ILE B O 1
ATOM 5536 N N . ASP B 1 263 ? -8.664 2.398 6.809 1 98.81 263 ASP B N 1
ATOM 5537 C CA . ASP B 1 263 ? -9.719 2.855 7.715 1 98.81 263 ASP B CA 1
ATOM 5538 C C . ASP B 1 263 ? -9.141 3.225 9.078 1 98.81 263 ASP B C 1
ATOM 5540 O O . ASP B 1 263 ? -8.055 2.77 9.445 1 98.81 263 ASP B O 1
ATOM 5544 N N . VAL B 1 264 ? -9.883 3.961 9.867 1 98.56 264 VAL B N 1
ATOM 5545 C CA . VAL B 1 264 ? -9.414 4.621 11.078 1 98.56 264 VAL B CA 1
ATOM 5546 C C . VAL B 1 264 ? -9.125 3.574 12.156 1 98.56 264 VAL B C 1
ATOM 5548 O O . VAL B 1 264 ? -8.227 3.76 12.984 1 98.56 264 VAL B O 1
ATOM 5551 N N . ASP B 1 265 ? -9.789 2.4 12.109 1 98.44 265 ASP B N 1
ATOM 5552 C CA . ASP B 1 265 ? -9.68 1.455 13.211 1 98.44 265 ASP B CA 1
ATOM 5553 C C . ASP B 1 265 ? -8.711 0.32 12.867 1 98.44 265 ASP B C 1
ATOM 5555 O O . ASP B 1 265 ? -8.547 -0.619 13.648 1 98.44 265 ASP B O 1
ATOM 5559 N N . VAL B 1 266 ? -8.109 0.375 11.75 1 98.88 266 VAL B N 1
ATOM 5560 C CA . VAL B 1 266 ? -7.133 -0.634 11.344 1 98.88 266 VAL B CA 1
ATOM 5561 C C . VAL B 1 266 ? -5.883 -0.525 12.219 1 98.88 266 VAL B C 1
ATOM 5563 O O . VAL B 1 266 ? -5.422 0.579 12.516 1 98.88 266 VAL B O 1
ATOM 5566 N N . GLU B 1 267 ? -5.379 -1.662 12.617 1 98.88 267 GLU B N 1
ATOM 5567 C CA . GLU B 1 267 ? -4.145 -1.729 13.391 1 98.88 267 GLU B CA 1
ATOM 5568 C C . GLU B 1 267 ? -3.021 -2.373 12.578 1 98.88 267 GLU B C 1
ATOM 5570 O O . GLU B 1 267 ? -3.209 -3.436 11.984 1 98.88 267 GLU B O 1
ATOM 5575 N N . ILE B 1 268 ? -1.897 -1.728 12.609 1 98.88 268 ILE B N 1
ATOM 5576 C CA . ILE B 1 268 ? -0.755 -2.24 11.859 1 98.88 268 ILE B CA 1
ATOM 5577 C C . ILE B 1 268 ? 0.493 -2.209 12.734 1 98.88 268 ILE B C 1
ATOM 5579 O O . ILE B 1 268 ? 0.828 -1.172 13.312 1 98.88 268 ILE B O 1
ATOM 5583 N N . ALA B 1 269 ? 1.146 -3.328 12.82 1 98.31 269 ALA B N 1
ATOM 5584 C CA . ALA B 1 269 ? 2.361 -3.449 13.625 1 98.31 269 ALA B CA 1
ATOM 5585 C C . ALA B 1 269 ? 3.555 -2.82 12.914 1 98.31 269 ALA B C 1
ATOM 5587 O O . ALA B 1 269 ? 3.494 -2.549 11.711 1 98.31 269 ALA B O 1
ATOM 5588 N N . PRO B 1 270 ? 4.664 -2.568 13.625 1 96.88 270 PRO B N 1
ATOM 5589 C CA . PRO B 1 270 ? 5.863 -1.999 13.008 1 96.88 270 PRO B CA 1
ATOM 5590 C C . PRO B 1 270 ? 6.492 -2.928 11.969 1 96.88 270 PRO B C 1
ATOM 5592 O O . PRO B 1 270 ? 6.27 -4.141 12.008 1 96.88 270 PRO B O 1
ATOM 5595 N N . ASP B 1 271 ? 7.207 -2.4 11.039 1 97.25 271 ASP B N 1
ATOM 5596 C CA . ASP B 1 271 ? 8.008 -3.082 10.031 1 97.25 271 ASP B CA 1
ATOM 5597 C C . ASP B 1 271 ? 7.121 -3.805 9.023 1 97.25 271 ASP B C 1
ATOM 5599 O O . ASP B 1 271 ? 7.543 -4.781 8.398 1 97.25 271 ASP B O 1
ATOM 5603 N N . VAL B 1 272 ? 5.914 -3.387 8.984 1 98.5 272 VAL B N 1
ATOM 5604 C CA . VAL B 1 272 ? 5.094 -3.77 7.84 1 98.5 272 VAL B CA 1
ATOM 5605 C C . VAL B 1 272 ? 5.441 -2.895 6.641 1 98.5 272 VAL B C 1
ATOM 5607 O O . VAL B 1 272 ? 5.672 -1.693 6.785 1 98.5 272 VAL B O 1
ATOM 5610 N N . VAL B 1 273 ? 5.531 -3.506 5.5 1 98.56 273 VAL B N 1
ATOM 5611 C CA . VAL B 1 273 ? 5.754 -2.787 4.25 1 98.56 273 VAL B CA 1
ATOM 5612 C C . VAL B 1 273 ? 4.48 -2.803 3.41 1 98.56 273 VAL B C 1
ATOM 5614 O O . VAL B 1 273 ? 3.973 -3.873 3.064 1 98.56 273 VAL B O 1
ATOM 5617 N N . ILE B 1 274 ? 4.004 -1.612 3.084 1 98.81 274 ILE B N 1
ATOM 5618 C CA . ILE B 1 274 ? 2.775 -1.483 2.309 1 98.81 274 ILE B CA 1
ATOM 5619 C C . ILE B 1 274 ? 3.072 -0.794 0.98 1 98.81 274 ILE B C 1
ATOM 5621 O O . ILE B 1 274 ? 3.471 0.373 0.954 1 98.81 274 ILE B O 1
ATOM 5625 N N . GLU B 1 275 ? 2.898 -1.497 -0.111 1 98.44 275 GLU B N 1
ATOM 5626 C CA . GLU B 1 275 ? 3.021 -0.888 -1.433 1 98.44 275 GLU B CA 1
ATOM 5627 C C . GLU B 1 275 ? 1.815 -0.008 -1.748 1 98.44 275 GLU B C 1
ATOM 5629 O O . GLU B 1 275 ? 0.925 0.157 -0.912 1 98.44 275 GLU B O 1
ATOM 5634 N N . ALA B 1 276 ? 1.871 0.606 -2.9 1 97.25 276 ALA B N 1
ATOM 5635 C CA . ALA B 1 276 ? 0.8 1.519 -3.293 1 97.25 276 ALA B CA 1
ATOM 5636 C C . ALA B 1 276 ? -0.485 0.755 -3.602 1 97.25 276 ALA B C 1
ATOM 5638 O O . ALA B 1 276 ? -0.458 -0.46 -3.811 1 97.25 276 ALA B O 1
ATOM 5639 N N . ASN B 1 277 ? -1.67 1.485 -3.553 1 97.56 277 ASN B N 1
ATOM 5640 C CA . ASN B 1 277 ? -2.982 0.986 -3.947 1 97.56 277 ASN B CA 1
ATOM 5641 C C . ASN B 1 277 ? -3.426 -0.181 -3.07 1 97.56 277 ASN B C 1
ATOM 5643 O O . ASN B 1 277 ? -4.02 -1.142 -3.561 1 97.56 277 ASN B O 1
ATOM 5647 N N . VAL B 1 278 ? -3.023 -0.203 -1.879 1 98.75 278 VAL B N 1
ATOM 5648 C CA . VAL B 1 278 ? -3.494 -1.166 -0.889 1 98.75 278 VAL B CA 1
ATOM 5649 C C . VAL B 1 278 ? -4.684 -0.583 -0.126 1 98.75 278 VAL B C 1
ATOM 5651 O O . VAL B 1 278 ? -4.699 0.608 0.189 1 98.75 278 VAL B O 1
ATOM 5654 N N . THR B 1 279 ? -5.664 -1.444 0.122 1 98.88 279 THR B N 1
ATOM 5655 C CA . THR B 1 279 ? -6.852 -1.054 0.868 1 98.88 279 THR B CA 1
ATOM 5656 C C . THR B 1 279 ? -7.023 -1.924 2.111 1 98.88 279 THR B C 1
ATOM 5658 O O . THR B 1 279 ? -7.094 -3.15 2.01 1 98.88 279 THR B O 1
ATOM 5661 N N . LEU B 1 280 ? -7.078 -1.333 3.283 1 98.94 280 LEU B N 1
ATOM 5662 C CA . LEU B 1 280 ? -7.344 -1.996 4.555 1 98.94 280 LEU B CA 1
ATOM 5663 C C . LEU B 1 280 ? -8.57 -1.402 5.23 1 98.94 280 LEU B C 1
ATOM 5665 O O . LEU B 1 280 ? -8.602 -0.212 5.551 1 98.94 280 LEU B O 1
ATOM 5669 N N . LYS B 1 281 ? -9.539 -2.238 5.543 1 98.81 281 LYS B N 1
ATOM 5670 C CA . LYS B 1 281 ? -10.812 -1.721 6.02 1 98.81 281 LYS B CA 1
ATOM 5671 C C . LYS B 1 281 ? -11.227 -2.396 7.324 1 98.81 281 LYS B C 1
ATOM 5673 O O . LYS B 1 281 ? -10.766 -3.494 7.637 1 98.81 281 LYS B O 1
ATOM 5678 N N . GLY B 1 282 ? -12.125 -1.736 8.031 1 98.38 282 GLY B N 1
ATOM 5679 C CA . GLY B 1 282 ? -12.805 -2.287 9.188 1 98.38 282 GLY B CA 1
ATOM 5680 C C . GLY B 1 282 ? -11.875 -2.582 10.352 1 98.38 282 GLY B C 1
ATOM 5681 O O . GLY B 1 282 ? -11.086 -1.725 10.75 1 98.38 282 GLY B O 1
ATOM 5682 N N . GLN B 1 283 ? -11.992 -3.811 10.922 1 98.31 283 GLN B N 1
ATOM 5683 C CA . GLN B 1 283 ? -11.227 -4.215 12.094 1 98.31 283 GLN B CA 1
ATOM 5684 C C . GLN B 1 283 ? -10.016 -5.062 11.703 1 98.31 283 GLN B C 1
ATOM 5686 O O . GLN B 1 283 ? -9.703 -6.051 12.367 1 98.31 283 GLN B O 1
ATOM 5691 N N . THR B 1 284 ? -9.445 -4.668 10.688 1 98.88 284 THR B N 1
ATOM 5692 C CA . THR B 1 284 ? -8.289 -5.379 10.164 1 98.88 284 THR B CA 1
ATOM 5693 C C . THR B 1 284 ? -7.07 -5.168 11.055 1 98.88 284 THR B C 1
ATOM 5695 O O . THR B 1 284 ? -6.836 -4.062 11.547 1 98.88 284 THR B O 1
ATOM 5698 N N . LYS B 1 285 ? -6.34 -6.203 11.273 1 98.94 285 LYS B N 1
ATOM 5699 C CA . LYS B 1 285 ? -5.07 -6.176 11.992 1 98.94 285 LYS B CA 1
ATOM 5700 C C . LYS B 1 285 ? -3.959 -6.828 11.18 1 98.94 285 LYS B C 1
ATOM 5702 O O . LYS B 1 285 ? -4.152 -7.898 10.594 1 98.94 285 LYS B O 1
ATOM 5707 N N . VAL B 1 286 ? -2.787 -6.199 11.156 1 98.94 286 VAL B N 1
ATOM 5708 C CA . VAL B 1 286 ? -1.664 -6.73 10.391 1 98.94 286 VAL B CA 1
ATOM 5709 C C . VAL B 1 286 ? -0.444 -6.879 11.297 1 98.94 286 VAL B C 1
ATOM 5711 O O . VAL B 1 286 ? -0.018 -5.914 11.938 1 98.94 286 VAL B O 1
ATOM 5714 N N . GLY B 1 287 ? 0.127 -8.07 11.266 1 98.75 287 GLY B N 1
ATOM 5715 C CA . GLY B 1 287 ? 1.268 -8.375 12.117 1 98.75 287 GLY B CA 1
ATOM 5716 C C . GLY B 1 287 ? 2.58 -7.855 11.562 1 98.75 287 GLY B C 1
ATOM 5717 O O . GLY B 1 287 ? 2.678 -7.543 10.367 1 98.75 287 GLY B O 1
ATOM 5718 N N . ALA B 1 288 ? 3.59 -7.848 12.445 1 98.19 288 ALA B N 1
ATOM 5719 C CA . ALA B 1 288 ? 4.875 -7.211 12.164 1 98.19 288 ALA B CA 1
ATOM 5720 C C . ALA B 1 288 ? 5.59 -7.906 11.016 1 98.19 288 ALA B C 1
ATOM 5722 O O . ALA B 1 288 ? 5.387 -9.102 10.773 1 98.19 288 ALA B O 1
ATOM 5723 N N . GLU B 1 289 ? 6.359 -7.156 10.227 1 97.19 289 GLU B N 1
ATOM 5724 C CA . GLU B 1 289 ? 7.285 -7.637 9.203 1 97.19 289 GLU B CA 1
ATOM 5725 C C . GLU B 1 289 ? 6.531 -8.242 8.023 1 97.19 289 GLU B C 1
ATOM 5727 O O . GLU B 1 289 ? 7.094 -9.039 7.266 1 97.19 289 GLU B O 1
ATOM 5732 N N . SER B 1 290 ? 5.277 -7.977 7.906 1 98.62 290 SER B N 1
ATOM 5733 C CA . SER B 1 290 ? 4.484 -8.445 6.777 1 98.62 290 SER B CA 1
ATOM 5734 C C . SER B 1 290 ? 4.617 -7.508 5.582 1 98.62 290 SER B C 1
ATOM 5736 O O . SER B 1 290 ? 5.016 -6.352 5.734 1 98.62 290 SER B O 1
ATOM 5738 N N . VAL B 1 291 ? 4.359 -8.055 4.426 1 98.81 291 VAL B N 1
ATOM 5739 C CA . VAL B 1 291 ? 4.43 -7.293 3.182 1 98.81 291 VAL B CA 1
ATOM 5740 C C . VAL B 1 291 ? 3.094 -7.375 2.449 1 98.81 291 VAL B C 1
ATOM 5742 O O . VAL B 1 291 ? 2.586 -8.469 2.188 1 98.81 291 VAL B O 1
ATOM 5745 N N . LEU B 1 292 ? 2.494 -6.242 2.154 1 98.94 292 LEU B N 1
ATOM 5746 C CA . LEU B 1 292 ? 1.279 -6.125 1.356 1 98.94 292 LEU B CA 1
ATOM 5747 C C . LEU B 1 292 ? 1.568 -5.441 0.023 1 98.94 292 LEU B C 1
ATOM 5749 O O . LEU B 1 292 ? 1.89 -4.254 -0.014 1 98.94 292 LEU B O 1
ATOM 5753 N N . THR B 1 293 ? 1.391 -6.156 -1.058 1 98.69 293 THR B N 1
ATOM 5754 C CA . THR B 1 293 ? 1.801 -5.625 -2.352 1 98.69 293 THR B CA 1
ATOM 5755 C C . THR B 1 293 ? 0.657 -4.852 -3.006 1 98.69 293 THR B C 1
ATOM 5757 O O . THR B 1 293 ? -0.469 -4.855 -2.504 1 98.69 293 THR B O 1
ATOM 5760 N N . ASN B 1 294 ? 1.024 -4.176 -4.09 1 98.44 294 ASN B N 1
ATOM 5761 C CA . ASN B 1 294 ? 0.122 -3.332 -4.863 1 98.44 294 ASN B CA 1
ATOM 5762 C C . ASN B 1 294 ? -1.149 -4.082 -5.254 1 98.44 294 ASN B C 1
ATOM 5764 O O . ASN B 1 294 ? -1.084 -5.18 -5.805 1 98.44 294 ASN B O 1
ATOM 5768 N N . GLY B 1 295 ? -2.32 -3.518 -4.902 1 97.56 295 GLY B N 1
ATOM 5769 C CA . GLY B 1 295 ? -3.604 -4.09 -5.277 1 97.56 295 GLY B CA 1
ATOM 5770 C C . GLY B 1 295 ? -4.207 -4.957 -4.188 1 97.56 295 GLY B C 1
ATOM 5771 O O . GLY B 1 295 ? -5.348 -5.414 -4.312 1 97.56 295 GLY B O 1
ATOM 5772 N N . THR B 1 296 ? -3.545 -5.176 -3.119 1 98.75 296 THR B N 1
ATOM 5773 C CA . THR B 1 296 ? -4.039 -5.984 -2.008 1 98.75 296 THR B CA 1
ATOM 5774 C C . THR B 1 296 ? -5.23 -5.309 -1.337 1 98.75 296 THR B C 1
ATOM 5776 O O . THR B 1 296 ? -5.234 -4.09 -1.145 1 98.75 296 THR B O 1
ATOM 5779 N N . TYR B 1 297 ? -6.234 -6.109 -0.996 1 98.88 297 TYR B N 1
ATOM 5780 C CA . TYR B 1 297 ? -7.477 -5.648 -0.388 1 98.88 297 TYR B CA 1
ATOM 5781 C C . TYR B 1 297 ? -7.863 -6.523 0.799 1 98.88 297 TYR B C 1
ATOM 5783 O O . TYR B 1 297 ? -8.164 -7.707 0.632 1 98.88 297 TYR B O 1
ATOM 5791 N N . ILE B 1 298 ? -7.938 -5.973 2.051 1 98.94 298 ILE B N 1
ATOM 5792 C CA . ILE B 1 298 ? -8.211 -6.758 3.25 1 98.94 298 ILE B CA 1
ATOM 5793 C C . ILE B 1 298 ? -9.328 -6.094 4.055 1 98.94 298 ILE B C 1
ATOM 5795 O O . ILE B 1 298 ? -9.273 -4.898 4.34 1 98.94 298 ILE B O 1
ATOM 5799 N N . VAL B 1 299 ? -10.312 -6.867 4.375 1 98.81 299 VAL B N 1
ATOM 5800 C CA . VAL B 1 299 ? -11.453 -6.367 5.137 1 98.81 299 VAL B CA 1
ATOM 5801 C C . VAL B 1 299 ? -11.68 -7.246 6.367 1 98.81 299 VAL B C 1
ATOM 5803 O O . VAL B 1 299 ? -11.773 -8.469 6.254 1 98.81 299 VAL B O 1
ATOM 5806 N N . ASP B 1 300 ? -11.742 -6.629 7.512 1 98.75 300 ASP B N 1
ATOM 5807 C CA . ASP B 1 300 ? -12.148 -7.281 8.75 1 98.75 300 ASP B CA 1
ATOM 5808 C C . ASP B 1 300 ? -11.438 -8.625 8.922 1 98.75 300 ASP B C 1
ATOM 5810 O O . ASP B 1 300 ? -12.086 -9.648 9.141 1 98.75 300 ASP B O 1
ATOM 5814 N N . SER B 1 301 ? -10.125 -8.586 8.828 1 98.94 301 SER B N 1
ATOM 5815 C CA . SER B 1 301 ? -9.336 -9.812 8.906 1 98.94 301 SER B CA 1
ATOM 5816 C C . SER B 1 301 ? -8.102 -9.617 9.781 1 98.94 301 SER B C 1
ATOM 5818 O O . SER B 1 301 ? -7.699 -8.484 10.047 1 98.94 301 SER B O 1
ATOM 5820 N N . THR B 1 302 ? -7.582 -10.703 10.289 1 98.94 302 THR B N 1
ATOM 5821 C CA . THR B 1 302 ? -6.352 -10.711 11.07 1 98.94 302 THR B CA 1
ATOM 5822 C C . THR B 1 302 ? -5.223 -11.383 10.289 1 98.94 302 THR B C 1
ATOM 5824 O O . THR B 1 302 ? -5.324 -12.555 9.922 1 98.94 302 THR B O 1
ATOM 5827 N N . ILE B 1 303 ? -4.203 -10.656 10.07 1 98.94 303 ILE B N 1
ATOM 5828 C CA . ILE B 1 303 ? -3.023 -11.133 9.352 1 98.94 303 ILE B CA 1
ATOM 5829 C C . ILE B 1 303 ? -1.855 -11.273 10.328 1 98.94 303 ILE B C 1
ATOM 5831 O O . ILE B 1 303 ? -1.456 -10.305 10.977 1 98.94 303 ILE B O 1
ATOM 5835 N N . GLY B 1 304 ? -1.313 -12.453 10.383 1 98.81 304 GLY B N 1
ATOM 5836 C CA . GLY B 1 304 ? -0.205 -12.711 11.289 1 98.81 304 GLY B CA 1
ATOM 5837 C C . GLY B 1 304 ? 1.102 -12.102 10.82 1 98.81 304 GLY B C 1
ATOM 5838 O O . GLY B 1 304 ? 1.161 -11.484 9.758 1 98.81 304 GLY B O 1
ATOM 5839 N N . ALA B 1 305 ? 2.145 -12.258 11.688 1 98.62 305 ALA B N 1
ATOM 5840 C CA . ALA B 1 305 ? 3.455 -11.68 11.422 1 98.62 305 ALA B CA 1
ATOM 5841 C C . ALA B 1 305 ? 4.152 -12.398 10.266 1 98.62 305 ALA B C 1
ATOM 5843 O O . ALA B 1 305 ? 3.844 -13.555 9.977 1 98.62 305 ALA B O 1
ATOM 5844 N N . ASN B 1 306 ? 5.059 -11.68 9.594 1 98.31 306 ASN B N 1
ATOM 5845 C CA . ASN B 1 306 ? 5.914 -12.25 8.555 1 98.31 306 ASN B CA 1
ATOM 5846 C C . ASN B 1 306 ? 5.094 -12.891 7.441 1 98.31 306 ASN B C 1
ATOM 5848 O O . ASN B 1 306 ? 5.406 -14 6.988 1 98.31 306 ASN B O 1
ATOM 5852 N N . THR B 1 307 ? 3.982 -12.305 7.121 1 98.69 307 THR B N 1
ATOM 5853 C CA . THR B 1 307 ? 3.117 -12.773 6.043 1 98.69 307 THR B CA 1
ATOM 5854 C C . THR B 1 307 ? 3.312 -11.93 4.785 1 98.69 307 THR B C 1
ATOM 5856 O O . THR B 1 307 ? 3.654 -10.75 4.871 1 98.69 307 THR B O 1
ATOM 5859 N N . VAL B 1 308 ? 3.18 -12.539 3.662 1 98.88 308 VAL B N 1
ATOM 5860 C CA . VAL B 1 308 ? 3.234 -11.828 2.387 1 98.88 308 VAL B CA 1
ATOM 5861 C C . VAL B 1 308 ? 1.91 -12 1.645 1 98.88 308 VAL B C 1
ATOM 5863 O O . VAL B 1 308 ? 1.525 -13.125 1.299 1 98.88 308 VAL B O 1
ATOM 5866 N N . ILE B 1 309 ? 1.192 -10.953 1.455 1 98.88 309 ILE B N 1
ATOM 5867 C CA . ILE B 1 309 ? -0.033 -10.945 0.664 1 98.88 309 ILE B CA 1
ATOM 5868 C C . ILE B 1 309 ? 0.205 -10.203 -0.649 1 98.88 309 ILE B C 1
ATOM 5870 O O . ILE B 1 309 ? 0.483 -9 -0.649 1 98.88 309 ILE B O 1
ATOM 5874 N N . THR B 1 310 ? 0.099 -10.875 -1.741 1 98.69 310 THR B N 1
ATOM 5875 C CA . THR B 1 310 ? 0.374 -10.312 -3.061 1 98.69 310 THR B CA 1
ATOM 5876 C C . THR B 1 310 ? -0.919 -10.125 -3.846 1 98.69 310 THR B C 1
ATOM 5878 O O . THR B 1 310 ? -1.57 -11.094 -4.23 1 98.69 310 THR B O 1
ATOM 5881 N N . ASN B 1 311 ? -1.289 -8.898 -4.109 1 98.25 311 ASN B N 1
ATOM 5882 C CA . ASN B 1 311 ? -2.426 -8.531 -4.945 1 98.25 311 ASN B CA 1
ATOM 5883 C C . ASN B 1 311 ? -3.586 -9.508 -4.773 1 98.25 311 ASN B C 1
ATOM 5885 O O . ASN B 1 311 ? -4.066 -10.086 -5.75 1 98.25 311 ASN B O 1
ATOM 5889 N N . SER B 1 312 ? -4.129 -9.617 -3.596 1 98.75 312 SER B N 1
ATOM 5890 C CA . SER B 1 312 ? -5.203 -10.555 -3.283 1 98.75 312 SER B CA 1
ATOM 5891 C C . SER B 1 312 ? -6.234 -9.93 -2.352 1 98.75 312 SER B C 1
ATOM 5893 O O . SER B 1 312 ? -5.98 -8.883 -1.756 1 98.75 312 SER B O 1
ATOM 5895 N N . MET B 1 313 ? -7.363 -10.578 -2.33 1 98.75 313 MET B N 1
ATOM 5896 C CA . MET B 1 313 ? -8.453 -10.109 -1.475 1 98.75 313 MET B CA 1
ATOM 5897 C C . MET B 1 313 ? -8.672 -11.062 -0.307 1 98.75 313 MET B C 1
ATOM 5899 O O . MET B 1 313 ? -8.758 -12.281 -0.499 1 98.75 313 MET B O 1
ATOM 5903 N N . ILE B 1 314 ? -8.773 -10.539 0.925 1 98.88 314 ILE B N 1
ATOM 5904 C CA . ILE B 1 314 ? -9.031 -11.297 2.143 1 98.88 314 ILE B CA 1
ATOM 5905 C C . ILE B 1 314 ? -10.18 -10.656 2.918 1 98.88 314 ILE B C 1
ATOM 5907 O O . ILE B 1 314 ? -10.148 -9.461 3.215 1 98.88 314 ILE B O 1
ATOM 5911 N N . GLU B 1 315 ? -11.164 -11.445 3.227 1 98.69 315 GLU B N 1
ATOM 5912 C CA . GLU B 1 315 ? -12.328 -10.906 3.92 1 98.69 315 GLU B CA 1
ATOM 5913 C C . GLU B 1 315 ? -12.711 -11.781 5.113 1 98.69 315 GLU B C 1
ATOM 5915 O O . GLU B 1 315 ? -12.859 -12.992 4.98 1 98.69 315 GLU B O 1
ATOM 5920 N N . HIS B 1 316 ? -12.906 -11.18 6.242 1 98.62 316 HIS B N 1
ATOM 5921 C CA . HIS B 1 316 ? -13.438 -11.836 7.434 1 98.62 316 HIS B CA 1
ATOM 5922 C C . HIS B 1 316 ? -12.75 -13.172 7.684 1 98.62 316 HIS B C 1
ATOM 5924 O O . HIS B 1 316 ? -13.422 -14.195 7.828 1 98.62 316 HIS B O 1
ATOM 5930 N N . SER B 1 317 ? -11.438 -13.133 7.703 1 98.81 317 SER B N 1
ATOM 5931 C CA . SER B 1 317 ? -10.648 -14.352 7.82 1 98.81 317 SER B CA 1
ATOM 5932 C C . SER B 1 317 ? -9.414 -14.133 8.68 1 98.81 317 SER B C 1
ATOM 5934 O O . SER B 1 317 ? -9.125 -13 9.078 1 98.81 317 SER B O 1
ATOM 5936 N N . VAL B 1 318 ? -8.797 -15.227 9.07 1 98.88 318 VAL B N 1
ATOM 5937 C CA . VAL B 1 318 ? -7.562 -15.203 9.844 1 98.88 318 VAL B CA 1
ATOM 5938 C C . VAL B 1 318 ? -6.441 -15.867 9.055 1 98.88 318 VAL B C 1
ATOM 5940 O O . VAL B 1 318 ? -6.59 -17 8.578 1 98.88 318 VAL B O 1
ATOM 5943 N N . VAL B 1 319 ? -5.383 -15.195 8.859 1 98.94 319 VAL B N 1
ATOM 5944 C CA . VAL B 1 319 ? -4.156 -15.695 8.25 1 98.94 319 VAL B CA 1
ATOM 5945 C C . VAL B 1 319 ? -3.025 -15.672 9.273 1 98.94 319 VAL B C 1
ATOM 5947 O O . VAL B 1 319 ? -2.611 -14.602 9.727 1 98.94 319 VAL B O 1
ATOM 5950 N N . GLU B 1 320 ? -2.518 -16.797 9.617 1 98.75 320 GLU B N 1
ATOM 5951 C CA . GLU B 1 320 ? -1.515 -16.859 10.68 1 98.75 320 GLU B CA 1
ATOM 5952 C C . GLU B 1 320 ? -0.12 -16.547 10.133 1 98.75 320 GLU B C 1
ATOM 5954 O O . GLU B 1 320 ? 0.051 -16.328 8.938 1 98.75 320 GLU B O 1
ATOM 5959 N N . LYS B 1 321 ? 0.822 -16.516 11.062 1 98.69 321 LYS B N 1
ATOM 5960 C CA . LYS B 1 321 ? 2.176 -16.031 10.789 1 98.69 321 LYS B CA 1
ATOM 5961 C C . LYS B 1 321 ? 2.846 -16.875 9.711 1 98.69 321 LYS B C 1
ATOM 5963 O O . LYS B 1 321 ? 2.645 -18.094 9.641 1 98.69 321 LYS B O 1
ATOM 5968 N N . GLY B 1 322 ? 3.555 -16.219 8.852 1 98.62 322 GLY B N 1
ATOM 5969 C CA . GLY B 1 322 ? 4.426 -16.891 7.895 1 98.62 322 GLY B CA 1
ATOM 5970 C C . GLY B 1 322 ? 3.691 -17.359 6.652 1 98.62 322 GLY B C 1
ATOM 5971 O O . GLY B 1 322 ? 4.301 -17.922 5.742 1 98.62 322 GLY B O 1
ATOM 5972 N N . ALA B 1 323 ? 2.451 -17.172 6.543 1 98.75 323 ALA B N 1
ATOM 5973 C CA . ALA B 1 323 ? 1.691 -17.594 5.367 1 98.75 323 ALA B CA 1
ATOM 5974 C C . ALA B 1 323 ? 1.973 -16.688 4.18 1 98.75 323 ALA B C 1
ATOM 5976 O O . ALA B 1 323 ? 2.422 -15.555 4.352 1 98.75 323 ALA B O 1
ATOM 5977 N N . THR B 1 324 ? 1.831 -17.219 3.016 1 98.81 324 THR B N 1
ATOM 5978 C CA . THR B 1 324 ? 1.912 -16.469 1.771 1 98.81 324 THR B CA 1
ATOM 5979 C C . THR B 1 324 ? 0.631 -16.625 0.956 1 98.81 324 THR B C 1
ATOM 5981 O O . THR B 1 324 ? 0.119 -17.75 0.81 1 98.81 324 THR B O 1
ATOM 5984 N N . VAL B 1 325 ? 0.098 -15.508 0.439 1 98.88 325 VAL B N 1
ATOM 5985 C CA . VAL B 1 325 ? -1.156 -15.523 -0.306 1 98.88 325 VAL B CA 1
ATOM 5986 C C . VAL B 1 325 ? -0.995 -14.742 -1.607 1 98.88 325 VAL B C 1
ATOM 5988 O O . VAL B 1 325 ? -0.568 -13.586 -1.594 1 98.88 325 VAL B O 1
ATOM 5991 N N . GLY B 1 326 ? -1.362 -15.461 -2.758 1 98.12 326 GLY B N 1
ATOM 5992 C CA . GLY B 1 326 ? -1.445 -14.758 -4.027 1 98.12 326 GLY B CA 1
ATOM 5993 C C . GLY B 1 326 ? -0.3 -15.078 -4.965 1 98.12 326 GLY B C 1
ATOM 5994 O O . GLY B 1 326 ? 0.516 -15.961 -4.676 1 98.12 326 GLY B O 1
ATOM 5995 N N . PRO B 1 327 ? -0.39 -14.32 -6.051 1 98.25 327 PRO B N 1
ATOM 5996 C CA . PRO B 1 327 ? -1.281 -13.211 -6.391 1 98.25 327 PRO B CA 1
ATOM 5997 C C . PRO B 1 327 ? -2.67 -13.68 -6.82 1 98.25 327 PRO B C 1
ATOM 5999 O O . PRO B 1 327 ? -2.875 -14.867 -7.078 1 98.25 327 PRO B O 1
ATOM 6002 N N . PHE B 1 328 ? -3.73 -12.75 -6.891 1 98.19 328 PHE B N 1
ATOM 6003 C CA . PHE B 1 328 ? -5.082 -12.906 -7.41 1 98.19 328 PHE B CA 1
ATOM 6004 C C . PHE B 1 328 ? -5.824 -14.008 -6.668 1 98.19 328 PHE B C 1
ATOM 6006 O O . PHE B 1 328 ? -6.605 -14.75 -7.266 1 98.19 328 PHE B O 1
ATOM 6013 N N . ALA B 1 329 ? -5.473 -14.211 -5.453 1 98.62 329 ALA B N 1
ATOM 6014 C CA . ALA B 1 329 ? -6.203 -15.141 -4.598 1 98.62 329 ALA B CA 1
ATOM 6015 C C . ALA B 1 329 ? -7.355 -14.445 -3.883 1 98.62 329 ALA B C 1
ATOM 6017 O O . ALA B 1 329 ? -7.414 -13.211 -3.85 1 98.62 329 ALA B O 1
ATOM 6018 N N . HIS B 1 330 ? -8.297 -15.242 -3.391 1 98.81 330 HIS B N 1
ATOM 6019 C CA . HIS B 1 330 ? -9.445 -14.734 -2.65 1 98.81 330 HIS B CA 1
ATOM 6020 C C . HIS B 1 330 ? -9.734 -15.586 -1.421 1 98.81 330 HIS B C 1
ATOM 6022 O O . HIS B 1 330 ? -10.195 -16.719 -1.545 1 98.81 330 HIS B O 1
ATOM 6028 N N . ILE B 1 331 ? -9.406 -15.055 -0.248 1 98.88 331 ILE B N 1
ATOM 6029 C CA . ILE B 1 331 ? -9.758 -15.703 1.012 1 98.88 331 ILE B CA 1
ATOM 6030 C C . ILE B 1 331 ? -11.086 -15.141 1.522 1 98.88 331 ILE B C 1
ATOM 6032 O O . ILE B 1 331 ? -11.164 -13.984 1.94 1 98.88 331 ILE B O 1
ATOM 6036 N N . ARG B 1 332 ? -12.062 -15.906 1.532 1 98.56 332 ARG B N 1
ATOM 6037 C CA . ARG B 1 332 ? -13.438 -15.5 1.816 1 98.56 332 ARG B CA 1
ATOM 6038 C C . ARG B 1 332 ? -13.781 -15.719 3.285 1 98.56 332 ARG B C 1
ATOM 6040 O O . ARG B 1 332 ? -12.977 -16.281 4.039 1 98.56 332 ARG B O 1
ATOM 6047 N N . PRO B 1 333 ? -14.914 -15.266 3.715 1 98.38 333 PRO B N 1
ATOM 6048 C CA . PRO B 1 333 ? -15.258 -15.242 5.141 1 98.38 333 PRO B CA 1
ATOM 6049 C C . PRO B 1 333 ? -15.219 -16.625 5.777 1 98.38 333 PRO B C 1
ATOM 6051 O O . PRO B 1 333 ? -15.5 -17.625 5.109 1 98.38 333 PRO B O 1
ATOM 6054 N N . ASP B 1 334 ? -14.883 -16.609 6.996 1 98.12 334 ASP B N 1
ATOM 6055 C CA . ASP B 1 334 ? -14.898 -17.766 7.887 1 98.12 334 ASP B CA 1
ATOM 6056 C C . ASP B 1 334 ? -13.805 -18.766 7.512 1 98.12 334 ASP B C 1
ATOM 6058 O O . ASP B 1 334 ? -14 -19.984 7.621 1 98.12 334 ASP B O 1
ATOM 6062 N N . SER B 1 335 ? -12.742 -18.25 7.02 1 98.75 335 SER B N 1
ATOM 6063 C CA . SER B 1 335 ? -11.594 -19.078 6.684 1 98.75 335 SER B CA 1
ATOM 6064 C C . SER B 1 335 ? -10.438 -18.844 7.648 1 98.75 335 SER B C 1
ATOM 6066 O O . SER B 1 335 ? -10.281 -17.734 8.18 1 98.75 335 SER B O 1
ATOM 6068 N N . MET B 1 336 ? -9.703 -19.875 7.863 1 98.81 336 MET B N 1
ATOM 6069 C CA . MET B 1 336 ? -8.516 -19.812 8.711 1 98.81 336 MET B CA 1
ATOM 6070 C C . MET B 1 336 ? -7.324 -20.484 8.039 1 98.81 336 MET B C 1
ATOM 6072 O O . MET B 1 336 ? -7.363 -21.672 7.746 1 98.81 336 MET B O 1
ATOM 6076 N N . LEU B 1 337 ? -6.293 -19.75 7.742 1 98.94 337 LEU B N 1
ATOM 6077 C CA . LEU B 1 337 ? -5.016 -20.266 7.262 1 98.94 337 LEU B CA 1
ATOM 6078 C C . LEU B 1 337 ? -4 -20.344 8.391 1 98.94 337 LEU B C 1
ATOM 6080 O O . LEU B 1 337 ? -3.588 -19.328 8.945 1 98.94 337 LEU B O 1
ATOM 6084 N N . LYS B 1 338 ? -3.582 -21.516 8.695 1 98.81 338 LYS B N 1
ATOM 6085 C CA . LYS B 1 338 ? -2.641 -21.703 9.797 1 98.81 338 LYS B CA 1
ATOM 6086 C C . LYS B 1 338 ? -1.221 -21.344 9.375 1 98.81 338 LYS B C 1
ATOM 6088 O O . LYS B 1 338 ? -1.003 -20.859 8.258 1 98.81 338 LYS B O 1
ATOM 6093 N N . GLU B 1 339 ? -0.327 -21.516 10.328 1 98.69 339 GLU B N 1
ATOM 6094 C CA . GLU B 1 339 ? 1.05 -21.062 10.172 1 98.69 339 GLU B CA 1
ATOM 6095 C C . GLU B 1 339 ? 1.697 -21.656 8.93 1 98.69 339 GLU B C 1
ATOM 6097 O O . GLU B 1 339 ? 1.597 -22.859 8.695 1 98.69 339 GLU B O 1
ATOM 6102 N N . GLY B 1 340 ? 2.264 -20.828 8.117 1 98.56 340 GLY B N 1
ATOM 6103 C CA . GLY B 1 340 ? 3.105 -21.281 7.02 1 98.56 340 GLY B CA 1
ATOM 6104 C C . GLY B 1 340 ? 2.314 -21.766 5.816 1 98.56 340 GLY B C 1
ATOM 6105 O O . GLY B 1 340 ? 2.885 -22.312 4.871 1 98.56 340 GLY B O 1
ATOM 6106 N N . VAL B 1 341 ? 1.068 -21.594 5.781 1 98.81 341 VAL B N 1
ATOM 6107 C CA . VAL B 1 341 ? 0.232 -22.016 4.66 1 98.81 341 VAL B CA 1
ATOM 6108 C C . VAL B 1 341 ? 0.585 -21.188 3.42 1 98.81 341 VAL B C 1
ATOM 6110 O O . VAL B 1 341 ? 0.888 -20 3.521 1 98.81 341 VAL B O 1
ATOM 6113 N N . HIS B 1 342 ? 0.594 -21.859 2.277 1 98.81 342 HIS B N 1
ATOM 6114 C CA . HIS B 1 342 ? 0.801 -21.188 1.002 1 98.81 342 HIS B CA 1
ATOM 6115 C C . HIS B 1 342 ? -0.443 -21.281 0.123 1 98.81 342 HIS B C 1
ATOM 6117 O O . HIS B 1 342 ? -0.85 -22.375 -0.274 1 98.81 342 HIS B O 1
ATOM 6123 N N . ILE B 1 343 ? -1.062 -20.156 -0.174 1 98.88 343 ILE B N 1
ATOM 6124 C CA . ILE B 1 343 ? -2.148 -20.031 -1.139 1 98.88 343 ILE B CA 1
ATOM 6125 C C . ILE B 1 343 ? -1.669 -19.234 -2.355 1 98.88 343 ILE B C 1
ATOM 6127 O O . ILE B 1 343 ? -1.32 -18.062 -2.24 1 98.88 343 ILE B O 1
ATOM 6131 N N . GLY B 1 344 ? -1.692 -19.891 -3.486 1 98.06 344 GLY B N 1
ATOM 6132 C CA . GLY B 1 344 ? -1.127 -19.25 -4.668 1 98.06 344 GLY B CA 1
ATOM 6133 C C . GLY B 1 344 ? -2.166 -18.578 -5.539 1 98.06 344 GLY B C 1
ATOM 6134 O O . GLY B 1 344 ? -3.229 -18.188 -5.051 1 98.06 344 GLY B O 1
ATOM 6135 N N . ASN B 1 345 ? -1.775 -18.328 -6.84 1 97 345 ASN B N 1
ATOM 6136 C CA . ASN B 1 345 ? -2.613 -17.562 -7.754 1 97 345 ASN B CA 1
ATOM 6137 C C . ASN B 1 345 ? -3.9 -18.312 -8.094 1 97 345 ASN B C 1
ATOM 6139 O O . ASN B 1 345 ? -3.881 -19.531 -8.297 1 97 345 ASN B O 1
ATOM 6143 N N . PHE B 1 346 ? -5.027 -17.609 -8.164 1 97.44 346 PHE B N 1
ATOM 6144 C CA . PHE B 1 346 ? -6.344 -18.047 -8.617 1 97.44 346 PHE B CA 1
ATOM 6145 C C . PHE B 1 346 ? -6.914 -19.094 -7.668 1 97.44 346 PHE B C 1
ATOM 6147 O O . PHE B 1 346 ? -7.613 -20.016 -8.094 1 97.44 346 PHE B O 1
ATOM 6154 N N . VAL B 1 347 ? -6.484 -19.031 -6.457 1 98.56 347 VAL B N 1
ATOM 6155 C CA . VAL B 1 347 ? -7.012 -19.953 -5.449 1 98.56 347 VAL B CA 1
ATOM 6156 C C . VAL B 1 347 ? -8.062 -19.234 -4.602 1 98.56 347 VAL B C 1
ATOM 6158 O O . VAL B 1 347 ? -7.867 -18.078 -4.207 1 98.56 347 VAL B O 1
ATOM 6161 N N . GLU B 1 348 ? -9.164 -19.891 -4.387 1 98.69 348 GLU B N 1
ATOM 6162 C CA . GLU B 1 348 ? -10.234 -19.406 -3.521 1 98.69 348 GLU B CA 1
ATOM 6163 C C . GLU B 1 348 ? -10.445 -20.328 -2.324 1 98.69 348 GLU B C 1
ATOM 6165 O O . GLU B 1 348 ? -10.547 -21.547 -2.482 1 98.69 348 GLU B O 1
ATOM 6170 N N . VAL B 1 349 ? -10.43 -19.766 -1.132 1 98.81 349 VAL B N 1
ATOM 6171 C CA . VAL B 1 349 ? -10.727 -20.484 0.101 1 98.81 349 VAL B CA 1
ATOM 6172 C C . VAL B 1 349 ? -11.953 -19.875 0.776 1 98.81 349 VAL B C 1
ATOM 6174 O O . VAL B 1 349 ? -12 -18.672 1.027 1 98.81 349 VAL B O 1
ATOM 6177 N N . LYS B 1 350 ? -12.898 -20.672 1.085 1 98.25 350 LYS B N 1
ATOM 6178 C CA . LYS B 1 350 ? -14.133 -20.203 1.7 1 98.25 350 LYS B CA 1
ATOM 6179 C C . LYS B 1 350 ? -14.578 -21.125 2.832 1 98.25 350 LYS B C 1
ATOM 6181 O O . LYS B 1 350 ? -14.719 -22.328 2.637 1 98.25 350 LYS B O 1
ATOM 6186 N N . GLY B 1 351 ? -14.852 -20.531 3.967 1 98.19 351 GLY B N 1
ATOM 6187 C CA . GLY B 1 351 ? -15.391 -21.312 5.066 1 98.19 351 GLY B CA 1
ATOM 6188 C C . GLY B 1 351 ? -14.562 -22.547 5.387 1 98.19 351 GLY B C 1
ATOM 6189 O O . GLY B 1 351 ? -15.109 -23.625 5.598 1 98.19 351 GLY B O 1
ATOM 6190 N N . SER B 1 352 ? -13.281 -22.453 5.355 1 98.81 352 SER B N 1
ATOM 6191 C CA . SER B 1 352 ? -12.414 -23.609 5.5 1 98.81 352 SER B CA 1
ATOM 6192 C C . SER B 1 352 ? -11.25 -23.328 6.438 1 98.81 352 SER B C 1
ATOM 6194 O O . SER B 1 352 ? -10.859 -22.172 6.609 1 98.81 352 SER B O 1
ATOM 6196 N N . THR B 1 353 ? -10.766 -24.359 7.031 1 98.81 353 THR B N 1
ATOM 6197 C CA . THR B 1 353 ? -9.523 -24.297 7.797 1 98.81 353 THR B CA 1
ATOM 6198 C C . THR B 1 353 ? -8.414 -25.062 7.078 1 98.81 353 THR B C 1
ATOM 6200 O O . THR B 1 353 ? -8.57 -26.234 6.734 1 98.81 353 THR B O 1
ATOM 6203 N N . ILE B 1 354 ? -7.328 -24.391 6.859 1 98.88 354 ILE B N 1
ATOM 6204 C CA . ILE B 1 354 ? -6.176 -24.984 6.195 1 98.88 354 ILE B CA 1
ATOM 6205 C C . ILE B 1 354 ? -5.035 -25.156 7.195 1 98.88 354 ILE B C 1
ATOM 6207 O O . ILE B 1 354 ? -4.516 -24.188 7.73 1 98.88 354 ILE B O 1
ATOM 6211 N N . GLY B 1 355 ? -4.562 -26.375 7.391 1 98.75 355 GLY B N 1
ATOM 6212 C CA . GLY B 1 355 ? -3.574 -26.703 8.406 1 98.75 355 GLY B CA 1
ATOM 6213 C C . GLY B 1 355 ? -2.178 -26.219 8.062 1 98.75 355 GLY B C 1
ATOM 6214 O O . GLY B 1 355 ? -1.922 -25.812 6.926 1 98.75 355 GLY B O 1
ATOM 6215 N N . GLU B 1 356 ? -1.292 -26.391 9.023 1 98.62 356 GLU B N 1
ATOM 6216 C CA . GLU B 1 356 ? 0.053 -25.828 8.953 1 98.62 356 GLU B CA 1
ATOM 6217 C C . GLU B 1 356 ? 0.81 -26.359 7.738 1 98.62 356 GLU B C 1
ATOM 6219 O O . GLU B 1 356 ? 0.72 -27.547 7.41 1 98.62 356 GLU B O 1
ATOM 6224 N N . ASN B 1 357 ? 1.483 -25.484 7.012 1 97.94 357 ASN B N 1
ATOM 6225 C CA . ASN B 1 357 ? 2.42 -25.781 5.93 1 97.94 357 ASN B CA 1
ATOM 6226 C C . ASN B 1 357 ? 1.716 -26.406 4.734 1 97.94 357 ASN B C 1
ATOM 6228 O O . ASN B 1 357 ? 2.367 -26.953 3.844 1 97.94 357 ASN B O 1
ATOM 6232 N N . THR B 1 358 ? 0.438 -26.422 4.746 1 98.56 358 THR B N 1
ATOM 6233 C CA . THR B 1 358 ? -0.325 -26.906 3.604 1 98.56 358 THR B CA 1
ATOM 6234 C C . THR B 1 358 ? -0.207 -25.953 2.422 1 98.56 358 THR B C 1
ATOM 6236 O O . THR B 1 358 ? -0.116 -24.734 2.607 1 98.56 358 THR B O 1
ATOM 6239 N N . LYS B 1 359 ? -0.184 -26.547 1.2 1 98.25 359 LYS B N 1
ATOM 6240 C CA . LYS B 1 359 ? 0.03 -25.75 -0.004 1 98.25 359 LYS B CA 1
ATOM 6241 C C . LYS B 1 359 ? -1.082 -25.984 -1.022 1 98.25 359 LYS B C 1
ATOM 6243 O O . LYS B 1 359 ? -1.403 -27.125 -1.348 1 98.25 359 LYS B O 1
ATOM 6248 N N . ALA B 1 360 ? -1.713 -24.953 -1.478 1 98.25 360 ALA B N 1
ATOM 6249 C CA . ALA B 1 360 ? -2.561 -24.859 -2.662 1 98.25 360 ALA B CA 1
ATOM 6250 C C . ALA B 1 360 ? -2.107 -23.734 -3.578 1 98.25 360 ALA B C 1
ATOM 6252 O O . ALA B 1 360 ? -2.578 -22.594 -3.453 1 98.25 360 ALA B O 1
ATOM 6253 N N . GLY B 1 361 ? -1.335 -24.078 -4.52 1 96.62 361 GLY B N 1
ATOM 6254 C CA . GLY B 1 361 ? -0.563 -23.031 -5.18 1 96.62 361 GLY B CA 1
ATOM 6255 C C . GLY B 1 361 ? -1.217 -22.516 -6.449 1 96.62 361 GLY B C 1
ATOM 6256 O O . GLY B 1 361 ? -0.837 -21.469 -6.969 1 96.62 361 GLY B O 1
ATOM 6257 N N . HIS B 1 362 ? -2.217 -23.375 -6.957 1 94.69 362 HIS B N 1
ATOM 6258 C CA . HIS B 1 362 ? -2.615 -23.047 -8.328 1 94.69 362 HIS B CA 1
ATOM 6259 C C . HIS B 1 362 ? -4.09 -23.359 -8.555 1 94.69 362 HIS B C 1
ATOM 6261 O O . HIS B 1 362 ? -4.547 -24.469 -8.281 1 94.69 362 HIS B O 1
ATOM 6267 N N . LEU B 1 363 ? -4.848 -22.438 -9.125 1 95.69 363 LEU B N 1
ATOM 6268 C CA . LEU B 1 363 ? -6.164 -22.703 -9.688 1 95.69 363 LEU B CA 1
ATOM 6269 C C . LEU B 1 363 ? -6.918 -23.719 -8.836 1 95.69 363 LEU B C 1
ATOM 6271 O O . LEU B 1 363 ? -7.176 -24.844 -9.281 1 95.69 363 LEU B O 1
ATOM 6275 N N . THR B 1 364 ? -7.328 -23.375 -7.703 1 97.25 364 THR B N 1
ATOM 6276 C CA . THR B 1 364 ? -7.949 -24.312 -6.777 1 97.25 364 THR B CA 1
ATOM 6277 C C . THR B 1 364 ? -9.094 -23.656 -6.02 1 97.25 364 THR B C 1
ATOM 6279 O O . THR B 1 364 ? -9.023 -22.469 -5.684 1 97.25 364 THR B O 1
ATOM 6282 N N . TYR B 1 365 ? -10.18 -24.391 -5.855 1 98.06 365 TYR B N 1
ATOM 6283 C CA . TYR B 1 365 ? -11.266 -23.969 -4.988 1 98.06 365 TYR B CA 1
ATOM 6284 C C . TYR B 1 365 ? -11.406 -24.891 -3.785 1 98.06 365 TYR B C 1
ATOM 6286 O O . TYR B 1 365 ? -11.609 -26.094 -3.941 1 98.06 365 TYR B O 1
ATOM 6294 N N . ILE B 1 366 ? -11.32 -24.328 -2.576 1 98.56 366 ILE B N 1
ATOM 6295 C CA . ILE B 1 366 ? -11.492 -25.047 -1.318 1 98.56 366 ILE B CA 1
ATOM 6296 C C . ILE B 1 366 ? -12.648 -24.438 -0.525 1 98.56 366 ILE B C 1
ATOM 6298 O O . ILE B 1 366 ? -12.508 -23.344 0.039 1 98.56 366 ILE B O 1
ATOM 6302 N N . GLY B 1 367 ? -13.727 -25.125 -0.503 1 98.38 367 GLY B N 1
ATOM 6303 C CA . GLY B 1 367 ? -14.898 -24.641 0.21 1 98.38 367 GLY B CA 1
ATOM 6304 C C . GLY B 1 367 ? -15.414 -25.625 1.234 1 98.38 367 GLY B C 1
ATOM 6305 O O . GLY B 1 367 ? -15.531 -26.828 0.948 1 98.38 367 GLY B O 1
ATOM 6306 N N . ASN B 1 368 ? -15.727 -25.172 2.447 1 98.12 368 ASN B N 1
ATOM 6307 C CA . ASN B 1 368 ? -16.266 -25.984 3.52 1 98.12 368 ASN B CA 1
ATOM 6308 C C . ASN B 1 368 ? -15.398 -27.219 3.787 1 98.12 368 ASN B C 1
ATOM 6310 O O . ASN B 1 368 ? -15.891 -28.344 3.793 1 98.12 368 ASN B O 1
ATOM 6314 N N . ALA B 1 369 ? -14.18 -26.938 4.004 1 98.62 369 ALA B N 1
ATOM 6315 C CA . ALA B 1 369 ? -13.234 -28.031 4.176 1 98.62 369 ALA B CA 1
ATOM 6316 C C . ALA B 1 369 ? -12.445 -27.875 5.477 1 98.62 369 ALA B C 1
ATOM 6318 O O . ALA B 1 369 ? -12.266 -26.766 5.973 1 98.62 369 ALA B O 1
ATOM 6319 N N . GLU B 1 370 ? -12.133 -28.953 6.07 1 98.69 370 GLU B N 1
ATOM 6320 C CA . GLU B 1 370 ? -11.148 -29.062 7.141 1 98.69 370 GLU B CA 1
ATOM 6321 C C . GLU B 1 370 ? -9.898 -29.812 6.672 1 98.69 370 GLU B C 1
ATOM 6323 O O . GLU B 1 370 ? -9.922 -31.031 6.527 1 98.69 370 GLU B O 1
ATOM 6328 N N . VAL B 1 371 ? -8.883 -29.109 6.527 1 98.81 371 VAL B N 1
ATOM 6329 C CA . VAL B 1 371 ? -7.668 -29.641 5.922 1 98.81 371 VAL B CA 1
ATOM 6330 C C . VAL B 1 371 ? -6.555 -29.719 6.965 1 98.81 371 VAL B C 1
ATOM 6332 O O . VAL B 1 371 ? -6.328 -28.75 7.703 1 98.81 371 VAL B O 1
ATOM 6335 N N . GLY B 1 372 ? -5.863 -30.797 7.031 1 98.06 372 GLY B N 1
ATOM 6336 C CA . GLY B 1 372 ? -4.766 -31 7.965 1 98.06 372 GLY B CA 1
ATOM 6337 C C . GLY B 1 372 ? -3.488 -30.297 7.535 1 98.06 372 GLY B C 1
ATOM 6338 O O . GLY B 1 372 ? -3.523 -29.359 6.734 1 98.06 372 GLY B O 1
ATOM 6339 N N . SER B 1 373 ? -2.328 -30.781 8.164 1 98.25 373 SER B N 1
ATOM 6340 C CA . SER B 1 373 ? -1.02 -30.188 7.926 1 98.25 373 SER B CA 1
ATOM 6341 C C . SER B 1 373 ? -0.286 -30.891 6.789 1 98.25 373 SER B C 1
ATOM 6343 O O . SER B 1 373 ? -0.469 -32.094 6.578 1 98.25 373 SER B O 1
ATOM 6345 N N . ASP B 1 374 ? 0.557 -30.094 6.109 1 96.75 374 ASP B N 1
ATOM 6346 C CA . ASP B 1 374 ? 1.478 -30.609 5.102 1 96.75 374 ASP B CA 1
ATOM 6347 C C . ASP B 1 374 ? 0.722 -31.328 3.982 1 96.75 374 ASP B C 1
ATOM 6349 O O . ASP B 1 374 ? 1.167 -32.375 3.49 1 96.75 374 ASP B O 1
ATOM 6353 N N . VAL B 1 375 ? -0.417 -30.828 3.66 1 96.75 375 VAL B N 1
ATOM 6354 C CA . VAL B 1 375 ? -1.195 -31.312 2.525 1 96.75 375 VAL B CA 1
ATOM 6355 C C . VAL B 1 375 ? -0.791 -30.562 1.262 1 96.75 375 VAL B C 1
ATOM 6357 O O . VAL B 1 375 ? -0.458 -29.375 1.319 1 96.75 375 VAL B O 1
ATOM 6360 N N . ASN B 1 376 ? -0.728 -31.266 0.172 1 96.94 376 ASN B N 1
ATOM 6361 C CA . ASN B 1 376 ? -0.474 -30.656 -1.126 1 96.94 376 ASN B CA 1
ATOM 6362 C C . ASN B 1 376 ? -1.677 -30.781 -2.055 1 96.94 376 ASN B C 1
ATOM 6364 O O . ASN B 1 376 ? -2.072 -31.906 -2.408 1 96.94 376 ASN B O 1
ATOM 6368 N N . PHE B 1 377 ? -2.219 -29.641 -2.496 1 97.69 377 PHE B N 1
ATOM 6369 C CA . PHE B 1 377 ? -3.295 -29.609 -3.48 1 97.69 377 PHE B CA 1
ATOM 6370 C C . PHE B 1 377 ? -2.738 -29.438 -4.887 1 97.69 377 PHE B C 1
ATOM 6372 O O . PHE B 1 377 ? -2.107 -28.422 -5.188 1 97.69 377 PHE B O 1
ATOM 6379 N N . GLY B 1 378 ? -2.998 -30.406 -5.688 1 95.5 378 GLY B N 1
ATOM 6380 C CA . GLY B 1 378 ? -2.648 -30.234 -7.09 1 95.5 378 GLY B CA 1
ATOM 6381 C C . GLY B 1 378 ? -3.502 -29.188 -7.789 1 95.5 378 GLY B C 1
ATOM 6382 O O . GLY B 1 378 ? -4.633 -28.938 -7.375 1 95.5 378 GLY B O 1
ATOM 6383 N N . ALA B 1 379 ? -2.959 -28.656 -8.828 1 96.44 379 ALA B N 1
ATOM 6384 C CA . ALA B 1 379 ? -3.654 -27.625 -9.594 1 96.44 379 ALA B CA 1
ATOM 6385 C C . ALA B 1 379 ? -4.996 -28.141 -10.109 1 96.44 379 ALA B C 1
ATOM 6387 O O . ALA B 1 379 ? -5.109 -29.281 -10.539 1 96.44 379 ALA B O 1
ATOM 6388 N N . GLY B 1 380 ? -6.023 -27.234 -10.07 1 95.88 380 GLY B N 1
ATOM 6389 C CA . GLY B 1 380 ? -7.316 -27.578 -10.648 1 95.88 380 GLY B CA 1
ATOM 6390 C C . GLY B 1 380 ? -8.219 -28.312 -9.688 1 95.88 380 GLY B C 1
ATOM 6391 O O . GLY B 1 380 ? -9.375 -28.609 -10.016 1 95.88 380 GLY B O 1
ATOM 6392 N N . THR B 1 381 ? -7.781 -28.516 -8.492 1 96.25 381 THR B N 1
ATOM 6393 C CA . THR B 1 381 ? -8.57 -29.25 -7.508 1 96.25 381 THR B CA 1
ATOM 6394 C C . THR B 1 381 ? -9.789 -28.438 -7.082 1 96.25 381 THR B C 1
ATOM 6396 O O . THR B 1 381 ? -9.695 -27.219 -6.891 1 96.25 381 THR B O 1
ATOM 6399 N N . ILE B 1 382 ? -10.93 -29.172 -6.934 1 97.38 382 ILE B N 1
ATOM 6400 C CA . ILE B 1 382 ? -12.164 -28.547 -6.5 1 97.38 382 ILE B CA 1
ATOM 6401 C C . ILE B 1 382 ? -12.812 -29.375 -5.398 1 97.38 382 ILE B C 1
ATOM 6403 O O . ILE B 1 382 ? -13.016 -30.594 -5.566 1 97.38 382 ILE B O 1
ATOM 6407 N N . THR B 1 383 ? -13.117 -28.766 -4.305 1 96.94 383 THR B N 1
ATOM 6408 C CA . THR B 1 383 ? -14.023 -29.391 -3.35 1 96.94 383 THR B CA 1
ATOM 6409 C C . THR B 1 383 ? -15.477 -29.094 -3.717 1 96.94 383 THR B C 1
ATOM 6411 O O . THR B 1 383 ? -15.906 -27.938 -3.701 1 96.94 383 THR B O 1
ATOM 6414 N N . VAL B 1 384 ? -16.203 -30.109 -4.047 1 95.62 384 VAL B N 1
ATOM 6415 C CA . VAL B 1 384 ? -17.609 -29.984 -4.395 1 95.62 384 VAL B CA 1
ATOM 6416 C C . VAL B 1 384 ? -18.469 -30.062 -3.133 1 95.62 384 VAL B C 1
ATOM 6418 O O . VAL B 1 384 ? -18.781 -31.156 -2.654 1 95.62 384 VAL B O 1
ATOM 6421 N N . ASN B 1 385 ? -19.016 -28.875 -2.734 1 94.31 385 ASN B N 1
ATOM 6422 C CA . ASN B 1 385 ? -19.531 -28.812 -1.373 1 94.31 385 ASN B CA 1
ATOM 6423 C C . ASN B 1 385 ? -21.031 -28.562 -1.36 1 94.31 385 ASN B C 1
ATOM 6425 O O . ASN B 1 385 ? -21.641 -28.469 -0.293 1 94.31 385 ASN B O 1
ATOM 6429 N N . TYR B 1 386 ? -21.703 -28.391 -2.418 1 92.44 386 TYR B N 1
ATOM 6430 C CA . TYR B 1 386 ? -23.109 -27.969 -2.469 1 92.44 386 TYR B CA 1
ATOM 6431 C C . TYR B 1 386 ? -23.906 -28.859 -3.424 1 92.44 386 TYR B C 1
ATOM 6433 O O . TYR B 1 386 ? -23.484 -29.094 -4.559 1 92.44 386 TYR B O 1
ATOM 6441 N N . ASP B 1 387 ? -25.078 -29.359 -2.963 1 85.25 387 ASP B N 1
ATOM 6442 C CA . ASP B 1 387 ? -25.859 -30.281 -3.793 1 85.25 387 ASP B CA 1
ATOM 6443 C C . ASP B 1 387 ? -27.125 -29.609 -4.324 1 85.25 387 ASP B C 1
ATOM 6445 O O . ASP B 1 387 ? -28.031 -30.281 -4.801 1 85.25 387 ASP B O 1
ATOM 6449 N N . GLY B 1 388 ? -27.047 -28.203 -4.184 1 83.62 388 GLY B N 1
ATOM 6450 C CA . GLY B 1 388 ? -28.219 -27.469 -4.613 1 83.62 388 GLY B CA 1
ATOM 6451 C C . GLY B 1 388 ? -29.125 -27.047 -3.461 1 83.62 388 GLY B C 1
ATOM 6452 O O . GLY B 1 388 ? -29.969 -26.172 -3.617 1 83.62 388 GLY B O 1
ATOM 6453 N N . GLN B 1 389 ? -28.922 -27.641 -2.293 1 84.81 389 GLN B N 1
ATOM 6454 C CA . GLN B 1 389 ? -29.734 -27.312 -1.124 1 84.81 389 GLN B CA 1
ATOM 6455 C C . GLN B 1 389 ? -28.875 -27.234 0.135 1 84.81 389 GLN B C 1
ATOM 6457 O O . GLN B 1 389 ? -29.078 -26.359 0.973 1 84.81 389 GLN B O 1
ATOM 6462 N N . HIS B 1 390 ? -28.031 -28.219 0.212 1 89.44 390 HIS B N 1
ATOM 6463 C CA . HIS B 1 390 ? -27.234 -28.312 1.429 1 89.44 390 HIS B CA 1
ATOM 6464 C C . HIS B 1 390 ? -25.75 -28.25 1.116 1 89.44 390 HIS B C 1
ATOM 6466 O O . HIS B 1 390 ? -25.328 -28.641 0.027 1 89.44 390 HIS B O 1
ATOM 6472 N N . LYS B 1 391 ? -25.016 -27.781 2.104 1 94 391 LYS B N 1
ATOM 6473 C CA . LYS B 1 391 ? -23.562 -27.812 2.027 1 94 391 LYS B CA 1
ATOM 6474 C C . LYS B 1 391 ? -22.984 -28.953 2.861 1 94 391 LYS B C 1
ATOM 6476 O O . LYS B 1 391 ? -23.5 -29.266 3.934 1 94 391 LYS B O 1
ATOM 6481 N N . PHE B 1 392 ? -21.938 -29.547 2.27 1 94.81 392 PHE B N 1
ATOM 6482 C CA . PHE B 1 392 ? -21.297 -30.656 2.941 1 94.81 392 PHE B CA 1
ATOM 6483 C C . PHE B 1 392 ? -19.797 -30.406 3.104 1 94.81 392 PHE B C 1
ATOM 6485 O O . PHE B 1 392 ? -19.219 -29.578 2.391 1 94.81 392 PHE B O 1
ATOM 6492 N N . LYS B 1 393 ? -19.234 -31.203 4.047 1 96.81 393 LYS B N 1
ATOM 6493 C CA . LYS B 1 393 ? -17.844 -30.953 4.402 1 96.81 393 LYS B CA 1
ATOM 6494 C C . LYS B 1 393 ? -16.922 -31.984 3.746 1 96.81 393 LYS B C 1
ATOM 6496 O O . LYS B 1 393 ? -17.266 -33.156 3.619 1 96.81 393 LYS B O 1
ATOM 6501 N N . THR B 1 394 ? -15.773 -31.531 3.32 1 97.81 394 THR B N 1
ATOM 6502 C CA . THR B 1 394 ? -14.641 -32.375 2.949 1 97.81 394 THR B CA 1
ATOM 6503 C C . THR B 1 394 ? -13.57 -32.344 4.035 1 97.81 394 THR B C 1
ATOM 6505 O O . THR B 1 394 ? -13.102 -31.266 4.422 1 97.81 394 THR B O 1
ATOM 6508 N N . GLN B 1 395 ? -13.211 -33.5 4.551 1 98.25 395 GLN B N 1
ATOM 6509 C CA . GLN B 1 395 ? -12.148 -33.594 5.547 1 98.25 395 GLN B CA 1
ATOM 6510 C C . GLN B 1 395 ? -10.906 -34.25 4.953 1 98.25 395 GLN B C 1
ATOM 6512 O O . GLN B 1 395 ? -10.961 -35.375 4.457 1 98.25 395 GLN B O 1
ATOM 6517 N N . ILE B 1 396 ? -9.828 -33.562 4.992 1 97.75 396 ILE B N 1
ATOM 6518 C CA . ILE B 1 396 ? -8.555 -34.062 4.484 1 97.75 396 ILE B CA 1
ATOM 6519 C C . ILE B 1 396 ? -7.531 -34.125 5.617 1 97.75 396 ILE B C 1
ATOM 6521 O O . ILE B 1 396 ? -7.219 -33.094 6.23 1 97.75 396 ILE B O 1
ATOM 6525 N N . ALA B 1 397 ? -6.98 -35.281 5.887 1 95.69 397 ALA B N 1
ATOM 6526 C CA . ALA B 1 397 ? -6.043 -35.469 6.992 1 95.69 397 ALA B CA 1
ATOM 6527 C C . ALA B 1 397 ? -4.633 -35.062 6.598 1 95.69 397 ALA B C 1
ATOM 6529 O O . ALA B 1 397 ? -4.43 -34.438 5.539 1 95.69 397 ALA B O 1
ATOM 6530 N N . ASN B 1 398 ? -3.67 -35.375 7.496 1 95.5 398 ASN B N 1
ATOM 6531 C CA . ASN B 1 398 ? -2.314 -34.844 7.34 1 95.5 398 ASN B CA 1
ATOM 6532 C C . ASN B 1 398 ? -1.573 -35.562 6.207 1 95.5 398 ASN B C 1
ATOM 6534 O O . ASN B 1 398 ? -1.839 -36.719 5.922 1 95.5 398 ASN B O 1
ATOM 6538 N N . ASN B 1 399 ? -0.675 -34.812 5.543 1 93.88 399 ASN B N 1
ATOM 6539 C CA . ASN B 1 399 ? 0.284 -35.344 4.57 1 93.88 399 ASN B CA 1
ATOM 6540 C C . ASN B 1 399 ? -0.417 -35.969 3.363 1 93.88 399 ASN B C 1
ATOM 6542 O O . ASN B 1 399 ? 0.141 -36.812 2.693 1 93.88 399 ASN B O 1
ATOM 6546 N N . ALA B 1 400 ? -1.611 -35.625 3.133 1 91.44 400 ALA B N 1
ATOM 6547 C CA . ALA B 1 400 ? -2.307 -36.094 1.939 1 91.44 400 ALA B CA 1
ATOM 6548 C C . ALA B 1 400 ? -1.793 -35.375 0.688 1 91.44 400 ALA B C 1
ATOM 6550 O O . ALA B 1 400 ? -1.395 -34.219 0.745 1 91.44 400 ALA B O 1
ATOM 6551 N N . PHE B 1 401 ? -1.723 -36.125 -0.405 1 94.31 401 PHE B N 1
ATOM 6552 C CA . PHE B 1 401 ? -1.364 -35.594 -1.714 1 94.31 401 PHE B CA 1
ATOM 6553 C C . PHE B 1 401 ? -2.551 -35.656 -2.67 1 94.31 401 PHE B C 1
ATOM 6555 O O . PHE B 1 401 ? -2.891 -36.719 -3.172 1 94.31 401 PHE B O 1
ATOM 6562 N N . ILE B 1 402 ? -3.09 -34.469 -2.973 1 94.62 402 ILE B N 1
ATOM 6563 C CA . ILE B 1 402 ? -4.254 -34.406 -3.852 1 94.62 402 ILE B CA 1
ATOM 6564 C C . ILE B 1 402 ? -3.805 -34.156 -5.289 1 94.62 402 ILE B C 1
ATOM 6566 O O . ILE B 1 402 ? -3.271 -33.094 -5.598 1 94.62 402 ILE B O 1
ATOM 6570 N N . GLY B 1 403 ? -4.062 -35.094 -6.109 1 92.44 403 GLY B N 1
ATOM 6571 C CA . GLY B 1 403 ? -3.643 -34.969 -7.496 1 92.44 403 GLY B CA 1
ATOM 6572 C C . GLY B 1 403 ? -4.336 -33.844 -8.234 1 92.44 403 GLY B C 1
ATOM 6573 O O . GLY B 1 403 ? -5.457 -33.469 -7.891 1 92.44 403 GLY B O 1
ATOM 6574 N N . SER B 1 404 ? -3.678 -33.406 -9.25 1 94.31 404 SER B N 1
ATOM 6575 C CA . SER B 1 404 ? -4.207 -32.281 -10.039 1 94.31 404 SER B CA 1
ATOM 6576 C C . SER B 1 404 ? -5.551 -32.656 -10.664 1 94.31 404 SER B C 1
ATOM 6578 O O . SER B 1 404 ? -5.801 -33.812 -10.992 1 94.31 404 SER B O 1
ATOM 6580 N N . ASN B 1 405 ? -6.379 -31.578 -10.812 1 94.31 405 ASN B N 1
ATOM 6581 C CA . ASN B 1 405 ? -7.707 -31.734 -11.398 1 94.31 405 ASN B CA 1
ATOM 6582 C C . ASN B 1 405 ? -8.516 -32.812 -10.68 1 94.31 405 ASN B C 1
ATOM 6584 O O . ASN B 1 405 ? -9.258 -33.562 -11.312 1 94.31 405 ASN B O 1
ATOM 6588 N N . SER B 1 406 ? -8.305 -32.906 -9.422 1 92.75 406 SER B N 1
ATOM 6589 C CA . SER B 1 406 ? -9.156 -33.75 -8.609 1 92.75 406 SER B CA 1
ATOM 6590 C C . SER B 1 406 ? -10.477 -33.062 -8.281 1 92.75 406 SER B C 1
ATOM 6592 O O . SER B 1 406 ? -10.508 -31.875 -7.988 1 92.75 406 SER B O 1
ATOM 6594 N N . THR B 1 407 ? -11.547 -33.781 -8.461 1 95.62 407 THR B N 1
ATOM 6595 C CA . THR B 1 407 ? -12.875 -33.375 -8.016 1 95.62 407 THR B CA 1
ATOM 6596 C C . THR B 1 407 ? -13.297 -34.125 -6.773 1 95.62 407 THR B C 1
ATOM 6598 O O . THR B 1 407 ? -13.562 -35.344 -6.844 1 95.62 407 THR B O 1
ATOM 6601 N N . LEU B 1 408 ? -13.375 -33.438 -5.633 1 95.19 408 LEU B N 1
ATOM 6602 C CA . LEU B 1 408 ? -13.664 -34.094 -4.355 1 95.19 408 LEU B CA 1
ATOM 6603 C C . LEU B 1 408 ? -15.109 -33.844 -3.941 1 95.19 408 LEU B C 1
ATOM 6605 O O . LEU B 1 408 ? -15.453 -32.781 -3.439 1 95.19 408 LEU B O 1
ATOM 6609 N N . ILE B 1 409 ? -15.93 -34.844 -4.094 1 95.56 409 ILE B N 1
ATOM 6610 C CA . ILE B 1 409 ? -17.359 -34.656 -3.875 1 95.56 409 ILE B CA 1
ATOM 6611 C C . ILE B 1 409 ? -17.688 -34.906 -2.402 1 95.56 409 ILE B C 1
ATOM 6613 O O . ILE B 1 409 ? -17.578 -36.031 -1.908 1 95.56 409 ILE B O 1
ATOM 6617 N N . ALA B 1 410 ? -18.141 -33.875 -1.795 1 95.31 410 ALA B N 1
ATOM 6618 C CA . ALA B 1 410 ? -18.5 -33.906 -0.377 1 95.31 410 ALA B CA 1
ATOM 6619 C C . ALA B 1 410 ? -19.859 -34.562 -0.171 1 95.31 410 ALA B C 1
ATOM 6621 O O . ALA B 1 410 ? -20.75 -34.469 -1.031 1 95.31 410 ALA B O 1
ATOM 6622 N N . PRO B 1 411 ? -20.172 -35.156 1.146 1 96.31 411 PRO B N 1
ATOM 6623 C CA . PRO B 1 411 ? -19.203 -35.344 2.23 1 96.31 411 PRO B CA 1
ATOM 6624 C C . PRO B 1 411 ? -18.109 -36.344 1.88 1 96.31 411 PRO B C 1
ATOM 6626 O O . PRO B 1 411 ? -18.375 -37.344 1.204 1 96.31 411 PRO B O 1
ATOM 6629 N N . LEU B 1 412 ? -16.906 -36.094 2.27 1 96.12 412 LEU B N 1
ATOM 6630 C CA . LEU B 1 412 ? -15.758 -36.906 1.89 1 96.12 412 LEU B CA 1
ATOM 6631 C C . LEU B 1 412 ? -14.656 -36.812 2.943 1 96.12 412 LEU B C 1
ATOM 6633 O O . LEU B 1 412 ? -14.359 -35.75 3.461 1 96.12 412 LEU B O 1
ATOM 6637 N N . GLU B 1 413 ? -14.078 -38 3.25 1 96.19 413 GLU B N 1
ATOM 6638 C CA . GLU B 1 413 ? -12.914 -38.062 4.133 1 96.19 413 GLU B CA 1
ATOM 6639 C C . GLU B 1 413 ? -11.711 -38.656 3.416 1 96.19 413 GLU B C 1
ATOM 6641 O O . GLU B 1 413 ? -11.789 -39.75 2.848 1 96.19 413 GLU B O 1
ATOM 6646 N N . ILE B 1 414 ? -10.633 -37.938 3.43 1 94.5 414 ILE B N 1
ATOM 6647 C CA . ILE B 1 414 ? -9.359 -38.406 2.91 1 94.5 414 ILE B CA 1
ATOM 6648 C C . ILE B 1 414 ? -8.367 -38.594 4.062 1 94.5 414 ILE B C 1
ATOM 6650 O O . ILE B 1 414 ? -8.039 -37.625 4.77 1 94.5 414 ILE B O 1
ATOM 6654 N N . GLY B 1 415 ? -7.836 -39.781 4.188 1 91.19 415 GLY B N 1
ATOM 6655 C CA . GLY B 1 415 ? -7.027 -40.125 5.34 1 91.19 415 GLY B CA 1
ATOM 6656 C C . GLY B 1 415 ? -5.594 -39.656 5.242 1 91.19 415 GLY B C 1
ATOM 6657 O O . GLY B 1 415 ? -5.18 -39.125 4.203 1 91.19 415 GLY B O 1
ATOM 6658 N N . ASP B 1 416 ? -4.867 -39.906 6.398 1 91.69 416 ASP B N 1
ATOM 6659 C CA . ASP B 1 416 ? -3.467 -39.531 6.484 1 91.69 416 ASP B CA 1
ATOM 6660 C C . ASP B 1 416 ? -2.637 -40.188 5.387 1 91.69 416 ASP B C 1
ATOM 6662 O O . ASP B 1 416 ? -2.809 -41.375 5.098 1 91.69 416 ASP B O 1
ATOM 6666 N N . ASN B 1 417 ? -1.804 -39.406 4.699 1 89.44 417 ASN B N 1
ATOM 6667 C CA . ASN B 1 417 ? -0.826 -39.875 3.732 1 89.44 417 ASN B CA 1
ATOM 6668 C C . ASN B 1 417 ? -1.503 -40.438 2.492 1 89.44 417 ASN B C 1
ATOM 6670 O O . ASN B 1 417 ? -0.874 -41.188 1.716 1 89.44 417 ASN B O 1
ATOM 6674 N N . ALA B 1 418 ? -2.691 -40.188 2.328 1 88.75 418 ALA B N 1
ATOM 6675 C CA . ALA B 1 418 ? -3.408 -40.688 1.168 1 88.75 418 ALA B CA 1
ATOM 6676 C C . ALA B 1 418 ? -3.09 -39.875 -0.084 1 88.75 418 ALA B C 1
ATOM 6678 O O . ALA B 1 418 ? -2.629 -38.75 0.01 1 88.75 418 ALA B O 1
ATOM 6679 N N . LEU B 1 419 ? -3.279 -40.562 -1.224 1 91.56 419 LEU B N 1
ATOM 6680 C CA . LEU B 1 419 ? -3.061 -39.906 -2.518 1 91.56 419 LEU B CA 1
ATOM 6681 C C . LEU B 1 419 ? -4.281 -40.094 -3.418 1 91.56 419 LEU B C 1
ATOM 6683 O O . LEU B 1 419 ? -4.836 -41.188 -3.525 1 91.56 419 LEU B O 1
ATOM 6687 N N . THR B 1 420 ? -4.699 -38.969 -3.982 1 90.69 420 THR B N 1
ATOM 6688 C CA . THR B 1 420 ? -5.656 -39.062 -5.078 1 90.69 420 THR B CA 1
ATOM 6689 C C . THR B 1 420 ? -4.961 -38.875 -6.422 1 90.69 420 THR B C 1
ATOM 6691 O O . THR B 1 420 ? -4.211 -37.906 -6.594 1 90.69 420 THR B O 1
ATOM 6694 N N . ALA B 1 421 ? -5.203 -39.719 -7.289 1 88.5 421 ALA B N 1
ATOM 6695 C CA . ALA B 1 421 ? -4.543 -39.625 -8.586 1 88.5 421 ALA B CA 1
ATOM 6696 C C . ALA B 1 421 ? -5.055 -38.438 -9.383 1 88.5 421 ALA B C 1
ATOM 6698 O O . ALA B 1 421 ? -6.234 -38.094 -9.297 1 88.5 421 ALA B O 1
ATOM 6699 N N . ALA B 1 422 ? -4.133 -37.875 -10.141 1 92 422 ALA B N 1
ATOM 6700 C CA . ALA B 1 422 ? -4.508 -36.75 -10.984 1 92 422 ALA B CA 1
ATOM 6701 C C . ALA B 1 422 ? -5.668 -37.125 -11.906 1 92 422 ALA B C 1
ATOM 6703 O O . ALA B 1 422 ? -5.727 -38.219 -12.43 1 92 422 ALA B O 1
ATOM 6704 N N . GLY B 1 423 ? -6.602 -36.125 -12.078 1 91.81 423 GLY B N 1
ATOM 6705 C CA . GLY B 1 423 ? -7.73 -36.312 -12.984 1 91.81 423 GLY B CA 1
ATOM 6706 C C . GLY B 1 423 ? -8.844 -37.156 -12.391 1 91.81 423 GLY B C 1
ATOM 6707 O O . GLY B 1 423 ? -9.773 -37.531 -13.094 1 91.81 423 GLY B O 1
ATOM 6708 N N . SER B 1 424 ? -8.82 -37.375 -11.094 1 90.69 424 SER B N 1
ATOM 6709 C CA . SER B 1 424 ? -9.781 -38.312 -10.484 1 90.69 424 SER B CA 1
ATOM 6710 C C . SER B 1 424 ? -10.984 -37.562 -9.93 1 90.69 424 SER B C 1
ATOM 6712 O O . SER B 1 424 ? -10.859 -36.438 -9.453 1 90.69 424 SER B O 1
ATOM 6714 N N . THR B 1 425 ? -12.102 -38.125 -10.109 1 93.56 425 THR B N 1
ATOM 6715 C CA . THR B 1 425 ? -13.281 -37.781 -9.328 1 93.56 425 THR B CA 1
ATOM 6716 C C . THR B 1 425 ? -13.461 -38.719 -8.148 1 93.56 425 THR B C 1
ATOM 6718 O O . THR B 1 425 ? -13.617 -39.938 -8.344 1 93.56 425 THR B O 1
ATOM 6721 N N . ILE B 1 426 ? -13.453 -38.188 -6.938 1 90.94 426 ILE B N 1
ATOM 6722 C CA . ILE B 1 426 ? -13.469 -39 -5.73 1 90.94 426 ILE B CA 1
ATOM 6723 C C . ILE B 1 426 ? -14.82 -38.906 -5.043 1 90.94 426 ILE B C 1
ATOM 6725 O O . ILE B 1 426 ? -15.211 -37.812 -4.605 1 90.94 426 ILE B O 1
ATOM 6729 N N . THR B 1 427 ? -15.477 -39.969 -4.949 1 92.5 427 THR B N 1
ATOM 6730 C CA . THR B 1 427 ? -16.828 -39.969 -4.414 1 92.5 427 THR B CA 1
ATOM 6731 C C . THR B 1 427 ? -16.891 -40.688 -3.076 1 92.5 427 THR B C 1
ATOM 6733 O O . THR B 1 427 ? -17.844 -40.562 -2.32 1 92.5 427 THR B O 1
ATOM 6736 N N . ASP B 1 428 ? -15.875 -41.594 -2.807 1 92.94 428 ASP B N 1
ATOM 6737 C CA . ASP B 1 428 ? -15.859 -42.406 -1.584 1 92.94 428 ASP B CA 1
ATOM 6738 C C . ASP B 1 428 ? -14.625 -42.062 -0.739 1 92.94 428 ASP B C 1
ATOM 6740 O O . ASP B 1 428 ? -13.602 -41.625 -1.264 1 92.94 428 ASP B O 1
ATOM 6744 N N . ASN B 1 429 ? -14.812 -42.375 0.534 1 92.94 429 ASN B N 1
ATOM 6745 C CA . ASN B 1 429 ? -13.711 -42.125 1.454 1 92.94 429 ASN B CA 1
ATOM 6746 C C . ASN B 1 429 ? -12.43 -42.812 1.011 1 92.94 429 ASN B C 1
ATOM 6748 O O . ASN B 1 429 ? -12.477 -43.906 0.464 1 92.94 429 ASN B O 1
ATOM 6752 N N . VAL B 1 430 ? -11.32 -42.156 1.31 1 91.62 430 VAL B N 1
ATOM 6753 C CA . VAL B 1 430 ? -10 -42.688 0.999 1 91.62 430 VAL B CA 1
ATOM 6754 C C . VAL B 1 430 ? -9.258 -43 2.293 1 91.62 430 VAL B C 1
ATOM 6756 O O . VAL B 1 430 ? -8.805 -42.094 2.992 1 91.62 430 VAL B O 1
ATOM 6759 N N . PRO B 1 431 ? -9.047 -44.219 2.629 1 90.56 431 PRO B N 1
ATOM 6760 C CA . PRO B 1 431 ? -8.344 -44.562 3.865 1 90.56 431 PRO B CA 1
ATOM 6761 C C . PRO B 1 431 ? -6.906 -44.062 3.898 1 90.56 431 PRO B C 1
ATOM 6763 O O . PRO B 1 431 ? -6.32 -43.781 2.848 1 90.56 431 PRO B O 1
ATOM 6766 N N . ALA B 1 432 ? -6.41 -44.062 5.098 1 89.94 432 ALA B N 1
ATOM 6767 C CA . ALA B 1 432 ? -5.012 -43.688 5.27 1 89.94 432 ALA B CA 1
ATOM 6768 C C . ALA B 1 432 ? -4.098 -44.562 4.422 1 89.94 432 ALA B C 1
ATOM 6770 O O . ALA B 1 432 ? -4.34 -45.781 4.27 1 89.94 432 ALA B O 1
ATOM 6771 N N . ASP B 1 433 ? -3.094 -44 3.902 1 87.88 433 ASP B N 1
ATOM 6772 C CA . ASP B 1 433 ? -2.025 -44.656 3.174 1 87.88 433 ASP B CA 1
ATOM 6773 C C . ASP B 1 433 ? -2.555 -45.312 1.898 1 87.88 433 ASP B C 1
ATOM 6775 O O . ASP B 1 433 ? -1.969 -46.281 1.395 1 87.88 433 ASP B O 1
ATOM 6779 N N . SER B 1 434 ? -3.637 -44.812 1.31 1 88.56 434 SER B N 1
ATOM 6780 C CA . SER B 1 434 ? -4.219 -45.406 0.111 1 88.56 434 SER B CA 1
ATOM 6781 C C . SER B 1 434 ? -4.129 -44.469 -1.078 1 88.56 434 SER B C 1
ATOM 6783 O O . SER B 1 434 ? -3.934 -43.25 -0.902 1 88.56 434 SER B O 1
ATOM 6785 N N . VAL B 1 435 ? -4.184 -45.094 -2.242 1 88.88 435 VAL B N 1
ATOM 6786 C CA . VAL B 1 435 ? -4.297 -44.344 -3.486 1 88.88 435 VAL B CA 1
ATOM 6787 C C . VAL B 1 435 ? -5.711 -44.5 -4.047 1 88.88 435 VAL B C 1
ATOM 6789 O O . VAL B 1 435 ? -6.223 -45.594 -4.188 1 88.88 435 VAL B O 1
ATOM 6792 N N . ALA B 1 436 ? -6.309 -43.344 -4.352 1 89.56 436 ALA B N 1
ATOM 6793 C CA . ALA B 1 436 ? -7.629 -43.375 -4.98 1 89.56 436 ALA B CA 1
ATOM 6794 C C . ALA B 1 436 ? -7.547 -42.938 -6.438 1 89.56 436 ALA B C 1
ATOM 6796 O O . ALA B 1 436 ? -6.969 -41.875 -6.746 1 89.56 436 ALA B O 1
ATOM 6797 N N . ILE B 1 437 ? -8.125 -43.688 -7.359 1 80.5 437 ILE B N 1
ATOM 6798 C CA . ILE B 1 437 ? -8.148 -43.406 -8.789 1 80.5 437 ILE B CA 1
ATOM 6799 C C . ILE B 1 437 ? -9.586 -43.406 -9.297 1 80.5 437 ILE B C 1
ATOM 6801 O O . ILE B 1 437 ? -10.281 -44.406 -9.195 1 80.5 437 ILE B O 1
ATOM 6805 N N . GLY B 1 438 ? -10.039 -42.281 -9.734 1 76.81 438 GLY B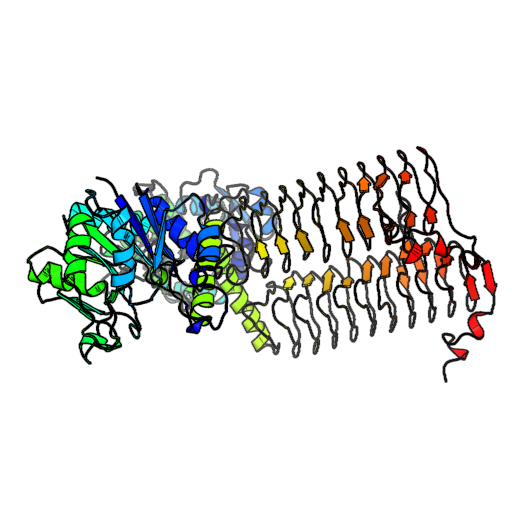 N 1
ATOM 6806 C CA . GLY B 1 438 ? -11.375 -42.125 -10.289 1 76.81 438 GLY B CA 1
ATOM 6807 C C . GLY B 1 438 ? -11.375 -41.5 -11.672 1 76.81 438 GLY B C 1
ATOM 6808 O O . GLY B 1 438 ? -11.953 -40.406 -11.867 1 76.81 438 GLY B O 1
ATOM 6809 N N . ARG B 1 439 ? -10.68 -42.156 -12.656 1 79.69 439 ARG B N 1
ATOM 6810 C CA . ARG B 1 439 ? -10.609 -41.688 -14.031 1 79.69 439 ARG B CA 1
ATOM 6811 C C . ARG B 1 439 ? -10.57 -42.844 -15.008 1 79.69 439 ARG B C 1
ATOM 6813 O O . ARG B 1 439 ? -10.375 -44 -14.602 1 79.69 439 ARG B O 1
ATOM 6820 N N . SER B 1 440 ? -10.75 -42.469 -16.297 1 80.62 440 SER B N 1
ATOM 6821 C CA . SER B 1 440 ? -10.742 -43.5 -17.328 1 80.62 440 SER B CA 1
ATOM 6822 C C . SER B 1 440 ? -9.344 -43.719 -17.891 1 80.62 440 SER B C 1
ATOM 6824 O O . SER B 1 440 ? -8.469 -42.844 -17.734 1 80.62 440 SER B O 1
ATOM 6826 N N . ARG B 1 441 ? -9.141 -44.906 -18.531 1 82.69 441 ARG B N 1
ATOM 6827 C CA . ARG B 1 441 ? -7.871 -45.219 -19.172 1 82.69 441 ARG B CA 1
ATOM 6828 C C . ARG B 1 441 ? -7.766 -44.531 -20.531 1 82.69 441 ARG B C 1
ATOM 6830 O O . ARG B 1 441 ? -8.758 -44.406 -21.25 1 82.69 441 ARG B O 1
ATOM 6837 N N . GLN B 1 442 ? -6.609 -44.219 -20.922 1 82.62 442 GLN B N 1
ATOM 6838 C CA . GLN B 1 442 ? -6.32 -43.531 -22.172 1 82.62 442 GLN B CA 1
ATOM 6839 C C . GLN B 1 442 ? -6.387 -44.5 -23.359 1 82.62 442 GLN B C 1
ATOM 6841 O O . GLN B 1 442 ? -5.973 -45.656 -23.25 1 82.62 442 GLN B O 1
ATOM 6846 N N . VAL B 1 443 ? -6.922 -44 -24.453 1 81.38 443 VAL B N 1
ATOM 6847 C CA . VAL B 1 443 ? -6.855 -44.688 -25.75 1 81.38 443 VAL B CA 1
ATOM 6848 C C . VAL B 1 443 ? -6.332 -43.719 -26.812 1 81.38 443 VAL B C 1
ATOM 6850 O O . VAL B 1 443 ? -6.762 -42.562 -26.891 1 81.38 443 VAL B O 1
ATOM 6853 N N . ASN B 1 444 ? -5.305 -44.25 -27.656 1 87.81 444 ASN B N 1
ATOM 6854 C CA . ASN B 1 444 ? -4.781 -43.469 -28.781 1 87.81 444 ASN B CA 1
ATOM 6855 C C . ASN B 1 444 ? -5.344 -43.969 -30.109 1 87.81 444 ASN B C 1
ATOM 6857 O O . ASN B 1 444 ? -5.277 -45.156 -30.406 1 87.81 444 ASN B O 1
ATOM 6861 N N . LYS B 1 445 ? -5.879 -43.062 -30.828 1 86.44 445 LYS B N 1
ATOM 6862 C CA . LYS B 1 445 ? -6.316 -43.375 -32.188 1 86.44 445 LYS B CA 1
ATOM 6863 C C . LYS B 1 445 ? -5.395 -42.719 -33.219 1 86.44 445 LYS B C 1
ATOM 6865 O O . LYS B 1 445 ? -5.566 -41.562 -33.562 1 86.44 445 LYS B O 1
ATOM 6870 N N . GLU B 1 446 ? -4.441 -43.531 -33.75 1 88.19 446 GLU B N 1
ATOM 6871 C CA . GLU B 1 446 ? -3.402 -43.062 -34.656 1 88.19 446 GLU B CA 1
ATOM 6872 C C . GLU B 1 446 ? -3.996 -42.562 -35.969 1 88.19 446 GLU B C 1
ATOM 6874 O O . GLU B 1 446 ? -4.898 -43.219 -36.531 1 88.19 446 GLU B O 1
ATOM 6879 N N . GLY B 1 447 ? -3.547 -41.375 -36.438 1 81.19 447 GLY B N 1
ATOM 6880 C CA . GLY B 1 447 ? -3.943 -40.844 -37.719 1 81.19 447 GLY B CA 1
ATOM 6881 C C . GLY B 1 447 ? -5.258 -40.094 -37.688 1 81.19 447 GLY B C 1
ATOM 6882 O O . GLY B 1 447 ? -5.605 -39.375 -38.625 1 81.19 447 GLY B O 1
ATOM 6883 N N . TYR B 1 448 ? -5.992 -40.188 -36.594 1 82 448 TYR B N 1
ATOM 6884 C CA . TYR B 1 448 ? -7.344 -39.656 -36.531 1 82 448 TYR B CA 1
ATOM 6885 C C . TYR B 1 448 ? -7.309 -38.125 -36.469 1 82 448 TYR B C 1
ATOM 6887 O O . TYR B 1 448 ? -8.305 -37.469 -36.781 1 82 448 TYR B O 1
ATOM 6895 N N . ALA B 1 449 ? -6.195 -37.562 -36.156 1 83.62 449 ALA B N 1
ATOM 6896 C CA . ALA B 1 449 ? -6.086 -36.125 -36.031 1 83.62 449 ALA B CA 1
ATOM 6897 C C . ALA B 1 449 ? -6.004 -35.469 -37.406 1 83.62 449 ALA B C 1
ATOM 6899 O O . ALA B 1 449 ? -6.254 -34.281 -37.562 1 83.62 449 ALA B O 1
ATOM 6900 N N . ILE B 1 450 ? -5.629 -36.188 -38.406 1 81.56 450 ILE B N 1
ATOM 6901 C CA . ILE B 1 450 ? -5.406 -35.688 -39.75 1 81.56 450 ILE B CA 1
ATOM 6902 C C . ILE B 1 450 ? -6.684 -35.031 -40.281 1 81.56 450 ILE B C 1
ATOM 6904 O O . ILE B 1 450 ? -6.633 -34.031 -40.969 1 81.56 450 ILE B O 1
ATOM 6908 N N . LYS B 1 451 ? -7.871 -35.5 -39.844 1 80.94 451 LYS B N 1
ATOM 6909 C CA . LYS B 1 451 ? -9.148 -35.031 -40.375 1 80.94 451 LYS B CA 1
ATOM 6910 C C . LYS B 1 451 ? -9.75 -33.969 -39.469 1 80.94 451 LYS B C 1
ATOM 6912 O O . LYS B 1 451 ? -10.859 -33.469 -39.688 1 80.94 451 LYS B O 1
ATOM 6917 N N . LYS B 1 452 ? -9.078 -33.594 -38.469 1 82.62 452 LYS B N 1
ATOM 6918 C CA . LYS B 1 452 ? -9.594 -32.625 -37.531 1 82.62 452 LYS B CA 1
ATOM 6919 C C . LYS B 1 452 ? -9.211 -31.203 -37.969 1 82.62 452 LYS B C 1
ATOM 6921 O O . LYS B 1 452 ? -8.203 -31 -38.656 1 82.62 452 LYS B O 1
ATOM 6926 N N . PRO B 1 453 ? -10.016 -30.125 -37.594 1 78.31 453 PRO B N 1
ATOM 6927 C CA . PRO B 1 453 ? -9.852 -28.766 -38.094 1 78.31 453 PRO B CA 1
ATOM 6928 C C . PRO B 1 453 ? -8.492 -28.172 -37.75 1 78.31 453 PRO B C 1
ATOM 6930 O O . PRO B 1 453 ? -7.945 -27.359 -38.5 1 78.31 453 PRO B O 1
ATOM 6933 N N . HIS B 1 454 ? -7.863 -28.641 -36.656 1 79.5 454 HIS B N 1
ATOM 6934 C CA . HIS B 1 454 ? -6.633 -28.016 -36.188 1 79.5 454 HIS B CA 1
ATOM 6935 C C . HIS B 1 454 ? -5.441 -28.438 -37.062 1 79.5 454 HIS B C 1
ATOM 6937 O O . HIS B 1 454 ? -4.402 -27.781 -37.062 1 79.5 454 HIS B O 1
ATOM 6943 N N . HIS B 1 455 ? -5.531 -29.547 -37.781 1 81.44 455 HIS B N 1
ATOM 6944 C CA . HIS B 1 455 ? -4.414 -30.125 -38.531 1 81.44 455 HIS B CA 1
ATOM 6945 C C . HIS B 1 455 ? -3.988 -29.219 -39.688 1 81.44 455 HIS B C 1
ATOM 6947 O O . HIS B 1 455 ? -4.836 -28.688 -40.406 1 81.44 455 HIS B O 1
ATOM 6953 N N . PRO B 1 456 ? -2.609 -29.062 -39.75 1 83.88 456 PRO B N 1
ATOM 6954 C CA . PRO B 1 456 ? -2.133 -28.156 -40.781 1 83.88 456 PRO B CA 1
ATOM 6955 C C . PRO B 1 456 ? -2.637 -28.516 -42.156 1 83.88 456 PRO B C 1
ATOM 6957 O O . PRO B 1 456 ? -2.824 -27.641 -43.031 1 83.88 456 PRO B O 1
ATOM 6960 N N . SER B 1 457 ? -2.912 -29.781 -42.406 1 78 457 SER B N 1
ATOM 6961 C CA . SER B 1 457 ? -3.379 -30.219 -43.719 1 78 457 SER B CA 1
ATOM 6962 C C . SER B 1 457 ? -4.809 -29.766 -44 1 78 457 SER B C 1
ATOM 6964 O O . SER B 1 457 ? -5.281 -29.797 -45.125 1 78 457 SER B O 1
ATOM 6966 N N . GLN B 1 458 ? -5.5 -29.359 -42.969 1 77.88 458 GLN B N 1
ATOM 6967 C CA . GLN B 1 458 ? -6.883 -28.922 -43.094 1 77.88 458 GLN B CA 1
ATOM 6968 C C . GLN B 1 458 ? -6.977 -27.391 -43.219 1 77.88 458 GLN B C 1
ATOM 6970 O O . GLN B 1 458 ? -8.055 -26.844 -43.438 1 77.88 458 GLN B O 1
ATOM 6975 N N . GLN B 1 459 ? -5.93 -26.703 -42.969 1 69.38 459 GLN B N 1
ATOM 6976 C CA . GLN B 1 459 ? -5.93 -25.234 -43.031 1 69.38 459 GLN B CA 1
ATOM 6977 C C . GLN B 1 459 ? -5.805 -24.75 -44.469 1 69.38 459 GLN B C 1
ATOM 6979 O O . GLN B 1 459 ? -4.898 -25.156 -45.188 1 69.38 459 GLN B O 1
ATOM 6984 N N . LYS B 1 460 ? -6.906 -24.062 -45.125 1 56.62 460 LYS B N 1
ATOM 6985 C CA . LYS B 1 460 ? -6.941 -23.391 -46.438 1 56.62 460 LYS B CA 1
ATOM 6986 C C . LYS B 1 460 ? -6.34 -22 -46.344 1 56.62 460 LYS B C 1
ATOM 6988 O O . LYS B 1 460 ? -6.457 -21.328 -45.312 1 56.62 460 LYS B O 1
#

Solvent-accessible surface area (backbone atoms only — not comparable to full-atom values): 43506 Å² total; per-residue (Å²): 133,47,37,31,36,38,36,45,51,34,62,56,44,74,57,34,48,52,90,59,43,50,35,62,46,66,48,52,78,39,29,18,36,56,36,30,49,57,21,53,51,65,62,57,48,77,43,45,37,36,29,25,31,52,69,34,66,67,60,45,62,76,43,59,92,70,46,45,76,34,71,36,87,67,88,45,38,61,28,46,46,57,56,50,45,37,88,81,51,58,80,44,78,37,35,29,36,38,36,54,19,38,26,44,53,40,49,28,66,59,52,41,52,48,52,50,52,29,61,76,67,65,33,49,31,27,38,37,27,29,64,36,95,73,38,80,83,35,27,21,58,40,58,49,95,85,67,43,68,56,42,65,38,43,49,92,73,37,50,78,71,53,61,68,41,34,40,26,51,51,66,34,38,38,27,30,35,46,58,46,60,58,43,59,71,70,60,58,43,92,55,101,80,57,32,24,49,51,61,52,45,55,38,54,38,46,75,68,71,45,51,59,46,74,47,69,51,89,54,51,70,35,51,47,58,49,63,30,30,58,39,43,30,49,51,27,48,54,50,36,51,52,52,45,48,54,42,40,77,55,42,32,45,62,72,34,59,93,46,36,47,56,17,77,65,44,43,71,36,42,53,21,40,36,36,37,53,23,36,39,30,53,66,18,34,38,27,38,53,16,38,38,32,51,54,17,35,40,32,40,22,40,37,27,34,47,20,41,39,29,30,25,39,37,29,42,27,39,36,32,38,47,18,36,39,29,45,53,16,38,39,31,51,62,20,37,38,30,45,42,17,36,37,13,37,51,19,37,37,29,43,20,39,39,21,40,50,17,36,37,51,32,47,25,42,44,36,36,28,47,35,30,34,49,23,40,46,25,46,47,21,35,44,42,27,66,77,90,83,52,78,33,46,35,39,34,33,38,33,18,38,38,22,32,39,21,34,40,36,40,63,32,45,36,23,42,27,13,29,36,38,62,52,12,32,41,68,64,68,36,53,53,23,11,30,35,41,8,48,74,83,90,79,88,68,86,75,57,60,58,80,32,57,61,23,71,85,53,56,128,134,50,37,30,35,38,36,45,51,33,61,56,42,74,67,48,72,54,90,60,42,47,35,62,47,66,47,51,78,40,29,18,37,57,37,30,49,56,22,53,52,65,61,57,47,77,44,43,36,35,28,25,30,50,68,34,67,67,59,47,62,77,44,59,92,70,46,45,76,34,72,37,88,68,87,43,38,62,27,46,47,57,55,50,44,37,88,81,50,58,79,43,78,40,36,31,37,38,34,53,19,38,27,44,53,38,48,30,66,59,51,41,50,47,51,50,52,30,61,77,68,63,32,51,29,26,38,37,27,29,66,38,95,73,37,80,83,36,28,20,57,40,56,49,95,86,67,43,68,58,41,63,38,44,50,93,74,38,50,77,71,53,61,66,41,34,40,25,50,51,68,32,37,38,26,29,35,45,62,45,60,59,43,59,74,71,61,60,42,91,55,98,80,56,34,25,50,49,60,51,46,55,38,54,40,46,76,69,70,46,51,58,46,74,46,69,51,91,55,50,70,35,52,47,56,50,62,30,63,70,40,43,52,50,51,36,50,54,49,34,51,52,50,46,48,53,43,13,64,54,11,23,42,41,55,34,57,92,47,37,46,57,18,77,65,42,44,72,37,37,44,21,39,34,36,36,52,24,38,40,30,53,67,19,35,39,26,37,52,15,38,38,30,53,56,18,35,40,33,40,22,42,36,27,34,47,20,39,40,30,31,24,39,36,29,42,28,39,36,31,37,46,18,37,38,29,42,57,17,37,39,32,51,62,21,37,37,30,45,41,18,36,37,14,34,51,20,37,39,29,43,20,38,39,21,40,50,17,36,36,52,31,43,27,40,43,36,36,28,46,37,31,35,48,24,40,45,25,44,51,22,34,45,44,28,67,63,68,77,52,76,32,46,33,38,34,32,37,45,20,38,37,21,30,41,21,38,40,37,40,61,31,44,35,24,42,50,14,33,36,37,61,41,11,49,43,72,65,68,38,55,59,69,34,77,46,79,38,66,39,73,65,47,78,40,78,56,58,16,55,80,34,79,74,12,74,87,53,60,130

Sequence (920 aa):
MSHYAIILAAGKGTRMKSDLPKVLHKVSGITMLEHVF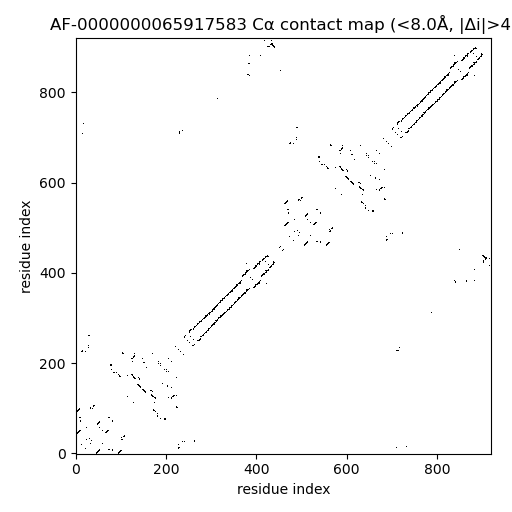RAVSVIEPAKNVTVIGHKAELVREVLDGQSAFTMQTEQLGTGHAVMMAEEELAGLEGQTLVIAGDTPLITGESLKNLIDFHVNHKNVATILTATADNPFGYGRIIRNENGEVTKIVEQKDANEFEQQVKEINTGTYVFDNKRLFEALKNINTNNAQGEYYLTDVISIFRENGEKVGAYTLRDFEESLGVNDRVALATAEDVMRRRINKAHMINGVTFQNPNATYIDVDVEIAPDVVIEANVTLKGQTKVGAESVLTNGTYIVDSTIGANTVITNSMIEHSVVEKGATVGPFAHIRPDSMLKEGVHIGNFVEVKGSTIGENTKAGHLTYIGNAEVGSDVNFGAGTITVNYDGQHKFKTQIANNAFIGSNSTLIAPLEIGDNALTAAGSTITDNVPADSVAIGRSRQVNKEGYAIKKPHHPSQQKMSHYAIILAAGKGTRMKSDLPKVLHKVSGITMLEHVFRAVSVIEPAKNVTVIGHKAELVREVLDGQSAFTMQTEQLGTGHAVMMAEEELAGLEGQTLVIAGDTPLITGESLKNLIDFHVNHKNVATILTATADNPFGYGRIIRNENGEVTKIVEQKDANEFEQQVKEINTGTYVFDNKRLFEALKNINTNNAQGEYYLTDVISIFRENGEKVGAYTLRDFEESLGVNDRVALATAEDVMRRRINKAHMINGVTFQNPNATYIDVDVEIAPDVVIEANVTLKGQTKVGAESVLTNGTYIVDSTIGANTVITNSMIEHSVVEKGATVGPFAHIRPDSMLKEGVHIGNFVEVKGSTIGENTKAGHLTYIGNAEVGSDVNFGAGTITVNYDGQHKFKTQIANNAFIGSNSTLIAPLEIGDNALTAAGSTITDNVPADSVAIGRSRQVNKEGYAIKKPHHPSQQK